Protein AF-0000000084534703 (afdb_homodimer)

InterPro domains:
  IPR000073 Alpha/beta hydrolase fold-1 [PF00561] (35-410)
  IPR029058 Alpha/Beta hydrolase fold [G3DSA:3.40.50.1820] (21-417)
  IPR029058 Alpha/Beta hydrolase fold [SSF53474] (22-415)
  IPR051601 Serine protease/Carboxylesterase S33 [PTHR43248] (27-434)

Sequence (976 aa):
MLEVPVDYAAPHGRKIKIKLNRLPATAPKDKQQGPILLNPGGPGDSGLWMPAYISGKVPADVASTYDWIGFDPRGTNGSDPHVVCDAHYFDAERPDYQVSQGTSKAWLKKAAGYAADCAADWSWLMPHMTTVDNARDMDSIRRALGVPKINFYGGSWGTSLGSTYGQLFPSHVRRMVLDSIVGPTISWYDHNILQDKEHQRRFDAFAAWAAKADGVYHLGTDAAAVQKAYAQVEDALRKEPVDAAPAPGKIGPAEFEDTFYGGGYNFLRWPRMATVLSAYLTQHDTRPLNIAYNKYAAPGSDDGTFPAYNAAQCTENAWPRDWEVWKKDQAKVNATAPFYTYNNMWYNAACMFWPYQGNQAGRLKITGKGLPPVLLFQATEDAATPYEGGLAMHDALPGSKLVVQNGGSFHEILFHDNPCLDDTFTAYLRDGSLPEGKGRIAKTCAPEADPAPVFVTPPPATAKALTADADAARLAPGDPEAVHGVLRMLEVPVDYAAPHGRKIKIKLNRLPATAPKDKQQGPILLNPGGPGDSGLWMPAYISGKVPADVASTYDWIGFDPRGTNGSDPHVVCDAHYFDAERPDYQVSQGTSKAWLKKAAGYAADCAADWSWLMPHMTTVDNARDMDSIRRALGVPKINFYGGSWGTSLGSTYGQLFPSHVRRMVLDSIVGPTISWYDHNILQDKEHQRRFDAFAAWAAKADGVYHLGTDAAAVQKAYAQVEDALRKEPVDAAPAPGKIGPAEFEDTFYGGGYNFLRWPRMATVLSAYLTQHDTRPLNIAYNKYAAPGSDDGTFPAYNAAQCTENAWPRDWEVWKKDQAKVNATAPFYTYNNMWYNAACMFWPYQGNQAGRLKITGKGLPPVLLFQATEDAATPYEGGLAMHDALPGSKLVVQNGGSFHEILFHDNPCLDDTFTAYLRDGSLPEGKGRIAKTCAPEADPAPVFVTPPPATAKALTADADAARLAPGDPEAVHGVLR

Radius of gyration: 33.63 Å; Cα contacts (8 Å, |Δi|>4): 2118; chains: 2; bounding box: 59×97×86 Å

Structure (mmCIF, N/CA/C/O backbone):
data_AF-0000000084534703-model_v1
#
loop_
_entity.id
_entity.type
_entity.pdbx_description
1 polymer Peptidase
#
loop_
_atom_site.group_PDB
_atom_site.id
_atom_site.type_symbol
_atom_site.label_atom_id
_atom_site.label_alt_id
_atom_site.label_comp_id
_atom_site.label_asym_id
_atom_site.label_entity_id
_atom_site.label_seq_id
_atom_site.pdbx_PDB_ins_code
_atom_site.Cartn_x
_atom_site.Cartn_y
_atom_site.Cartn_z
_atom_site.occupancy
_atom_site.B_iso_or_equiv
_atom_site.auth_seq_id
_atom_site.auth_comp_id
_atom_site.auth_asym_id
_atom_site.auth_atom_id
_atom_site.pdbx_PDB_model_num
ATOM 1 N N . MET A 1 1 ? -24.172 20.125 15.805 1 96.44 1 MET A N 1
ATOM 2 C CA . MET A 1 1 ? -23.719 19.188 14.773 1 96.44 1 MET A CA 1
ATOM 3 C C . MET A 1 1 ? -24.5 19.375 13.484 1 96.44 1 MET A C 1
ATOM 5 O O . MET A 1 1 ? -25.719 19.609 13.523 1 96.44 1 MET A O 1
ATOM 9 N N . LEU A 1 2 ? -23.75 19.266 12.406 1 98.56 2 LEU A N 1
ATOM 10 C CA . LEU A 1 2 ? -24.391 19.375 11.102 1 98.56 2 LEU A CA 1
ATOM 11 C C . LEU A 1 2 ? -24.25 18.062 10.328 1 98.56 2 LEU A C 1
ATOM 13 O O . LEU A 1 2 ? -23.141 17.547 10.172 1 98.56 2 LEU A O 1
ATOM 17 N N . GLU A 1 3 ? -25.375 17.547 9.859 1 98.56 3 GLU A N 1
ATOM 18 C CA . GLU A 1 3 ? -25.328 16.328 9.047 1 98.56 3 GLU A CA 1
ATOM 19 C C . GLU A 1 3 ? -24.984 16.656 7.594 1 98.56 3 GLU A C 1
ATOM 21 O O . GLU A 1 3 ? -25.547 17.578 7.004 1 98.56 3 GLU A O 1
ATOM 26 N N . VAL A 1 4 ? -24.031 15.914 7.09 1 98.81 4 VAL A N 1
ATOM 27 C CA . VAL A 1 4 ? -23.641 16.062 5.695 1 98.81 4 VAL A CA 1
ATOM 28 C C . VAL A 1 4 ? -23.453 14.695 5.055 1 98.81 4 VAL A C 1
ATOM 30 O O . VAL A 1 4 ? -23.219 13.703 5.754 1 98.81 4 VAL A O 1
ATOM 33 N N . PRO A 1 5 ? -23.594 14.633 3.688 1 98.56 5 PRO A N 1
ATOM 34 C CA . PRO A 1 5 ? -23.359 13.336 3.051 1 98.56 5 PRO A CA 1
ATOM 35 C C . PRO A 1 5 ? -21.875 12.938 3.051 1 98.56 5 PRO A C 1
ATOM 37 O O . PRO A 1 5 ? -21.016 13.805 2.953 1 98.56 5 PRO A O 1
ATOM 40 N N . VAL A 1 6 ? -21.609 11.664 3.137 1 98.38 6 VAL A N 1
ATOM 41 C CA . VAL A 1 6 ? -20.25 11.156 2.971 1 98.38 6 VAL A CA 1
ATOM 42 C C . VAL A 1 6 ? -19.734 11.516 1.577 1 98.38 6 VAL A C 1
ATOM 44 O O . VAL A 1 6 ? -18.609 11.992 1.43 1 98.38 6 VAL A O 1
ATOM 47 N N . ASP A 1 7 ? -20.5 11.281 0.635 1 97.19 7 ASP A N 1
ATOM 48 C CA . ASP A 1 7 ? -20.219 11.547 -0.774 1 97.19 7 ASP A CA 1
ATOM 49 C C . ASP A 1 7 ? -21.219 12.562 -1.347 1 97.19 7 ASP A C 1
ATOM 51 O O . ASP A 1 7 ? -22.391 12.25 -1.521 1 97.19 7 ASP A O 1
ATOM 55 N N . TYR A 1 8 ? -20.75 13.68 -1.688 1 97.38 8 TYR A N 1
ATOM 56 C CA . TYR A 1 8 ? -21.625 14.742 -2.174 1 97.38 8 TYR A CA 1
ATOM 57 C C . TYR A 1 8 ? -22.188 14.398 -3.549 1 97.38 8 TYR A C 1
ATOM 59 O O . TYR A 1 8 ? -23.156 15.016 -4 1 97.38 8 TYR A O 1
ATOM 67 N N . ALA A 1 9 ? -21.609 13.461 -4.238 1 96.31 9 ALA A N 1
ATOM 68 C CA . ALA A 1 9 ? -22.188 12.969 -5.488 1 96.31 9 ALA A CA 1
ATOM 69 C C . ALA A 1 9 ? -23.375 12.047 -5.227 1 96.31 9 ALA A C 1
ATOM 71 O O . ALA A 1 9 ? -24.156 11.75 -6.141 1 96.31 9 ALA A O 1
ATOM 72 N N . ALA A 1 10 ? -23.469 11.578 -4 1 96.19 10 ALA A N 1
ATOM 73 C CA . ALA A 1 10 ? -24.609 10.781 -3.543 1 96.19 10 ALA A CA 1
ATOM 74 C C . ALA A 1 10 ? -25.234 11.398 -2.301 1 96.19 10 ALA A C 1
ATOM 76 O O . ALA A 1 10 ? -25.234 10.789 -1.227 1 96.19 10 ALA A O 1
ATOM 77 N N . PRO A 1 11 ? -25.922 12.484 -2.486 1 95.75 11 PRO A N 1
ATOM 78 C CA . PRO A 1 11 ? -26.375 13.281 -1.341 1 95.75 11 PRO A CA 1
ATOM 79 C C . PRO A 1 11 ? -27.391 12.547 -0.473 1 95.75 11 PRO A C 1
ATOM 81 O O . PRO A 1 11 ? -27.625 12.93 0.674 1 95.75 11 PRO A O 1
ATOM 84 N N . HIS A 1 12 ? -28.062 11.461 -0.933 1 96.25 12 HIS A N 1
ATOM 85 C CA . HIS A 1 12 ? -29.047 10.711 -0.158 1 96.25 12 HIS A CA 1
ATOM 86 C C . HIS A 1 12 ? -28.422 9.445 0.436 1 96.25 12 HIS A C 1
ATOM 88 O O . HIS A 1 12 ? -29.125 8.625 1.028 1 96.25 12 HIS A O 1
ATOM 94 N N . GLY A 1 13 ? -27.141 9.305 0.275 1 96.94 13 GLY A N 1
ATOM 95 C CA . GLY A 1 13 ? -26.438 8.164 0.835 1 96.94 13 GLY A CA 1
ATOM 96 C C . GLY A 1 13 ? -26.125 8.32 2.311 1 96.94 13 GLY A C 1
ATOM 97 O O . GLY A 1 13 ? -26.844 9 3.037 1 96.94 13 GLY A O 1
ATOM 98 N N . ARG A 1 14 ? -25.078 7.578 2.77 1 96.56 14 ARG A N 1
ATOM 99 C CA . ARG A 1 14 ? -24.641 7.605 4.16 1 96.56 14 ARG A CA 1
ATOM 100 C C . ARG A 1 14 ? -24.266 9.023 4.586 1 96.56 14 ARG A C 1
ATOM 102 O O . ARG A 1 14 ? -23.719 9.789 3.791 1 96.56 14 ARG A O 1
ATOM 109 N N . LYS A 1 15 ? -24.547 9.344 5.812 1 98.38 15 LYS A N 1
ATOM 110 C CA . LYS A 1 15 ? -24.281 10.68 6.336 1 98.38 15 LYS A CA 1
ATOM 111 C C . LYS A 1 15 ? -23.297 10.625 7.508 1 98.38 15 LYS A C 1
ATOM 113 O O . LYS A 1 15 ? -23.094 9.57 8.102 1 98.38 15 LYS A O 1
ATOM 118 N N . ILE A 1 16 ? -22.609 11.742 7.727 1 98.75 16 ILE A N 1
ATOM 119 C CA . ILE A 1 16 ? -21.766 11.977 8.898 1 98.75 16 ILE A CA 1
ATOM 120 C C . ILE A 1 16 ? -22.109 13.328 9.516 1 98.75 16 ILE A C 1
ATOM 122 O O . ILE A 1 16 ? -22.984 14.047 9.016 1 98.75 16 ILE A O 1
ATOM 126 N N . LYS A 1 17 ? -21.484 13.641 10.633 1 98.81 17 LYS A N 1
ATOM 127 C CA . LYS A 1 17 ? -21.812 14.891 11.32 1 98.81 17 LYS A CA 1
ATOM 128 C C . LYS A 1 17 ? -20.547 15.734 11.531 1 98.81 17 LYS A C 1
ATOM 130 O O . LYS A 1 17 ? -19.516 15.211 11.93 1 98.81 17 LYS A O 1
ATOM 135 N N . ILE A 1 18 ? -20.688 16.969 11.258 1 98.81 18 ILE A N 1
ATOM 136 C CA . ILE A 1 18 ? -19.641 17.969 11.477 1 98.81 18 ILE A CA 1
ATOM 137 C C . ILE A 1 18 ? -19.891 18.703 12.789 1 98.81 18 ILE A C 1
ATOM 139 O O . ILE A 1 18 ? -20.969 19.281 12.992 1 98.81 18 ILE A O 1
ATOM 143 N N . LYS A 1 19 ? -18.859 18.656 13.672 1 98.69 19 LYS A N 1
ATOM 144 C CA . LYS A 1 19 ? -18.938 19.469 14.891 1 98.69 19 LYS A CA 1
ATOM 145 C C . LYS A 1 19 ? -18.578 20.922 14.617 1 98.69 19 LYS A C 1
ATOM 147 O O . LYS A 1 19 ? -17.578 21.203 13.953 1 98.69 19 LYS A O 1
ATOM 152 N N . LEU A 1 20 ? -19.406 21.844 15.023 1 98.38 20 LEU A N 1
ATOM 153 C CA . LEU A 1 20 ? -19.094 23.266 14.891 1 98.38 20 LEU A CA 1
ATOM 154 C C . LEU A 1 20 ? -19.578 24.047 16.109 1 98.38 20 LEU A C 1
ATOM 156 O O . LEU A 1 20 ? -20.375 23.531 16.906 1 98.38 20 LEU A O 1
ATOM 160 N N . ASN A 1 21 ? -18.969 25.172 16.359 1 98.31 21 ASN A N 1
ATOM 161 C CA . ASN A 1 21 ? -19.422 26.125 17.344 1 98.31 21 ASN A CA 1
ATOM 162 C C . ASN A 1 21 ? -19.5 27.531 16.781 1 98.31 21 ASN A C 1
ATOM 164 O O . ASN A 1 21 ? -19.031 27.781 15.664 1 98.31 21 ASN A O 1
ATOM 168 N N . ARG A 1 22 ? -20.234 28.328 17.469 1 98.31 22 ARG A N 1
ATOM 169 C CA . ARG A 1 22 ? -20.469 29.703 17.016 1 98.31 22 ARG A CA 1
ATOM 170 C C . ARG A 1 22 ? -20.344 30.688 18.172 1 98.31 22 ARG A C 1
ATOM 172 O O . ARG A 1 22 ? -20.922 30.469 19.25 1 98.31 22 ARG A O 1
ATOM 179 N N . LEU A 1 23 ? -19.516 31.672 18.016 1 98.38 23 LEU A N 1
ATOM 180 C CA . LEU A 1 23 ? -19.594 32.906 18.781 1 98.38 23 LEU A CA 1
ATOM 181 C C . LEU A 1 23 ? -20.375 33.969 18.016 1 98.38 23 LEU A C 1
ATOM 183 O O . LEU A 1 23 ? -19.859 34.562 17.062 1 98.38 23 LEU A O 1
ATOM 187 N N . PRO A 1 24 ? -21.562 34.25 18.422 1 98.06 24 PRO A N 1
ATOM 188 C CA . PRO A 1 24 ? -22.469 35.062 17.609 1 98.06 24 PRO A CA 1
ATOM 189 C C . PRO A 1 24 ? -22.062 36.531 17.578 1 98.06 24 PRO A C 1
ATOM 191 O O . PRO A 1 24 ? -21.547 37.062 18.578 1 98.06 24 PRO A O 1
ATOM 194 N N . ALA A 1 25 ? -22.422 37.094 16.453 1 98.44 25 ALA A N 1
ATOM 195 C CA . ALA A 1 25 ? -22.312 38.562 16.375 1 98.44 25 ALA A CA 1
ATOM 196 C C . ALA A 1 25 ? -23.203 39.25 17.406 1 98.44 25 ALA A C 1
ATOM 198 O O . ALA A 1 25 ? -24.297 38.781 17.703 1 98.44 25 ALA A O 1
ATOM 199 N N . THR A 1 26 ? -22.672 40.375 17.891 1 98.12 26 THR A N 1
ATOM 200 C CA . THR A 1 26 ? -23.453 41.125 18.891 1 98.12 26 THR A CA 1
ATOM 201 C C . THR A 1 26 ? -23.781 42.531 18.391 1 98.12 26 THR A C 1
ATOM 203 O O . THR A 1 26 ? -24.609 43.219 18.984 1 98.12 26 THR A O 1
ATOM 206 N N . ALA A 1 27 ? -23.234 42.906 17.281 1 98.31 27 ALA A N 1
ATOM 207 C CA . ALA A 1 27 ? -23.562 44.188 16.672 1 98.31 27 ALA A CA 1
ATOM 208 C C . ALA A 1 27 ? -25 44.219 16.156 1 98.31 27 ALA A C 1
ATOM 210 O O . ALA A 1 27 ? -25.609 43.156 15.977 1 98.31 27 ALA A O 1
ATOM 211 N N . PRO A 1 28 ? -25.531 45.469 15.977 1 97.56 28 PRO A N 1
ATOM 212 C CA . PRO A 1 28 ? -26.859 45.562 15.328 1 97.56 28 PRO A CA 1
ATOM 213 C C . PRO A 1 28 ? -26.875 44.875 13.961 1 97.56 28 PRO A C 1
ATOM 215 O O . PRO A 1 28 ? -25.875 44.844 13.258 1 97.56 28 PRO A O 1
ATOM 218 N N . LYS A 1 29 ? -28.031 44.344 13.664 1 96.75 29 LYS A N 1
ATOM 219 C CA . LYS A 1 29 ? -28.203 43.5 12.477 1 96.75 29 LYS A CA 1
ATOM 220 C C . LYS A 1 29 ? -27.688 44.219 11.227 1 96.75 29 LYS A C 1
ATOM 222 O O . LYS A 1 29 ? -27.109 43.562 10.344 1 96.75 29 LYS A O 1
ATOM 227 N N . ASP A 1 30 ? -27.891 45.469 11.18 1 96.12 30 ASP A N 1
ATOM 228 C CA . ASP A 1 30 ? -27.516 46.219 9.984 1 96.12 30 ASP A CA 1
ATOM 229 C C . ASP A 1 30 ? -26.016 46.438 9.898 1 96.12 30 ASP A C 1
ATOM 231 O O . ASP A 1 30 ? -25.484 46.844 8.867 1 96.12 30 ASP A O 1
ATOM 235 N N . LYS A 1 31 ? -25.281 46.062 10.898 1 97.5 31 LYS A N 1
ATOM 236 C CA . LYS A 1 31 ? -23.828 46.219 10.93 1 97.5 31 LYS A CA 1
ATOM 237 C C . LYS A 1 31 ? -23.156 44.844 10.836 1 97.5 31 LYS A C 1
ATOM 239 O O . LYS A 1 31 ? -21.922 44.781 10.695 1 97.5 31 LYS A O 1
ATOM 244 N N . GLN A 1 32 ? -23.922 43.844 10.953 1 98.06 32 GLN A N 1
ATOM 245 C CA . GLN A 1 32 ? -23.359 42.5 10.938 1 98.06 32 GLN A CA 1
ATOM 246 C C . GLN A 1 32 ? -22.844 42.156 9.555 1 98.06 32 GLN A C 1
ATOM 248 O O . GLN A 1 32 ? -23.453 42.5 8.539 1 98.06 32 GLN A O 1
ATOM 253 N N . GLN A 1 33 ? -21.766 41.406 9.523 1 98.38 33 GLN A N 1
ATOM 254 C CA . GLN A 1 33 ? -21.062 41.156 8.266 1 98.38 33 GLN A CA 1
ATOM 255 C C . GLN A 1 33 ? -21.094 39.688 7.918 1 98.38 33 GLN A C 1
ATOM 257 O O . GLN A 1 33 ? -20.375 39.25 7.012 1 98.38 33 GLN A O 1
ATOM 262 N N . GLY A 1 34 ? -21.922 38.875 8.68 1 98.38 34 GLY A N 1
ATOM 263 C CA . GLY A 1 34 ? -22.109 37.469 8.367 1 98.38 34 GLY A CA 1
ATOM 264 C C . GLY A 1 34 ? -21.109 36.562 9.062 1 98.38 34 GLY A C 1
ATOM 265 O O . GLY A 1 34 ? -20.281 37.062 9.844 1 98.38 34 GLY A O 1
ATOM 266 N N . PRO A 1 35 ? -21.172 35.281 8.758 1 98.81 35 PRO A N 1
ATOM 267 C CA . PRO A 1 35 ? -20.281 34.312 9.406 1 98.81 35 PRO A CA 1
ATOM 268 C C . PRO A 1 35 ? -18.875 34.312 8.805 1 98.81 35 PRO A C 1
ATOM 270 O O . PRO A 1 35 ? -18.719 34.5 7.598 1 98.81 35 PRO A O 1
ATOM 273 N N . ILE A 1 36 ? -17.906 34.094 9.648 1 98.94 36 ILE A N 1
ATOM 274 C CA . ILE A 1 36 ? -16.547 33.812 9.242 1 98.94 36 ILE A CA 1
ATOM 275 C C . ILE A 1 36 ? -16.125 32.406 9.75 1 98.94 36 ILE A C 1
ATOM 277 O O . ILE A 1 36 ? -16.125 32.156 10.953 1 98.94 36 ILE A O 1
ATOM 281 N N . LEU A 1 37 ? -15.898 31.484 8.812 1 98.94 37 LEU A N 1
ATOM 282 C CA . LEU A 1 37 ? -15.398 30.156 9.156 1 98.94 37 LEU A CA 1
ATOM 283 C C . LEU A 1 37 ? -13.891 30.172 9.359 1 98.94 37 LEU A C 1
ATOM 285 O O . LEU A 1 37 ? -13.164 30.859 8.625 1 98.94 37 LEU A O 1
ATOM 289 N N . LEU A 1 38 ? -13.422 29.422 10.375 1 98.62 38 LEU A N 1
ATOM 290 C CA . LEU A 1 38 ? -12.023 29.438 10.797 1 98.62 38 LEU A CA 1
ATOM 291 C C . LEU A 1 38 ? -11.414 28.047 10.75 1 98.62 38 LEU A C 1
ATOM 293 O O . LEU A 1 38 ? -12.023 27.078 11.211 1 98.62 38 LEU A O 1
ATOM 297 N N . ASN A 1 39 ? -10.234 27.938 10.156 1 98.19 39 ASN A N 1
ATOM 298 C CA . ASN A 1 39 ? -9.516 26.672 10.086 1 98.19 39 ASN A CA 1
ATOM 299 C C . ASN A 1 39 ? -8.023 26.859 10.32 1 98.19 39 ASN A C 1
ATOM 301 O O . ASN A 1 39 ? -7.363 27.609 9.594 1 98.19 39 ASN A O 1
ATOM 305 N N . PRO A 1 40 ? -7.457 26.141 11.281 1 96.56 40 PRO A N 1
ATOM 306 C CA . PRO A 1 40 ? -6.039 26.312 11.609 1 96.56 40 PRO A CA 1
ATOM 307 C C . PRO A 1 40 ? -5.117 25.453 10.75 1 96.56 40 PRO A C 1
ATOM 309 O O . PRO A 1 40 ? -3.893 25.562 10.859 1 96.56 40 PRO A O 1
ATOM 312 N N . GLY A 1 41 ? -5.652 24.578 10.016 1 96.12 41 GLY A N 1
ATOM 313 C CA . GLY A 1 41 ? -4.82 23.75 9.156 1 96.12 41 GLY A CA 1
ATOM 314 C C . GLY A 1 41 ? -4.875 22.281 9.523 1 96.12 41 GLY A C 1
ATOM 315 O O . GLY A 1 41 ? -5.938 21.766 9.875 1 96.12 41 GLY A O 1
ATOM 316 N N . GLY A 1 42 ? -3.812 21.641 9.32 1 93.31 42 GLY A N 1
ATOM 317 C CA . GLY A 1 42 ? -3.684 20.188 9.453 1 93.31 42 GLY A CA 1
ATOM 318 C C . GLY A 1 42 ? -3.16 19.516 8.195 1 93.31 42 GLY A C 1
ATOM 319 O O . GLY A 1 42 ? -2.027 19.766 7.777 1 93.31 42 GLY A O 1
ATOM 320 N N . PRO A 1 43 ? -3.979 18.875 7.562 1 94.38 43 PRO A N 1
ATOM 321 C CA . PRO A 1 43 ? -5.434 18.703 7.555 1 94.38 43 PRO A CA 1
ATOM 322 C C . PRO A 1 43 ? -5.953 18.031 8.82 1 94.38 43 PRO A C 1
ATOM 324 O O . PRO A 1 43 ? -5.277 17.156 9.391 1 94.38 43 PRO A O 1
ATOM 327 N N . GLY A 1 44 ? -7.082 18.5 9.242 1 94.81 44 GLY A N 1
ATOM 328 C CA . GLY A 1 44 ? -7.82 17.797 10.273 1 94.81 44 GLY A CA 1
ATOM 329 C C . GLY A 1 44 ? -7.809 18.5 11.617 1 94.81 44 GLY A C 1
ATOM 330 O O . GLY A 1 44 ? -8.547 18.125 12.523 1 94.81 44 GLY A O 1
ATOM 331 N N . ASP A 1 45 ? -6.992 19.547 11.766 1 95.44 45 ASP A N 1
ATOM 332 C CA . ASP A 1 45 ? -6.914 20.234 13.055 1 95.44 45 ASP A CA 1
ATOM 333 C C . ASP A 1 45 ? -8.25 20.891 13.414 1 95.44 45 ASP A C 1
ATOM 335 O O . ASP A 1 45 ? -8.961 21.375 12.531 1 95.44 45 ASP A O 1
ATOM 339 N N . SER A 1 46 ? -8.523 20.953 14.688 1 95.75 46 SER A N 1
ATOM 340 C CA . SER A 1 46 ? -9.789 21.5 15.164 1 95.75 46 SER A CA 1
ATOM 341 C C . SER A 1 46 ? -9.805 23.016 15.094 1 95.75 46 SER A C 1
ATOM 343 O O . SER A 1 46 ? -8.852 23.672 15.523 1 95.75 46 SER A O 1
ATOM 345 N N . GLY A 1 47 ? -10.922 23.547 14.602 1 97.06 47 GLY A N 1
ATOM 346 C CA . GLY A 1 47 ? -11.117 24.984 14.594 1 97.06 47 GLY A CA 1
ATOM 347 C C . GLY A 1 47 ? -11.977 25.469 15.75 1 97.06 47 GLY A C 1
ATOM 348 O O . GLY A 1 47 ? -12.242 26.672 15.867 1 97.06 47 GLY A O 1
ATOM 349 N N . LEU A 1 48 ? -12.312 24.656 16.703 1 97.06 48 LEU A N 1
ATOM 350 C CA . LEU A 1 48 ? -13.312 24.984 17.703 1 97.06 48 LEU A CA 1
ATOM 351 C C . LEU A 1 48 ? -12.766 25.984 18.719 1 97.06 48 LEU A C 1
ATOM 353 O O . LEU A 1 48 ? -13.531 26.688 19.391 1 97.06 48 LEU A O 1
ATOM 357 N N . TRP A 1 49 ? -11.469 26.109 18.875 1 95.25 49 TRP A N 1
ATOM 358 C CA . TRP A 1 49 ? -10.867 27.047 19.828 1 95.25 49 TRP A CA 1
ATOM 359 C C . TRP A 1 49 ? -10.742 28.438 19.219 1 95.25 49 TRP A C 1
ATOM 361 O O . TRP A 1 49 ? -10.562 29.422 19.938 1 95.25 49 TRP A O 1
ATOM 371 N N . MET A 1 50 ? -10.914 28.547 17.969 1 97.44 50 MET A N 1
ATOM 372 C CA . MET A 1 50 ? -10.484 29.734 17.234 1 97.44 50 MET A CA 1
ATOM 373 C C . MET A 1 50 ? -11.477 30.875 17.422 1 97.44 50 MET A C 1
ATOM 375 O O . MET A 1 50 ? -11.078 32.031 17.516 1 97.44 50 MET A O 1
ATOM 379 N N . PRO A 1 51 ? -12.797 30.625 17.5 1 97.75 51 PRO A N 1
ATOM 380 C CA . PRO A 1 51 ? -13.734 31.734 17.672 1 97.75 51 PRO A CA 1
ATOM 381 C C . PRO A 1 51 ? -13.398 32.594 18.875 1 97.75 51 PRO A C 1
ATOM 383 O O . PRO A 1 51 ? -13.266 33.812 18.75 1 97.75 51 PRO A O 1
ATOM 386 N N . ALA A 1 52 ? -13.188 32 19.984 1 95.56 52 ALA A N 1
ATOM 387 C CA . ALA A 1 52 ? -12.875 32.75 21.188 1 95.56 52 ALA A CA 1
ATOM 388 C C . ALA A 1 52 ? -11.5 33.406 21.094 1 95.56 52 ALA A C 1
ATOM 390 O O . ALA A 1 52 ? -11.32 34.562 21.5 1 95.56 52 ALA A O 1
ATOM 391 N N . TYR A 1 53 ? -10.578 32.719 20.547 1 95.25 53 TYR A N 1
ATOM 392 C CA . TYR A 1 53 ? -9.203 33.219 20.469 1 95.25 53 TYR A CA 1
ATOM 393 C C . TYR A 1 53 ? -9.078 34.375 19.516 1 95.25 53 TYR A C 1
ATOM 395 O O . TYR A 1 53 ? -8.594 35.438 19.875 1 95.25 53 TYR A O 1
ATOM 403 N N . ILE A 1 54 ? -9.57 34.219 18.281 1 96.25 54 ILE A N 1
ATOM 404 C CA . ILE A 1 54 ? -9.352 35.219 17.234 1 96.25 54 ILE A CA 1
ATOM 405 C C . ILE A 1 54 ? -10.227 36.438 17.5 1 96.25 54 ILE A C 1
ATOM 407 O O . ILE A 1 54 ? -9.781 37.562 17.297 1 96.25 54 ILE A O 1
ATOM 411 N N . SER A 1 55 ? -11.438 36.219 17.938 1 96.69 55 SER A N 1
ATOM 412 C CA . SER A 1 55 ? -12.289 37.375 18.25 1 96.69 55 SER A CA 1
ATOM 413 C C . SER A 1 55 ? -11.68 38.219 19.344 1 96.69 55 SER A C 1
ATOM 415 O O . SER A 1 55 ? -11.859 39.438 19.359 1 96.69 55 SER A O 1
ATOM 417 N N . GLY A 1 56 ? -10.961 37.625 20.203 1 95.44 56 GLY A N 1
ATOM 418 C CA . GLY A 1 56 ? -10.305 38.344 21.281 1 95.44 56 GLY A CA 1
ATOM 419 C C . GLY A 1 56 ? -9.086 39.125 20.812 1 95.44 56 GLY A C 1
ATOM 420 O O . GLY A 1 56 ? -8.594 40 21.531 1 95.44 56 GLY A O 1
ATOM 421 N N . LYS A 1 57 ? -8.602 38.844 19.656 1 95.25 57 LYS A N 1
ATOM 422 C CA . LYS A 1 57 ? -7.398 39.469 19.125 1 95.25 57 LYS A CA 1
ATOM 423 C C . LYS A 1 57 ? -7.754 40.625 18.188 1 95.25 57 LYS A C 1
ATOM 425 O O . LYS A 1 57 ? -6.867 41.344 17.703 1 95.25 57 LYS A O 1
ATOM 430 N N . VAL A 1 58 ? -9.07 40.812 17.969 1 96.44 58 VAL A N 1
ATOM 431 C CA . VAL A 1 58 ? -9.578 41.875 17.094 1 96.44 58 VAL A CA 1
ATOM 432 C C . VAL A 1 58 ? -10.359 42.875 17.922 1 96.44 58 VAL A C 1
ATOM 434 O O . VAL A 1 58 ? -10.984 42.531 18.922 1 96.44 58 VAL A O 1
ATOM 437 N N . PRO A 1 59 ? -10.273 44.219 17.438 1 97.56 59 PRO A N 1
ATOM 438 C CA . PRO A 1 59 ? -11.062 45.219 18.172 1 97.56 59 PRO A CA 1
ATOM 439 C C . PRO A 1 59 ? -12.539 44.844 18.266 1 97.56 59 PRO A C 1
ATOM 441 O O . PRO A 1 59 ? -13.117 44.312 17.328 1 97.56 59 PRO A O 1
ATOM 444 N N . ALA A 1 60 ? -13.133 45.188 19.359 1 97.5 60 ALA A N 1
ATOM 445 C CA . ALA A 1 60 ? -14.492 44.781 19.688 1 97.5 60 ALA A CA 1
ATOM 446 C C . ALA A 1 60 ? -15.484 45.281 18.641 1 97.5 60 ALA A C 1
ATOM 448 O O . ALA A 1 60 ? -16.469 44.594 18.344 1 97.5 60 ALA A O 1
ATOM 449 N N . ASP A 1 61 ? -15.266 46.375 18.141 1 97.25 61 ASP A N 1
ATOM 450 C CA . ASP A 1 61 ? -16.188 46.938 17.172 1 97.25 61 ASP A CA 1
ATOM 451 C C . ASP A 1 61 ? -16.172 46.156 15.867 1 97.25 61 ASP A C 1
ATOM 453 O O . ASP A 1 61 ? -17.156 46.156 15.117 1 97.25 61 ASP A O 1
ATOM 457 N N . VAL A 1 62 ? -15.086 45.531 15.578 1 98.38 62 VAL A N 1
ATOM 458 C CA . VAL A 1 62 ? -15 44.656 14.414 1 98.38 62 VAL A CA 1
ATOM 459 C C . VAL A 1 62 ? -15.484 43.25 14.773 1 98.38 62 VAL A C 1
ATOM 461 O O . VAL A 1 62 ? -16.297 42.656 14.055 1 98.38 62 VAL A O 1
ATOM 464 N N . ALA A 1 63 ? -15.008 42.719 15.898 1 98.56 63 ALA A N 1
ATOM 465 C CA . ALA A 1 63 ? -15.352 41.375 16.344 1 98.56 63 ALA A CA 1
ATOM 466 C C . ALA A 1 63 ? -16.859 41.219 16.469 1 98.56 63 ALA A C 1
ATOM 468 O O . ALA A 1 63 ? -17.406 40.156 16.125 1 98.56 63 ALA A O 1
ATOM 469 N N . SER A 1 64 ? -17.531 42.219 16.922 1 98.38 64 SER A N 1
ATOM 470 C CA . SER A 1 64 ? -18.953 42.156 17.203 1 98.38 64 SER A CA 1
ATOM 471 C C . SER A 1 64 ? -19.766 42.031 15.914 1 98.38 64 SER A C 1
ATOM 473 O O . SER A 1 64 ? -20.953 41.688 15.945 1 98.38 64 SER A O 1
ATOM 475 N N . THR A 1 65 ? -19.172 42.312 14.781 1 98.69 65 THR A N 1
ATOM 476 C CA . THR A 1 65 ? -19.922 42.375 13.531 1 98.69 65 THR A CA 1
ATOM 477 C C . THR A 1 65 ? -19.922 41 12.844 1 98.69 65 THR A C 1
ATOM 479 O O . THR A 1 65 ? -20.609 40.812 11.844 1 98.69 65 THR A O 1
ATOM 482 N N . TYR A 1 66 ? -19.234 40.031 13.328 1 98.81 66 TYR A N 1
ATOM 483 C CA . TYR A 1 66 ? -19.109 38.719 12.695 1 98.81 66 TYR A CA 1
ATOM 484 C C . TYR A 1 66 ? -19.688 37.625 13.586 1 98.81 66 TYR A C 1
ATOM 486 O O . TYR A 1 66 ? -19.625 37.719 14.812 1 98.81 66 TYR A O 1
ATOM 494 N N . ASP A 1 67 ? -20.297 36.562 12.969 1 98.69 67 ASP A N 1
ATOM 495 C CA . ASP A 1 67 ? -20.453 35.25 13.594 1 98.69 67 ASP A CA 1
ATOM 496 C C . ASP A 1 67 ? -19.188 34.406 13.414 1 98.69 67 ASP A C 1
ATOM 498 O O . ASP A 1 67 ? -18.891 33.969 12.312 1 98.69 67 ASP A O 1
ATOM 502 N N . TRP A 1 68 ? -18.484 34.219 14.5 1 98.75 68 TRP A N 1
ATOM 503 C CA . TRP A 1 68 ? -17.25 33.438 14.422 1 98.75 68 TRP A CA 1
ATOM 504 C C . TRP A 1 68 ? -17.562 31.938 14.516 1 98.75 68 TRP A C 1
ATOM 506 O O . TRP A 1 68 ? -18.094 31.484 15.531 1 98.75 68 TRP A O 1
ATOM 516 N N . ILE A 1 69 ? -17.203 31.219 13.5 1 98.81 69 ILE A N 1
ATOM 517 C CA . ILE A 1 69 ? -17.578 29.828 13.406 1 98.81 69 ILE A CA 1
ATOM 518 C C . ILE A 1 69 ? -16.328 28.953 13.398 1 98.81 69 ILE A C 1
ATOM 520 O O . ILE A 1 69 ? -15.492 29.062 12.508 1 98.81 69 ILE A O 1
ATOM 524 N N . GLY A 1 70 ? -16.141 28.109 14.438 1 98.56 70 GLY A N 1
ATOM 525 C CA . GLY A 1 70 ? -15.188 27.016 14.422 1 98.56 70 GLY A CA 1
ATOM 526 C C . GLY A 1 70 ? -15.805 25.688 14.047 1 98.56 70 GLY A C 1
ATOM 527 O O . GLY A 1 70 ? -16.984 25.453 14.281 1 98.56 70 GLY A O 1
ATOM 528 N N . PHE A 1 71 ? -15 24.812 13.445 1 98.62 71 PHE A N 1
ATOM 529 C CA . PHE A 1 71 ? -15.516 23.5 13.117 1 98.62 71 PHE A CA 1
ATOM 530 C C . PHE A 1 71 ? -14.391 22.469 13.078 1 98.62 71 PHE A C 1
ATOM 532 O O . PHE A 1 71 ? -13.211 22.828 12.961 1 98.62 71 PHE A O 1
ATOM 539 N N . ASP A 1 72 ? -14.773 21.234 13.312 1 98.25 72 ASP A N 1
ATOM 540 C CA . ASP A 1 72 ? -13.898 20.094 13.109 1 98.25 72 ASP A CA 1
ATOM 541 C C . ASP A 1 72 ? -14.102 19.5 11.719 1 98.25 72 ASP A C 1
ATOM 543 O O . ASP A 1 72 ? -15.219 19.125 11.344 1 98.25 72 ASP A O 1
ATOM 547 N N . PRO A 1 73 ? -13.039 19.391 10.938 1 98.44 73 PRO A N 1
ATOM 548 C CA . PRO A 1 73 ? -13.188 18.766 9.625 1 98.44 73 PRO A CA 1
ATOM 549 C C . PRO A 1 73 ? -13.805 17.375 9.711 1 98.44 73 PRO A C 1
ATOM 551 O O . PRO A 1 73 ? -13.797 16.75 10.773 1 98.44 73 PRO A O 1
ATOM 554 N N . ARG A 1 74 ? -14.422 16.984 8.609 1 98.56 74 ARG A N 1
ATOM 555 C CA . ARG A 1 74 ? -15.055 15.664 8.562 1 98.56 74 ARG A CA 1
ATOM 556 C C . ARG A 1 74 ? -14.094 14.578 9.031 1 98.56 74 ARG A C 1
ATOM 558 O O . ARG A 1 74 ? -12.914 14.594 8.68 1 98.56 74 ARG A O 1
ATOM 565 N N . GLY A 1 75 ? -14.609 13.688 9.898 1 98 75 GLY A N 1
ATOM 566 C CA . GLY A 1 75 ? -13.875 12.516 10.344 1 98 75 GLY A CA 1
ATOM 567 C C . GLY A 1 75 ? -12.859 12.828 11.43 1 98 75 GLY A C 1
ATOM 568 O O . GLY A 1 75 ? -12.008 12 11.75 1 98 75 GLY A O 1
ATOM 569 N N . THR A 1 76 ? -12.875 14.047 12.016 1 97.25 76 THR A N 1
ATOM 570 C CA . THR A 1 76 ? -11.812 14.406 12.945 1 97.25 76 THR A CA 1
ATOM 571 C C . THR A 1 76 ? -12.391 14.961 14.242 1 97.25 76 THR A C 1
ATOM 573 O O . THR A 1 76 ? -13.508 15.484 14.25 1 97.25 76 THR A O 1
ATOM 576 N N . ASN A 1 77 ? -11.594 14.781 15.328 1 95.81 77 ASN A N 1
ATOM 577 C CA . ASN A 1 77 ? -11.852 15.461 16.594 1 95.81 77 ASN A CA 1
ATOM 578 C C . ASN A 1 77 ? -13.281 15.227 17.078 1 95.81 77 ASN A C 1
ATOM 580 O O . ASN A 1 77 ? -13.695 14.078 17.266 1 95.81 77 ASN A O 1
ATOM 584 N N . GLY A 1 78 ? -14.117 16.297 17.156 1 97.62 78 GLY A N 1
ATOM 585 C CA . GLY A 1 78 ? -15.461 16.172 17.688 1 97.62 78 GLY A CA 1
ATOM 586 C C . GLY A 1 78 ? -16.484 15.789 16.641 1 97.62 78 GLY A C 1
ATOM 587 O O . GLY A 1 78 ? -17.641 15.492 16.969 1 97.62 78 GLY A O 1
ATOM 588 N N . SER A 1 79 ? -16.078 15.789 15.398 1 98.38 79 SER A N 1
ATOM 589 C CA . SER A 1 79 ? -16.969 15.305 14.359 1 98.38 79 SER A CA 1
ATOM 590 C C . SER A 1 79 ? -17.219 13.805 14.492 1 98.38 79 SER A C 1
ATOM 592 O O . SER A 1 79 ? -16.469 13.109 15.172 1 98.38 79 SER A O 1
ATOM 594 N N . ASP A 1 80 ? -18.328 13.43 13.828 1 98.19 80 ASP A N 1
ATOM 595 C CA . ASP A 1 80 ? -18.75 12.039 13.953 1 98.19 80 ASP A CA 1
ATOM 596 C C . ASP A 1 80 ? -18.875 11.383 12.578 1 98.19 80 ASP A C 1
ATOM 598 O O . ASP A 1 80 ? -19.734 11.75 11.781 1 98.19 80 ASP A O 1
ATOM 602 N N . PRO A 1 81 ? -18.141 10.406 12.398 1 97.88 81 PRO A N 1
ATOM 603 C CA . PRO A 1 81 ? -17.219 9.734 13.312 1 97.88 81 PRO A CA 1
ATOM 604 C C . PRO A 1 81 ? -15.906 10.492 13.492 1 97.88 81 PRO A C 1
ATOM 606 O O . PRO A 1 81 ? -15.609 11.406 12.719 1 97.88 81 PRO A O 1
ATOM 609 N N . HIS A 1 82 ? -15.18 10.148 14.562 1 97.25 82 HIS A N 1
ATOM 610 C CA . HIS A 1 82 ? -13.758 10.43 14.719 1 97.25 82 HIS A CA 1
ATOM 611 C C . HIS A 1 82 ? -12.906 9.266 14.242 1 97.25 82 HIS A C 1
ATOM 613 O O . HIS A 1 82 ? -12.812 8.234 14.914 1 97.25 82 HIS A O 1
ATOM 619 N N . VAL A 1 83 ? -12.289 9.445 13.109 1 97.5 83 VAL A N 1
ATOM 620 C CA . VAL A 1 83 ? -11.547 8.367 12.461 1 97.5 83 VAL A CA 1
ATOM 621 C C . VAL A 1 83 ? -10.25 8.094 13.227 1 97.5 83 VAL A C 1
ATOM 623 O O . VAL A 1 83 ? -9.445 9.008 13.438 1 97.5 83 VAL A O 1
ATOM 626 N N . VAL A 1 84 ? -10.094 6.887 13.695 1 97.31 84 VAL A N 1
ATOM 627 C CA . VAL A 1 84 ? -8.867 6.375 14.297 1 97.31 84 VAL A CA 1
ATOM 628 C C . VAL A 1 84 ? -8.414 5.125 13.555 1 97.31 84 VAL A C 1
ATOM 630 O O . VAL A 1 84 ? -9.172 4.164 13.414 1 97.31 84 VAL A O 1
ATOM 633 N N . CYS A 1 85 ? -7.223 5.074 13.031 1 96.56 85 CYS A N 1
ATOM 634 C CA . CYS A 1 85 ? -6.707 3.906 12.328 1 96.56 85 CYS A CA 1
ATOM 635 C C . CYS A 1 85 ? -5.898 3.016 13.258 1 96.56 85 CYS A C 1
ATOM 637 O O . CYS A 1 85 ? -6.285 1.876 13.531 1 96.56 85 CYS A O 1
ATOM 639 N N . ASP A 1 86 ? -4.801 3.461 13.75 1 96.88 86 ASP A N 1
ATOM 640 C CA . ASP A 1 86 ? -3.967 2.822 14.766 1 96.88 86 ASP A CA 1
ATOM 641 C C . ASP A 1 86 ? -3.623 3.801 15.891 1 96.88 86 ASP A C 1
ATOM 643 O O . ASP A 1 86 ? -2.668 4.57 15.781 1 96.88 86 ASP A O 1
ATOM 647 N N . ALA A 1 87 ? -4.316 3.705 16.984 1 96 87 ALA A N 1
ATOM 648 C CA . ALA A 1 87 ? -4.199 4.645 18.094 1 96 87 ALA A CA 1
ATOM 649 C C . ALA A 1 87 ? -2.785 4.645 18.656 1 96 87 ALA A C 1
ATOM 651 O O . ALA A 1 87 ? -2.385 5.594 19.344 1 96 87 ALA A O 1
ATOM 652 N N . HIS A 1 88 ? -2.016 3.621 18.359 1 96.25 88 HIS A N 1
ATOM 653 C CA . HIS A 1 88 ? -0.712 3.475 18.984 1 96.25 88 HIS A CA 1
ATOM 654 C C . HIS A 1 88 ? 0.419 3.68 17.984 1 96.25 88 HIS A C 1
ATOM 656 O O . HIS A 1 88 ? 1.568 3.328 18.266 1 96.25 88 HIS A O 1
ATOM 662 N N . TYR A 1 89 ? 0.135 4.203 16.844 1 96.62 89 TYR A N 1
ATOM 663 C CA . TYR A 1 89 ? 1.097 4.344 15.75 1 96.62 89 TYR A CA 1
ATOM 664 C C . TYR A 1 89 ? 2.287 5.195 16.188 1 96.62 89 TYR A C 1
ATOM 666 O O . TYR A 1 89 ? 3.42 4.945 15.766 1 96.62 89 TYR A O 1
ATOM 674 N N . PHE A 1 90 ? 2.076 6.172 17.094 1 96.25 90 PHE A N 1
ATOM 675 C CA . PHE A 1 90 ? 3.123 7.129 17.438 1 96.25 90 PHE A CA 1
ATOM 676 C C . PHE A 1 90 ? 3.713 6.816 18.812 1 96.25 90 PHE A C 1
ATOM 678 O O . PHE A 1 90 ? 4.488 7.605 19.359 1 96.25 90 PHE A O 1
ATOM 685 N N . ASP A 1 91 ? 3.338 5.688 19.375 1 95.94 91 ASP A N 1
ATOM 686 C CA . ASP A 1 91 ? 3.906 5.305 20.656 1 95.94 91 ASP A CA 1
ATOM 687 C C . ASP A 1 91 ? 5.418 5.113 20.562 1 95.94 91 ASP A C 1
ATOM 689 O O . ASP A 1 91 ? 5.914 4.566 19.562 1 95.94 91 ASP A O 1
ATOM 693 N N . ALA A 1 92 ? 6.156 5.621 21.547 1 95.62 92 ALA A N 1
ATOM 694 C CA . ALA A 1 92 ? 7.59 5.395 21.672 1 95.62 92 ALA A CA 1
ATOM 695 C C . ALA A 1 92 ? 7.879 3.99 22.203 1 95.62 92 ALA A C 1
ATOM 697 O O . ALA A 1 92 ? 7.047 3.396 22.891 1 95.62 92 ALA A O 1
ATOM 698 N N . GLU A 1 93 ? 8.977 3.4 21.984 1 96.31 93 GLU A N 1
ATOM 699 C CA . GLU A 1 93 ? 10.078 3.92 21.172 1 96.31 93 GLU A CA 1
ATOM 700 C C . GLU A 1 93 ? 9.922 3.537 19.703 1 96.31 93 GLU A C 1
ATOM 702 O O . GLU A 1 93 ? 9.82 2.354 19.375 1 96.31 93 GLU A O 1
ATOM 707 N N . ARG A 1 94 ? 9.93 4.469 18.828 1 97.5 94 ARG A N 1
ATOM 708 C CA . ARG A 1 94 ? 9.828 4.199 17.391 1 97.5 94 ARG A CA 1
ATOM 709 C C . ARG A 1 94 ? 11.195 3.904 16.797 1 97.5 94 ARG A C 1
ATOM 711 O O . ARG A 1 94 ? 12.227 4.254 17.375 1 97.5 94 ARG A O 1
ATOM 718 N N . PRO A 1 95 ? 11.242 3.23 15.578 1 97.69 95 PRO A N 1
ATOM 719 C CA . PRO A 1 95 ? 12.539 3.029 14.914 1 97.69 95 PRO A CA 1
ATOM 720 C C . PRO A 1 95 ? 13.258 4.344 14.609 1 97.69 95 PRO A C 1
ATOM 722 O O . PRO A 1 95 ? 12.609 5.367 14.383 1 97.69 95 PRO A O 1
ATOM 725 N N . ASP A 1 96 ? 14.609 4.297 14.688 1 98.25 96 ASP A N 1
ATOM 726 C CA . ASP A 1 96 ? 15.422 5.453 14.32 1 98.25 96 ASP A CA 1
ATOM 727 C C . ASP A 1 96 ? 15.062 5.969 12.93 1 98.25 96 ASP A C 1
ATOM 729 O O . ASP A 1 96 ? 14.898 5.18 12 1 98.25 96 ASP A O 1
ATOM 733 N N . TYR A 1 97 ? 14.953 7.277 12.773 1 97.81 97 TYR A N 1
ATOM 734 C CA . TYR A 1 97 ? 14.578 7.84 11.484 1 97.81 97 TYR A CA 1
ATOM 735 C C . TYR A 1 97 ? 15.703 7.66 10.469 1 97.81 97 TYR A C 1
ATOM 737 O O . TYR A 1 97 ? 15.461 7.656 9.258 1 97.81 97 TYR A O 1
ATOM 745 N N . GLN A 1 98 ? 16.938 7.57 10.945 1 96.94 98 GLN A N 1
ATOM 746 C CA . GLN A 1 98 ? 18.094 7.551 10.055 1 96.94 98 GLN A CA 1
ATOM 747 C C . GLN A 1 98 ? 18.188 6.227 9.305 1 96.94 98 GLN A C 1
ATOM 749 O O . GLN A 1 98 ? 18.375 5.172 9.914 1 96.94 98 GLN A O 1
ATOM 754 N N . VAL A 1 99 ? 18.188 6.332 8.016 1 95.31 99 VAL A N 1
ATOM 755 C CA . VAL A 1 99 ? 18.219 5.156 7.152 1 95.31 99 VAL A CA 1
ATOM 756 C C . VAL A 1 99 ? 19.484 4.359 7.41 1 95.31 99 VAL A C 1
ATOM 758 O O . VAL A 1 99 ? 19.484 3.127 7.34 1 95.31 99 VAL A O 1
ATOM 761 N N . SER A 1 100 ? 20.547 4.996 7.727 1 95.56 100 SER A N 1
ATOM 762 C CA . SER A 1 100 ? 21.844 4.363 7.938 1 95.56 100 SER A CA 1
ATOM 763 C C . SER A 1 100 ? 21.812 3.438 9.148 1 95.56 100 SER A C 1
ATOM 765 O O . SER A 1 100 ? 22.719 2.631 9.336 1 95.56 100 SER A O 1
ATOM 767 N N . GLN A 1 101 ? 20.766 3.529 9.969 1 96.25 101 GLN A N 1
ATOM 768 C CA . GLN A 1 101 ? 20.656 2.699 11.164 1 96.25 101 GLN A CA 1
ATOM 769 C C . GLN A 1 101 ? 19.984 1.372 10.852 1 96.25 101 GLN A C 1
ATOM 771 O O . GLN A 1 101 ? 19.703 0.578 11.758 1 96.25 101 GLN A O 1
ATOM 776 N N . GLY A 1 102 ? 19.641 1.069 9.586 1 95.81 102 GLY A N 1
ATOM 777 C CA . GLY A 1 102 ? 19.094 -0.202 9.156 1 95.81 102 GLY A CA 1
ATOM 778 C C . GLY A 1 102 ? 17.641 -0.385 9.555 1 95.81 102 GLY A C 1
ATOM 779 O O . GLY A 1 102 ? 17.203 -1.503 9.844 1 95.81 102 GLY A O 1
ATOM 780 N N . THR A 1 103 ? 16.875 0.725 9.625 1 96.62 103 THR A N 1
ATOM 781 C CA . THR A 1 103 ? 15.523 0.655 10.172 1 96.62 103 THR A CA 1
ATOM 782 C C . THR A 1 103 ? 14.484 0.785 9.062 1 96.62 103 THR A C 1
ATOM 784 O O . THR A 1 103 ? 13.281 0.871 9.336 1 96.62 103 THR A O 1
ATOM 787 N N . SER A 1 104 ? 14.914 0.777 7.758 1 96.75 104 SER A N 1
ATOM 788 C CA . SER A 1 104 ? 14 1.046 6.656 1 96.75 104 SER A CA 1
ATOM 789 C C . SER A 1 104 ? 12.906 -0.013 6.578 1 96.75 104 SER A C 1
ATOM 791 O O . SER A 1 104 ? 11.727 0.312 6.395 1 96.75 104 SER A O 1
ATOM 793 N N . LYS A 1 105 ? 13.234 -1.279 6.68 1 96.12 105 LYS A N 1
ATOM 794 C CA . LYS A 1 105 ? 12.234 -2.344 6.59 1 96.12 105 LYS A CA 1
ATOM 795 C C . LYS A 1 105 ? 11.188 -2.205 7.688 1 96.12 105 LYS A C 1
ATOM 797 O O . LYS A 1 105 ? 9.992 -2.359 7.434 1 96.12 105 LYS A O 1
ATOM 802 N N . ALA A 1 106 ? 11.633 -1.889 8.875 1 97.44 106 ALA A N 1
ATOM 803 C CA . ALA A 1 106 ? 10.711 -1.702 9.992 1 97.44 106 ALA A CA 1
ATOM 804 C C . ALA A 1 106 ? 9.758 -0.538 9.727 1 97.44 106 ALA A C 1
ATOM 806 O O . ALA A 1 106 ? 8.562 -0.641 9.984 1 97.44 106 ALA A O 1
ATOM 807 N N . TRP A 1 107 ? 10.266 0.555 9.211 1 98.25 107 TRP A N 1
ATOM 808 C CA . TRP A 1 107 ? 9.445 1.733 8.938 1 98.25 107 TRP A CA 1
ATOM 809 C C . TRP A 1 107 ? 8.453 1.462 7.812 1 98.25 107 TRP A C 1
ATOM 811 O O . TRP A 1 107 ? 7.297 1.875 7.879 1 98.25 107 TRP A O 1
ATOM 821 N N . LEU A 1 108 ? 8.922 0.82 6.777 1 97.5 108 LEU A N 1
ATOM 822 C CA . LEU A 1 108 ? 8.031 0.514 5.664 1 97.5 108 LEU A CA 1
ATOM 823 C C . LEU A 1 108 ? 6.898 -0.404 6.109 1 97.5 108 LEU A C 1
ATOM 825 O O . LEU A 1 108 ? 5.742 -0.189 5.746 1 97.5 108 LEU A O 1
ATOM 829 N N . LYS A 1 109 ? 7.219 -1.425 6.859 1 97 109 LYS A N 1
ATOM 830 C CA . LYS A 1 109 ? 6.188 -2.318 7.387 1 97 109 LYS A CA 1
ATOM 831 C C . LYS A 1 109 ? 5.211 -1.563 8.281 1 97 109 LYS A C 1
ATOM 833 O O . LYS A 1 109 ? 3.996 -1.771 8.195 1 97 109 LYS A O 1
ATOM 838 N N . LYS A 1 110 ? 5.758 -0.71 9.164 1 97.62 110 LYS A N 1
ATOM 839 C CA . LYS A 1 110 ? 4.93 0.118 10.039 1 97.62 110 LYS A CA 1
ATOM 840 C C . LYS A 1 110 ? 3.986 1.002 9.227 1 97.62 110 LYS A C 1
ATOM 842 O O . LYS A 1 110 ? 2.789 1.066 9.516 1 97.62 110 LYS A O 1
ATOM 847 N N . ALA A 1 111 ? 4.492 1.616 8.258 1 97.62 111 ALA A N 1
ATOM 848 C CA . ALA A 1 111 ? 3.717 2.523 7.414 1 97.62 111 ALA A CA 1
ATOM 849 C C . ALA A 1 111 ? 2.65 1.765 6.629 1 97.62 111 ALA A C 1
ATOM 851 O O . ALA A 1 111 ? 1.502 2.205 6.543 1 97.62 111 ALA A O 1
ATOM 852 N N . ALA A 1 112 ? 3.029 0.65 6.062 1 97.25 112 ALA A N 1
ATOM 853 C CA . ALA A 1 112 ? 2.078 -0.179 5.328 1 97.25 112 ALA A CA 1
ATOM 854 C C . ALA A 1 112 ? 0.968 -0.685 6.242 1 97.25 112 ALA A C 1
ATOM 856 O O . ALA A 1 112 ? -0.204 -0.702 5.859 1 97.25 112 ALA A O 1
ATOM 857 N N . GLY A 1 113 ? 1.374 -1.162 7.398 1 97.38 113 GLY A N 1
ATOM 858 C CA . GLY A 1 113 ? 0.391 -1.591 8.375 1 97.38 113 GLY A CA 1
ATOM 859 C C . GLY A 1 113 ? -0.608 -0.506 8.734 1 97.38 113 GLY A C 1
ATOM 860 O O . GLY A 1 113 ? -1.794 -0.785 8.922 1 97.38 113 GLY A O 1
ATOM 861 N N . TYR A 1 114 ? -0.113 0.732 8.828 1 97.56 114 TYR A N 1
ATOM 862 C CA . TYR A 1 114 ? -1 1.851 9.133 1 97.56 114 TYR A CA 1
ATOM 863 C C . TYR A 1 114 ? -2.012 2.061 8.008 1 97.56 114 TYR A C 1
ATOM 865 O O . TYR A 1 114 ? -3.205 2.236 8.266 1 97.56 114 TYR A O 1
ATOM 873 N N . ALA A 1 115 ? -1.556 2.074 6.781 1 96.44 115 ALA A N 1
ATOM 874 C CA . ALA A 1 115 ? -2.439 2.221 5.629 1 96.44 115 ALA A CA 1
ATOM 875 C C . ALA A 1 115 ? -3.506 1.128 5.613 1 96.44 115 ALA A C 1
ATOM 877 O O . ALA A 1 115 ? -4.68 1.399 5.352 1 96.44 115 ALA A O 1
ATOM 878 N N . ALA A 1 116 ? -3.119 -0.074 5.922 1 96.31 116 ALA A N 1
ATOM 879 C CA . ALA A 1 116 ? -4.035 -1.211 5.945 1 96.31 116 ALA A CA 1
ATOM 880 C C . ALA A 1 116 ? -5.082 -1.052 7.043 1 96.31 116 ALA A C 1
ATOM 882 O O . ALA A 1 116 ? -6.25 -1.397 6.855 1 96.31 116 ALA A O 1
ATOM 883 N N . ASP A 1 117 ? -4.641 -0.604 8.219 1 96.75 117 ASP A N 1
ATOM 884 C CA . ASP A 1 117 ? -5.562 -0.364 9.32 1 96.75 117 ASP A CA 1
ATOM 885 C C . ASP A 1 117 ? -6.629 0.661 8.938 1 96.75 117 ASP A C 1
ATOM 887 O O . ASP A 1 117 ? -7.809 0.485 9.25 1 96.75 117 ASP A O 1
ATOM 891 N N . CYS A 1 118 ? -6.203 1.667 8.328 1 96.62 118 CYS A N 1
ATOM 892 C CA . CYS A 1 118 ? -7.137 2.688 7.867 1 96.62 118 CYS A CA 1
ATOM 893 C C . CYS A 1 118 ? -8.141 2.102 6.879 1 96.62 118 CYS A C 1
ATOM 895 O O . CYS A 1 118 ? -9.344 2.342 6.992 1 96.62 118 CYS A O 1
ATOM 897 N N . ALA A 1 119 ? -7.66 1.36 5.965 1 93.69 119 ALA A N 1
ATOM 898 C CA . ALA A 1 119 ? -8.516 0.771 4.938 1 93.69 119 ALA A CA 1
ATOM 899 C C . ALA A 1 119 ? -9.531 -0.187 5.559 1 93.69 119 ALA A C 1
ATOM 901 O O . ALA A 1 119 ? -10.703 -0.206 5.16 1 93.69 119 ALA A O 1
ATOM 902 N N . ALA A 1 120 ? -9.055 -0.971 6.461 1 94.56 120 ALA A N 1
ATOM 903 C CA . ALA A 1 120 ? -9.891 -2.01 7.055 1 94.56 120 ALA A CA 1
ATOM 904 C C . ALA A 1 120 ? -11.133 -1.408 7.711 1 94.56 120 ALA A C 1
ATOM 906 O O . ALA A 1 120 ? -12.242 -1.931 7.555 1 94.56 120 ALA A O 1
ATOM 907 N N . ASP A 1 121 ? -10.938 -0.274 8.375 1 94.19 121 ASP A N 1
ATOM 908 C CA . ASP A 1 121 ? -12 0.251 9.219 1 94.19 121 ASP A CA 1
ATOM 909 C C . ASP A 1 121 ? -12.766 1.367 8.516 1 94.19 121 ASP A C 1
ATOM 911 O O . ASP A 1 121 ? -13.945 1.596 8.797 1 94.19 121 ASP A O 1
ATOM 915 N N . TRP A 1 122 ? -12.109 2.021 7.594 1 95.94 122 TRP A N 1
ATOM 916 C CA . TRP A 1 122 ? -12.695 3.295 7.195 1 95.94 122 TRP A CA 1
ATOM 917 C C . TRP A 1 122 ? -12.766 3.414 5.676 1 95.94 122 TRP A C 1
ATOM 919 O O . TRP A 1 122 ? -12.891 4.516 5.137 1 95.94 122 TRP A O 1
ATOM 929 N N . SER A 1 123 ? -12.734 2.342 4.973 1 92.81 123 SER A N 1
ATOM 930 C CA . SER A 1 123 ? -12.719 2.365 3.516 1 92.81 123 SER A CA 1
ATOM 931 C C . SER A 1 123 ? -13.93 3.113 2.965 1 92.81 123 SER A C 1
ATOM 933 O O . SER A 1 123 ? -13.883 3.656 1.859 1 92.81 123 SER A O 1
ATOM 935 N N . TRP A 1 124 ? -15.047 3.213 3.695 1 94.12 124 TRP A N 1
ATOM 936 C CA . TRP A 1 124 ? -16.266 3.852 3.221 1 94.12 124 TRP A CA 1
ATOM 937 C C . TRP A 1 124 ? -16.188 5.367 3.375 1 94.12 124 TRP A C 1
ATOM 939 O O . TRP A 1 124 ? -16.953 6.102 2.744 1 94.12 124 TRP A O 1
ATOM 949 N N . LEU A 1 125 ? -15.266 5.902 4.16 1 96.5 125 LEU A N 1
ATOM 950 C CA . LEU A 1 125 ? -15.227 7.332 4.449 1 96.5 125 LEU A CA 1
ATOM 951 C C . LEU A 1 125 ? -13.922 7.945 3.939 1 96.5 125 LEU A C 1
ATOM 953 O O . LEU A 1 125 ? -13.93 9.062 3.414 1 96.5 125 LEU A O 1
ATOM 957 N N . MET A 1 126 ? -12.797 7.27 3.996 1 93.81 126 MET A N 1
ATOM 958 C CA . MET A 1 126 ? -11.453 7.809 3.805 1 93.81 126 MET A CA 1
ATOM 959 C C . MET A 1 126 ? -11.312 8.43 2.418 1 93.81 126 MET A C 1
ATOM 961 O O . MET A 1 126 ? -10.742 9.508 2.273 1 93.81 126 MET A O 1
ATOM 965 N N . PRO A 1 127 ? -11.914 7.801 1.346 1 92.62 127 PRO A N 1
ATOM 966 C CA . PRO A 1 127 ? -11.789 8.43 0.031 1 92.62 127 PRO A CA 1
ATOM 967 C C . PRO A 1 127 ? -12.547 9.758 -0.061 1 92.62 127 PRO A C 1
ATOM 969 O O . PRO A 1 127 ? -12.375 10.508 -1.026 1 92.62 127 PRO A O 1
ATOM 972 N N . HIS A 1 128 ? -13.359 10.055 0.954 1 95.5 128 HIS A N 1
ATOM 973 C CA . HIS A 1 128 ? -14.211 11.234 0.951 1 95.5 128 HIS A CA 1
ATOM 974 C C . HIS A 1 128 ? -13.766 12.234 2.014 1 95.5 128 HIS A C 1
ATOM 976 O O . HIS A 1 128 ? -14.594 12.938 2.594 1 95.5 128 HIS A O 1
ATOM 982 N N . MET A 1 129 ? -12.508 12.211 2.332 1 96.44 129 MET A N 1
ATOM 983 C CA . MET A 1 129 ? -11.961 13.156 3.303 1 96.44 129 MET A CA 1
ATOM 984 C C . MET A 1 129 ? -10.938 14.07 2.646 1 96.44 129 MET A C 1
ATOM 986 O O . MET A 1 129 ? -10.008 14.539 3.305 1 96.44 129 MET A O 1
ATOM 990 N N . THR A 1 130 ? -11.07 14.336 1.404 1 94.94 130 THR A N 1
ATOM 991 C CA . THR A 1 130 ? -10.172 15.195 0.639 1 94.94 130 THR A CA 1
ATOM 992 C C . THR A 1 130 ? -10.43 16.672 0.946 1 94.94 130 THR A C 1
ATOM 994 O O . THR A 1 130 ? -11.398 17 1.631 1 94.94 130 THR A O 1
ATOM 997 N N . THR A 1 131 ? -9.539 17.484 0.442 1 95.94 131 THR A N 1
ATOM 998 C CA . THR A 1 131 ? -9.727 18.922 0.578 1 95.94 131 THR A CA 1
ATOM 999 C C . THR A 1 131 ? -11.031 19.359 -0.083 1 95.94 131 THR A C 1
ATOM 1001 O O . THR A 1 131 ? -11.75 20.203 0.456 1 95.94 131 THR A O 1
ATOM 1004 N N . VAL A 1 132 ? -11.406 18.812 -1.203 1 96.38 132 VAL A N 1
ATOM 1005 C CA . VAL A 1 132 ? -12.633 19.125 -1.919 1 96.38 132 VAL A CA 1
ATOM 1006 C C . VAL A 1 132 ? -13.844 18.75 -1.063 1 96.38 132 VAL A C 1
ATOM 1008 O O . VAL A 1 132 ? -14.805 19.516 -0.974 1 96.38 132 VAL A O 1
ATOM 1011 N N . ASP A 1 133 ? -13.766 17.625 -0.43 1 97.44 133 ASP A N 1
ATOM 1012 C CA . ASP A 1 133 ? -14.867 17.203 0.433 1 97.44 133 ASP A CA 1
ATOM 1013 C C . ASP A 1 133 ? -15.047 18.156 1.605 1 97.44 133 ASP A C 1
ATOM 1015 O O . ASP A 1 133 ? -16.172 18.516 1.952 1 97.44 133 ASP A O 1
ATOM 1019 N N . ASN A 1 134 ? -13.984 18.5 2.195 1 98.38 134 ASN A N 1
ATOM 1020 C CA . ASN A 1 134 ? -14.039 19.453 3.309 1 98.38 134 ASN A CA 1
ATOM 1021 C C . ASN A 1 134 ? -14.539 20.812 2.857 1 98.38 134 ASN A C 1
ATOM 1023 O O . ASN A 1 134 ? -15.242 21.5 3.605 1 98.38 134 ASN A O 1
ATOM 1027 N N . ALA A 1 135 ? -14.156 21.234 1.686 1 98.56 135 ALA A N 1
ATOM 1028 C CA . ALA A 1 135 ? -14.672 22.484 1.141 1 98.56 135 ALA A CA 1
ATOM 1029 C C . ALA A 1 135 ? -16.188 22.422 0.954 1 98.56 135 ALA A C 1
ATOM 1031 O O . ALA A 1 135 ? -16.891 23.406 1.21 1 98.56 135 ALA A O 1
ATOM 1032 N N . ARG A 1 136 ? -16.672 21.344 0.524 1 98.75 136 ARG A N 1
ATOM 1033 C CA . ARG A 1 136 ? -18.109 21.172 0.353 1 98.75 136 ARG A CA 1
ATOM 1034 C C . ARG A 1 136 ? -18.812 21.156 1.701 1 98.75 136 ARG A C 1
ATOM 1036 O O . ARG A 1 136 ? -19.953 21.625 1.812 1 98.75 136 ARG A O 1
ATOM 1043 N N . ASP A 1 137 ? -18.156 20.641 2.738 1 98.88 137 ASP A N 1
ATOM 1044 C CA . ASP A 1 137 ? -18.703 20.766 4.086 1 98.88 137 ASP A CA 1
ATOM 1045 C C . ASP A 1 137 ? -18.891 22.234 4.465 1 98.88 137 ASP A C 1
ATOM 1047 O O . ASP A 1 137 ? -19.875 22.594 5.098 1 98.88 137 ASP A O 1
ATOM 1051 N N . MET A 1 138 ? -17.922 23.047 4.117 1 98.94 138 MET A N 1
ATOM 1052 C CA . MET A 1 138 ? -18.047 24.484 4.387 1 98.94 138 MET A CA 1
ATOM 1053 C C . MET A 1 138 ? -19.281 25.062 3.705 1 98.94 138 MET A C 1
ATOM 1055 O O . MET A 1 138 ? -19.984 25.891 4.289 1 98.94 138 MET A O 1
ATOM 1059 N N . ASP A 1 139 ? -19.516 24.641 2.521 1 98.88 139 ASP A N 1
ATOM 1060 C CA . ASP A 1 139 ? -20.703 25.125 1.822 1 98.88 139 ASP A CA 1
ATOM 1061 C C . ASP A 1 139 ? -21.984 24.625 2.486 1 98.88 139 ASP A C 1
ATOM 1063 O O . ASP A 1 139 ? -23 25.328 2.502 1 98.88 139 ASP A O 1
ATOM 1067 N N . SER A 1 140 ? -21.922 23.438 2.953 1 98.88 140 SER A N 1
ATOM 1068 C CA . SER A 1 140 ? -23.062 22.938 3.719 1 98.88 140 SER A CA 1
ATOM 1069 C C . SER A 1 140 ? -23.297 23.766 4.969 1 98.88 140 SER A C 1
ATOM 1071 O O . SER A 1 140 ? -24.438 24.016 5.355 1 98.88 140 SER A O 1
ATOM 1073 N N . ILE A 1 141 ? -22.234 24.156 5.633 1 98.88 141 ILE A N 1
ATOM 1074 C CA . ILE A 1 141 ? -22.344 25.031 6.793 1 98.88 141 ILE A CA 1
ATOM 1075 C C . ILE A 1 141 ? -23 26.359 6.379 1 98.88 141 ILE A C 1
ATOM 1077 O O . ILE A 1 141 ? -23.922 26.828 7.051 1 98.88 141 ILE A O 1
ATOM 1081 N N . ARG A 1 142 ? -22.562 26.906 5.242 1 98.88 142 ARG A N 1
ATOM 1082 C CA . ARG A 1 142 ? -23.156 28.141 4.719 1 98.88 142 ARG A CA 1
ATOM 1083 C C . ARG A 1 142 ? -24.656 28 4.531 1 98.88 142 ARG A C 1
ATOM 1085 O O . ARG A 1 142 ? -25.422 28.859 4.961 1 98.88 142 ARG A O 1
ATOM 1092 N N . ARG A 1 143 ? -25.062 26.906 3.908 1 98.69 143 ARG A N 1
ATOM 1093 C CA . ARG A 1 143 ? -26.484 26.656 3.648 1 98.69 143 ARG A CA 1
ATOM 1094 C C . ARG A 1 143 ? -27.266 26.547 4.953 1 98.69 143 ARG A C 1
ATOM 1096 O O . ARG A 1 143 ? -28.359 27.094 5.07 1 98.69 143 ARG A O 1
ATOM 1103 N N . ALA A 1 144 ? -26.672 25.859 5.863 1 98.5 144 ALA A N 1
ATOM 1104 C CA . ALA A 1 144 ? -27.344 25.656 7.145 1 98.5 144 ALA A CA 1
ATOM 1105 C C . ALA A 1 144 ? -27.516 26.984 7.891 1 98.5 144 ALA A C 1
ATOM 1107 O O . ALA A 1 144 ? -28.5 27.172 8.617 1 98.5 144 ALA A O 1
ATOM 1108 N N . LEU A 1 145 ? -26.562 27.875 7.742 1 98.12 145 LEU A N 1
ATOM 1109 C CA . LEU A 1 145 ? -26.609 29.172 8.391 1 98.12 145 LEU A CA 1
ATOM 1110 C C . LEU A 1 145 ? -27.578 30.109 7.672 1 98.12 145 LEU A C 1
ATOM 1112 O O . LEU A 1 145 ? -27.953 31.141 8.203 1 98.12 145 LEU A O 1
ATOM 1116 N N . GLY A 1 146 ? -27.984 29.766 6.422 1 98.06 146 GLY A N 1
ATOM 1117 C CA . GLY A 1 146 ? -28.984 30.516 5.68 1 98.06 146 GLY A CA 1
ATOM 1118 C C . GLY A 1 146 ? -28.453 31.812 5.098 1 98.06 146 GLY A C 1
ATOM 1119 O O . GLY A 1 146 ? -29.172 32.812 5.004 1 98.06 146 GLY A O 1
ATOM 1120 N N . VAL A 1 147 ? -27.172 31.859 4.797 1 98.44 147 VAL A N 1
ATOM 1121 C CA . VAL A 1 147 ? -26.578 33.094 4.277 1 98.44 147 VAL A CA 1
ATOM 1122 C C . VAL A 1 147 ? -26.078 32.844 2.85 1 98.44 147 VAL A C 1
ATOM 1124 O O . VAL A 1 147 ? -25.719 31.734 2.486 1 98.44 147 VAL A O 1
ATOM 1127 N N . PRO A 1 148 ? -26.062 33.906 2.018 1 98.44 148 PRO A N 1
ATOM 1128 C CA . PRO A 1 148 ? -25.594 33.719 0.637 1 98.44 148 PRO A CA 1
ATOM 1129 C C . PRO A 1 148 ? -24.078 33.594 0.529 1 98.44 148 PRO A C 1
ATOM 1131 O O . PRO A 1 148 ? -23.578 32.969 -0.4 1 98.44 148 PRO A O 1
ATOM 1134 N N . LYS A 1 149 ? -23.359 34.312 1.462 1 98.69 149 LYS A N 1
ATOM 1135 C CA . LYS A 1 149 ? -21.891 34.312 1.426 1 98.69 149 LYS A CA 1
ATOM 1136 C C . LYS A 1 149 ? -21.312 34.062 2.814 1 98.69 149 LYS A C 1
ATOM 1138 O O . LYS A 1 149 ? -21.969 34.312 3.824 1 98.69 149 LYS A O 1
ATOM 1143 N N . ILE A 1 150 ? -20.078 33.594 2.766 1 98.81 150 ILE A N 1
ATOM 1144 C CA . ILE A 1 150 ? -19.344 33.469 4.016 1 98.81 150 ILE A CA 1
ATOM 1145 C C . ILE A 1 150 ? -17.984 34.156 3.893 1 98.81 150 ILE A C 1
ATOM 1147 O O . ILE A 1 150 ? -17.516 34.406 2.783 1 98.81 150 ILE A O 1
ATOM 1151 N N . ASN A 1 151 ? -17.438 34.531 5.066 1 98.88 151 ASN A N 1
ATOM 1152 C CA . ASN A 1 151 ? -16.031 34.906 5.215 1 98.88 151 ASN A CA 1
ATOM 1153 C C . ASN A 1 151 ? -15.203 33.688 5.668 1 98.88 151 ASN A C 1
ATOM 1155 O O . ASN A 1 151 ? -15.742 32.719 6.199 1 98.88 151 ASN A O 1
ATOM 1159 N N . PHE A 1 152 ? -13.859 33.781 5.383 1 98.88 152 PHE A N 1
ATOM 1160 C CA . PHE A 1 152 ? -13.039 32.656 5.742 1 98.88 152 PHE A CA 1
ATOM 1161 C C . PHE A 1 152 ? -11.641 33.094 6.148 1 98.88 152 PHE A C 1
ATOM 1163 O O . PHE A 1 152 ? -11.047 33.969 5.512 1 98.88 152 PHE A O 1
ATOM 1170 N N . TYR A 1 153 ? -11.172 32.531 7.242 1 98.75 153 TYR A N 1
ATOM 1171 C CA . TYR A 1 153 ? -9.758 32.562 7.602 1 98.75 153 TYR A CA 1
ATOM 1172 C C . TYR A 1 153 ? -9.188 31.141 7.602 1 98.75 153 TYR A C 1
ATOM 1174 O O . TYR A 1 153 ? -9.75 30.234 8.242 1 98.75 153 TYR A O 1
ATOM 1182 N N . GLY A 1 154 ? -8.094 30.969 6.941 1 98.44 154 GLY A N 1
ATOM 1183 C CA . GLY A 1 154 ? -7.418 29.672 6.949 1 98.44 154 GLY A CA 1
ATOM 1184 C C . GLY A 1 154 ? -5.91 29.797 7.051 1 98.44 154 GLY A C 1
ATOM 1185 O O . GLY A 1 154 ? -5.285 30.531 6.285 1 98.44 154 GLY A O 1
ATOM 1186 N N . GLY A 1 155 ? -5.344 29.047 7.984 1 97.38 155 GLY A N 1
ATOM 1187 C CA . GLY A 1 155 ? -3.898 28.906 8.102 1 97.38 155 GLY A CA 1
ATOM 1188 C C . GLY A 1 155 ? -3.383 27.562 7.664 1 97.38 155 GLY A C 1
ATOM 1189 O O . GLY A 1 155 ? -4.082 26.547 7.797 1 97.38 155 GLY A O 1
ATOM 1190 N N . SER A 1 156 ? -2.145 27.531 7.133 1 96.88 156 SER A N 1
ATOM 1191 C CA . SER A 1 156 ? -1.543 26.234 6.797 1 96.88 156 SER A CA 1
ATOM 1192 C C . SER A 1 156 ? -2.396 25.469 5.789 1 96.88 156 SER A C 1
ATOM 1194 O O . SER A 1 156 ? -2.766 26.016 4.746 1 96.88 156 SER A O 1
ATOM 1196 N N . TRP A 1 157 ? -2.76 24.281 6.02 1 96 157 TRP A N 1
ATOM 1197 C CA . TRP A 1 157 ? -3.631 23.531 5.117 1 96 157 TRP A CA 1
ATOM 1198 C C . TRP A 1 157 ? -4.957 24.266 4.918 1 96 157 TRP A C 1
ATOM 1200 O O . TRP A 1 157 ? -5.617 24.094 3.889 1 96 157 TRP A O 1
ATOM 1210 N N . GLY A 1 158 ? -5.324 25.078 5.832 1 97.62 158 GLY A N 1
ATOM 1211 C CA . GLY A 1 158 ? -6.5 25.922 5.66 1 97.62 158 GLY A CA 1
ATOM 1212 C C . GLY A 1 158 ? -6.426 26.812 4.43 1 97.62 158 GLY A C 1
ATOM 1213 O O . GLY A 1 158 ? -7.457 27.203 3.885 1 97.62 158 GLY A O 1
ATOM 1214 N N . THR A 1 159 ? -5.227 27.094 4.027 1 97.94 159 THR A N 1
ATOM 1215 C CA . THR A 1 159 ? -5.086 27.891 2.814 1 97.94 159 THR A CA 1
ATOM 1216 C C . THR A 1 159 ? -5.465 27.078 1.582 1 97.94 159 THR A C 1
ATOM 1218 O O . THR A 1 159 ? -5.988 27.625 0.607 1 97.94 159 THR A O 1
ATOM 1221 N N . SER A 1 160 ? -5.168 25.781 1.647 1 96.19 160 SER A N 1
ATOM 1222 C CA . SER A 1 160 ? -5.645 24.891 0.6 1 96.19 160 SER A CA 1
ATOM 1223 C C . SER A 1 160 ? -7.16 24.734 0.645 1 96.19 160 SER A C 1
ATOM 1225 O O . SER A 1 160 ? -7.816 24.719 -0.397 1 96.19 160 SER A O 1
ATOM 1227 N N . LEU A 1 161 ? -7.645 24.641 1.81 1 97.31 161 LEU A N 1
ATOM 1228 C CA . LEU A 1 161 ? -9.086 24.531 2.002 1 97.31 161 LEU A CA 1
ATOM 1229 C C . LEU A 1 161 ? -9.812 25.766 1.478 1 97.31 161 LEU A C 1
ATOM 1231 O O . LEU A 1 161 ? -10.758 25.641 0.695 1 97.31 161 LEU A O 1
ATOM 1235 N N . GLY A 1 162 ? -9.352 26.906 1.865 1 98.31 162 GLY A N 1
ATOM 1236 C CA . GLY A 1 162 ? -9.961 28.156 1.428 1 98.31 162 GLY A CA 1
ATOM 1237 C C . GLY A 1 162 ? -9.883 28.359 -0.073 1 98.31 162 GLY A C 1
ATOM 1238 O O . GLY A 1 162 ? -10.875 28.719 -0.709 1 98.31 162 GLY A O 1
ATOM 1239 N N . SER A 1 163 ? -8.711 28.156 -0.62 1 97.88 163 SER A N 1
ATOM 1240 C CA . SER A 1 163 ? -8.562 28.344 -2.059 1 97.88 163 SER A CA 1
ATOM 1241 C C . SER A 1 163 ? -9.398 27.344 -2.844 1 97.88 163 SER A C 1
ATOM 1243 O O . SER A 1 163 ? -9.938 27.672 -3.904 1 97.88 163 SER A O 1
ATOM 1245 N N . THR A 1 164 ? -9.508 26.156 -2.344 1 97 164 THR A N 1
ATOM 1246 C CA . THR A 1 164 ? -10.375 25.172 -2.969 1 97 164 THR A CA 1
ATOM 1247 C C . THR A 1 164 ? -11.836 25.594 -2.895 1 97 164 THR A C 1
ATOM 1249 O O . THR A 1 164 ? -12.562 25.516 -3.885 1 97 164 THR A O 1
ATOM 1252 N N . TYR A 1 165 ? -12.25 26.062 -1.745 1 98.31 165 TYR A N 1
ATOM 1253 C CA . TYR A 1 165 ? -13.617 26.562 -1.604 1 98.31 165 TYR A CA 1
ATOM 1254 C C . TYR A 1 165 ? -13.883 27.703 -2.586 1 98.31 165 TYR A C 1
ATOM 1256 O O . TYR A 1 165 ? -14.914 27.719 -3.256 1 98.31 165 TYR A O 1
ATOM 1264 N N . GLY A 1 166 ? -12.953 28.609 -2.625 1 98.19 166 GLY A N 1
ATOM 1265 C CA . GLY A 1 166 ? -13.086 29.734 -3.541 1 98.19 166 GLY A CA 1
ATOM 1266 C C . GLY A 1 166 ? -13.18 29.312 -4.992 1 98.19 166 GLY A C 1
ATOM 1267 O O . GLY A 1 166 ? -13.852 29.969 -5.797 1 98.19 166 GLY A O 1
ATOM 1268 N N . GLN A 1 167 ? -12.484 28.266 -5.312 1 97.38 167 GLN A N 1
ATOM 1269 C CA . GLN A 1 167 ? -12.523 27.75 -6.68 1 97.38 167 GLN A CA 1
ATOM 1270 C C . GLN A 1 167 ? -13.867 27.094 -6.984 1 97.38 167 GLN A C 1
ATOM 1272 O O . GLN A 1 167 ? -14.414 27.266 -8.078 1 97.38 167 GLN A O 1
ATOM 1277 N N . LEU A 1 168 ? -14.406 26.375 -6.016 1 97.44 168 LEU A N 1
ATOM 1278 C CA . LEU A 1 168 ? -15.648 25.641 -6.211 1 97.44 168 LEU A CA 1
ATOM 1279 C C . LEU A 1 168 ? -16.844 26.562 -6.133 1 97.44 168 LEU A C 1
ATOM 1281 O O . LEU A 1 168 ? -17.844 26.375 -6.836 1 97.44 168 LEU A O 1
ATOM 1285 N N . PHE A 1 169 ? -16.766 27.578 -5.246 1 98.5 169 PHE A N 1
ATOM 1286 C CA . PHE A 1 169 ? -17.906 28.438 -4.953 1 98.5 169 PHE A CA 1
ATOM 1287 C C . PHE A 1 169 ? -17.484 29.891 -4.875 1 98.5 169 PHE A C 1
ATOM 1289 O O . PHE A 1 169 ? -17.719 30.562 -3.863 1 98.5 169 PHE A O 1
ATOM 1296 N N . PRO A 1 170 ? -17.031 30.438 -5.945 1 98 170 PRO A N 1
ATOM 1297 C CA . PRO A 1 170 ? -16.5 31.812 -5.879 1 98 170 PRO A CA 1
ATOM 1298 C C . PRO A 1 170 ? -17.578 32.844 -5.504 1 98 170 PRO A C 1
ATOM 1300 O O . PRO A 1 170 ? -17.281 33.812 -4.812 1 98 170 PRO A O 1
ATOM 1303 N N . SER A 1 171 ? -18.812 32.594 -5.832 1 98.44 171 SER A N 1
ATOM 1304 C CA . SER A 1 171 ? -19.891 33.562 -5.582 1 98.44 171 SER A CA 1
ATOM 1305 C C . SER A 1 171 ? -20.344 33.5 -4.125 1 98.44 171 SER A C 1
ATOM 1307 O O . SER A 1 171 ? -21.094 34.375 -3.674 1 98.44 171 SER A O 1
ATOM 1309 N N . HIS A 1 172 ? -19.812 32.562 -3.375 1 98.81 172 HIS A N 1
ATOM 1310 C CA . HIS A 1 172 ? -20.219 32.406 -1.985 1 98.81 172 HIS A CA 1
ATOM 1311 C C . HIS A 1 172 ? -19.172 32.969 -1.029 1 98.81 172 HIS A C 1
ATOM 1313 O O . HIS A 1 172 ? -19.266 32.75 0.183 1 98.81 172 HIS A O 1
ATOM 1319 N N . VAL A 1 173 ? -18.219 33.719 -1.586 1 98.75 173 VAL A N 1
ATOM 1320 C CA . VAL A 1 173 ? -17.141 34.25 -0.763 1 98.75 173 VAL A CA 1
ATOM 1321 C C . VAL A 1 173 ? -17.281 35.75 -0.617 1 98.75 173 VAL A C 1
ATOM 1323 O O . VAL A 1 173 ? -17.438 36.469 -1.61 1 98.75 173 VAL A O 1
ATOM 1326 N N . ARG A 1 174 ? -17.266 36.188 0.613 1 98.56 174 ARG A N 1
ATOM 1327 C CA . ARG A 1 174 ? -17.266 37.625 0.856 1 98.56 174 ARG A CA 1
ATOM 1328 C C . ARG A 1 174 ? -15.844 38.125 1.102 1 98.56 174 ARG A C 1
ATOM 1330 O O . ARG A 1 174 ? -15.32 38.938 0.324 1 98.56 174 ARG A O 1
ATOM 1337 N N . ARG A 1 175 ? -15.25 37.719 2.182 1 98.38 175 ARG A N 1
ATOM 1338 C CA . ARG A 1 175 ? -13.859 38 2.496 1 98.38 175 ARG A CA 1
ATOM 1339 C C . ARG A 1 175 ? -13.102 36.688 2.812 1 98.38 175 ARG A C 1
ATOM 1341 O O . ARG A 1 175 ? -13.641 35.781 3.449 1 98.38 175 ARG A O 1
ATOM 1348 N N . MET A 1 176 ? -11.836 36.656 2.336 1 98.81 176 MET A N 1
ATOM 1349 C CA . MET A 1 176 ? -11.008 35.469 2.588 1 98.81 176 MET A CA 1
ATOM 1350 C C . MET A 1 176 ? -9.578 35.875 2.922 1 98.81 176 MET A C 1
ATOM 1352 O O . MET A 1 176 ? -8.984 36.719 2.23 1 98.81 176 MET A O 1
ATOM 1356 N N . VAL A 1 177 ? -9.086 35.344 3.984 1 98.88 177 VAL A N 1
ATOM 1357 C CA . VAL A 1 177 ? -7.711 35.562 4.418 1 98.88 177 VAL A CA 1
ATOM 1358 C C . VAL A 1 177 ? -6.992 34.219 4.48 1 98.88 177 VAL A C 1
ATOM 1360 O O . VAL A 1 177 ? -7.484 33.25 5.094 1 98.88 177 VAL A O 1
ATOM 1363 N N . LEU A 1 178 ? -5.863 34.094 3.85 1 98.81 178 LEU A N 1
ATOM 1364 C CA . LEU A 1 178 ? -5.02 32.906 3.875 1 98.81 178 LEU A CA 1
ATOM 1365 C C . LEU A 1 178 ? -3.65 33.219 4.469 1 98.81 178 LEU A C 1
ATOM 1367 O O . LEU A 1 178 ? -2.977 34.156 4.023 1 98.81 178 LEU A O 1
ATOM 1371 N N . ASP A 1 179 ? -3.273 32.469 5.496 1 98.5 179 ASP A N 1
ATOM 1372 C CA . ASP A 1 179 ? -2.07 32.719 6.285 1 98.5 179 ASP A CA 1
ATOM 1373 C C . ASP A 1 179 ? -1.164 31.484 6.293 1 98.5 179 ASP A C 1
ATOM 1375 O O . ASP A 1 179 ? -1.591 30.391 6.676 1 98.5 179 ASP A O 1
ATOM 1379 N N . SER A 1 180 ? 0.207 31.703 5.914 1 97.75 180 SER A N 1
ATOM 1380 C CA . SER A 1 180 ? 1.152 30.594 5.84 1 97.75 180 SER A CA 1
ATOM 1381 C C . SER A 1 180 ? 0.72 29.562 4.797 1 97.75 180 SER A C 1
ATOM 1383 O O . SER A 1 180 ? 0.368 28.422 5.141 1 97.75 180 SER A O 1
ATOM 1385 N N . ILE A 1 181 ? 1.022 29.906 3.609 1 97.81 181 ILE A N 1
ATOM 1386 C CA . ILE A 1 181 ? 0.321 29.391 2.443 1 97.81 181 ILE A CA 1
ATOM 1387 C C . ILE A 1 181 ? 1.081 28.188 1.883 1 97.81 181 ILE A C 1
ATOM 1389 O O . ILE A 1 181 ? 2.273 28.281 1.587 1 97.81 181 ILE A O 1
ATOM 1393 N N . VAL A 1 182 ? 0.398 27.078 1.663 1 94.62 182 VAL A N 1
ATOM 1394 C CA . VAL A 1 182 ? 0.949 25.859 1.094 1 94.62 182 VAL A CA 1
ATOM 1395 C C . VAL A 1 182 ? 1.272 26.062 -0.383 1 94.62 182 VAL A C 1
ATOM 1397 O O . VAL A 1 182 ? 2.309 25.609 -0.871 1 94.62 182 VAL A O 1
ATOM 1400 N N . GLY A 1 183 ? 0.521 26.766 -1.125 1 92.62 183 GLY A N 1
ATOM 1401 C CA . GLY A 1 183 ? 0.576 26.922 -2.57 1 92.62 183 GLY A CA 1
ATOM 1402 C C . GLY A 1 183 ? -0.516 26.141 -3.291 1 92.62 183 GLY A C 1
ATOM 1403 O O . GLY A 1 183 ? -1.048 25.172 -2.762 1 92.62 183 GLY A O 1
ATOM 1404 N N . PRO A 1 184 ? -0.768 26.547 -4.535 1 89.75 184 PRO A N 1
ATOM 1405 C CA . PRO A 1 184 ? -1.91 25.969 -5.242 1 89.75 184 PRO A CA 1
ATOM 1406 C C . PRO A 1 184 ? -1.541 24.703 -6.027 1 89.75 184 PRO A C 1
ATOM 1408 O O . PRO A 1 184 ? -2.4 23.859 -6.281 1 89.75 184 PRO A O 1
ATOM 1411 N N . THR A 1 185 ? -0.272 24.609 -6.551 1 79.25 185 THR A N 1
ATOM 1412 C CA . THR A 1 185 ? -0.007 23.672 -7.629 1 79.25 185 THR A CA 1
ATOM 1413 C C . THR A 1 185 ? 1.138 22.734 -7.254 1 79.25 185 THR A C 1
ATOM 1415 O O . THR A 1 185 ? 1.436 21.781 -7.984 1 79.25 185 THR A O 1
ATOM 1418 N N . ILE A 1 186 ? 1.812 22.969 -6.238 1 84.06 186 ILE A N 1
ATOM 1419 C CA . ILE A 1 186 ? 2.969 22.141 -5.914 1 84.06 186 ILE A CA 1
ATOM 1420 C C . ILE A 1 186 ? 2.502 20.781 -5.434 1 84.06 186 ILE A C 1
ATOM 1422 O O . ILE A 1 186 ? 1.521 20.672 -4.691 1 84.06 186 ILE A O 1
ATOM 1426 N N . SER A 1 187 ? 3.221 19.75 -5.988 1 86.88 187 SER A N 1
ATOM 1427 C CA . SER A 1 187 ? 2.9 18.438 -5.445 1 86.88 187 SER A CA 1
ATOM 1428 C C . SER A 1 187 ? 3.314 18.328 -3.98 1 86.88 187 SER A C 1
ATOM 1430 O O . SER A 1 187 ? 4.289 18.953 -3.557 1 86.88 187 SER A O 1
ATOM 1432 N N . TRP A 1 188 ? 2.584 17.516 -3.305 1 91 188 TRP A N 1
ATOM 1433 C CA . TRP A 1 188 ? 2.896 17.406 -1.883 1 91 188 TRP A CA 1
ATOM 1434 C C . TRP A 1 188 ? 4.273 16.781 -1.675 1 91 188 TRP A C 1
ATOM 1436 O O . TRP A 1 188 ? 4.984 17.141 -0.729 1 91 188 TRP A O 1
ATOM 1446 N N . TYR A 1 189 ? 4.734 15.875 -2.512 1 91.62 189 TYR A N 1
ATOM 1447 C CA . TYR A 1 189 ? 6.074 15.305 -2.441 1 91.62 189 TYR A CA 1
ATOM 1448 C C . TYR A 1 189 ? 7.137 16.375 -2.604 1 91.62 189 TYR A C 1
ATOM 1450 O O . TYR A 1 189 ? 8.086 16.453 -1.819 1 91.62 189 TYR A O 1
ATOM 1458 N N . ASP A 1 190 ? 6.934 17.266 -3.574 1 91.69 190 ASP A N 1
ATOM 1459 C CA . ASP A 1 190 ? 7.879 18.359 -3.783 1 91.69 190 ASP A CA 1
ATOM 1460 C C . ASP A 1 190 ? 7.82 19.359 -2.635 1 91.69 190 ASP A C 1
ATOM 1462 O O . ASP A 1 190 ? 8.836 19.938 -2.258 1 91.69 190 ASP A O 1
ATOM 1466 N N . HIS A 1 191 ? 6.637 19.562 -2.131 1 93.75 191 HIS A N 1
ATOM 1467 C CA . HIS A 1 191 ? 6.477 20.438 -0.979 1 93.75 191 HIS A CA 1
ATOM 1468 C C . HIS A 1 191 ? 7.27 19.938 0.219 1 93.75 191 HIS A C 1
ATOM 1470 O O . HIS A 1 191 ? 7.902 20.719 0.929 1 93.75 191 HIS A O 1
ATOM 1476 N N . ASN A 1 192 ? 7.285 18.625 0.42 1 95 192 ASN A N 1
ATOM 1477 C CA . ASN A 1 192 ? 8.055 18.031 1.507 1 95 192 ASN A CA 1
ATOM 1478 C C . ASN A 1 192 ? 9.547 18.328 1.364 1 95 192 ASN A C 1
ATOM 1480 O O . ASN A 1 192 ? 10.227 18.609 2.354 1 95 192 ASN A O 1
ATOM 1484 N N . ILE A 1 193 ? 10.016 18.297 0.172 1 94.81 193 ILE A N 1
ATOM 1485 C CA . ILE A 1 193 ? 11.43 18.547 -0.078 1 94.81 193 ILE A CA 1
ATOM 1486 C C . ILE A 1 193 ? 11.766 20 0.274 1 94.81 193 ILE A C 1
ATOM 1488 O O . ILE A 1 193 ? 12.797 20.266 0.902 1 94.81 193 ILE A O 1
ATOM 1492 N N . LEU A 1 194 ? 10.875 20.844 -0.056 1 94.81 194 LEU A N 1
ATOM 1493 C CA . LEU A 1 194 ? 11.078 22.25 0.297 1 94.81 194 LEU A CA 1
ATOM 1494 C C . LEU A 1 194 ? 11.023 22.438 1.809 1 94.81 194 LEU A C 1
ATOM 1496 O O . LEU A 1 194 ? 11.797 23.219 2.369 1 94.81 194 LEU A O 1
ATOM 1500 N N . GLN A 1 195 ? 10.094 21.75 2.43 1 96.19 195 GLN A N 1
ATOM 1501 C CA . GLN A 1 195 ? 10 21.797 3.885 1 96.19 195 GLN A CA 1
ATOM 1502 C C . GLN A 1 195 ? 11.305 21.359 4.539 1 96.19 195 GLN A C 1
ATOM 1504 O O . GLN A 1 195 ? 11.758 21.984 5.508 1 96.19 195 GLN A O 1
ATOM 1509 N N . ASP A 1 196 ? 11.898 20.312 4.023 1 97.25 196 ASP A N 1
ATOM 1510 C CA . ASP A 1 196 ? 13.141 19.781 4.582 1 97.25 196 ASP A CA 1
ATOM 1511 C C . ASP A 1 196 ? 14.234 20.844 4.578 1 97.25 196 ASP A C 1
ATOM 1513 O O . ASP A 1 196 ? 14.93 21.047 5.582 1 97.25 196 ASP A O 1
ATOM 1517 N N . LYS A 1 197 ? 14.344 21.547 3.49 1 96.88 197 LYS A N 1
ATOM 1518 C CA . LYS A 1 197 ? 15.367 22.578 3.348 1 96.88 197 LYS A CA 1
ATOM 1519 C C . LYS A 1 197 ? 15.102 23.75 4.289 1 96.88 197 LYS A C 1
ATOM 1521 O O . LYS A 1 197 ? 16.031 24.281 4.91 1 96.88 197 LYS A O 1
ATOM 1526 N N . GLU A 1 198 ? 13.836 24.078 4.398 1 96.5 198 GLU A N 1
ATOM 1527 C CA . GLU A 1 198 ? 13.516 25.219 5.25 1 96.5 198 GLU A CA 1
ATOM 1528 C C . GLU A 1 198 ? 13.648 24.859 6.727 1 96.5 198 GLU A C 1
ATOM 1530 O O . GLU A 1 198 ? 14.055 25.703 7.539 1 96.5 198 GLU A O 1
ATOM 1535 N N . HIS A 1 199 ? 13.289 23.672 7.113 1 97.06 199 HIS A N 1
ATOM 1536 C CA . HIS A 1 199 ? 13.508 23.25 8.492 1 97.06 199 HIS A CA 1
ATOM 1537 C C . HIS A 1 199 ? 15 23.203 8.828 1 97.06 199 HIS A C 1
ATOM 1539 O O . HIS A 1 199 ? 15.383 23.484 9.961 1 97.06 199 HIS A O 1
ATOM 1545 N N . GLN A 1 200 ? 15.812 22.797 7.863 1 97.56 200 GLN A N 1
ATOM 1546 C CA . GLN A 1 200 ? 17.25 22.875 8.086 1 97.56 200 GLN A CA 1
ATOM 1547 C C . GLN A 1 200 ? 17.703 24.312 8.328 1 97.56 200 GLN A C 1
ATOM 1549 O O . GLN A 1 200 ? 18.5 24.562 9.234 1 97.56 200 GLN A O 1
ATOM 1554 N N . ARG A 1 201 ? 17.203 25.172 7.527 1 96.94 201 ARG A N 1
ATOM 1555 C CA . ARG A 1 201 ? 17.547 26.578 7.691 1 96.94 201 ARG A CA 1
ATOM 1556 C C . ARG A 1 201 ? 17.172 27.078 9.078 1 96.94 201 ARG A C 1
ATOM 1558 O O . ARG A 1 201 ? 17.938 27.797 9.719 1 96.94 201 ARG A O 1
ATOM 1565 N N . ARG A 1 202 ? 16.031 26.703 9.562 1 97.12 202 ARG A N 1
ATOM 1566 C CA . ARG A 1 202 ? 15.562 27.141 10.875 1 97.12 202 ARG A CA 1
ATOM 1567 C C . ARG A 1 202 ? 16.375 26.5 11.992 1 97.12 202 ARG A C 1
ATOM 1569 O O . ARG A 1 202 ? 16.609 27.109 13.031 1 97.12 202 ARG A O 1
ATOM 1576 N N . PHE A 1 203 ? 16.75 25.266 11.805 1 97.81 203 PHE A N 1
ATOM 1577 C CA . PHE A 1 203 ? 17.625 24.609 12.773 1 97.81 203 PHE A CA 1
ATOM 1578 C C . PHE A 1 203 ? 18.969 25.312 12.844 1 97.81 203 PHE A C 1
ATOM 1580 O O . PHE A 1 203 ? 19.531 25.5 13.938 1 97.81 203 PHE A O 1
ATOM 1587 N N . ASP A 1 204 ? 19.516 25.719 11.695 1 98.06 204 ASP A N 1
ATOM 1588 C CA . ASP A 1 204 ? 20.766 26.484 11.656 1 98.06 204 ASP A CA 1
ATOM 1589 C C . ASP A 1 204 ? 20.609 27.812 12.406 1 98.06 204 ASP A C 1
ATOM 1591 O O . ASP A 1 204 ? 21.531 28.219 13.117 1 98.06 204 ASP A O 1
ATOM 1595 N N . ALA A 1 205 ? 19.484 28.406 12.242 1 97.69 205 ALA A N 1
ATOM 1596 C CA . ALA A 1 205 ? 19.219 29.656 12.945 1 97.69 205 ALA A CA 1
ATOM 1597 C C . ALA A 1 205 ? 19.156 29.438 14.461 1 97.69 205 ALA A C 1
ATOM 1599 O O . ALA A 1 205 ? 19.688 30.234 15.227 1 97.69 205 ALA A O 1
ATOM 1600 N N . PHE A 1 206 ? 18.531 28.391 14.922 1 98.38 206 PHE A N 1
ATOM 1601 C CA . PHE A 1 206 ? 18.516 28.016 16.328 1 98.38 206 PHE A CA 1
ATOM 1602 C C . PHE A 1 206 ? 19.938 27.844 16.844 1 98.38 206 PHE A C 1
ATOM 1604 O O . PHE A 1 206 ? 20.281 28.344 17.922 1 98.38 206 PHE A O 1
ATOM 1611 N N . ALA A 1 207 ? 20.734 27.062 16.094 1 98.75 207 ALA A N 1
ATOM 1612 C CA . ALA A 1 207 ? 22.094 26.781 16.5 1 98.75 207 ALA A CA 1
ATOM 1613 C C . ALA A 1 207 ? 22.891 28.078 16.656 1 98.75 207 ALA A C 1
ATOM 1615 O O . ALA A 1 207 ? 23.625 28.25 17.625 1 98.75 207 ALA A O 1
ATOM 1616 N N . ALA A 1 208 ? 22.734 28.953 15.68 1 98.56 208 ALA A N 1
ATOM 1617 C CA . ALA A 1 208 ? 23.422 30.234 15.742 1 98.56 208 ALA A CA 1
ATOM 1618 C C . ALA A 1 208 ? 22.969 31.047 16.953 1 98.56 208 ALA A C 1
ATOM 1620 O O . ALA A 1 208 ? 23.781 31.672 17.625 1 98.56 208 ALA A O 1
ATOM 1621 N N . TRP A 1 209 ? 21.672 31.078 17.172 1 98.5 209 TRP A N 1
ATOM 1622 C CA . TRP A 1 209 ? 21.094 31.797 18.312 1 98.5 209 TRP A CA 1
ATOM 1623 C C . TRP A 1 209 ? 21.641 31.25 19.625 1 98.5 209 TRP A C 1
ATOM 1625 O O . TRP A 1 209 ? 22.047 32 20.516 1 98.5 209 TRP A O 1
ATOM 1635 N N . ALA A 1 210 ? 21.672 30 19.797 1 98.75 210 ALA A N 1
ATOM 1636 C CA . ALA A 1 210 ? 22.141 29.344 21.016 1 98.75 210 ALA A CA 1
ATOM 1637 C C . ALA A 1 210 ? 23.641 29.594 21.234 1 98.75 210 ALA A C 1
ATOM 1639 O O . ALA A 1 210 ? 24.078 29.75 22.375 1 98.75 210 ALA A O 1
ATOM 1640 N N . ALA A 1 211 ? 24.359 29.625 20.156 1 98.75 211 ALA A N 1
ATOM 1641 C CA . ALA A 1 211 ? 25.812 29.844 20.25 1 98.75 211 ALA A CA 1
ATOM 1642 C C . ALA A 1 211 ? 26.109 31.234 20.812 1 98.75 211 ALA A C 1
ATOM 1644 O O . ALA A 1 211 ? 27.078 31.406 21.562 1 98.75 211 ALA A O 1
ATOM 1645 N N . LYS A 1 212 ? 25.312 32.156 20.484 1 98.38 212 LYS A N 1
ATOM 1646 C CA . LYS A 1 212 ? 25.484 33.531 21 1 98.38 212 LYS A CA 1
ATOM 1647 C C . LYS A 1 212 ? 25.234 33.562 22.5 1 98.38 212 LYS A C 1
ATOM 1649 O O . LYS A 1 212 ? 25.703 34.5 23.172 1 98.38 212 LYS A O 1
ATOM 1654 N N . ALA A 1 213 ? 24.547 32.625 22.969 1 98.56 213 ALA A N 1
ATOM 1655 C CA . ALA A 1 213 ? 24.188 32.594 24.391 1 98.56 213 ALA A CA 1
ATOM 1656 C C . ALA A 1 213 ? 24.984 31.516 25.125 1 98.56 213 ALA A C 1
ATOM 1658 O O . ALA A 1 213 ? 24.469 30.859 26.031 1 98.56 213 ALA A O 1
ATOM 1659 N N . ASP A 1 214 ? 26.219 31.328 24.734 1 98.31 214 ASP A N 1
ATOM 1660 C CA . ASP A 1 214 ? 27.047 30.281 25.328 1 98.31 214 ASP A CA 1
ATOM 1661 C C . ASP A 1 214 ? 27.188 30.484 26.844 1 98.31 214 ASP A C 1
ATOM 1663 O O . ASP A 1 214 ? 27.375 29.516 27.578 1 98.31 214 ASP A O 1
ATOM 1667 N N . GLY A 1 215 ? 27.141 31.672 27.297 1 98.12 215 GLY A N 1
ATOM 1668 C CA . GLY A 1 215 ? 27.203 31.953 28.719 1 98.12 215 GLY A CA 1
ATOM 1669 C C . GLY A 1 215 ? 26.062 31.328 29.5 1 98.12 215 GLY A C 1
ATOM 1670 O O . GLY A 1 215 ? 26.203 31.031 30.688 1 98.12 215 GLY A O 1
ATOM 1671 N N . VAL A 1 216 ? 24.938 31.062 28.844 1 98.25 216 VAL A N 1
ATOM 1672 C CA . VAL A 1 216 ? 23.75 30.5 29.484 1 98.25 216 VAL A CA 1
ATOM 1673 C C . VAL A 1 216 ? 23.734 28.984 29.297 1 98.25 216 VAL A C 1
ATOM 1675 O O . VAL A 1 216 ? 23.469 28.25 30.25 1 98.25 216 VAL A O 1
ATOM 1678 N N . TYR A 1 217 ? 24.125 28.484 28.094 1 98.56 217 TYR A N 1
ATOM 1679 C CA . TYR A 1 217 ? 23.812 27.094 27.75 1 98.56 217 TYR A CA 1
ATOM 1680 C C . TYR A 1 217 ? 25.078 26.25 27.688 1 98.56 217 TYR A C 1
ATOM 1682 O O . TYR A 1 217 ? 25.031 25.031 27.766 1 98.56 217 TYR A O 1
ATOM 1690 N N . HIS A 1 218 ? 26.234 26.891 27.453 1 98.56 218 HIS A N 1
ATOM 1691 C CA . HIS A 1 218 ? 27.531 26.203 27.406 1 98.56 218 HIS A CA 1
ATOM 1692 C C . HIS A 1 218 ? 27.531 25.109 26.344 1 98.56 218 HIS A C 1
ATOM 1694 O O . HIS A 1 218 ? 27.922 23.969 26.625 1 98.56 218 HIS A O 1
ATOM 1700 N N . LEU A 1 219 ? 27.031 25.469 25.172 1 98.69 219 LEU A N 1
ATOM 1701 C CA . LEU A 1 219 ? 26.938 24.5 24.078 1 98.69 219 LEU A CA 1
ATOM 1702 C C . LEU A 1 219 ? 28 24.766 23.016 1 98.69 219 LEU A C 1
ATOM 1704 O O . LEU A 1 219 ? 28.109 24.016 22.047 1 98.69 219 LEU A O 1
ATOM 1708 N N . GLY A 1 220 ? 28.719 25.812 23.234 1 98.31 220 GLY A N 1
ATOM 1709 C CA . GLY A 1 220 ? 29.703 26.25 22.266 1 98.31 220 GLY A CA 1
ATOM 1710 C C . GLY A 1 220 ? 29.422 27.625 21.703 1 98.31 220 GLY A C 1
ATOM 1711 O O . GLY A 1 220 ? 28.297 28.125 21.797 1 98.31 220 GLY A O 1
ATOM 1712 N N . THR A 1 221 ? 30.406 28.281 20.969 1 98.31 221 THR A N 1
ATOM 1713 C CA . THR A 1 221 ? 30.312 29.703 20.609 1 98.31 221 THR A CA 1
ATOM 1714 C C . THR A 1 221 ? 30.062 29.859 19.125 1 98.31 221 THR A C 1
ATOM 1716 O O . THR A 1 221 ? 30.109 30.969 18.594 1 98.31 221 THR A O 1
ATOM 1719 N N . ASP A 1 222 ? 29.844 28.812 18.469 1 98 222 ASP A N 1
ATOM 1720 C CA . ASP A 1 222 ? 29.438 28.891 17.062 1 98 222 ASP A CA 1
ATOM 1721 C C . ASP A 1 222 ? 28.391 27.828 16.734 1 98 222 ASP A C 1
ATOM 1723 O O . ASP A 1 222 ? 28.172 26.906 17.516 1 98 222 ASP A O 1
ATOM 1727 N N . ALA A 1 223 ? 27.734 28.016 15.648 1 98 223 ALA A N 1
ATOM 1728 C CA . ALA A 1 223 ? 26.594 27.188 15.273 1 98 223 ALA A CA 1
ATOM 1729 C C . ALA A 1 223 ? 27 25.719 15.117 1 98 223 ALA A C 1
ATOM 1731 O O . ALA A 1 223 ? 26.234 24.812 15.469 1 98 223 ALA A O 1
ATOM 1732 N N . ALA A 1 224 ? 28.172 25.453 14.586 1 98.12 224 ALA A N 1
ATOM 1733 C CA . ALA A 1 224 ? 28.641 24.094 14.367 1 98.12 224 ALA A CA 1
ATOM 1734 C C . ALA A 1 224 ? 28.766 23.344 15.688 1 98.12 224 ALA A C 1
ATOM 1736 O O . ALA A 1 224 ? 28.469 22.141 15.758 1 98.12 224 ALA A O 1
ATOM 1737 N N . ALA A 1 225 ? 29.219 24.047 16.672 1 98.5 225 ALA A N 1
ATOM 1738 C CA . ALA A 1 225 ? 29.359 23.422 17.984 1 98.5 225 ALA A CA 1
ATOM 1739 C C . ALA A 1 225 ? 28 23.031 18.562 1 98.5 225 ALA A C 1
ATOM 1741 O O . ALA A 1 225 ? 27.859 21.969 19.172 1 98.5 225 ALA A O 1
ATOM 1742 N N . VAL A 1 226 ? 27.031 23.859 18.406 1 98.62 226 VAL A N 1
ATOM 1743 C CA . VAL A 1 226 ? 25.688 23.578 18.906 1 98.62 226 VAL A CA 1
ATOM 1744 C C . VAL A 1 226 ? 25.094 22.406 18.141 1 98.62 226 VAL A C 1
ATOM 1746 O O . VAL A 1 226 ? 24.438 21.531 18.719 1 98.62 226 VAL A O 1
ATOM 1749 N N . GLN A 1 227 ? 25.297 22.344 16.844 1 98.25 227 GLN A N 1
ATOM 1750 C CA . GLN A 1 227 ? 24.844 21.219 16.031 1 98.25 227 GLN A CA 1
ATOM 1751 C C . GLN A 1 227 ? 25.5 19.922 16.469 1 98.25 227 GLN A C 1
ATOM 1753 O O . GLN A 1 227 ? 24.859 18.859 16.5 1 98.25 227 GLN A O 1
ATOM 1758 N N . LYS A 1 228 ? 26.766 19.984 16.781 1 98.31 228 LYS A N 1
ATOM 1759 C CA . LYS A 1 228 ? 27.469 18.812 17.312 1 98.31 228 LYS A CA 1
ATOM 1760 C C . LYS A 1 228 ? 26.875 18.375 18.641 1 98.31 228 LYS A C 1
ATOM 1762 O O . LYS A 1 228 ? 26.766 17.172 18.906 1 98.31 228 LYS A O 1
ATOM 1767 N N . ALA A 1 229 ? 26.547 19.344 19.469 1 98.56 229 ALA A N 1
ATOM 1768 C CA . ALA A 1 229 ? 25.906 19.031 20.734 1 98.56 229 ALA A CA 1
ATOM 1769 C C . ALA A 1 229 ? 24.594 18.297 20.516 1 98.56 229 ALA A C 1
ATOM 1771 O O . ALA A 1 229 ? 24.297 17.312 21.203 1 98.56 229 ALA A O 1
ATOM 1772 N N . TYR A 1 230 ? 23.812 18.734 19.578 1 98.56 230 TYR A N 1
ATOM 1773 C CA . TYR A 1 230 ? 22.578 18.062 19.219 1 98.56 230 TYR A CA 1
ATOM 1774 C C . TYR A 1 230 ? 22.844 16.625 18.812 1 98.56 230 TYR A C 1
ATOM 1776 O O . TYR A 1 230 ? 22.188 15.695 19.297 1 98.56 230 TYR A O 1
ATOM 1784 N N . ALA A 1 231 ? 23.828 16.422 17.922 1 98.25 231 ALA A N 1
ATOM 1785 C CA . ALA A 1 231 ? 24.172 15.102 17.438 1 98.25 231 ALA A CA 1
ATOM 1786 C C . ALA A 1 231 ? 24.641 14.195 18.562 1 98.25 231 ALA A C 1
ATOM 1788 O O . ALA A 1 231 ? 24.359 13 18.578 1 98.25 231 ALA A O 1
ATOM 1789 N N . GLN A 1 232 ? 25.328 14.773 19.469 1 98.5 232 GLN A N 1
ATOM 1790 C CA . GLN A 1 232 ? 25.844 14.016 20.609 1 98.5 232 GLN A CA 1
ATOM 1791 C C . GLN A 1 232 ? 24.703 13.492 21.469 1 98.5 232 GLN A C 1
ATOM 1793 O O . GLN A 1 232 ? 24.734 12.336 21.922 1 98.5 232 GLN A O 1
ATOM 1798 N N . VAL A 1 233 ? 23.734 14.336 21.688 1 98.69 233 VAL A N 1
ATOM 1799 C CA . VAL A 1 233 ? 22.594 13.914 22.484 1 98.69 233 VAL A CA 1
ATOM 1800 C C . VAL A 1 233 ? 21.828 12.828 21.734 1 98.69 233 VAL A C 1
ATOM 1802 O O . VAL A 1 233 ? 21.422 11.82 22.312 1 98.69 233 VAL A O 1
ATOM 1805 N N . GLU A 1 234 ? 21.609 13.008 20.453 1 98.38 234 GLU A N 1
ATOM 1806 C CA . GLU A 1 234 ? 20.906 12.016 19.641 1 98.38 234 GLU A CA 1
ATOM 1807 C C . GLU A 1 234 ? 21.625 10.664 19.688 1 98.38 234 GLU A C 1
ATOM 1809 O O . GLU A 1 234 ? 20.984 9.625 19.859 1 98.38 234 GLU A O 1
ATOM 1814 N N . ASP A 1 235 ? 22.938 10.68 19.562 1 98.12 235 ASP A N 1
ATOM 1815 C CA . ASP A 1 235 ? 23.734 9.461 19.594 1 98.12 235 ASP A CA 1
ATOM 1816 C C . ASP A 1 235 ? 23.641 8.773 20.953 1 98.12 235 ASP A C 1
ATOM 1818 O O . ASP A 1 235 ? 23.578 7.547 21.031 1 98.12 235 ASP A O 1
ATOM 1822 N N . ALA A 1 236 ? 23.672 9.539 21.953 1 98.44 236 ALA A N 1
ATOM 1823 C CA . ALA A 1 236 ? 23.562 8.984 23.297 1 98.44 236 ALA A CA 1
ATOM 1824 C C . ALA A 1 236 ? 22.203 8.305 23.5 1 98.44 236 ALA A C 1
ATOM 1826 O O . ALA A 1 236 ? 22.125 7.246 24.125 1 98.44 236 ALA A O 1
ATOM 1827 N N . LEU A 1 237 ? 21.172 8.891 23 1 98.5 237 LEU A N 1
ATOM 1828 C CA . LEU A 1 237 ? 19.828 8.367 23.172 1 98.5 237 LEU A CA 1
ATOM 1829 C C . LEU A 1 237 ? 19.625 7.098 22.344 1 98.5 237 LEU A C 1
ATOM 1831 O O . LEU A 1 237 ? 18.766 6.277 22.672 1 98.5 237 LEU A O 1
ATOM 1835 N N . ARG A 1 238 ? 20.391 7.023 21.234 1 97.56 238 ARG A N 1
ATOM 1836 C CA . ARG A 1 238 ? 20.359 5.793 20.453 1 97.56 238 ARG A CA 1
ATOM 1837 C C . ARG A 1 238 ? 20.828 4.602 21.281 1 97.56 238 ARG A C 1
ATOM 1839 O O . ARG A 1 238 ? 20.328 3.49 21.125 1 97.56 238 ARG A O 1
ATOM 1846 N N . LYS A 1 239 ? 21.672 4.816 22.188 1 97.44 239 LYS A N 1
ATOM 1847 C CA . LYS A 1 239 ? 22.266 3.771 23.016 1 97.44 239 LYS A CA 1
ATOM 1848 C C . LYS A 1 239 ? 21.469 3.59 24.312 1 97.44 239 LYS A C 1
ATOM 1850 O O . LYS A 1 239 ? 21.25 2.461 24.75 1 97.44 239 LYS A O 1
ATOM 1855 N N . GLU A 1 240 ? 21.125 4.68 24.859 1 97.38 240 GLU A N 1
ATOM 1856 C CA . GLU A 1 240 ? 20.422 4.672 26.141 1 97.38 240 GLU A CA 1
ATOM 1857 C C . GLU A 1 240 ? 19.203 5.598 26.109 1 97.38 240 GLU A C 1
ATOM 1859 O O . GLU A 1 240 ? 19.281 6.727 26.609 1 97.38 240 GLU A O 1
ATOM 1864 N N . PRO A 1 241 ? 18.078 5.105 25.656 1 98.31 241 PRO A N 1
ATOM 1865 C CA . PRO A 1 241 ? 16.875 5.938 25.641 1 98.31 241 PRO A CA 1
ATOM 1866 C C . PRO A 1 241 ? 16.391 6.301 27.047 1 98.31 241 PRO A C 1
ATOM 1868 O O . PRO A 1 241 ? 16.703 5.594 28.016 1 98.31 241 PRO A O 1
ATOM 1871 N N . VAL A 1 242 ? 15.664 7.414 27.094 1 97.31 242 VAL A N 1
ATOM 1872 C CA . VAL A 1 242 ? 15.18 7.973 28.344 1 97.31 242 VAL A CA 1
ATOM 1873 C C . VAL A 1 242 ? 13.703 7.629 28.531 1 97.31 242 VAL A C 1
ATOM 1875 O O . VAL A 1 242 ? 12.953 7.547 27.562 1 97.31 242 VAL A O 1
ATOM 1878 N N . ASP A 1 243 ? 13.32 7.473 29.75 1 96.12 243 ASP A N 1
ATOM 1879 C CA . ASP A 1 243 ? 11.922 7.18 30.047 1 96.12 243 ASP A CA 1
ATOM 1880 C C . ASP A 1 243 ? 11.016 8.312 29.578 1 96.12 243 ASP A C 1
ATOM 1882 O O . ASP A 1 243 ? 11.328 9.484 29.766 1 96.12 243 ASP A O 1
ATOM 1886 N N . ALA A 1 244 ? 9.898 7.953 28.953 1 96.44 244 ALA A N 1
ATOM 1887 C CA . ALA A 1 244 ? 8.984 8.938 28.375 1 96.44 244 ALA A CA 1
ATOM 1888 C C . ALA A 1 244 ? 7.801 9.203 29.312 1 96.44 244 ALA A C 1
ATOM 1890 O O . ALA A 1 244 ? 6.969 10.07 29.031 1 96.44 244 ALA A O 1
ATOM 1891 N N . ALA A 1 245 ? 7.691 8.539 30.406 1 94.25 245 ALA A N 1
ATOM 1892 C CA . ALA A 1 245 ? 6.527 8.688 31.281 1 94.25 245 ALA A CA 1
ATOM 1893 C C . ALA A 1 245 ? 6.25 10.156 31.578 1 94.25 245 ALA A C 1
ATOM 1895 O O . ALA A 1 245 ? 7.172 10.93 31.844 1 94.25 245 ALA A O 1
ATOM 1896 N N . PRO A 1 246 ? 5.02 10.508 31.5 1 93.69 246 PRO A N 1
ATOM 1897 C CA . PRO A 1 246 ? 3.826 9.656 31.469 1 93.69 246 PRO A CA 1
ATOM 1898 C C . PRO A 1 246 ? 3.504 9.125 30.078 1 93.69 246 PRO A C 1
ATOM 1900 O O . PRO A 1 246 ? 2.625 8.273 29.922 1 93.69 246 PRO A O 1
ATOM 1903 N N . ALA A 1 247 ? 4.086 9.641 29.016 1 93.81 247 ALA A N 1
ATOM 1904 C CA . ALA A 1 247 ? 3.883 9.07 27.688 1 93.81 247 ALA A CA 1
ATOM 1905 C C . ALA A 1 247 ? 4.383 7.625 27.625 1 93.81 247 ALA A C 1
ATOM 1907 O O . ALA A 1 247 ? 5.223 7.223 28.438 1 93.81 247 ALA A O 1
ATOM 1908 N N . PRO A 1 248 ? 3.826 6.883 26.781 1 94.5 248 PRO A N 1
ATOM 1909 C CA . PRO A 1 248 ? 4.277 5.492 26.703 1 94.5 248 PRO A CA 1
ATOM 1910 C C . PRO A 1 248 ? 5.695 5.363 26.141 1 94.5 248 PRO A C 1
ATOM 1912 O O . PRO A 1 248 ? 6.121 6.184 25.328 1 94.5 248 PRO A O 1
ATOM 1915 N N . GLY A 1 249 ? 6.406 4.375 26.609 1 96.75 249 GLY A N 1
ATOM 1916 C CA . GLY A 1 249 ? 7.668 3.955 26.031 1 96.75 249 GLY A CA 1
ATOM 1917 C C . GLY A 1 249 ? 8.852 4.781 26.5 1 96.75 249 GLY A C 1
ATOM 1918 O O . GLY A 1 249 ? 8.93 5.141 27.672 1 96.75 249 GLY A O 1
ATOM 1919 N N . LYS A 1 250 ? 9.852 4.91 25.562 1 98.38 250 LYS A N 1
ATOM 1920 C CA . LYS A 1 250 ? 11.102 5.609 25.859 1 98.38 250 LYS A CA 1
ATOM 1921 C C . LYS A 1 250 ? 11.438 6.633 24.781 1 98.38 250 LYS A C 1
ATOM 1923 O O . LYS A 1 250 ? 11.016 6.492 23.625 1 98.38 250 LYS A O 1
ATOM 1928 N N . ILE A 1 251 ? 12.141 7.641 25.188 1 98.44 251 ILE A N 1
ATOM 1929 C CA . ILE A 1 251 ? 12.594 8.688 24.281 1 98.44 251 ILE A CA 1
ATOM 1930 C C . ILE A 1 251 ? 13.914 8.266 23.625 1 98.44 251 ILE A C 1
ATOM 1932 O O . ILE A 1 251 ? 14.977 8.391 24.25 1 98.44 251 ILE A O 1
ATOM 1936 N N . GLY A 1 252 ? 13.844 7.789 22.453 1 98.56 252 GLY A N 1
ATOM 1937 C CA . GLY A 1 252 ? 15.016 7.531 21.625 1 98.56 252 GLY A CA 1
ATOM 1938 C C . GLY A 1 252 ? 15.297 8.633 20.625 1 98.56 252 GLY A C 1
ATOM 1939 O O . GLY A 1 252 ? 14.82 9.758 20.797 1 98.56 252 GLY A O 1
ATOM 1940 N N . PRO A 1 253 ? 16.109 8.328 19.625 1 98.31 253 PRO A N 1
ATOM 1941 C CA . PRO A 1 253 ? 16.484 9.367 18.656 1 98.31 253 PRO A CA 1
ATOM 1942 C C . PRO A 1 253 ? 15.281 9.93 17.906 1 98.31 253 PRO A C 1
ATOM 1944 O O . PRO A 1 253 ? 15.219 11.133 17.641 1 98.31 253 PRO A O 1
ATOM 1947 N N . ALA A 1 254 ? 14.336 9.078 17.516 1 98.19 254 ALA A N 1
ATOM 1948 C CA . ALA A 1 254 ? 13.172 9.547 16.781 1 98.19 254 ALA A CA 1
ATOM 1949 C C . ALA A 1 254 ? 12.344 10.516 17.609 1 98.19 254 ALA A C 1
ATOM 1951 O O . ALA A 1 254 ? 11.953 11.586 17.141 1 98.19 254 ALA A O 1
ATOM 1952 N N . GLU A 1 255 ? 12.102 10.188 18.875 1 97.81 255 GLU A N 1
ATOM 1953 C CA . GLU A 1 255 ? 11.344 11.031 19.797 1 97.81 255 GLU A CA 1
ATOM 1954 C C . GLU A 1 255 ? 12.086 12.336 20.094 1 97.81 255 GLU A C 1
ATOM 1956 O O . GLU A 1 255 ? 11.461 13.391 20.219 1 97.81 255 GLU A O 1
ATOM 1961 N N . PHE A 1 256 ? 13.414 12.195 20.172 1 98.25 256 PHE A N 1
ATOM 1962 C CA . PHE A 1 256 ? 14.25 13.375 20.375 1 98.25 256 PHE A CA 1
ATOM 1963 C C . PHE A 1 256 ? 14.109 14.352 19.219 1 98.25 256 PHE A C 1
ATOM 1965 O O . PHE A 1 256 ? 13.891 15.547 19.422 1 98.25 256 PHE A O 1
ATOM 1972 N N . GLU A 1 257 ? 14.117 13.859 18.031 1 97.25 257 GLU A N 1
ATOM 1973 C CA . GLU A 1 257 ? 13.945 14.703 16.844 1 97.25 257 GLU A CA 1
ATOM 1974 C C . GLU A 1 257 ? 12.57 15.352 16.828 1 97.25 257 GLU A C 1
ATOM 1976 O O . GLU A 1 257 ? 12.438 16.531 16.5 1 97.25 257 GLU A O 1
ATOM 1981 N N . ASP A 1 258 ? 11.586 14.586 17.203 1 95.88 258 ASP A N 1
ATOM 1982 C CA . ASP A 1 258 ? 10.227 15.102 17.25 1 95.88 258 ASP A CA 1
ATOM 1983 C C . ASP A 1 258 ? 10.094 16.234 18.266 1 95.88 258 ASP A C 1
ATOM 1985 O O . ASP A 1 258 ? 9.242 17.109 18.125 1 95.88 258 ASP A O 1
ATOM 1989 N N . THR A 1 259 ? 10.867 16.219 19.25 1 95.69 259 THR A N 1
ATOM 1990 C CA . THR A 1 259 ? 10.867 17.266 20.266 1 95.69 259 THR A CA 1
ATOM 1991 C C . THR A 1 259 ? 11.422 18.562 19.703 1 95.69 259 THR A C 1
ATOM 1993 O O . THR A 1 259 ? 11.008 19.656 20.109 1 95.69 259 THR A O 1
ATOM 1996 N N . PHE A 1 260 ? 12.25 18.453 18.75 1 96.06 260 PHE A N 1
ATOM 1997 C CA . PHE A 1 260 ? 13.016 19.594 18.297 1 96.06 260 PHE A CA 1
ATOM 1998 C C . PHE A 1 260 ? 12.43 20.188 17.031 1 96.06 260 PHE A C 1
ATOM 2000 O O . PHE A 1 260 ? 12.609 21.375 16.75 1 96.06 260 PHE A O 1
ATOM 2007 N N . TYR A 1 261 ? 11.734 19.391 16.188 1 90.56 261 TYR A N 1
ATOM 2008 C CA . TYR A 1 261 ? 11.367 19.906 14.875 1 90.56 261 TYR A CA 1
ATOM 2009 C C . TYR A 1 261 ? 10.367 21.062 15 1 90.56 261 TYR A C 1
ATOM 2011 O O . TYR A 1 261 ? 10.328 21.938 14.148 1 90.56 261 TYR A O 1
ATOM 2019 N N . GLY A 1 262 ? 9.641 21.109 16.172 1 89.88 262 GLY A N 1
ATOM 2020 C CA . GLY A 1 262 ? 8.688 22.203 16.375 1 89.88 262 GLY A CA 1
ATOM 2021 C C . GLY A 1 262 ? 9.344 23.562 16.484 1 89.88 262 GLY A C 1
ATOM 2022 O O . GLY A 1 262 ? 8.68 24.594 16.344 1 89.88 262 GLY A O 1
ATOM 2023 N N . GLY A 1 263 ? 10.633 23.594 16.719 1 89.44 263 GLY A N 1
ATOM 2024 C CA . GLY A 1 263 ? 11.375 24.844 16.75 1 89.44 263 GLY A CA 1
ATOM 2025 C C . GLY A 1 263 ? 11.398 25.562 15.422 1 89.44 263 GLY A C 1
ATOM 2026 O O . GLY A 1 263 ? 11.641 26.766 15.367 1 89.44 263 GLY A O 1
ATOM 2027 N N . GLY A 1 264 ? 11.188 24.766 14.367 1 89.12 264 GLY A N 1
ATOM 2028 C CA . GLY A 1 264 ? 11.086 25.359 13.047 1 89.12 264 GLY A CA 1
ATOM 2029 C C . GLY A 1 264 ? 9.75 26.031 12.797 1 89.12 264 GLY A C 1
ATOM 2030 O O . GLY A 1 264 ? 9.648 26.938 11.969 1 89.12 264 GLY A O 1
ATOM 2031 N N . TYR A 1 265 ? 8.766 25.625 13.562 1 91.06 265 TYR A N 1
ATOM 2032 C CA . TYR A 1 265 ? 7.43 26.203 13.477 1 91.06 265 TYR A CA 1
ATOM 2033 C C . TYR A 1 265 ? 7.32 27.453 14.336 1 91.06 265 TYR A C 1
ATOM 2035 O O . TYR A 1 265 ? 6.609 28.391 13.977 1 91.06 265 TYR A O 1
ATOM 2043 N N . ASN A 1 266 ? 7.957 27.422 15.422 1 93.75 266 ASN A N 1
ATOM 2044 C CA . ASN A 1 266 ? 7.809 28.422 16.469 1 93.75 266 ASN A CA 1
ATOM 2045 C C . ASN A 1 266 ? 9.094 28.594 17.266 1 93.75 266 ASN A C 1
ATOM 2047 O O . ASN A 1 266 ? 9.375 27.812 18.172 1 93.75 266 ASN A O 1
ATOM 2051 N N . PHE A 1 267 ? 9.789 29.703 17.047 1 94.31 267 PHE A N 1
ATOM 2052 C CA . PHE A 1 267 ? 11.102 29.922 17.641 1 94.31 267 PHE A CA 1
ATOM 2053 C C . PHE A 1 267 ? 10.977 30.219 19.125 1 94.31 267 PHE A C 1
ATOM 2055 O O . PHE A 1 267 ? 11.977 30.219 19.859 1 94.31 267 PHE A O 1
ATOM 2062 N N . LEU A 1 268 ? 9.742 30.422 19.672 1 94.88 268 LEU A N 1
ATOM 2063 C CA . LEU A 1 268 ? 9.555 30.625 21.094 1 94.88 268 LEU A CA 1
ATOM 2064 C C . LEU A 1 268 ? 9.883 29.359 21.875 1 94.88 268 LEU A C 1
ATOM 2066 O O . LEU A 1 268 ? 10.031 29.391 23.094 1 94.88 268 LEU A O 1
ATOM 2070 N N . ARG A 1 269 ? 10.109 28.297 21.141 1 95 269 ARG A N 1
ATOM 2071 C CA . ARG A 1 269 ? 10.477 27.016 21.766 1 95 269 ARG A CA 1
ATOM 2072 C C . ARG A 1 269 ? 11.984 26.906 21.953 1 95 269 ARG A C 1
ATOM 2074 O O . ARG A 1 269 ? 12.461 26.016 22.656 1 95 269 ARG A O 1
ATOM 2081 N N . TRP A 1 270 ? 12.789 27.828 21.406 1 97.81 270 TRP A N 1
ATOM 2082 C CA . TRP A 1 270 ? 14.242 27.734 21.328 1 97.81 270 TRP A CA 1
ATOM 2083 C C . TRP A 1 270 ? 14.852 27.688 22.734 1 97.81 270 TRP A C 1
ATOM 2085 O O . TRP A 1 270 ? 15.75 26.891 23 1 97.81 270 TRP A O 1
ATOM 2095 N N . PRO A 1 271 ? 14.367 28.516 23.734 1 97.88 271 PRO A N 1
ATOM 2096 C CA . PRO A 1 271 ? 14.977 28.453 25.062 1 97.88 271 PRO A CA 1
ATOM 2097 C C . PRO A 1 271 ? 14.844 27.062 25.703 1 97.88 271 PRO A C 1
ATOM 2099 O O . PRO A 1 271 ? 15.797 26.562 26.312 1 97.88 271 PRO A O 1
ATOM 2102 N N . ARG A 1 272 ? 13.727 26.469 25.578 1 96.12 272 ARG A N 1
ATOM 2103 C CA . ARG A 1 272 ? 13.539 25.125 26.125 1 96.12 272 ARG A CA 1
ATOM 2104 C C . ARG A 1 272 ? 14.391 24.109 25.375 1 96.12 272 ARG A C 1
ATOM 2106 O O . ARG A 1 272 ? 14.969 23.203 25.984 1 96.12 272 ARG A O 1
ATOM 2113 N N . MET A 1 273 ? 14.469 24.203 24.062 1 97.81 273 MET A N 1
ATOM 2114 C CA . MET A 1 273 ? 15.289 23.312 23.25 1 97.81 273 MET A CA 1
ATOM 2115 C C . MET A 1 273 ? 16.75 23.391 23.656 1 97.81 273 MET A C 1
ATOM 2117 O O . MET A 1 273 ? 17.391 22.359 23.859 1 97.81 273 MET A O 1
ATOM 2121 N N . ALA A 1 274 ? 17.234 24.625 23.797 1 98.69 274 ALA A N 1
ATOM 2122 C CA . ALA A 1 274 ? 18.625 24.812 24.203 1 98.69 274 ALA A CA 1
ATOM 2123 C C . ALA A 1 274 ? 18.859 24.297 25.625 1 98.69 274 ALA A C 1
ATOM 2125 O O . ALA A 1 274 ? 19.922 23.719 25.906 1 98.69 274 ALA A O 1
ATOM 2126 N N . THR A 1 275 ? 17.906 24.469 26.5 1 98.38 275 THR A N 1
ATOM 2127 C CA . THR A 1 275 ? 17.984 23.969 27.859 1 98.38 275 THR A CA 1
ATOM 2128 C C . THR A 1 275 ? 18.125 22.438 27.875 1 98.38 275 THR A C 1
ATOM 2130 O O . THR A 1 275 ? 18.891 21.891 28.641 1 98.38 275 THR A O 1
ATOM 2133 N N . VAL A 1 276 ? 17.359 21.766 27.016 1 98.19 276 VAL A N 1
ATOM 2134 C CA . VAL A 1 276 ? 17.406 20.312 26.906 1 98.19 276 VAL A CA 1
ATOM 2135 C C . VAL A 1 276 ? 18.828 19.859 26.578 1 98.19 276 VAL A C 1
ATOM 2137 O O . VAL A 1 276 ? 19.375 18.984 27.266 1 98.19 276 VAL A O 1
ATOM 2140 N N . LEU A 1 277 ? 19.469 20.469 25.562 1 98.75 277 LEU A N 1
ATOM 2141 C CA . LEU A 1 277 ? 20.828 20.109 25.172 1 98.75 277 LEU A CA 1
ATOM 2142 C C . LEU A 1 277 ? 21.812 20.391 26.297 1 98.75 277 LEU A C 1
ATOM 2144 O O . LEU A 1 277 ? 22.641 19.531 26.641 1 98.75 277 LEU A O 1
ATOM 2148 N N . SER A 1 278 ? 21.719 21.562 26.875 1 98.69 278 SER A N 1
ATOM 2149 C CA . SER A 1 278 ? 22.625 22 27.922 1 98.69 278 SER A CA 1
ATOM 2150 C C . SER A 1 278 ? 22.547 21.078 29.141 1 98.69 278 SER A C 1
ATOM 2152 O O . SER A 1 278 ? 23.562 20.562 29.609 1 98.69 278 SER A O 1
ATOM 2154 N N . ALA A 1 279 ? 21.344 20.859 29.656 1 98.19 279 ALA A N 1
ATOM 2155 C CA . ALA A 1 279 ? 21.156 20.031 30.844 1 98.19 279 ALA A CA 1
ATOM 2156 C C . ALA A 1 279 ? 21.656 18.609 30.594 1 98.19 279 ALA A C 1
ATOM 2158 O O . ALA A 1 279 ? 22.297 18 31.469 1 98.19 279 ALA A O 1
ATOM 2159 N N . TYR A 1 280 ? 21.328 18.062 29.422 1 98.06 280 TYR A N 1
ATOM 2160 C CA . TYR A 1 280 ? 21.719 16.703 29.109 1 98.06 280 TYR A CA 1
ATOM 2161 C C . TYR A 1 280 ? 23.25 16.562 29.094 1 98.06 280 TYR A C 1
ATOM 2163 O O . TYR A 1 280 ? 23.797 15.633 29.672 1 98.06 280 TYR A O 1
ATOM 2171 N N . LEU A 1 281 ? 23.922 17.516 28.484 1 98.19 281 LEU A N 1
ATOM 2172 C CA . LEU A 1 281 ? 25.359 17.375 28.234 1 98.19 281 LEU A CA 1
ATOM 2173 C C . LEU A 1 281 ? 26.172 17.859 29.422 1 98.19 281 LEU A C 1
ATOM 2175 O O . LEU A 1 281 ? 27.234 17.297 29.734 1 98.19 281 LEU A O 1
ATOM 2179 N N . THR A 1 282 ? 25.734 18.891 30.109 1 97 282 THR A N 1
ATOM 2180 C CA . THR A 1 282 ? 26.562 19.531 31.141 1 97 282 THR A CA 1
ATOM 2181 C C . THR A 1 282 ? 26.203 19.016 32.531 1 97 282 THR A C 1
ATOM 2183 O O . THR A 1 282 ? 27.031 18.984 33.438 1 97 282 THR A O 1
ATOM 2186 N N . GLN A 1 283 ? 24.953 18.609 32.688 1 95.31 283 GLN A N 1
ATOM 2187 C CA . GLN A 1 283 ? 24.484 18.234 34.031 1 95.31 283 GLN A CA 1
ATOM 2188 C C . GLN A 1 283 ? 24.031 16.781 34.062 1 95.31 283 GLN A C 1
ATOM 2190 O O . GLN A 1 283 ? 23.688 16.25 35.125 1 95.31 283 GLN A O 1
ATOM 2195 N N . HIS A 1 284 ? 23.984 16.156 32.938 1 95.62 284 HIS A N 1
ATOM 2196 C CA . HIS A 1 284 ? 23.484 14.797 32.812 1 95.62 284 HIS A CA 1
ATOM 2197 C C . HIS A 1 284 ? 22.078 14.656 33.375 1 95.62 284 HIS A C 1
ATOM 2199 O O . HIS A 1 284 ? 21.766 13.672 34.031 1 95.62 284 HIS A O 1
ATOM 2205 N N . ASP A 1 285 ? 21.328 15.688 33.188 1 95.81 285 ASP A N 1
ATOM 2206 C CA . ASP A 1 285 ? 19.938 15.75 33.625 1 95.81 285 ASP A CA 1
ATOM 2207 C C . ASP A 1 285 ? 18.984 15.547 32.438 1 95.81 285 ASP A C 1
ATOM 2209 O O . ASP A 1 285 ? 18.938 16.359 31.531 1 95.81 285 ASP A O 1
ATOM 2213 N N . THR A 1 286 ? 18.203 14.453 32.5 1 96.62 286 THR A N 1
ATOM 2214 C CA . THR A 1 286 ? 17.312 14.117 31.391 1 96.62 286 THR A CA 1
ATOM 2215 C C . THR A 1 286 ? 15.914 14.703 31.625 1 96.62 286 THR A C 1
ATOM 2217 O O . THR A 1 286 ? 15.055 14.617 30.75 1 96.62 286 THR A O 1
ATOM 2220 N N . ARG A 1 287 ? 15.703 15.32 32.75 1 94.31 287 ARG A N 1
ATOM 2221 C CA . ARG A 1 287 ? 14.375 15.797 33.125 1 94.31 287 ARG A CA 1
ATOM 2222 C C . ARG A 1 287 ? 13.875 16.859 32.156 1 94.31 287 ARG A C 1
ATOM 2224 O O . ARG A 1 287 ? 12.719 16.828 31.734 1 94.31 287 ARG A O 1
ATOM 2231 N N . PRO A 1 288 ? 14.703 17.812 31.672 1 96.38 288 PRO A N 1
ATOM 2232 C CA . PRO A 1 288 ? 14.219 18.797 30.688 1 96.38 288 PRO A CA 1
ATOM 2233 C C . PRO A 1 288 ? 13.789 18.156 29.375 1 96.38 288 PRO A C 1
ATOM 2235 O O . PRO A 1 288 ? 12.812 18.594 28.766 1 96.38 288 PRO A O 1
ATOM 2238 N N . LEU A 1 289 ? 14.531 17.156 28.969 1 97.31 289 LEU A N 1
ATOM 2239 C CA . LEU A 1 289 ? 14.133 16.438 27.766 1 97.31 289 LEU A CA 1
ATOM 2240 C C . LEU A 1 289 ? 12.781 15.766 27.938 1 97.31 289 LEU A C 1
ATOM 2242 O O . LEU A 1 289 ? 11.914 15.859 27.078 1 97.31 289 LEU A O 1
ATOM 2246 N N . ASN A 1 290 ? 12.617 15.062 29.062 1 96.06 290 ASN A N 1
ATOM 2247 C CA . ASN A 1 290 ? 11.344 14.414 29.359 1 96.06 290 ASN A CA 1
ATOM 2248 C C . ASN A 1 290 ? 10.188 15.406 29.328 1 96.06 290 ASN A C 1
ATOM 2250 O O . ASN A 1 290 ? 9.164 15.164 28.703 1 96.06 290 ASN A O 1
ATOM 2254 N N . ILE A 1 291 ? 10.375 16.547 29.938 1 94.12 291 ILE A N 1
ATOM 2255 C CA . ILE A 1 291 ? 9.352 17.578 30.016 1 94.12 291 ILE A CA 1
ATOM 2256 C C . ILE A 1 291 ? 9.047 18.109 28.609 1 94.12 291 ILE A C 1
ATOM 2258 O O . ILE A 1 291 ? 7.887 18.219 28.219 1 94.12 291 ILE A O 1
ATOM 2262 N N . ALA A 1 292 ? 10.094 18.422 27.906 1 95.12 292 ALA A N 1
ATOM 2263 C CA . ALA A 1 292 ? 9.922 18.969 26.562 1 95.12 292 ALA A CA 1
ATOM 2264 C C . ALA A 1 292 ? 9.203 17.984 25.641 1 95.12 292 ALA A C 1
ATOM 2266 O O . ALA A 1 292 ? 8.312 18.375 24.891 1 95.12 292 ALA A O 1
ATOM 2267 N N . TYR A 1 293 ? 9.57 16.719 25.719 1 95.56 293 TYR A N 1
ATOM 2268 C CA . TYR A 1 293 ? 8.938 15.695 24.891 1 95.56 293 TYR A CA 1
ATOM 2269 C C . TYR A 1 293 ? 7.449 15.586 25.203 1 95.56 293 TYR A C 1
ATOM 2271 O O . TYR A 1 293 ? 6.617 15.578 24.297 1 95.56 293 TYR A O 1
ATOM 2279 N N . ASN A 1 294 ? 7.109 15.492 26.438 1 93.19 294 ASN A N 1
ATOM 2280 C CA . ASN A 1 294 ? 5.711 15.352 26.828 1 93.19 294 ASN A CA 1
ATOM 2281 C C . ASN A 1 294 ? 4.895 16.594 26.469 1 93.19 294 ASN A C 1
ATOM 2283 O O . ASN A 1 294 ? 3.715 16.484 26.141 1 93.19 294 ASN A O 1
ATOM 2287 N N . LYS A 1 295 ? 5.535 17.703 26.406 1 91.31 295 LYS A N 1
ATOM 2288 C CA . LYS A 1 295 ? 4.863 18.953 26.109 1 91.31 295 LYS A CA 1
ATOM 2289 C C . LYS A 1 295 ? 4.676 19.141 24.594 1 91.31 295 LYS A C 1
ATOM 2291 O O . LYS A 1 295 ? 3.67 19.688 24.156 1 91.31 295 LYS A O 1
ATOM 2296 N N . TYR A 1 296 ? 5.668 18.688 23.859 1 92.06 296 TYR A N 1
ATOM 2297 C CA . TYR A 1 296 ? 5.734 19.141 22.484 1 92.06 296 TYR A CA 1
ATOM 2298 C C . TYR A 1 296 ? 5.418 17.984 21.531 1 92.06 296 TYR A C 1
ATOM 2300 O O . TYR A 1 296 ? 4.949 18.203 20.406 1 92.06 296 TYR A O 1
ATOM 2308 N N . ALA A 1 297 ? 5.672 16.703 21.938 1 92.5 297 ALA A N 1
ATOM 2309 C CA . ALA A 1 297 ? 5.773 15.695 20.891 1 92.5 297 ALA A CA 1
ATOM 2310 C C . ALA A 1 297 ? 5.055 14.414 21.281 1 92.5 297 ALA A C 1
ATOM 2312 O O . ALA A 1 297 ? 4.719 13.586 20.438 1 92.5 297 ALA A O 1
ATOM 2313 N N . ALA A 1 298 ? 4.816 14.195 22.594 1 92.19 298 ALA A N 1
ATOM 2314 C CA . ALA A 1 298 ? 4.203 12.945 23.047 1 92.19 298 ALA A CA 1
ATOM 2315 C C . ALA A 1 298 ? 2.832 12.742 22.406 1 92.19 298 ALA A C 1
ATOM 2317 O O . ALA A 1 298 ? 2.072 13.703 22.234 1 92.19 298 ALA A O 1
ATOM 2318 N N . PRO A 1 299 ? 2.615 11.461 22.016 1 91.25 299 PRO A N 1
ATOM 2319 C CA . PRO A 1 299 ? 1.308 11.203 21.406 1 91.25 299 PRO A CA 1
ATOM 2320 C C . PRO A 1 299 ? 0.158 11.312 22.406 1 91.25 299 PRO A C 1
ATOM 2322 O O . PRO A 1 299 ? 0.362 11.133 23.609 1 91.25 299 PRO A O 1
ATOM 2325 N N . GLY A 1 300 ? -1.003 11.648 21.859 1 88.62 300 GLY A N 1
ATOM 2326 C CA . GLY A 1 300 ? -2.219 11.594 22.656 1 88.62 300 GLY A CA 1
ATOM 2327 C C . GLY A 1 300 ? -2.771 10.188 22.797 1 88.62 300 GLY A C 1
ATOM 2328 O O . GLY A 1 300 ? -2.023 9.211 22.734 1 88.62 300 GLY A O 1
ATOM 2329 N N . SER A 1 301 ? -4.031 10.125 23.047 1 88 301 SER A N 1
ATOM 2330 C CA . SER A 1 301 ? -4.691 8.852 23.312 1 88 301 SER A CA 1
ATOM 2331 C C . SER A 1 301 ? -4.973 8.094 22.016 1 88 301 SER A C 1
ATOM 2333 O O . SER A 1 301 ? -5.328 6.914 22.047 1 88 301 SER A O 1
ATOM 2335 N N . ASP A 1 302 ? -4.848 8.773 20.906 1 91.75 302 ASP A N 1
ATOM 2336 C CA . ASP A 1 302 ? -5.047 8.141 19.609 1 91.75 302 ASP A CA 1
ATOM 2337 C C . ASP A 1 302 ? -4.082 8.711 18.578 1 91.75 302 ASP A C 1
ATOM 2339 O O . ASP A 1 302 ? -3.041 9.273 18.922 1 91.75 302 ASP A O 1
ATOM 2343 N N . ASP A 1 303 ? -4.402 8.469 17.297 1 90.81 303 ASP A N 1
ATOM 2344 C CA . ASP A 1 303 ? -3.482 8.891 16.25 1 90.81 303 ASP A CA 1
ATOM 2345 C C . ASP A 1 303 ? -3.836 10.289 15.742 1 90.81 303 ASP A C 1
ATOM 2347 O O . ASP A 1 303 ? -3.377 10.695 14.672 1 90.81 303 ASP A O 1
ATOM 2351 N N . GLY A 1 304 ? -4.625 10.984 16.5 1 90.12 304 GLY A N 1
ATOM 2352 C CA . GLY A 1 304 ? -4.902 12.391 16.25 1 90.12 304 GLY A CA 1
ATOM 2353 C C . GLY A 1 304 ? -5.477 12.656 14.875 1 90.12 304 GLY A C 1
ATOM 2354 O O . GLY A 1 304 ? -6.43 11.992 14.461 1 90.12 304 GLY A O 1
ATOM 2355 N N . THR A 1 305 ? -4.824 13.648 14.211 1 92.44 305 THR A N 1
ATOM 2356 C CA . THR A 1 305 ? -5.328 14.07 12.906 1 92.44 305 THR A CA 1
ATOM 2357 C C . THR A 1 305 ? -4.582 13.352 11.781 1 92.44 305 THR A C 1
ATOM 2359 O O . THR A 1 305 ? -4.762 13.68 10.609 1 92.44 305 THR A O 1
ATOM 2362 N N . PHE A 1 306 ? -3.77 12.367 12.156 1 96.06 306 PHE A N 1
ATOM 2363 C CA . PHE A 1 306 ? -2.926 11.68 11.18 1 96.06 306 PHE A CA 1
ATOM 2364 C C . PHE A 1 306 ? -3.775 10.969 10.141 1 96.06 306 PHE A C 1
ATOM 2366 O O . PHE A 1 306 ? -3.426 10.945 8.953 1 96.06 306 PHE A O 1
ATOM 2373 N N . PRO A 1 307 ? -4.965 10.375 10.477 1 96.25 307 PRO A N 1
ATOM 2374 C CA . PRO A 1 307 ? -5.824 9.797 9.438 1 96.25 307 PRO A CA 1
ATOM 2375 C C . PRO A 1 307 ? -6.297 10.828 8.422 1 96.25 307 PRO A C 1
ATOM 2377 O O . PRO A 1 307 ? -6.285 10.57 7.215 1 96.25 307 PRO A O 1
ATOM 2380 N N . ALA A 1 308 ? -6.688 11.992 8.93 1 96.25 308 ALA A N 1
ATOM 2381 C CA . ALA A 1 308 ? -7.168 13.047 8.039 1 96.25 308 ALA A CA 1
ATOM 2382 C C . ALA A 1 308 ? -6.043 13.555 7.141 1 96.25 308 ALA A C 1
ATOM 2384 O O . ALA A 1 308 ? -6.266 13.852 5.961 1 96.25 308 ALA A O 1
ATOM 2385 N N . TYR A 1 309 ? -4.863 13.695 7.727 1 95.88 309 TYR A N 1
ATOM 2386 C CA . TYR A 1 309 ? -3.699 14.094 6.949 1 95.88 309 TYR A CA 1
ATOM 2387 C C . TYR A 1 309 ? -3.455 13.133 5.793 1 95.88 309 TYR A C 1
ATOM 2389 O O . TYR A 1 309 ? -3.318 13.555 4.641 1 95.88 309 TYR A O 1
ATOM 2397 N N . ASN A 1 310 ? -3.436 11.875 6.082 1 95.25 310 ASN A N 1
ATOM 2398 C CA . ASN A 1 310 ? -3.188 10.875 5.051 1 95.25 310 ASN A CA 1
ATOM 2399 C C . ASN A 1 310 ? -4.332 10.812 4.039 1 95.25 310 ASN A C 1
ATOM 2401 O O . ASN A 1 310 ? -4.098 10.711 2.836 1 95.25 310 ASN A O 1
ATOM 2405 N N . ALA A 1 311 ? -5.551 10.883 4.543 1 94.69 311 ALA A N 1
ATOM 2406 C CA . ALA A 1 311 ? -6.715 10.805 3.662 1 94.69 311 ALA A CA 1
ATOM 2407 C C . ALA A 1 311 ? -6.707 11.938 2.641 1 94.69 311 ALA A C 1
ATOM 2409 O O . ALA A 1 311 ? -7.129 11.75 1.496 1 94.69 311 ALA A O 1
ATOM 2410 N N . ALA A 1 312 ? -6.23 13.062 3.059 1 93.12 312 ALA A N 1
ATOM 2411 C CA . ALA A 1 312 ? -6.164 14.195 2.143 1 93.12 312 ALA A CA 1
ATOM 2412 C C . ALA A 1 312 ? -4.91 14.125 1.275 1 93.12 312 ALA A C 1
ATOM 2414 O O . ALA A 1 312 ? -5 14.016 0.051 1 93.12 312 ALA A O 1
ATOM 2415 N N . GLN A 1 313 ? -3.766 14.023 1.928 1 93 313 GLN A N 1
ATOM 2416 C CA . GLN A 1 313 ? -2.502 14.203 1.221 1 93 313 GLN A CA 1
ATOM 2417 C C . GLN A 1 313 ? -2.191 12.992 0.342 1 93 313 GLN A C 1
ATOM 2419 O O . GLN A 1 313 ? -1.636 13.133 -0.749 1 93 313 GLN A O 1
ATOM 2424 N N . CYS A 1 314 ? -2.488 11.812 0.779 1 92.75 314 CYS A N 1
ATOM 2425 C CA . CYS A 1 314 ? -2.168 10.633 -0.02 1 92.75 314 CYS A CA 1
ATOM 2426 C C . CYS A 1 314 ? -3.166 10.461 -1.159 1 92.75 314 CYS A C 1
ATOM 2428 O O . CYS A 1 314 ? -2.805 9.992 -2.238 1 92.75 314 CYS A O 1
ATOM 2430 N N . THR A 1 315 ? -4.383 10.867 -0.979 1 91 315 THR A N 1
ATOM 2431 C CA . THR A 1 315 ? -5.434 10.648 -1.965 1 91 315 THR A CA 1
ATOM 2432 C C . THR A 1 315 ? -5.395 11.719 -3.049 1 91 315 THR A C 1
ATOM 2434 O O . THR A 1 315 ? -5.633 11.43 -4.223 1 91 315 THR A O 1
ATOM 2437 N N . GLU A 1 316 ? -5.012 12.922 -2.703 1 88.31 316 GLU A N 1
ATOM 2438 C CA . GLU A 1 316 ? -5.195 14.016 -3.65 1 88.31 316 GLU A CA 1
ATOM 2439 C C . GLU A 1 316 ? -3.893 14.336 -4.379 1 88.31 316 GLU A C 1
ATOM 2441 O O . GLU A 1 316 ? -3.865 15.195 -5.266 1 88.31 316 GLU A O 1
ATOM 2446 N N . ASN A 1 317 ? -2.838 13.688 -3.965 1 87.75 317 ASN A N 1
ATOM 2447 C CA . ASN A 1 317 ? -1.546 14 -4.566 1 87.75 317 ASN A CA 1
ATOM 2448 C C . ASN A 1 317 ? -0.93 12.773 -5.238 1 87.75 317 ASN A C 1
ATOM 2450 O O . ASN A 1 317 ? -1.237 11.641 -4.871 1 87.75 317 ASN A O 1
ATOM 2454 N N . ALA A 1 318 ? -0.106 13.141 -6.27 1 84.38 318 ALA A N 1
ATOM 2455 C CA . ALA A 1 318 ? 0.691 12.094 -6.898 1 84.38 318 ALA A CA 1
ATOM 2456 C C . ALA A 1 318 ? 1.954 11.805 -6.09 1 84.38 318 ALA A C 1
ATOM 2458 O O . ALA A 1 318 ? 2.773 12.695 -5.867 1 84.38 318 ALA A O 1
ATOM 2459 N N . TRP A 1 319 ? 2.07 10.664 -5.492 1 89 319 TRP A N 1
ATOM 2460 C CA . TRP A 1 319 ? 3.246 10.242 -4.738 1 89 319 TRP A CA 1
ATOM 2461 C C . TRP A 1 319 ? 4.027 9.172 -5.5 1 89 319 TRP A C 1
ATOM 2463 O O . TRP A 1 319 ? 3.438 8.281 -6.109 1 89 319 TRP A O 1
ATOM 2473 N N . PRO A 1 320 ? 5.379 9.32 -5.543 1 88.69 320 PRO A N 1
ATOM 2474 C CA . PRO A 1 320 ? 6.117 8.133 -5.988 1 88.69 320 PRO A CA 1
ATOM 2475 C C . PRO A 1 320 ? 5.84 6.906 -5.121 1 88.69 320 PRO A C 1
ATOM 2477 O O . PRO A 1 320 ? 5.738 7.02 -3.898 1 88.69 320 PRO A O 1
ATOM 2480 N N . ARG A 1 321 ? 5.637 5.777 -5.672 1 88.31 321 ARG A N 1
ATOM 2481 C CA . ARG A 1 321 ? 5.359 4.574 -4.895 1 88.31 321 ARG A CA 1
ATOM 2482 C C . ARG A 1 321 ? 6.559 3.631 -4.898 1 88.31 321 ARG A C 1
ATOM 2484 O O . ARG A 1 321 ? 6.59 2.656 -4.145 1 88.31 321 ARG A O 1
ATOM 2491 N N . ASP A 1 322 ? 7.531 3.963 -5.719 1 89.75 322 ASP A N 1
ATOM 2492 C CA . ASP A 1 322 ? 8.758 3.176 -5.812 1 89.75 322 ASP A CA 1
ATOM 2493 C C . ASP A 1 322 ? 9.75 3.572 -4.719 1 89.75 322 ASP A C 1
ATOM 2495 O O . ASP A 1 322 ? 10.242 4.703 -4.695 1 89.75 322 ASP A O 1
ATOM 2499 N N . TRP A 1 323 ? 10.117 2.633 -3.867 1 93.69 323 TRP A N 1
ATOM 2500 C CA . TRP A 1 323 ? 11.031 2.869 -2.756 1 93.69 323 TRP A CA 1
ATOM 2501 C C . TRP A 1 323 ? 12.391 3.346 -3.262 1 93.69 323 TRP A C 1
ATOM 2503 O O . TRP A 1 323 ? 13.047 4.164 -2.615 1 93.69 323 TRP A O 1
ATOM 2513 N N . GLU A 1 324 ? 12.82 2.941 -4.48 1 92.88 324 GLU A N 1
ATOM 2514 C CA . GLU A 1 324 ? 14.102 3.377 -5.027 1 92.88 324 GLU A CA 1
ATOM 2515 C C . GLU A 1 324 ? 14.117 4.883 -5.27 1 92.88 324 GLU A C 1
ATOM 2517 O O . GLU A 1 324 ? 15.148 5.535 -5.109 1 92.88 324 GLU A O 1
ATOM 2522 N N . VAL A 1 325 ? 12.984 5.375 -5.621 1 93.56 325 VAL A N 1
ATOM 2523 C CA . VAL A 1 325 ? 12.875 6.809 -5.863 1 93.56 325 VAL A CA 1
ATOM 2524 C C . VAL A 1 325 ? 13.023 7.57 -4.551 1 93.56 325 VAL A C 1
ATOM 2526 O O . VAL A 1 325 ? 13.773 8.547 -4.473 1 93.56 325 VAL A O 1
ATOM 2529 N N . TRP A 1 326 ? 12.359 7.168 -3.514 1 95.19 326 TRP A N 1
ATOM 2530 C CA . TRP A 1 326 ? 12.445 7.805 -2.205 1 95.19 326 TRP A CA 1
ATOM 2531 C C . TRP A 1 326 ? 13.883 7.77 -1.68 1 95.19 326 TRP A C 1
ATOM 2533 O O . TRP A 1 326 ? 14.398 8.781 -1.201 1 95.19 326 TRP A O 1
ATOM 2543 N N . LYS A 1 327 ? 14.523 6.562 -1.77 1 94.81 327 LYS A N 1
ATOM 2544 C CA . LYS A 1 327 ? 15.898 6.414 -1.295 1 94.81 327 LYS A CA 1
ATOM 2545 C C . LYS A 1 327 ? 16.812 7.441 -1.948 1 94.81 327 LYS A C 1
ATOM 2547 O O . LYS A 1 327 ? 17.562 8.141 -1.26 1 94.81 327 LYS A O 1
ATOM 2552 N N . LYS A 1 328 ? 16.703 7.484 -3.215 1 95.94 328 LYS A N 1
ATOM 2553 C CA . LYS A 1 328 ? 17.594 8.352 -3.982 1 95.94 328 LYS A CA 1
ATOM 2554 C C . LYS A 1 328 ? 17.312 9.82 -3.689 1 95.94 328 LYS A C 1
ATOM 2556 O O . LYS A 1 328 ? 18.234 10.578 -3.373 1 95.94 328 LYS A O 1
ATOM 2561 N N . ASP A 1 329 ? 16.078 10.266 -3.783 1 97.19 329 ASP A N 1
ATOM 2562 C CA . ASP A 1 329 ? 15.703 11.672 -3.607 1 97.19 329 ASP A CA 1
ATOM 2563 C C . ASP A 1 329 ? 16.016 12.141 -2.189 1 97.19 329 ASP A C 1
ATOM 2565 O O . ASP A 1 329 ? 16.594 13.219 -1.999 1 97.19 329 ASP A O 1
ATOM 2569 N N . GLN A 1 330 ? 15.68 11.328 -1.232 1 97.31 330 GLN A N 1
ATOM 2570 C CA . GLN A 1 330 ? 15.82 11.766 0.154 1 97.31 330 GLN A CA 1
ATOM 2571 C C . GLN A 1 330 ? 17.281 11.75 0.588 1 97.31 330 GLN A C 1
ATOM 2573 O O . GLN A 1 330 ? 17.703 12.57 1.411 1 97.31 330 GLN A O 1
ATOM 2578 N N . ALA A 1 331 ? 18.062 10.797 0.052 1 97.62 331 ALA A N 1
ATOM 2579 C CA . ALA A 1 331 ? 19.484 10.836 0.316 1 97.62 331 ALA A CA 1
ATOM 2580 C C . ALA A 1 331 ? 20.109 12.141 -0.185 1 97.62 331 ALA A C 1
ATOM 2582 O O . ALA A 1 331 ? 20.953 12.734 0.489 1 97.62 331 ALA A O 1
ATOM 2583 N N . LYS A 1 332 ? 19.672 12.539 -1.346 1 98 332 LYS A N 1
ATOM 2584 C CA . LYS A 1 332 ? 20.156 13.789 -1.917 1 98 332 LYS A CA 1
ATOM 2585 C C . LYS A 1 332 ? 19.797 14.977 -1.03 1 98 332 LYS A C 1
ATOM 2587 O O . LYS A 1 332 ? 20.641 15.836 -0.758 1 98 332 LYS A O 1
ATOM 2592 N N . VAL A 1 333 ? 18.578 15.062 -0.55 1 98.38 333 VAL A N 1
ATOM 2593 C CA . VAL A 1 333 ? 18.109 16.156 0.3 1 98.38 333 VAL A CA 1
ATOM 2594 C C . VAL A 1 333 ? 18.797 16.078 1.662 1 98.38 333 VAL A C 1
ATOM 2596 O O . VAL A 1 333 ? 19.219 17.094 2.213 1 98.38 333 VAL A O 1
ATOM 2599 N N . ASN A 1 334 ? 18.938 14.859 2.168 1 98 334 ASN A N 1
ATOM 2600 C CA . ASN A 1 334 ? 19.531 14.648 3.484 1 98 334 ASN A CA 1
ATOM 2601 C C . ASN A 1 334 ? 20.984 15.102 3.52 1 98 334 ASN A C 1
ATOM 2603 O O . ASN A 1 334 ? 21.5 15.492 4.57 1 98 334 ASN A O 1
ATOM 2607 N N . ALA A 1 335 ? 21.656 15.047 2.412 1 97.69 335 ALA A N 1
ATOM 2608 C CA . ALA A 1 335 ? 23.047 15.461 2.338 1 97.69 335 ALA A CA 1
ATOM 2609 C C . ALA A 1 335 ? 23.203 16.938 2.688 1 97.69 335 ALA A C 1
ATOM 2611 O O . ALA A 1 335 ? 24.219 17.359 3.246 1 97.69 335 ALA A O 1
ATOM 2612 N N . THR A 1 336 ? 22.125 17.734 2.428 1 97.5 336 THR A N 1
ATOM 2613 C CA . THR A 1 336 ? 22.25 19.172 2.666 1 97.5 336 THR A CA 1
ATOM 2614 C C . THR A 1 336 ? 21.297 19.625 3.77 1 97.5 336 THR A C 1
ATOM 2616 O O . THR A 1 336 ? 21.484 20.688 4.371 1 97.5 336 THR A O 1
ATOM 2619 N N . ALA A 1 337 ? 20.297 18.859 4.027 1 97.94 337 ALA A N 1
ATOM 2620 C CA . ALA A 1 337 ? 19.297 19.188 5.043 1 97.94 337 ALA A CA 1
ATOM 2621 C C . ALA A 1 337 ? 18.984 17.984 5.922 1 97.94 337 ALA A C 1
ATOM 2623 O O . ALA A 1 337 ? 17.859 17.5 5.953 1 97.94 337 ALA A O 1
ATOM 2624 N N . PRO A 1 338 ? 19.875 17.547 6.734 1 97.12 338 PRO A N 1
ATOM 2625 C CA . PRO A 1 338 ? 19.75 16.281 7.461 1 97.12 338 PRO A CA 1
ATOM 2626 C C . PRO A 1 338 ? 18.812 16.391 8.664 1 97.12 338 PRO A C 1
ATOM 2628 O O . PRO A 1 338 ? 18.406 15.367 9.227 1 97.12 338 PRO A O 1
ATOM 2631 N N . PHE A 1 339 ? 18.438 17.578 9.109 1 97.06 339 PHE A N 1
ATOM 2632 C CA . PHE A 1 339 ? 17.75 17.766 10.375 1 97.06 339 PHE A CA 1
ATOM 2633 C C . PHE A 1 339 ? 16.375 17.109 10.336 1 97.06 339 PHE A C 1
ATOM 2635 O O . PHE A 1 339 ? 15.961 16.453 11.297 1 97.06 339 PHE A O 1
ATOM 2642 N N . TYR A 1 340 ? 15.703 17.266 9.219 1 96.69 340 TYR A N 1
ATOM 2643 C CA . TYR A 1 340 ? 14.281 16.938 9.195 1 96.69 340 TYR A CA 1
ATOM 2644 C C . TYR A 1 340 ? 13.961 15.969 8.07 1 96.69 340 TYR A C 1
ATOM 2646 O O . TYR A 1 340 ? 12.891 15.359 8.055 1 96.69 340 TYR A O 1
ATOM 2654 N N . THR A 1 341 ? 14.844 15.617 7.141 1 97.88 341 THR A N 1
ATOM 2655 C CA . THR A 1 341 ? 14.586 14.938 5.875 1 97.88 341 THR A CA 1
ATOM 2656 C C . THR A 1 341 ? 13.977 13.562 6.113 1 97.88 341 THR A C 1
ATOM 2658 O O . THR A 1 341 ? 12.883 13.266 5.629 1 97.88 341 THR A O 1
ATOM 2661 N N . TYR A 1 342 ? 14.656 12.773 6.945 1 98 342 TYR A N 1
ATOM 2662 C CA . TYR A 1 342 ? 14.18 11.406 7.109 1 98 342 TYR A CA 1
ATOM 2663 C C . TYR A 1 342 ? 12.984 11.352 8.055 1 98 342 TYR A C 1
ATOM 2665 O O . TYR A 1 342 ? 12.109 10.5 7.91 1 98 342 TYR A O 1
ATOM 2673 N N . ASN A 1 343 ? 12.891 12.281 9.031 1 97.38 343 ASN A N 1
ATOM 2674 C CA . ASN A 1 343 ? 11.695 12.43 9.844 1 97.38 343 ASN A CA 1
ATOM 2675 C C . ASN A 1 343 ? 10.453 12.656 8.984 1 97.38 343 ASN A C 1
ATOM 2677 O O . ASN A 1 343 ? 9.469 11.922 9.102 1 97.38 343 ASN A O 1
ATOM 2681 N N . ASN A 1 344 ? 10.547 13.562 8.094 1 97.31 344 ASN A N 1
ATOM 2682 C CA . ASN A 1 344 ? 9.469 13.914 7.184 1 97.31 344 ASN A CA 1
ATOM 2683 C C . ASN A 1 344 ? 9.148 12.773 6.227 1 97.31 344 ASN A C 1
ATOM 2685 O O . ASN A 1 344 ? 7.977 12.5 5.953 1 97.31 344 ASN A O 1
ATOM 2689 N N . MET A 1 345 ? 10.203 12.125 5.738 1 97.62 345 MET A N 1
ATOM 2690 C CA . MET A 1 345 ? 10.023 11 4.824 1 97.62 345 MET A CA 1
ATOM 2691 C C . MET A 1 345 ? 9.148 9.922 5.457 1 97.62 345 MET A C 1
ATOM 2693 O O . MET A 1 345 ? 8.148 9.5 4.871 1 97.62 345 MET A O 1
ATOM 2697 N N . TRP A 1 346 ? 9.5 9.555 6.688 1 97.81 346 TRP A N 1
ATOM 2698 C CA . TRP A 1 346 ? 8.797 8.453 7.324 1 97.81 346 TRP A CA 1
ATOM 2699 C C . TRP A 1 346 ? 7.391 8.867 7.734 1 97.81 346 TRP A C 1
ATOM 2701 O O . TRP A 1 346 ? 6.469 8.047 7.727 1 97.81 346 TRP A O 1
ATOM 2711 N N . TYR A 1 347 ? 7.195 10.125 8.031 1 96.81 347 TYR A N 1
ATOM 2712 C CA . TYR A 1 347 ? 5.859 10.617 8.344 1 96.81 347 TYR A CA 1
ATOM 2713 C C . TYR A 1 347 ? 4.914 10.438 7.164 1 96.81 347 TYR A C 1
ATOM 2715 O O . TYR A 1 347 ? 3.717 10.219 7.348 1 96.81 347 TYR A O 1
ATOM 2723 N N . ASN A 1 348 ? 5.426 10.438 5.98 1 96.62 348 ASN A N 1
ATOM 2724 C CA . ASN A 1 348 ? 4.602 10.383 4.777 1 96.62 348 ASN A CA 1
ATOM 2725 C C . ASN A 1 348 ? 4.66 9.008 4.121 1 96.62 348 ASN A C 1
ATOM 2727 O O . ASN A 1 348 ? 4.082 8.797 3.055 1 96.62 348 ASN A O 1
ATOM 2731 N N . ALA A 1 349 ? 5.336 8.047 4.707 1 96.25 349 ALA A N 1
ATOM 2732 C CA . ALA A 1 349 ? 5.656 6.773 4.066 1 96.25 349 ALA A CA 1
ATOM 2733 C C . ALA A 1 349 ? 4.395 5.961 3.799 1 96.25 349 ALA A C 1
ATOM 2735 O O . ALA A 1 349 ? 4.367 5.125 2.891 1 96.25 349 ALA A O 1
ATOM 2736 N N . ALA A 1 350 ? 3.34 6.176 4.586 1 95.62 350 ALA A N 1
ATOM 2737 C CA . ALA A 1 350 ? 2.09 5.449 4.371 1 95.62 350 ALA A CA 1
ATOM 2738 C C . ALA A 1 350 ? 1.551 5.688 2.965 1 95.62 350 ALA A C 1
ATOM 2740 O O . ALA A 1 350 ? 0.859 4.836 2.404 1 95.62 350 ALA A O 1
ATOM 2741 N N . CYS A 1 351 ? 1.904 6.816 2.33 1 93.88 351 CYS A N 1
ATOM 2742 C CA . CYS A 1 351 ? 1.393 7.168 1.011 1 93.88 351 CYS A CA 1
ATOM 2743 C C . CYS A 1 351 ? 1.924 6.215 -0.053 1 93.88 351 CYS A C 1
ATOM 2745 O O . CYS A 1 351 ? 1.322 6.07 -1.118 1 93.88 351 CYS A O 1
ATOM 2747 N N . MET A 1 352 ? 3.029 5.527 0.202 1 92.12 352 MET A N 1
ATOM 2748 C CA . MET A 1 352 ? 3.549 4.527 -0.728 1 92.12 352 MET A CA 1
ATOM 2749 C C . MET A 1 352 ? 2.592 3.348 -0.85 1 92.12 352 MET A C 1
ATOM 2751 O O . MET A 1 352 ? 2.531 2.697 -1.895 1 92.12 352 MET A O 1
ATOM 2755 N N . PHE A 1 353 ? 1.785 3.109 0.212 1 92.5 353 PHE A N 1
ATOM 2756 C CA . PHE A 1 353 ? 0.97 1.904 0.313 1 92.5 353 PHE A CA 1
ATOM 2757 C C . PHE A 1 353 ? -0.51 2.258 0.396 1 92.5 353 PHE A C 1
ATOM 2759 O O . PHE A 1 353 ? -1.347 1.392 0.66 1 92.5 353 PHE A O 1
ATOM 2766 N N . TRP A 1 354 ? -0.841 3.51 0.156 1 91.62 354 TRP A N 1
ATOM 2767 C CA . TRP A 1 354 ? -2.205 3.988 0.35 1 91.62 354 TRP A CA 1
ATOM 2768 C C . TRP A 1 354 ? -3.152 3.363 -0.671 1 91.62 354 TRP A C 1
ATOM 2770 O O . TRP A 1 354 ? -2.859 3.348 -1.869 1 91.62 354 TRP A O 1
ATOM 2780 N N . PRO A 1 355 ? -4.332 2.725 -0.375 1 82.31 355 PRO A N 1
ATOM 2781 C CA . PRO A 1 355 ? -5.168 1.93 -1.278 1 82.31 355 PRO A CA 1
ATOM 2782 C C . PRO A 1 355 ? -5.996 2.793 -2.229 1 82.31 355 PRO A C 1
ATOM 2784 O O . PRO A 1 355 ? -6.562 2.281 -3.197 1 82.31 355 PRO A O 1
ATOM 2787 N N . TYR A 1 356 ? -6.336 4.16 -2.189 1 76.19 356 TYR A N 1
ATOM 2788 C CA . TYR A 1 356 ? -7.293 4.902 -3.006 1 76.19 356 TYR A CA 1
ATOM 2789 C C . TYR A 1 356 ? -6.59 5.617 -4.152 1 76.19 356 TYR A C 1
ATOM 2791 O O . TYR A 1 356 ? -7.211 6.395 -4.883 1 76.19 356 TYR A O 1
ATOM 2799 N N . GLN A 1 357 ? -5.867 4.988 -4.832 1 64.31 357 GLN A N 1
ATOM 2800 C CA . GLN A 1 357 ? -5.031 5.543 -5.891 1 64.31 357 GLN A CA 1
ATOM 2801 C C . GLN A 1 357 ? -4.91 7.059 -5.762 1 64.31 357 GLN A C 1
ATOM 2803 O O . GLN A 1 357 ? -5.91 7.754 -5.586 1 64.31 357 GLN A O 1
ATOM 2808 N N . GLY A 1 358 ? -3.896 7.59 -5.414 1 65.5 358 GLY A N 1
ATOM 2809 C CA . GLY A 1 358 ? -3.643 9.016 -5.516 1 65.5 358 GLY A CA 1
ATOM 2810 C C . GLY A 1 358 ? -4.09 9.609 -6.836 1 65.5 358 GLY A C 1
ATOM 2811 O O . GLY A 1 358 ? -4.188 8.906 -7.84 1 65.5 358 GLY A O 1
ATOM 2812 N N . ASN A 1 359 ? -4.727 10.758 -6.805 1 69.94 359 ASN A N 1
ATOM 2813 C CA . ASN A 1 359 ? -5.094 11.461 -8.031 1 69.94 359 ASN A CA 1
ATOM 2814 C C . ASN A 1 359 ? -3.863 11.805 -8.867 1 69.94 359 ASN A C 1
ATOM 2816 O O . ASN A 1 359 ? -3.098 12.703 -8.516 1 69.94 359 ASN A O 1
ATOM 2820 N N . GLN A 1 360 ? -3.711 11.07 -9.922 1 68.5 360 GLN A N 1
ATOM 2821 C CA . GLN A 1 360 ? -2.531 11.273 -10.758 1 68.5 360 GLN A CA 1
ATOM 2822 C C . GLN A 1 360 ? -2.564 12.641 -11.43 1 68.5 360 GLN A C 1
ATOM 2824 O O . GLN A 1 360 ? -1.518 13.188 -11.781 1 68.5 360 GLN A O 1
ATOM 2829 N N . ALA A 1 361 ? -3.82 13.172 -11.562 1 73 361 ALA A N 1
ATOM 2830 C CA . ALA A 1 361 ? -3.959 14.5 -12.148 1 73 361 ALA A CA 1
ATOM 2831 C C . ALA A 1 361 ? -3.623 15.586 -11.133 1 73 361 ALA A C 1
ATOM 2833 O O . ALA A 1 361 ? -3.422 16.75 -11.492 1 73 361 ALA A O 1
ATOM 2834 N N . GLY A 1 362 ? -3.527 15.148 -9.93 1 73.94 362 GLY A N 1
ATOM 2835 C CA . GLY A 1 362 ? -3.197 16.094 -8.875 1 73.94 362 GLY A CA 1
ATOM 2836 C C . GLY A 1 362 ? -4.41 16.828 -8.328 1 73.94 362 GLY A C 1
ATOM 2837 O O . GLY A 1 362 ? -5.547 16.391 -8.523 1 73.94 362 GLY A O 1
ATOM 2838 N N . ARG A 1 363 ? -4.098 17.906 -7.562 1 82.25 363 ARG A N 1
ATOM 2839 C CA . ARG A 1 363 ? -5.094 18.719 -6.867 1 82.25 363 ARG A CA 1
ATOM 2840 C C . ARG A 1 363 ? -5.875 19.594 -7.852 1 82.25 363 ARG A C 1
ATOM 2842 O O . ARG A 1 363 ? -5.434 19.797 -8.984 1 82.25 363 ARG A O 1
ATOM 2849 N N . LEU A 1 364 ? -7.02 20.031 -7.418 1 87.94 364 LEU A N 1
ATOM 2850 C CA . LEU A 1 364 ? -7.852 20.953 -8.172 1 87.94 364 LEU A CA 1
ATOM 2851 C C . LEU A 1 364 ? -7.062 22.203 -8.555 1 87.94 364 LEU A C 1
ATOM 2853 O O . LEU A 1 364 ? -6.359 22.781 -7.727 1 87.94 364 LEU A O 1
ATOM 2857 N N . LYS A 1 365 ? -7.199 22.578 -9.836 1 91.44 365 LYS A N 1
ATOM 2858 C CA . LYS A 1 365 ? -6.523 23.797 -10.289 1 91.44 365 LYS A CA 1
ATOM 2859 C C . LYS A 1 365 ? -7.191 25.031 -9.719 1 91.44 365 LYS A C 1
ATOM 2861 O O . LYS A 1 365 ? -8.406 25.203 -9.82 1 91.44 365 LYS A O 1
ATOM 2866 N N . ILE A 1 366 ? -6.414 25.953 -9.148 1 96.31 366 ILE A N 1
ATOM 2867 C CA . ILE A 1 366 ? -6.891 27.203 -8.562 1 96.31 366 ILE A CA 1
ATOM 2868 C C . ILE A 1 366 ? -6.648 28.359 -9.531 1 96.31 366 ILE A C 1
ATOM 2870 O O . ILE A 1 366 ? -5.516 28.594 -9.953 1 96.31 366 ILE A O 1
ATOM 2874 N N . THR A 1 367 ? -7.781 29.109 -9.828 1 95.25 367 THR A N 1
ATOM 2875 C CA . THR A 1 367 ? -7.633 30.203 -10.789 1 95.25 367 THR A CA 1
ATOM 2876 C C . THR A 1 367 ? -8.062 31.531 -10.172 1 95.25 367 THR A C 1
ATOM 2878 O O . THR A 1 367 ? -7.711 32.594 -10.68 1 95.25 367 THR A O 1
ATOM 2881 N N . GLY A 1 368 ? -8.906 31.484 -9.211 1 93.94 368 GLY A N 1
ATOM 2882 C CA . GLY A 1 368 ? -9.383 32.688 -8.547 1 93.94 368 GLY A CA 1
ATOM 2883 C C . GLY A 1 368 ? -10.5 33.375 -9.297 1 93.94 368 GLY A C 1
ATOM 2884 O O . GLY A 1 368 ? -11 34.406 -8.867 1 93.94 368 GLY A O 1
ATOM 2885 N N . LYS A 1 369 ? -10.906 32.812 -10.383 1 95.19 369 LYS A N 1
ATOM 2886 C CA . LYS A 1 369 ? -11.945 33.438 -11.188 1 95.19 369 LYS A CA 1
ATOM 2887 C C . LYS A 1 369 ? -13.219 33.656 -10.367 1 95.19 369 LYS A C 1
ATOM 2889 O O . LYS A 1 369 ? -13.727 32.719 -9.75 1 95.19 369 LYS A O 1
ATOM 2894 N N . GLY A 1 370 ? -13.688 34.875 -10.328 1 96.12 370 GLY A N 1
ATOM 2895 C CA . GLY A 1 370 ? -14.945 35.188 -9.68 1 96.12 370 GLY A CA 1
ATOM 2896 C C . GLY A 1 370 ? -14.789 35.5 -8.203 1 96.12 370 GLY A C 1
ATOM 2897 O O . GLY A 1 370 ? -15.75 35.906 -7.543 1 96.12 370 GLY A O 1
ATOM 2898 N N . LEU A 1 371 ? -13.602 35.531 -7.68 1 97.19 371 LEU A N 1
ATOM 2899 C CA . LEU A 1 371 ? -13.367 35.781 -6.258 1 97.19 371 LEU A CA 1
ATOM 2900 C C . LEU A 1 371 ? -13.164 37.25 -5.984 1 97.19 371 LEU A C 1
ATOM 2902 O O . LEU A 1 371 ? -12.594 37.969 -6.812 1 97.19 371 LEU A O 1
ATOM 2906 N N . PRO A 1 372 ? -13.703 37.625 -4.848 1 96.69 372 PRO A N 1
ATOM 2907 C CA . PRO A 1 372 ? -13.227 38.938 -4.371 1 96.69 372 PRO A CA 1
ATOM 2908 C C . PRO A 1 372 ? -11.742 38.938 -4.027 1 96.69 372 PRO A C 1
ATOM 2910 O O . PRO A 1 372 ? -11.117 37.875 -4.008 1 96.69 372 PRO A O 1
ATOM 2913 N N . PRO A 1 373 ? -11.18 40.125 -3.836 1 96.75 373 PRO A N 1
ATOM 2914 C CA . PRO A 1 373 ? -9.766 40.125 -3.436 1 96.75 373 PRO A CA 1
ATOM 2915 C C . PRO A 1 373 ? -9.516 39.312 -2.16 1 96.75 373 PRO A C 1
ATOM 2917 O O . PRO A 1 373 ? -10.227 39.5 -1.167 1 96.75 373 PRO A O 1
ATOM 2920 N N . VAL A 1 374 ? -8.539 38.469 -2.275 1 98.44 374 VAL A N 1
ATOM 2921 C CA . VAL A 1 374 ? -8.133 37.625 -1.145 1 98.44 374 VAL A CA 1
ATOM 2922 C C . VAL A 1 374 ? -6.895 38.219 -0.486 1 98.44 374 VAL A C 1
ATOM 2924 O O . VAL A 1 374 ? -5.977 38.688 -1.174 1 98.44 374 VAL A O 1
ATOM 2927 N N . LEU A 1 375 ? -6.867 38.281 0.821 1 98.88 375 LEU A N 1
ATOM 2928 C CA . LEU A 1 375 ? -5.711 38.781 1.562 1 98.88 375 LEU A CA 1
ATOM 2929 C C . LEU A 1 375 ? -4.789 37.656 1.97 1 98.88 375 LEU A C 1
ATOM 2931 O O . LEU A 1 375 ? -5.219 36.719 2.646 1 98.88 375 LEU A O 1
ATOM 2935 N N . LEU A 1 376 ? -3.525 37.75 1.531 1 98.81 376 LEU A N 1
ATOM 2936 C CA . LEU A 1 376 ? -2.541 36.688 1.743 1 98.81 376 LEU A CA 1
ATOM 2937 C C . LEU A 1 376 ? -1.447 37.156 2.699 1 98.81 376 LEU A C 1
ATOM 2939 O O . LEU A 1 376 ? -0.976 38.281 2.611 1 98.81 376 LEU A O 1
ATOM 2943 N N . PHE A 1 377 ? -1.102 36.25 3.631 1 98.88 377 PHE A N 1
ATOM 2944 C CA . PHE A 1 377 ? 0.004 36.5 4.551 1 98.88 377 PHE A CA 1
ATOM 2945 C C . PHE A 1 377 ? 1.046 35.375 4.445 1 98.88 377 PHE A C 1
ATOM 2947 O O . PHE A 1 377 ? 0.702 34.219 4.406 1 98.88 377 PHE A O 1
ATOM 2954 N N . GLN A 1 378 ? 2.352 35.719 4.414 1 98.56 378 GLN A N 1
ATOM 2955 C CA . GLN A 1 378 ? 3.418 34.75 4.293 1 98.56 378 GLN A CA 1
ATOM 2956 C C . GLN A 1 378 ? 4.715 35.25 4.91 1 98.56 378 GLN A C 1
ATOM 2958 O O . GLN A 1 378 ? 5.094 36.406 4.703 1 98.56 378 GLN A O 1
ATOM 2963 N N . ALA A 1 379 ? 5.328 34.406 5.727 1 98.19 379 ALA A N 1
ATOM 2964 C CA . ALA A 1 379 ? 6.68 34.688 6.195 1 98.19 379 ALA A CA 1
ATOM 2965 C C . ALA A 1 379 ? 7.723 34.125 5.246 1 98.19 379 ALA A C 1
ATOM 2967 O O . ALA A 1 379 ? 7.477 33.094 4.598 1 98.19 379 ALA A O 1
ATOM 2968 N N . THR A 1 380 ? 8.914 34.688 5.207 1 98.31 380 THR A N 1
ATOM 2969 C CA . THR A 1 380 ? 9.922 34.25 4.262 1 98.31 380 THR A CA 1
ATOM 2970 C C . THR A 1 380 ? 10.672 33.031 4.812 1 98.31 380 THR A C 1
ATOM 2972 O O . THR A 1 380 ? 11.367 32.344 4.066 1 98.31 380 THR A O 1
ATOM 2975 N N . GLU A 1 381 ? 10.547 32.75 6.102 1 97.31 381 GLU A N 1
ATOM 2976 C CA . GLU A 1 381 ? 11.297 31.656 6.699 1 97.31 381 GLU A CA 1
ATOM 2977 C C . GLU A 1 381 ? 10.375 30.703 7.445 1 97.31 381 GLU A C 1
ATOM 2979 O O . GLU A 1 381 ? 10.727 30.203 8.523 1 97.31 381 GLU A O 1
ATOM 2984 N N . ASP A 1 382 ? 9.195 30.578 6.938 1 96.19 382 ASP A N 1
ATOM 2985 C CA . ASP A 1 382 ? 8.25 29.578 7.441 1 96.19 382 ASP A CA 1
ATOM 2986 C C . ASP A 1 382 ? 8.68 28.172 7.051 1 96.19 382 ASP A C 1
ATOM 2988 O O . ASP A 1 382 ? 8.688 27.812 5.867 1 96.19 382 ASP A O 1
ATOM 2992 N N . ALA A 1 383 ? 8.961 27.344 8.031 1 95.44 383 ALA A N 1
ATOM 2993 C CA . ALA A 1 383 ? 9.492 26.016 7.754 1 95.44 383 ALA A CA 1
ATOM 2994 C C . ALA A 1 383 ? 8.398 25.078 7.246 1 95.44 383 ALA A C 1
ATOM 2996 O O . ALA A 1 383 ? 8.672 24.156 6.469 1 95.44 383 ALA A O 1
ATOM 2997 N N . ALA A 1 384 ? 7.199 25.266 7.664 1 95.31 384 ALA A N 1
ATOM 2998 C CA . ALA A 1 384 ? 6.098 24.375 7.332 1 95.31 384 ALA A CA 1
ATOM 2999 C C . ALA A 1 384 ? 5.547 24.672 5.941 1 95.31 384 ALA A C 1
ATOM 3001 O O . ALA A 1 384 ? 5.18 2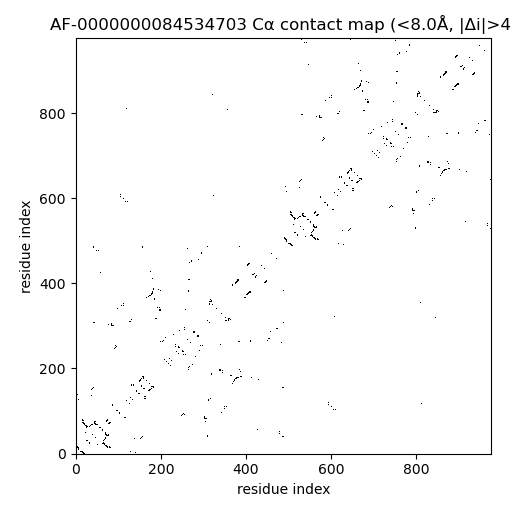3.75 5.203 1 95.31 384 ALA A O 1
ATOM 3002 N N . THR A 1 385 ? 5.402 25.938 5.613 1 96.25 385 THR A N 1
ATOM 3003 C CA . THR A 1 385 ? 4.938 26.391 4.305 1 96.25 385 THR A CA 1
ATOM 3004 C C . THR A 1 385 ? 5.914 27.391 3.695 1 96.25 385 THR A C 1
ATOM 3006 O O . THR A 1 385 ? 5.785 28.594 3.902 1 96.25 385 THR A O 1
ATOM 3009 N N . PRO A 1 386 ? 6.785 26.906 2.869 1 95.81 386 PRO A N 1
ATOM 3010 C CA . PRO A 1 386 ? 7.855 27.75 2.318 1 95.81 386 PRO A CA 1
ATOM 3011 C C . PRO A 1 386 ? 7.32 28.938 1.522 1 95.81 386 PRO A C 1
ATOM 3013 O O . PRO A 1 386 ? 6.246 28.844 0.917 1 95.81 386 PRO A O 1
ATOM 3016 N N . TYR A 1 387 ? 8.094 29.969 1.52 1 96.81 387 TYR A N 1
ATOM 3017 C CA . TYR A 1 387 ? 7.777 31.281 0.966 1 96.81 387 TYR A CA 1
ATOM 3018 C C . TYR A 1 387 ? 7.23 31.156 -0.452 1 96.81 387 TYR A C 1
ATOM 3020 O O . TYR A 1 387 ? 6.309 31.891 -0.834 1 96.81 387 TYR A O 1
ATOM 3028 N N . GLU A 1 388 ? 7.695 30.234 -1.212 1 95.75 388 GLU A N 1
ATOM 3029 C CA . GLU A 1 388 ? 7.316 30.031 -2.607 1 95.75 388 GLU A CA 1
ATOM 3030 C C . GLU A 1 388 ? 5.828 29.734 -2.738 1 95.75 388 GLU A C 1
ATOM 3032 O O . GLU A 1 388 ? 5.203 30.094 -3.74 1 95.75 388 GLU A O 1
ATOM 3037 N N . GLY A 1 389 ? 5.309 29.156 -1.712 1 96.19 389 GLY A N 1
ATOM 3038 C CA . GLY A 1 389 ? 3.881 28.875 -1.735 1 96.19 389 GLY A CA 1
ATOM 3039 C C . GLY A 1 389 ? 3.025 30.141 -1.749 1 96.19 389 GLY A C 1
ATOM 3040 O O . GLY A 1 389 ? 2.029 30.203 -2.473 1 96.19 389 GLY A O 1
ATOM 3041 N N . GLY A 1 390 ? 3.393 31.141 -0.952 1 97.56 390 GLY A N 1
ATOM 3042 C CA . GLY A 1 390 ? 2.697 32.406 -0.948 1 97.56 390 GLY A CA 1
ATOM 3043 C C . GLY A 1 390 ? 2.738 33.125 -2.291 1 97.56 390 GLY A C 1
ATOM 3044 O O . GLY A 1 390 ? 1.718 33.625 -2.762 1 97.56 390 GLY A O 1
ATOM 3045 N N . LEU A 1 391 ? 3.895 33.094 -2.916 1 97.06 391 LEU A N 1
ATOM 3046 C CA . LEU A 1 391 ? 4.051 33.719 -4.223 1 97.06 391 LEU A CA 1
ATOM 3047 C C . LEU A 1 391 ? 3.197 33 -5.27 1 97.06 391 LEU A C 1
ATOM 3049 O O . LEU A 1 391 ? 2.525 33.656 -6.07 1 97.06 391 LEU A O 1
ATOM 3053 N N . ALA A 1 392 ? 3.248 31.703 -5.246 1 96.88 392 ALA A N 1
ATOM 3054 C CA . ALA A 1 392 ? 2.496 30.922 -6.227 1 96.88 392 ALA A CA 1
ATOM 3055 C C . ALA A 1 392 ? 0.995 31.141 -6.07 1 96.88 392 ALA A C 1
ATOM 3057 O O . ALA A 1 392 ? 0.265 31.219 -7.059 1 96.88 392 ALA A O 1
ATOM 3058 N N . MET A 1 393 ? 0.545 31.219 -4.848 1 97.75 393 MET A N 1
ATOM 3059 C CA . MET A 1 393 ? -0.876 31.453 -4.613 1 97.75 393 MET A CA 1
ATOM 3060 C C . MET A 1 393 ? -1.281 32.844 -5.098 1 97.75 393 MET A C 1
ATOM 3062 O O . MET A 1 393 ? -2.34 33 -5.703 1 97.75 393 MET A O 1
ATOM 3066 N N . HIS A 1 394 ? -0.472 33.812 -4.828 1 97.5 394 HIS A N 1
ATOM 3067 C CA . HIS A 1 394 ? -0.734 35.156 -5.324 1 97.5 394 HIS A CA 1
ATOM 3068 C C . HIS A 1 394 ? -0.867 35.156 -6.844 1 97.5 394 HIS A C 1
ATOM 3070 O O . HIS A 1 394 ? -1.762 35.812 -7.387 1 97.5 394 HIS A O 1
ATOM 3076 N N . ASP A 1 395 ? -0.045 34.438 -7.496 1 96.38 395 ASP A N 1
ATOM 3077 C CA . ASP A 1 395 ? -0.091 34.375 -8.953 1 96.38 395 ASP A CA 1
ATOM 3078 C C . ASP A 1 395 ? -1.382 33.688 -9.422 1 96.38 395 ASP A C 1
ATOM 3080 O O . ASP A 1 395 ? -1.938 34.062 -10.461 1 96.38 395 ASP A O 1
ATOM 3084 N N . ALA A 1 396 ? -1.83 32.75 -8.633 1 96.75 396 ALA A N 1
ATOM 3085 C CA . ALA A 1 396 ? -3.02 32 -9.008 1 96.75 396 ALA A CA 1
ATOM 3086 C C . ALA A 1 396 ? -4.289 32.812 -8.75 1 96.75 396 ALA A C 1
ATOM 3088 O O . ALA A 1 396 ? -5.336 32.531 -9.344 1 96.75 396 ALA A O 1
ATOM 3089 N N . LEU A 1 397 ? -4.176 33.812 -7.812 1 97.19 397 LEU A N 1
ATOM 3090 C CA . LEU A 1 397 ? -5.316 34.625 -7.43 1 97.19 397 LEU A CA 1
ATOM 3091 C C . LEU A 1 397 ? -5.094 36.094 -7.832 1 97.19 397 LEU A C 1
ATOM 3093 O O . LEU A 1 397 ? -4.785 36.938 -6.988 1 97.19 397 LEU A O 1
ATOM 3097 N N . PRO A 1 398 ? -5.332 36.5 -9.039 1 89.44 398 PRO A N 1
ATOM 3098 C CA . PRO A 1 398 ? -4.938 37.844 -9.539 1 89.44 398 PRO A CA 1
ATOM 3099 C C . PRO A 1 398 ? -5.527 38.969 -8.719 1 89.44 398 PRO A C 1
ATOM 3101 O O . PRO A 1 398 ? -4.93 40.062 -8.633 1 89.44 398 PRO A O 1
ATOM 3104 N N . GLY A 1 399 ? -6.625 38.875 -8.055 1 92.69 399 GLY A N 1
ATOM 3105 C CA . GLY A 1 399 ? -7.199 39.938 -7.258 1 92.69 399 GLY A CA 1
ATOM 3106 C C . GLY A 1 399 ? -6.695 39.969 -5.828 1 92.69 399 GLY A C 1
ATOM 3107 O O . GLY A 1 399 ? -7.031 40.844 -5.059 1 92.69 399 GLY A O 1
ATOM 3108 N N . SER A 1 400 ? -5.691 39.188 -5.582 1 97.19 400 SER A N 1
ATOM 3109 C CA . SER A 1 400 ? -5.234 39.062 -4.203 1 97.19 400 SER A CA 1
ATOM 3110 C C . SER A 1 400 ? -4.18 40.125 -3.873 1 97.19 400 SER A C 1
ATOM 3112 O O . SER A 1 400 ? -3.627 40.75 -4.773 1 97.19 400 SER A O 1
ATOM 3114 N N . LYS A 1 401 ? -3.986 40.344 -2.598 1 98.38 401 LYS A N 1
ATOM 3115 C CA . LYS A 1 401 ? -2.881 41.125 -2.074 1 98.38 401 LYS A CA 1
ATOM 3116 C C . LYS A 1 401 ? -2.023 40.312 -1.11 1 98.38 401 LYS A C 1
ATOM 3118 O O . LYS A 1 401 ? -2.543 39.719 -0.176 1 98.38 401 LYS A O 1
ATOM 3123 N N . LEU A 1 402 ? -0.729 40.375 -1.322 1 98.62 402 LEU A N 1
ATOM 3124 C CA . LEU A 1 402 ? 0.206 39.562 -0.538 1 98.62 402 LEU A CA 1
ATOM 3125 C C . LEU A 1 402 ? 0.964 40.438 0.457 1 98.62 402 LEU A C 1
ATOM 3127 O O . LEU A 1 402 ? 1.62 41.406 0.066 1 98.62 402 LEU A O 1
ATOM 3131 N N . VAL A 1 403 ? 0.806 40.125 1.73 1 98.88 403 VAL A N 1
ATOM 3132 C CA . VAL A 1 403 ? 1.577 40.719 2.818 1 98.88 403 VAL A CA 1
ATOM 3133 C C . VAL A 1 403 ? 2.688 39.75 3.246 1 98.88 403 VAL A C 1
ATOM 3135 O O . VAL A 1 403 ? 2.422 38.594 3.57 1 98.88 403 VAL A O 1
ATOM 3138 N N . VAL A 1 404 ? 3.949 40.219 3.258 1 98.69 404 VAL A N 1
ATOM 3139 C CA . VAL A 1 404 ? 5.086 39.344 3.541 1 98.69 404 VAL A CA 1
ATOM 3140 C C . VAL A 1 404 ? 5.773 39.812 4.828 1 98.69 404 VAL A C 1
ATOM 3142 O O . VAL A 1 404 ? 6.043 41 5.012 1 98.69 404 VAL A O 1
ATOM 3145 N N . GLN A 1 405 ? 5.934 38.906 5.727 1 98.5 405 GLN A N 1
ATOM 3146 C CA . GLN A 1 405 ? 6.832 39.156 6.852 1 98.5 405 GLN A CA 1
ATOM 3147 C C . GLN A 1 405 ? 8.266 38.75 6.5 1 98.5 405 GLN A C 1
ATOM 3149 O O . GLN A 1 405 ? 8.633 37.594 6.578 1 98.5 405 GLN A O 1
ATOM 3154 N N . ASN A 1 406 ? 9.07 39.75 6.156 1 97.88 406 ASN A N 1
ATOM 3155 C CA . ASN A 1 406 ? 10.453 39.5 5.766 1 97.88 406 ASN A CA 1
ATOM 3156 C C . ASN A 1 406 ? 11.312 39.094 6.969 1 97.88 406 ASN A C 1
ATOM 3158 O O . ASN A 1 406 ? 11.453 39.875 7.914 1 97.88 406 ASN A O 1
ATOM 3162 N N . GLY A 1 407 ? 11.852 37.906 6.941 1 96.56 407 GLY A N 1
ATOM 3163 C CA . GLY A 1 407 ? 12.617 37.375 8.062 1 96.56 407 GLY A CA 1
ATOM 3164 C C . GLY A 1 407 ? 11.766 36.656 9.094 1 96.56 407 GLY A C 1
ATOM 3165 O O . GLY A 1 407 ? 12.281 36.125 10.078 1 96.56 407 GLY A O 1
ATOM 3166 N N . GLY A 1 408 ? 10.469 36.688 8.844 1 95.19 408 GLY A N 1
ATOM 3167 C CA . GLY A 1 408 ? 9.578 35.969 9.742 1 95.19 408 GLY A CA 1
ATOM 3168 C C . GLY A 1 408 ? 9.711 34.469 9.633 1 95.19 408 GLY A C 1
ATOM 3169 O O . GLY A 1 408 ? 9.984 33.938 8.555 1 95.19 408 GLY A O 1
ATOM 3170 N N . SER A 1 409 ? 9.461 33.844 10.836 1 93.06 409 SER A N 1
ATOM 3171 C CA . SER A 1 409 ? 9.672 32.375 10.836 1 93.06 409 SER A CA 1
ATOM 3172 C C . SER A 1 409 ? 8.547 31.656 11.562 1 93.06 409 SER A C 1
ATOM 3174 O O . SER A 1 409 ? 8.547 30.438 11.648 1 93.06 409 SER A O 1
ATOM 3176 N N . PHE A 1 410 ? 7.559 32.375 12.102 1 91.88 410 PHE A N 1
ATOM 3177 C CA . PHE A 1 410 ? 6.371 31.703 12.625 1 91.88 410 PHE A CA 1
ATOM 3178 C C . PHE A 1 410 ? 5.602 31.016 11.508 1 91.88 410 PHE A C 1
ATOM 3180 O O . PHE A 1 410 ? 5.48 31.562 10.406 1 91.88 410 PHE A O 1
ATOM 3187 N N . HIS A 1 411 ? 5.168 29.828 11.828 1 94.56 411 HIS A N 1
ATOM 3188 C CA . HIS A 1 411 ? 4.082 29.25 11.039 1 94.56 411 HIS A CA 1
ATOM 3189 C C . HIS A 1 411 ? 2.73 29.797 11.484 1 94.56 411 HIS A C 1
ATOM 3191 O O . HIS A 1 411 ? 2.385 29.734 12.664 1 94.56 411 HIS A O 1
ATOM 3197 N N . GLU A 1 412 ? 1.982 30.406 10.562 1 95.5 412 GLU A N 1
ATOM 3198 C CA . GLU A 1 412 ? 0.804 31.219 10.852 1 95.5 412 GLU A CA 1
ATOM 3199 C C . GLU A 1 412 ? 1.183 32.5 11.594 1 95.5 412 GLU A C 1
ATOM 3201 O O . GLU A 1 412 ? 1.183 32.531 12.82 1 95.5 412 GLU A O 1
ATOM 3206 N N . ILE A 1 413 ? 1.3 33.594 10.883 1 96.5 413 ILE A N 1
ATOM 3207 C CA . ILE A 1 413 ? 2.031 34.75 11.375 1 96.5 413 ILE A CA 1
ATOM 3208 C C . ILE A 1 413 ? 1.051 35.781 11.938 1 96.5 413 ILE A C 1
ATOM 3210 O O . ILE A 1 413 ? 1.462 36.781 12.531 1 96.5 413 ILE A O 1
ATOM 3214 N N . LEU A 1 414 ? -0.219 35.562 11.82 1 96.44 414 LEU A N 1
ATOM 3215 C CA . LEU A 1 414 ? -1.208 36.438 12.398 1 96.44 414 LEU A CA 1
ATOM 3216 C C . LEU A 1 414 ? -1.415 36.156 13.883 1 96.44 414 LEU A C 1
ATOM 3218 O O . LEU A 1 414 ? -1.195 35.031 14.328 1 96.44 414 LEU A O 1
ATOM 3222 N N . PHE A 1 415 ? -1.732 37.156 14.734 1 93.94 415 PHE A N 1
ATOM 3223 C CA . PHE A 1 415 ? -2.23 37.094 16.094 1 93.94 415 PHE A CA 1
ATOM 3224 C C . PHE A 1 415 ? -1.092 36.812 17.078 1 93.94 415 PHE A C 1
ATOM 3226 O O . PHE A 1 415 ? -1.281 36.125 18.094 1 93.94 415 PHE A O 1
ATOM 3233 N N . HIS A 1 416 ? 0.093 37.25 16.703 1 91.31 416 HIS A N 1
ATOM 3234 C CA . HIS A 1 416 ? 1.244 37.188 17.609 1 91.31 416 HIS A CA 1
ATOM 3235 C C . HIS A 1 416 ? 1.654 38.594 18.062 1 91.31 416 HIS A C 1
ATOM 3237 O O . HIS A 1 416 ? 2.836 38.844 18.297 1 91.31 416 HIS A O 1
ATOM 3243 N N . ASP A 1 417 ? 0.712 39.5 17.984 1 90.88 417 ASP A N 1
ATOM 3244 C CA . ASP A 1 417 ? 0.884 40.875 18.484 1 90.88 417 ASP A CA 1
ATOM 3245 C C . ASP A 1 417 ? 1.844 41.656 17.609 1 90.88 417 ASP A C 1
ATOM 3247 O O . ASP A 1 417 ? 2.674 42.438 18.109 1 90.88 417 ASP A O 1
ATOM 3251 N N . ASN A 1 418 ? 1.856 41.375 16.359 1 96.19 418 ASN A N 1
ATOM 3252 C CA . ASN A 1 418 ? 2.514 42.219 15.352 1 96.19 418 ASN A CA 1
ATOM 3253 C C . ASN A 1 418 ? 1.54 43.219 14.719 1 96.19 418 ASN A C 1
ATOM 3255 O O . ASN A 1 418 ? 0.73 42.844 13.867 1 96.19 418 ASN A O 1
ATOM 3259 N N . PRO A 1 419 ? 1.638 44.469 15.078 1 97.06 419 PRO A N 1
ATOM 3260 C CA . PRO A 1 419 ? 0.635 45.438 14.617 1 97.06 419 PRO A CA 1
ATOM 3261 C C . PRO A 1 419 ? 0.596 45.562 13.094 1 97.06 419 PRO A C 1
ATOM 3263 O O . PRO A 1 419 ? -0.476 45.75 12.516 1 97.06 419 PRO A O 1
ATOM 3266 N N . CYS A 1 420 ? 1.73 45.5 12.484 1 97.94 420 CYS A N 1
ATOM 3267 C CA . CYS A 1 420 ? 1.77 45.594 11.031 1 97.94 420 CYS A CA 1
ATOM 3268 C C . CYS A 1 420 ? 0.873 44.531 10.406 1 97.94 420 CYS A C 1
ATOM 3270 O O . CYS A 1 420 ? 0.124 44.812 9.469 1 97.94 420 CYS A O 1
ATOM 3272 N N . LEU A 1 421 ? 0.91 43.312 10.859 1 98.38 421 LEU A N 1
ATOM 3273 C CA . LEU A 1 421 ? 0.132 42.188 10.352 1 98.38 421 LEU A CA 1
ATOM 3274 C C . LEU A 1 421 ? -1.312 42.281 10.836 1 98.38 421 LEU A C 1
ATOM 3276 O O . LEU A 1 421 ? -2.244 42.25 10.031 1 98.38 421 LEU A O 1
ATOM 3280 N N . ASP A 1 422 ? -1.533 42.438 12.117 1 97.81 422 ASP A N 1
ATOM 3281 C CA . ASP A 1 422 ? -2.852 42.312 12.742 1 97.81 422 ASP A CA 1
ATOM 3282 C C . ASP A 1 422 ? -3.738 43.5 12.328 1 97.81 422 ASP A C 1
ATOM 3284 O O . ASP A 1 422 ? -4.945 43.344 12.148 1 97.81 422 ASP A O 1
ATOM 3288 N N . ASP A 1 423 ? -3.127 44.625 12.188 1 98.06 423 ASP A N 1
ATOM 3289 C CA . ASP A 1 423 ? -3.908 45.781 11.75 1 98.06 423 ASP A CA 1
ATOM 3290 C C . ASP A 1 423 ? -4.379 45.625 10.312 1 98.06 423 ASP A C 1
ATOM 3292 O O . ASP A 1 423 ? -5.465 46.094 9.945 1 98.06 423 ASP A O 1
ATOM 3296 N N . THR A 1 424 ? -3.5 45.062 9.516 1 98.56 424 THR A N 1
ATOM 3297 C CA . THR A 1 424 ? -3.881 44.781 8.133 1 98.56 424 THR A CA 1
ATOM 3298 C C . THR A 1 424 ? -5.059 43.812 8.062 1 98.56 424 THR A C 1
ATOM 3300 O O . THR A 1 424 ? -6.008 44.062 7.312 1 98.56 424 THR A O 1
ATOM 3303 N N . PHE A 1 425 ? -5.02 42.781 8.797 1 98.56 425 PHE A N 1
ATOM 3304 C CA . PHE A 1 425 ? -6.113 41.812 8.922 1 98.56 425 PHE A CA 1
ATOM 3305 C C . PHE A 1 425 ? -7.391 42.5 9.383 1 98.56 425 PHE A C 1
ATOM 3307 O O . PHE A 1 425 ? -8.445 42.344 8.773 1 98.56 425 PHE A O 1
ATOM 3314 N N . THR A 1 426 ? -7.277 43.312 10.383 1 98.5 426 THR A N 1
ATOM 3315 C CA . THR A 1 426 ? -8.414 44 10.984 1 98.5 426 THR A CA 1
ATOM 3316 C C . THR A 1 426 ? -9.047 45 10 1 98.5 426 THR A C 1
ATOM 3318 O O . THR A 1 426 ? -10.273 45.062 9.898 1 98.5 426 THR A O 1
ATOM 3321 N N . ALA A 1 427 ? -8.227 45.688 9.32 1 98.5 427 ALA A N 1
ATOM 3322 C CA . ALA A 1 427 ? -8.734 46.656 8.336 1 98.5 427 ALA A CA 1
ATOM 3323 C C . ALA A 1 427 ? -9.539 45.969 7.25 1 98.5 427 ALA A C 1
ATOM 3325 O O . ALA A 1 427 ? -10.602 46.438 6.844 1 98.5 427 ALA A O 1
ATOM 3326 N N . TYR A 1 428 ? -9 44.906 6.809 1 98.56 428 TYR A N 1
ATOM 3327 C CA . TYR A 1 428 ? -9.688 44.125 5.785 1 98.56 428 TYR A CA 1
ATOM 3328 C C . TYR A 1 428 ? -11.039 43.625 6.293 1 98.56 428 TYR A C 1
ATOM 3330 O O . TYR A 1 428 ? -12.039 43.688 5.57 1 98.56 428 TYR A O 1
ATOM 3338 N N . LEU A 1 429 ? -11.102 43.094 7.504 1 98.56 429 LEU A N 1
ATOM 3339 C CA . LEU A 1 429 ? -12.359 42.625 8.07 1 98.56 429 LEU A CA 1
ATOM 3340 C C . LEU A 1 429 ? -13.32 43.781 8.305 1 98.56 429 LEU A C 1
ATOM 3342 O O . LEU A 1 429 ? -14.531 43.625 8.133 1 98.56 429 LEU A O 1
ATOM 3346 N N . ARG A 1 430 ? -12.797 44.875 8.719 1 98.06 430 ARG A N 1
ATOM 3347 C CA . ARG A 1 430 ? -13.617 46.031 9.078 1 98.06 430 ARG A CA 1
ATOM 3348 C C . ARG A 1 430 ? -14.367 46.562 7.863 1 98.06 430 ARG A C 1
ATOM 3350 O O . ARG A 1 430 ? -15.586 46.75 7.922 1 98.06 430 ARG A O 1
ATOM 3357 N N . ASP A 1 431 ? -13.688 46.812 6.762 1 97.56 431 ASP A N 1
ATOM 3358 C CA . ASP A 1 431 ? -14.367 47.5 5.672 1 97.56 431 ASP A CA 1
ATOM 3359 C C . ASP A 1 431 ? -13.828 47.062 4.316 1 97.56 431 ASP A C 1
ATOM 3361 O O . ASP A 1 431 ? -14.125 47.656 3.291 1 97.56 431 ASP A O 1
ATOM 3365 N N . GLY A 1 432 ? -13.047 46.031 4.266 1 97.38 432 GLY A N 1
ATOM 3366 C CA . GLY A 1 432 ? -12.539 45.5 3.008 1 97.38 432 GLY A CA 1
ATOM 3367 C C . GLY A 1 432 ? -11.273 46.188 2.535 1 97.38 432 GLY A C 1
ATOM 3368 O O . GLY A 1 432 ? -10.773 45.906 1.446 1 97.38 432 GLY A O 1
ATOM 3369 N N . SER A 1 433 ? -10.695 47 3.371 1 97.44 433 SER A N 1
ATOM 3370 C CA . SER A 1 433 ? -9.492 47.719 3.004 1 97.44 433 SER A CA 1
ATOM 3371 C C . SER A 1 433 ? -8.32 46.781 2.777 1 97.44 433 SER A C 1
ATOM 3373 O O . SER A 1 433 ? -8.086 45.844 3.574 1 97.44 433 SER A O 1
ATOM 3375 N N . LEU A 1 434 ? -7.602 47.031 1.701 1 97.25 434 LEU A N 1
ATOM 3376 C CA . LEU A 1 434 ? -6.426 46.25 1.325 1 97.25 434 LEU A CA 1
ATOM 3377 C C . LEU A 1 434 ? -5.18 47.125 1.307 1 97.25 434 LEU A C 1
ATOM 3379 O O . LEU A 1 434 ? -5.273 48.344 1.137 1 97.25 434 LEU A O 1
ATOM 3383 N N . PRO A 1 435 ? -4.027 46.438 1.554 1 97.44 435 PRO A N 1
ATOM 3384 C CA . PRO A 1 435 ? -2.801 47.219 1.413 1 97.44 435 PRO A CA 1
ATOM 3385 C C . PRO A 1 435 ? -2.674 47.875 0.039 1 97.44 435 PRO A C 1
ATOM 3387 O O . PRO A 1 435 ? -3.09 47.281 -0.966 1 97.44 435 PRO A O 1
ATOM 3390 N N . GLU A 1 436 ? -2.006 49.031 -0.002 1 93.31 436 GLU A N 1
ATOM 3391 C CA . GLU A 1 436 ? -2.031 49.844 -1.198 1 93.31 436 GLU A CA 1
ATOM 3392 C C . GLU A 1 436 ? -0.764 49.656 -2.027 1 93.31 436 GLU A C 1
ATOM 3394 O O . GLU A 1 436 ? -0.653 50.219 -3.131 1 93.31 436 GLU A O 1
ATOM 3399 N N . GLY A 1 437 ? 0.085 48.906 -1.522 1 91.69 437 GLY A N 1
ATOM 3400 C CA . GLY A 1 437 ? 1.303 48.688 -2.285 1 91.69 437 GLY A CA 1
ATOM 3401 C C . GLY A 1 437 ? 1.045 48.125 -3.68 1 91.69 437 GLY A C 1
ATOM 3402 O O . GLY A 1 437 ? 0.128 47.344 -3.879 1 91.69 437 GLY A O 1
ATOM 3403 N N . LYS A 1 438 ? 1.808 48.625 -4.777 1 86.88 438 LYS A N 1
ATOM 3404 C CA . LYS A 1 438 ? 1.555 48.281 -6.18 1 86.88 438 LYS A CA 1
ATOM 3405 C C . LYS A 1 438 ? 2.434 47.125 -6.645 1 86.88 438 LYS A C 1
ATOM 3407 O O . LYS A 1 438 ? 2.203 46.562 -7.715 1 86.88 438 LYS A O 1
ATOM 3412 N N . GLY A 1 439 ? 3.324 46.688 -5.918 1 88.38 439 GLY A N 1
ATOM 3413 C CA . GLY A 1 439 ? 4.188 45.594 -6.32 1 88.38 439 GLY A CA 1
ATOM 3414 C C . GLY A 1 439 ? 3.602 44.25 -6.004 1 88.38 439 GLY A C 1
ATOM 3415 O O . GLY A 1 439 ? 2.463 44.125 -5.543 1 88.38 439 GLY A O 1
ATOM 3416 N N . ARG A 1 440 ? 4.379 43.219 -6.441 1 93.56 440 ARG A N 1
ATOM 3417 C CA . ARG A 1 440 ? 3.992 41.844 -6.168 1 93.56 440 ARG A CA 1
ATOM 3418 C C . ARG A 1 440 ? 3.707 41.656 -4.684 1 93.56 440 ARG A C 1
ATOM 3420 O O . ARG A 1 440 ? 2.82 40.875 -4.312 1 93.56 440 ARG A O 1
ATOM 3427 N N . ILE A 1 441 ? 4.48 42.281 -3.898 1 97.38 441 ILE A N 1
ATOM 3428 C CA . ILE A 1 441 ? 4.266 42.344 -2.457 1 97.38 441 ILE A CA 1
ATOM 3429 C C . ILE A 1 441 ? 3.594 43.656 -2.098 1 97.38 441 ILE A C 1
ATOM 3431 O O . ILE A 1 441 ? 4.168 44.75 -2.305 1 97.38 441 ILE A O 1
ATOM 3435 N N . ALA A 1 442 ? 2.471 43.531 -1.492 1 98.06 442 ALA A N 1
ATOM 3436 C CA . ALA A 1 442 ? 1.672 44.75 -1.257 1 98.06 442 ALA A CA 1
ATOM 3437 C C . ALA A 1 442 ? 2.098 45.438 0.031 1 98.06 442 ALA A C 1
ATOM 3439 O O . ALA A 1 442 ? 1.887 46.656 0.19 1 98.06 442 ALA A O 1
ATOM 3440 N N . LYS A 1 443 ? 2.602 44.719 0.961 1 98.31 443 LYS A N 1
ATOM 3441 C CA . LYS A 1 443 ? 3.051 45.219 2.256 1 98.31 443 LYS A CA 1
ATOM 3442 C C . LYS A 1 443 ? 4.105 44.312 2.867 1 98.31 443 LYS A C 1
ATOM 3444 O O . LYS A 1 443 ? 4.008 43.062 2.764 1 98.31 443 LYS A O 1
ATOM 3449 N N . THR A 1 444 ? 5.148 44.844 3.395 1 98.19 444 THR A N 1
ATOM 3450 C CA . THR A 1 444 ? 6.188 44.094 4.09 1 98.19 444 THR A CA 1
ATOM 3451 C C . THR A 1 444 ? 6.191 44.438 5.578 1 98.19 444 THR A C 1
ATOM 3453 O O . THR A 1 444 ? 6.098 45.625 5.957 1 98.19 444 THR A O 1
ATOM 3456 N N . CYS A 1 445 ? 6.23 43.469 6.438 1 98.44 445 CYS A N 1
ATOM 3457 C CA . CYS A 1 445 ? 6.266 43.594 7.887 1 98.44 445 CYS A CA 1
ATOM 3458 C C . CYS A 1 445 ? 7.551 43 8.461 1 98.44 445 CYS A C 1
ATOM 3460 O O . CYS A 1 445 ? 8.156 42.125 7.855 1 98.44 445 CYS A O 1
ATOM 3462 N N . ALA A 1 446 ? 7.988 43.531 9.586 1 97.62 446 ALA A N 1
ATOM 3463 C CA . ALA A 1 446 ? 9.18 43.031 10.281 1 97.62 446 ALA A CA 1
ATOM 3464 C C . ALA A 1 446 ? 8.852 41.844 11.172 1 97.62 446 ALA A C 1
ATOM 3466 O O . ALA A 1 446 ? 7.727 41.719 11.664 1 97.62 446 ALA A O 1
ATOM 3467 N N . PRO A 1 447 ? 9.852 41.031 11.328 1 96.38 447 PRO A N 1
ATOM 3468 C CA . PRO A 1 447 ? 9.617 39.906 12.242 1 96.38 447 PRO A CA 1
ATOM 3469 C C . PRO A 1 447 ? 9.695 40.281 13.711 1 96.38 447 PRO A C 1
ATOM 3471 O O . PRO A 1 447 ? 10.125 41.406 14.023 1 96.38 447 PRO A O 1
ATOM 3474 N N . GLU A 1 448 ? 9.242 39.375 14.578 1 93.44 448 GLU A N 1
ATOM 3475 C CA . GLU A 1 448 ? 9.438 39.562 16.016 1 93.44 448 GLU A CA 1
ATOM 3476 C C . GLU A 1 448 ? 10.891 39.312 16.406 1 93.44 448 GLU A C 1
ATOM 3478 O O . GLU A 1 448 ? 11.641 38.656 15.664 1 93.44 448 GLU A O 1
ATOM 3483 N N . ALA A 1 449 ? 11.219 39.812 17.562 1 93.5 449 ALA A N 1
ATOM 3484 C CA . ALA A 1 449 ? 12.555 39.562 18.094 1 93.5 449 ALA A CA 1
ATOM 3485 C C . ALA A 1 449 ? 12.719 38.125 18.516 1 93.5 449 ALA A C 1
ATOM 3487 O O . ALA A 1 449 ? 11.75 37.469 18.922 1 93.5 449 ALA A O 1
ATOM 3488 N N . ASP A 1 450 ? 14 37.656 18.422 1 94.75 450 ASP A N 1
ATOM 3489 C CA . ASP A 1 450 ? 14.312 36.344 18.984 1 94.75 450 ASP A CA 1
ATOM 3490 C C . ASP A 1 450 ? 14.047 36.312 20.484 1 94.75 450 ASP A C 1
ATOM 3492 O O . ASP A 1 450 ? 14.102 37.344 21.156 1 94.75 450 ASP A O 1
ATOM 3496 N N . PRO A 1 451 ? 13.703 35.188 21 1 96.12 451 PRO A N 1
ATOM 3497 C CA . PRO A 1 451 ? 13.508 35.125 22.438 1 96.12 451 PRO A CA 1
ATOM 3498 C C . PRO A 1 451 ? 14.797 35.312 23.219 1 96.12 451 PRO A C 1
ATOM 3500 O O . PRO A 1 451 ? 15.891 35.031 22.719 1 96.12 451 PRO A O 1
ATOM 3503 N N . ALA A 1 452 ? 14.625 35.781 24.438 1 97 452 ALA A N 1
ATOM 3504 C CA . ALA A 1 452 ? 15.781 35.906 25.328 1 97 452 ALA A CA 1
ATOM 3505 C C . ALA A 1 452 ? 16.297 34.5 25.734 1 97 452 ALA A C 1
ATOM 3507 O O . ALA A 1 452 ? 15.492 33.594 26 1 97 452 ALA A O 1
ATOM 3508 N N . PRO A 1 453 ? 17.625 34.406 25.641 1 97.81 453 PRO A N 1
ATOM 3509 C CA . PRO A 1 453 ? 18.156 33.125 26.078 1 97.81 453 PRO A CA 1
ATOM 3510 C C . PRO A 1 453 ? 18.016 32.906 27.594 1 97.81 453 PRO A C 1
ATOM 3512 O O . PRO A 1 453 ? 18.594 33.656 28.375 1 97.81 453 PRO A O 1
ATOM 3515 N N . VAL A 1 454 ? 17.203 32.031 28 1 97.5 454 VAL A N 1
ATOM 3516 C CA . VAL A 1 454 ? 17 31.719 29.406 1 97.5 454 VAL A CA 1
ATOM 3517 C C . VAL A 1 454 ? 17.031 30.203 29.594 1 97.5 454 VAL A C 1
ATOM 3519 O O . VAL A 1 454 ? 16.547 29.453 28.75 1 97.5 454 VAL A O 1
ATOM 3522 N N . PHE A 1 455 ? 17.766 29.781 30.578 1 97.19 455 PHE A N 1
ATOM 3523 C CA . PHE A 1 455 ? 17.703 28.391 30.969 1 97.19 455 PHE A CA 1
ATOM 3524 C C . PHE A 1 455 ? 16.359 28.078 31.656 1 97.19 455 PHE A C 1
ATOM 3526 O O . PHE A 1 455 ? 16.062 28.625 32.719 1 97.19 455 PHE A O 1
ATOM 3533 N N . VAL A 1 456 ? 15.555 27.25 31.031 1 95.5 456 VAL A N 1
ATOM 3534 C CA . VAL A 1 456 ? 14.227 26.906 31.531 1 95.5 456 VAL A CA 1
ATOM 3535 C C . VAL A 1 456 ? 14.352 25.812 32.594 1 95.5 456 VAL A C 1
ATOM 3537 O O . VAL A 1 456 ? 14.289 24.625 32.281 1 95.5 456 VAL A O 1
ATOM 3540 N N . THR A 1 457 ? 14.445 26.141 33.812 1 89.88 457 THR A N 1
ATOM 3541 C CA . THR A 1 457 ? 14.68 25.219 34.906 1 89.88 457 THR A CA 1
ATOM 3542 C C . THR A 1 457 ? 13.461 24.312 35.125 1 89.88 457 THR A C 1
ATOM 3544 O O . THR A 1 457 ? 12.336 24.812 35.25 1 89.88 457 THR A O 1
ATOM 3547 N N . PRO A 1 458 ? 13.766 23.047 35.125 1 86.75 458 PRO A N 1
ATOM 3548 C CA . PRO A 1 458 ? 12.648 22.156 35.438 1 86.75 458 PRO A CA 1
ATOM 3549 C C . PRO A 1 458 ? 12.172 22.312 36.875 1 86.75 458 PRO A C 1
ATOM 3551 O O . PRO A 1 458 ? 12.969 22.641 37.781 1 86.75 458 PRO A O 1
ATOM 3554 N N . PRO A 1 459 ? 10.961 22.125 37.094 1 79.88 459 PRO A N 1
ATOM 3555 C CA . PRO A 1 459 ? 10.5 22.172 38.469 1 79.88 459 PRO A CA 1
ATOM 3556 C C . PRO A 1 459 ? 11.156 21.078 39.344 1 79.88 459 PRO A C 1
ATOM 3558 O O . PRO A 1 459 ? 11.586 20.062 38.812 1 79.88 459 PRO A O 1
ATOM 3561 N N . PRO A 1 460 ? 11.539 21.375 40.719 1 71.56 460 PRO A N 1
ATOM 3562 C CA . PRO A 1 460 ? 12.156 20.375 41.594 1 71.56 460 PRO A CA 1
ATOM 3563 C C . PRO A 1 460 ? 11.398 19.047 41.594 1 71.56 460 PRO A C 1
ATOM 3565 O O . PRO A 1 460 ? 10.18 19.031 41.406 1 71.56 460 PRO A O 1
ATOM 3568 N N . ALA A 1 461 ? 12.273 17.891 41.625 1 58.12 461 ALA A N 1
ATOM 3569 C CA . ALA A 1 461 ? 11.703 16.547 41.656 1 58.12 461 ALA A CA 1
ATOM 3570 C C . ALA A 1 461 ? 10.875 16.344 42.906 1 58.12 461 ALA A C 1
ATOM 3572 O O . ALA A 1 461 ? 11.422 16.234 44.031 1 58.12 461 ALA A O 1
ATOM 3573 N N . THR A 1 462 ? 10.078 16.984 43.781 1 50 462 THR A N 1
ATOM 3574 C CA . THR A 1 462 ? 9.438 16.531 45 1 50 462 THR A CA 1
ATOM 3575 C C . THR A 1 462 ? 8.992 15.078 44.906 1 50 462 THR A C 1
ATOM 3577 O O . THR A 1 462 ? 8.695 14.602 43.781 1 50 462 THR A O 1
ATOM 3580 N N . ALA A 1 463 ? 9.133 14.156 46.375 1 38.62 463 ALA A N 1
ATOM 3581 C CA . ALA A 1 463 ? 8.812 12.742 46.562 1 38.62 463 ALA A CA 1
ATOM 3582 C C . ALA A 1 463 ? 7.617 12.328 45.688 1 38.62 463 ALA A C 1
ATOM 3584 O O . ALA A 1 463 ? 7.527 11.18 45.25 1 38.62 463 ALA A O 1
ATOM 3585 N N . LYS A 1 464 ? 6.418 12.406 46.594 1 36.97 464 LYS A N 1
ATOM 3586 C CA . LYS A 1 464 ? 5.254 11.688 46.062 1 36.97 464 LYS A CA 1
ATOM 3587 C C . LYS A 1 464 ? 5.133 11.844 44.562 1 36.97 464 LYS A C 1
ATOM 3589 O O . LYS A 1 464 ? 5.457 12.898 44 1 36.97 464 LYS A O 1
ATOM 3594 N N . ALA A 1 465 ? 4.449 10.656 44.062 1 34.25 465 ALA A N 1
ATOM 3595 C CA . ALA A 1 465 ? 4.117 10.219 42.719 1 34.25 465 ALA A CA 1
ATOM 3596 C C . ALA A 1 465 ? 4.012 11.414 41.75 1 34.25 465 ALA A C 1
ATOM 3598 O O . ALA A 1 465 ? 3.771 12.539 42.188 1 34.25 465 ALA A O 1
ATOM 3599 N N . LEU A 1 466 ? 3.602 11.375 40.625 1 36.16 466 LEU A N 1
ATOM 3600 C CA . LEU A 1 466 ? 3.082 10.898 39.344 1 36.16 466 LEU A CA 1
ATOM 3601 C C . LEU A 1 466 ? 1.915 11.766 38.875 1 36.16 466 LEU A C 1
ATOM 3603 O O . LEU A 1 466 ? 1.147 11.359 38 1 36.16 466 LEU A O 1
ATOM 3607 N N . THR A 1 467 ? 1.482 12.578 39.781 1 35.28 467 THR A N 1
ATOM 3608 C CA . THR A 1 467 ? 0.397 13.234 39.062 1 35.28 467 THR A CA 1
ATOM 3609 C C . THR A 1 467 ? 0.924 13.938 37.812 1 35.28 467 THR A C 1
ATOM 3611 O O . THR A 1 467 ? 2.064 14.406 37.812 1 35.28 467 THR A O 1
ATOM 3614 N N . ALA A 1 468 ? 0.31 13.734 36.719 1 42.66 468 ALA A N 1
ATOM 3615 C CA . ALA A 1 468 ? 0.486 14.375 35.438 1 42.66 468 ALA A CA 1
ATOM 3616 C C . ALA A 1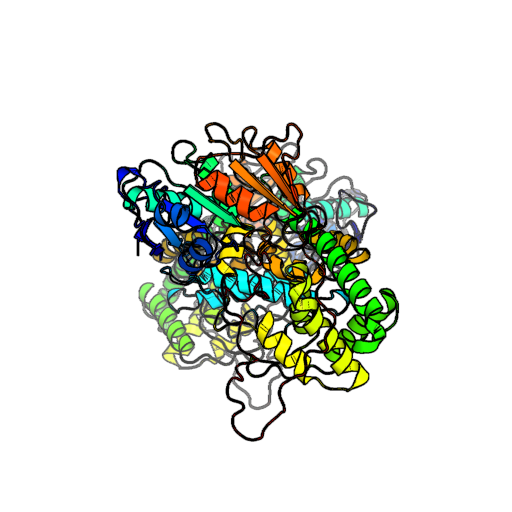 468 ? 0.959 15.812 35.594 1 42.66 468 ALA A C 1
ATOM 3618 O O . ALA A 1 468 ? 0.209 16.672 36.062 1 42.66 468 ALA A O 1
ATOM 3619 N N . ASP A 1 469 ? 2.088 16.016 36.094 1 42.5 469 ASP A N 1
ATOM 3620 C CA . ASP A 1 469 ? 2.738 17.312 36.312 1 42.5 469 ASP A CA 1
ATOM 3621 C C . ASP A 1 469 ? 2.307 18.312 35.25 1 42.5 469 ASP A C 1
ATOM 3623 O O . ASP A 1 469 ? 2.34 18.031 34.062 1 42.5 469 ASP A O 1
ATOM 3627 N N . ALA A 1 470 ? 1.592 19.344 35.688 1 47.66 470 ALA A N 1
ATOM 3628 C CA . ALA A 1 470 ? 1.112 20.5 34.906 1 47.66 470 ALA A CA 1
ATOM 3629 C C . ALA A 1 470 ? 2.154 20.953 33.906 1 47.66 470 ALA A C 1
ATOM 3631 O O . ALA A 1 470 ? 1.807 21.406 32.812 1 47.66 470 ALA A O 1
ATOM 3632 N N . ASP A 1 471 ? 3.402 20.734 34.25 1 48.09 471 ASP A N 1
ATOM 3633 C CA . ASP A 1 471 ? 4.434 21.234 33.344 1 48.09 471 ASP A CA 1
ATOM 3634 C C . ASP A 1 471 ? 4.602 20.297 32.156 1 48.09 471 ASP A C 1
ATOM 3636 O O . ASP A 1 471 ? 5.094 20.719 31.094 1 48.09 471 ASP A O 1
ATOM 3640 N N . ALA A 1 472 ? 4.047 19 32.312 1 57.34 472 ALA A N 1
ATOM 3641 C CA . ALA A 1 472 ? 4.176 18.047 31.203 1 57.34 472 ALA A CA 1
ATOM 3642 C C . ALA A 1 472 ? 2.861 17.906 30.453 1 57.34 472 ALA A C 1
ATOM 3644 O O . ALA A 1 472 ? 2.744 17.078 29.547 1 57.34 472 ALA A O 1
ATOM 3645 N N . ALA A 1 473 ? 2.031 18.766 30.734 1 71.12 473 ALA A N 1
ATOM 3646 C CA . ALA A 1 473 ? 0.761 18.688 30.016 1 71.12 473 ALA A CA 1
ATOM 3647 C C . ALA A 1 473 ? 0.888 19.281 28.625 1 71.12 473 ALA A C 1
ATOM 3649 O O . ALA A 1 473 ? 1.684 20.203 28.391 1 71.12 473 ALA A O 1
ATOM 3650 N N . ARG A 1 474 ? 0.132 18.719 27.688 1 77.06 474 ARG A N 1
ATOM 3651 C CA . ARG A 1 474 ? 0.099 19.219 26.312 1 77.06 474 ARG A CA 1
ATOM 3652 C C . ARG A 1 474 ? -0.34 20.672 26.266 1 77.06 474 ARG A C 1
ATOM 3654 O O . ARG A 1 474 ? -1.236 21.094 27.016 1 77.06 474 ARG A O 1
ATOM 3661 N N . LEU A 1 475 ? 0.257 21.391 25.484 1 82.25 475 LEU A N 1
ATOM 3662 C CA . LEU A 1 475 ? -0.023 22.812 25.344 1 82.25 475 LEU A CA 1
ATOM 3663 C C . LEU A 1 475 ? -1.457 23.047 24.875 1 82.25 475 LEU A C 1
ATOM 3665 O O . LEU A 1 475 ? -1.951 22.328 24 1 82.25 475 LEU A O 1
ATOM 3669 N N . ALA A 1 476 ? -2.072 24.031 25.562 1 83.25 476 ALA A N 1
ATOM 3670 C CA . ALA A 1 476 ? -3.348 24.5 25.031 1 83.25 476 ALA A CA 1
ATOM 3671 C C . ALA A 1 476 ? -3.16 25.172 23.672 1 83.25 476 ALA A C 1
ATOM 3673 O O . ALA A 1 476 ? -2.104 25.75 23.391 1 83.25 476 ALA A O 1
ATOM 3674 N N . PRO A 1 477 ? -4.188 25.188 22.875 1 82.94 477 PRO A N 1
ATOM 3675 C CA . PRO A 1 477 ? -4.051 25.766 21.531 1 82.94 477 PRO A CA 1
ATOM 3676 C C . PRO A 1 477 ? -3.715 27.25 21.562 1 82.94 477 PRO A C 1
ATOM 3678 O O . PRO A 1 477 ? -3.084 27.781 20.641 1 82.94 477 PRO A O 1
ATOM 3681 N N . GLY A 1 478 ? -4.051 27.938 22.625 1 82.25 478 GLY A N 1
ATOM 3682 C CA . GLY A 1 478 ? -3.787 29.359 22.703 1 82.25 478 GLY A CA 1
ATOM 3683 C C . GLY A 1 478 ? -2.443 29.688 23.328 1 82.25 478 GLY A C 1
ATOM 3684 O O . GLY A 1 478 ? -2.061 30.859 23.406 1 82.25 478 GLY A O 1
ATOM 3685 N N . ASP A 1 479 ? -1.691 28.641 23.688 1 88.25 479 ASP A N 1
ATOM 3686 C CA . ASP A 1 479 ? -0.371 28.859 24.266 1 88.25 479 ASP A CA 1
ATOM 3687 C C . ASP A 1 479 ? 0.582 29.484 23.25 1 88.25 479 ASP A C 1
ATOM 3689 O O . ASP A 1 479 ? 0.582 29.094 22.078 1 88.25 479 ASP A O 1
ATOM 3693 N N . PRO A 1 480 ? 1.401 30.391 23.641 1 87.5 480 PRO A N 1
ATOM 3694 C CA . PRO A 1 480 ? 2.311 31.062 22.719 1 87.5 480 PRO A CA 1
ATOM 3695 C C . PRO A 1 480 ? 3.291 30.094 22.047 1 87.5 480 PRO A C 1
ATOM 3697 O O . PRO A 1 480 ? 3.781 30.359 20.953 1 87.5 480 PRO A O 1
ATOM 3700 N N . GLU A 1 481 ? 3.561 28.984 22.672 1 89 481 GLU A N 1
ATOM 3701 C CA . GLU A 1 481 ? 4.496 28.016 22.125 1 89 481 GLU A CA 1
ATOM 3702 C C . GLU A 1 481 ? 3.77 26.969 21.281 1 89 481 GLU A C 1
ATOM 3704 O O . GLU A 1 481 ? 4.402 26.078 20.703 1 89 481 GLU A O 1
ATOM 3709 N N . ALA A 1 482 ? 2.455 27.078 21.203 1 87 482 ALA A N 1
ATOM 3710 C CA . ALA A 1 482 ? 1.687 26.094 20.453 1 87 482 ALA A CA 1
ATOM 3711 C C . ALA A 1 482 ? 1.953 26.203 18.953 1 87 482 ALA A C 1
ATOM 3713 O O . ALA A 1 482 ? 2.238 27.281 18.453 1 87 482 ALA A O 1
ATOM 3714 N N . VAL A 1 483 ? 1.943 25.047 18.312 1 82.88 483 VAL A N 1
ATOM 3715 C CA . VAL A 1 483 ? 2.029 24.984 16.859 1 82.88 483 VAL A CA 1
ATOM 3716 C C . VAL A 1 483 ? 0.733 24.406 16.297 1 82.88 483 VAL A C 1
ATOM 3718 O O . VAL A 1 483 ? 0.143 23.5 16.875 1 82.88 483 VAL A O 1
ATOM 3721 N N . HIS A 1 484 ? 0.276 25.062 15.336 1 77.56 484 HIS A N 1
ATOM 3722 C CA . HIS A 1 484 ? -0.915 24.594 14.648 1 77.56 484 HIS A CA 1
ATOM 3723 C C . HIS A 1 484 ? -0.606 24.234 13.195 1 77.56 484 HIS A C 1
ATOM 3725 O O . HIS A 1 484 ? 0.424 24.641 12.656 1 77.56 484 HIS A O 1
ATOM 3731 N N . GLY A 1 485 ? -1.532 23.516 12.664 1 71.75 485 GLY A N 1
ATOM 3732 C CA . GLY A 1 485 ? -1.341 23.141 11.273 1 71.75 485 GLY A CA 1
ATOM 3733 C C . GLY A 1 485 ? -0.133 22.25 11.055 1 71.75 485 GLY A C 1
ATOM 3734 O O . GLY A 1 485 ? 0.592 22.406 10.07 1 71.75 485 GLY A O 1
ATOM 3735 N N . VAL A 1 486 ? 0.196 21.656 12.281 1 55.16 486 VAL A N 1
ATOM 3736 C CA . VAL A 1 486 ? 1.369 20.812 12.117 1 55.16 486 VAL A CA 1
ATOM 3737 C C . VAL A 1 486 ? 1.161 19.859 10.938 1 55.16 486 VAL A C 1
ATOM 3739 O O . VAL A 1 486 ? 0.264 19.016 10.961 1 55.16 486 VAL A O 1
ATOM 3742 N N . LEU A 1 487 ? 1.61 20.406 9.719 1 43.53 487 LEU A N 1
ATOM 3743 C CA . LEU A 1 487 ? 1.632 19.641 8.469 1 43.53 487 LEU A CA 1
ATOM 3744 C C . LEU A 1 487 ? 2.717 18.578 8.5 1 43.53 487 LEU A C 1
ATOM 3746 O O . LEU A 1 487 ? 3.908 18.891 8.531 1 43.53 487 LEU A O 1
ATOM 3750 N N . ARG A 1 488 ? 2.533 17.531 9.453 1 44.31 488 ARG A N 1
ATOM 3751 C CA . ARG A 1 488 ? 3.229 16.391 8.867 1 44.31 488 ARG A CA 1
ATOM 3752 C C . ARG A 1 488 ? 2.826 16.188 7.41 1 44.31 488 ARG A C 1
ATOM 3754 O O . ARG A 1 488 ? 1.723 16.562 7.008 1 44.31 488 ARG A O 1
ATOM 3761 N N . MET B 1 1 ? 24.641 -21.125 -15.297 1 96.38 1 MET B N 1
ATOM 3762 C CA . MET B 1 1 ? 24.031 -19.828 -15.016 1 96.38 1 MET B CA 1
ATOM 3763 C C . MET B 1 1 ? 24.25 -18.859 -16.172 1 96.38 1 MET B C 1
ATOM 3765 O O . MET B 1 1 ? 25.328 -18.828 -16.766 1 96.38 1 MET B O 1
ATOM 3769 N N . LEU B 1 2 ? 23.188 -18.109 -16.422 1 98.56 2 LEU B N 1
ATOM 3770 C CA . LEU B 1 2 ? 23.281 -17.094 -17.453 1 98.56 2 LEU B CA 1
ATOM 3771 C C . LEU B 1 2 ? 23.109 -15.703 -16.859 1 98.56 2 LEU B C 1
ATOM 3773 O O . LEU B 1 2 ? 22.125 -15.445 -16.156 1 98.56 2 LEU B O 1
ATOM 3777 N N . GLU B 1 3 ? 24.047 -14.828 -17.141 1 98.56 3 GLU B N 1
ATOM 3778 C CA . GLU B 1 3 ? 23.938 -13.453 -16.688 1 98.56 3 GLU B CA 1
ATOM 3779 C C . GLU B 1 3 ? 23.031 -12.633 -17.594 1 98.56 3 GLU B C 1
ATOM 3781 O O . GLU B 1 3 ? 23.172 -12.688 -18.828 1 98.56 3 GLU B O 1
ATOM 3786 N N . VAL B 1 4 ? 22.109 -11.938 -16.984 1 98.81 4 VAL B N 1
ATOM 3787 C CA . VAL B 1 4 ? 21.219 -11.07 -17.734 1 98.81 4 VAL B CA 1
ATOM 3788 C C . VAL B 1 4 ? 21.047 -9.742 -17 1 98.81 4 VAL B C 1
ATOM 3790 O O . VAL B 1 4 ? 21.266 -9.664 -15.781 1 98.81 4 VAL B O 1
ATOM 3793 N N . PRO B 1 5 ? 20.703 -8.656 -17.766 1 98.56 5 PRO B N 1
ATOM 3794 C CA . PRO B 1 5 ? 20.484 -7.387 -17.062 1 98.56 5 PRO B CA 1
ATOM 3795 C C . PRO B 1 5 ? 19.203 -7.387 -16.25 1 98.56 5 PRO B C 1
ATOM 3797 O O . PRO B 1 5 ? 18.219 -8.016 -16.625 1 98.56 5 PRO B O 1
ATOM 3800 N N . VAL B 1 6 ? 19.203 -6.676 -15.141 1 98.38 6 VAL B N 1
ATOM 3801 C CA . VAL B 1 6 ? 17.984 -6.457 -14.367 1 98.38 6 VAL B CA 1
ATOM 3802 C C . VAL B 1 6 ? 16.953 -5.73 -15.227 1 98.38 6 VAL B C 1
ATOM 3804 O O . VAL B 1 6 ? 15.789 -6.121 -15.258 1 98.38 6 VAL B O 1
ATOM 3807 N N . ASP B 1 7 ? 17.359 -4.746 -15.859 1 97.12 7 ASP B N 1
ATOM 3808 C CA . ASP B 1 7 ? 16.547 -3.91 -16.75 1 97.12 7 ASP B CA 1
ATOM 3809 C C . ASP B 1 7 ? 17.078 -3.965 -18.172 1 97.12 7 ASP B C 1
ATOM 3811 O O . ASP B 1 7 ? 18.141 -3.436 -18.469 1 97.12 7 ASP B O 1
ATOM 3815 N N . TYR B 1 8 ? 16.328 -4.516 -19.031 1 97.31 8 TYR B N 1
ATOM 3816 C CA . TYR B 1 8 ? 16.766 -4.684 -20.406 1 97.31 8 TYR B CA 1
ATOM 3817 C C . TYR B 1 8 ? 16.844 -3.342 -21.125 1 97.31 8 TYR B C 1
ATOM 3819 O O . TYR B 1 8 ? 17.453 -3.234 -22.188 1 97.31 8 TYR B O 1
ATOM 3827 N N . ALA B 1 9 ? 16.234 -2.322 -20.594 1 96.31 9 ALA B N 1
ATOM 3828 C CA . ALA B 1 9 ? 16.391 -0.974 -21.141 1 96.31 9 ALA B CA 1
ATOM 3829 C C . ALA B 1 9 ? 17.734 -0.375 -20.734 1 96.31 9 ALA B C 1
ATOM 3831 O O . ALA B 1 9 ? 18.172 0.629 -21.297 1 96.31 9 ALA B O 1
ATOM 3832 N N . ALA B 1 10 ? 18.344 -0.97 -19.734 1 96.19 10 ALA B N 1
ATOM 3833 C CA . ALA B 1 10 ? 19.688 -0.609 -19.297 1 96.19 10 ALA B CA 1
ATOM 3834 C C . ALA B 1 10 ? 20.609 -1.826 -19.312 1 96.19 10 ALA B C 1
ATOM 3836 O O . ALA B 1 10 ? 21.109 -2.242 -18.25 1 96.19 10 ALA B O 1
ATOM 3837 N N . PRO B 1 11 ? 20.984 -2.266 -20.469 1 95.62 11 PRO B N 1
ATOM 3838 C CA . PRO B 1 11 ? 21.672 -3.557 -20.594 1 95.62 11 PRO B CA 1
ATOM 3839 C C . PRO B 1 11 ? 23.047 -3.561 -19.922 1 95.62 11 PRO B C 1
ATOM 3841 O O . PRO B 1 11 ? 23.609 -4.629 -19.672 1 95.62 11 PRO B O 1
ATOM 3844 N N . HIS B 1 12 ? 23.672 -2.402 -19.609 1 96.25 12 HIS B N 1
ATOM 3845 C CA . HIS B 1 12 ? 24.984 -2.334 -18.984 1 96.25 12 HIS B CA 1
ATOM 3846 C C . HIS B 1 12 ? 24.859 -2.068 -17.484 1 96.25 12 HIS B C 1
ATOM 3848 O O . HIS B 1 12 ? 25.859 -1.858 -16.797 1 96.25 12 HIS B O 1
ATOM 3854 N N . GLY B 1 13 ? 23.625 -2.078 -17 1 96.94 13 GLY B N 1
ATOM 3855 C CA . GLY B 1 13 ? 23.391 -1.88 -15.57 1 96.94 13 GLY B CA 1
ATOM 3856 C C . GLY B 1 13 ? 23.609 -3.137 -14.75 1 96.94 13 GLY B C 1
ATOM 3857 O O . GLY B 1 13 ? 24.422 -3.994 -15.117 1 96.94 13 GLY B O 1
ATOM 3858 N N . ARG B 1 14 ? 22.969 -3.176 -13.562 1 96.56 14 ARG B N 1
ATOM 3859 C CA . ARG B 1 14 ? 23.062 -4.305 -12.641 1 96.56 14 ARG B CA 1
ATOM 3860 C C . ARG B 1 14 ? 22.625 -5.598 -13.328 1 96.56 14 ARG B C 1
ATOM 3862 O O . ARG B 1 14 ? 21.703 -5.598 -14.141 1 96.56 14 ARG B O 1
ATOM 3869 N N . LYS B 1 15 ? 23.266 -6.672 -12.977 1 98.38 15 LYS B N 1
ATOM 3870 C CA . LYS B 1 15 ? 22.984 -7.969 -13.586 1 98.38 15 LYS B CA 1
ATOM 3871 C C . LYS B 1 15 ? 22.516 -8.977 -12.539 1 98.38 15 LYS B C 1
ATOM 3873 O O . LYS B 1 15 ? 22.719 -8.773 -11.336 1 98.38 15 LYS B O 1
ATOM 3878 N N . ILE B 1 16 ? 21.766 -9.977 -13 1 98.75 16 ILE B N 1
ATOM 3879 C CA . ILE B 1 16 ? 21.375 -11.148 -12.219 1 98.75 16 ILE B CA 1
ATOM 3880 C C . ILE B 1 16 ? 21.672 -12.422 -13.008 1 98.75 16 ILE B C 1
ATOM 3882 O O . ILE B 1 16 ? 22.172 -12.359 -14.133 1 98.75 16 ILE B O 1
ATOM 3886 N N . LYS B 1 17 ? 21.453 -13.555 -12.375 1 98.81 17 LYS B N 1
ATOM 3887 C CA . LYS B 1 17 ? 21.781 -14.812 -13.039 1 98.81 17 LYS B CA 1
ATOM 3888 C C . LYS B 1 17 ? 20.562 -15.734 -13.094 1 98.81 17 LYS B C 1
ATOM 3890 O O . LYS B 1 17 ? 19.844 -15.883 -12.109 1 98.81 17 LYS B O 1
ATOM 3895 N N . ILE B 1 18 ? 20.375 -16.312 -14.234 1 98.81 18 ILE B N 1
ATOM 3896 C CA . ILE B 1 18 ? 19.312 -17.281 -14.469 1 98.81 18 ILE B CA 1
ATOM 3897 C C . ILE B 1 18 ? 19.891 -18.703 -14.383 1 98.81 18 ILE B C 1
ATOM 3899 O O . ILE B 1 18 ? 20.844 -19.031 -15.086 1 98.81 18 ILE B O 1
ATOM 3903 N N . LYS B 1 19 ? 19.266 -19.516 -13.477 1 98.69 19 LYS B N 1
ATOM 3904 C CA . LYS B 1 19 ? 19.641 -20.922 -13.422 1 98.69 19 LYS B CA 1
ATOM 3905 C C . LYS B 1 19 ? 18.969 -21.719 -14.539 1 98.69 19 LYS B C 1
ATOM 3907 O O . LYS B 1 19 ? 17.766 -21.578 -14.766 1 98.69 19 LYS B O 1
ATOM 3912 N N . LEU B 1 20 ? 19.719 -22.469 -15.297 1 98.38 20 LEU B N 1
ATOM 3913 C CA . LEU B 1 20 ? 19.141 -23.328 -16.328 1 98.38 20 LEU B CA 1
ATOM 3914 C C . LEU B 1 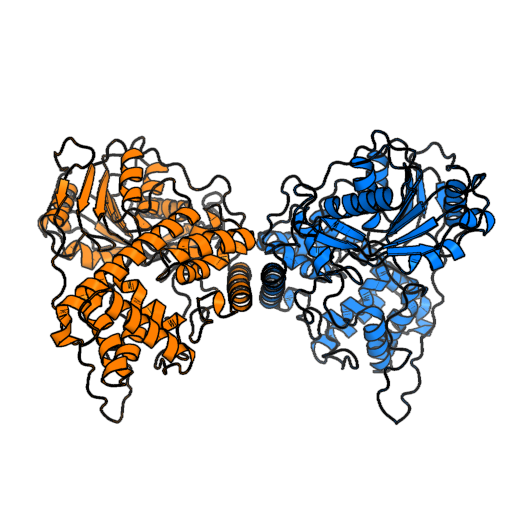20 ? 19.891 -24.672 -16.391 1 98.38 20 LEU B C 1
ATOM 3916 O O . LEU B 1 20 ? 20.984 -24.797 -15.844 1 98.38 20 LEU B O 1
ATOM 3920 N N . ASN B 1 21 ? 19.219 -25.672 -16.875 1 98.25 21 ASN B N 1
ATOM 3921 C CA . ASN B 1 21 ? 19.828 -26.953 -17.203 1 98.25 21 ASN B CA 1
ATOM 3922 C C . ASN B 1 21 ? 19.438 -27.422 -18.594 1 98.25 21 ASN B C 1
ATOM 3924 O O . ASN B 1 21 ? 18.562 -26.828 -19.234 1 98.25 21 ASN B O 1
ATOM 3928 N N . ARG B 1 22 ? 20.234 -28.328 -19.094 1 98.25 22 ARG B N 1
ATOM 3929 C CA . ARG B 1 22 ? 20.047 -28.828 -20.453 1 98.25 22 ARG B CA 1
ATOM 3930 C C . ARG B 1 22 ? 20.188 -30.344 -20.484 1 98.25 22 ARG B C 1
ATOM 3932 O O . ARG B 1 22 ? 21.141 -30.906 -19.938 1 98.25 22 ARG B O 1
ATOM 3939 N N . LEU B 1 23 ? 19.188 -31.016 -21.016 1 98.38 23 LEU B N 1
ATOM 3940 C CA . LEU B 1 23 ? 19.328 -32.375 -21.547 1 98.38 23 LEU B CA 1
ATOM 3941 C C . LEU B 1 23 ? 19.578 -32.344 -23.047 1 98.38 23 LEU B C 1
ATOM 3943 O O . LEU B 1 23 ? 18.656 -32.094 -23.828 1 98.38 23 LEU B O 1
ATOM 3947 N N . PRO B 1 24 ? 20.766 -32.594 -23.453 1 98 24 PRO B N 1
ATOM 3948 C CA . PRO B 1 24 ? 21.156 -32.375 -24.844 1 98 24 PRO B CA 1
ATOM 3949 C C . PRO B 1 24 ? 20.531 -33.375 -25.812 1 98 24 PRO B C 1
ATOM 3951 O O . PRO B 1 24 ? 20.312 -34.531 -25.453 1 98 24 PRO B O 1
ATOM 3954 N N . ALA B 1 25 ? 20.344 -32.812 -27 1 98.44 25 ALA B N 1
ATOM 3955 C CA . ALA B 1 25 ? 19.953 -33.719 -28.094 1 98.44 25 ALA B CA 1
ATOM 3956 C C . ALA B 1 25 ? 21.031 -34.781 -28.344 1 98.44 25 ALA B C 1
ATOM 3958 O O . ALA B 1 25 ? 22.219 -34.5 -28.25 1 98.44 25 ALA B O 1
ATOM 3959 N N . THR B 1 26 ? 20.531 -35.969 -28.734 1 98.12 26 THR B N 1
ATOM 3960 C CA . THR B 1 26 ? 21.469 -37.031 -29.016 1 98.12 26 THR B CA 1
ATOM 3961 C C . THR B 1 26 ? 21.359 -37.5 -30.453 1 98.12 26 THR B C 1
ATOM 3963 O O . THR B 1 26 ? 22.203 -38.25 -30.938 1 98.12 26 THR B O 1
ATOM 3966 N N . ALA B 1 27 ? 20.375 -37.031 -31.156 1 98.31 27 ALA B N 1
ATOM 3967 C CA . ALA B 1 27 ? 20.219 -37.344 -32.562 1 98.31 27 ALA B CA 1
ATOM 3968 C C . ALA B 1 27 ? 21.359 -36.719 -33.406 1 98.31 27 ALA B C 1
ATOM 3970 O O . ALA B 1 27 ? 22.047 -35.812 -32.938 1 98.31 27 ALA B O 1
ATOM 3971 N N . PRO B 1 28 ? 21.578 -37.281 -34.656 1 97.56 28 PRO B N 1
ATOM 3972 C CA . PRO B 1 28 ? 22.531 -36.625 -35.531 1 97.56 28 PRO B CA 1
ATOM 3973 C C . PRO B 1 28 ? 22.188 -35.188 -35.812 1 97.56 28 PRO B C 1
ATOM 3975 O O . PRO B 1 28 ? 21 -34.812 -35.812 1 97.56 28 PRO B O 1
ATOM 3978 N N . LYS B 1 29 ? 23.203 -34.406 -36 1 96.69 29 LYS B N 1
ATOM 3979 C CA . LYS B 1 29 ? 23.094 -32.969 -36.094 1 96.69 29 LYS B CA 1
ATOM 3980 C C . LYS B 1 29 ? 22.031 -32.562 -37.125 1 96.69 29 LYS B C 1
ATOM 3982 O O . LYS B 1 29 ? 21.312 -31.594 -36.938 1 96.69 29 LYS B O 1
ATOM 3987 N N . ASP B 1 30 ? 21.984 -33.312 -38.188 1 96.12 30 ASP B N 1
ATOM 3988 C CA . ASP B 1 30 ? 21.078 -32.969 -39.281 1 96.12 30 ASP B CA 1
ATOM 3989 C C . ASP B 1 30 ? 19.625 -33.281 -38.906 1 96.12 30 ASP B C 1
ATOM 3991 O O . ASP B 1 30 ? 18.703 -32.875 -39.625 1 96.12 30 ASP B O 1
ATOM 3995 N N . LYS B 1 31 ? 19.391 -33.938 -37.812 1 97.44 31 LYS B N 1
ATOM 3996 C CA . LYS B 1 31 ? 18.047 -34.312 -37.375 1 97.44 31 LYS B CA 1
ATOM 3997 C C . LYS B 1 31 ? 17.625 -33.469 -36.156 1 97.44 31 LYS B C 1
ATOM 3999 O O . LYS B 1 31 ? 16.469 -33.531 -35.75 1 97.44 31 LYS B O 1
ATOM 4004 N N . GLN B 1 32 ? 18.562 -32.781 -35.656 1 98.06 32 GLN B N 1
ATOM 4005 C CA . GLN B 1 32 ? 18.266 -32 -34.438 1 98.06 32 GLN B CA 1
ATOM 4006 C C . GLN B 1 32 ? 17.344 -30.844 -34.75 1 98.06 32 GLN B C 1
ATOM 4008 O O . GLN B 1 32 ? 17.484 -30.203 -35.812 1 98.06 32 GLN B O 1
ATOM 4013 N N . GLN B 1 33 ? 16.484 -30.531 -33.844 1 98.38 33 GLN B N 1
ATOM 4014 C CA . GLN B 1 33 ? 15.43 -29.547 -34.094 1 98.38 33 GLN B CA 1
ATOM 4015 C C . GLN B 1 33 ? 15.578 -28.328 -33.188 1 98.38 33 GLN B C 1
ATOM 4017 O O . GLN B 1 33 ? 14.68 -27.5 -33.125 1 98.38 33 GLN B O 1
ATOM 4022 N N . GLY B 1 34 ? 16.75 -28.25 -32.5 1 98.31 34 GLY B N 1
ATOM 4023 C CA . GLY B 1 34 ? 17.062 -27.078 -31.672 1 98.31 34 GLY B CA 1
ATOM 4024 C C . GLY B 1 34 ? 16.547 -27.203 -30.25 1 98.31 34 GLY B C 1
ATOM 4025 O O . GLY B 1 34 ? 15.984 -28.234 -29.875 1 98.31 34 GLY B O 1
ATOM 4026 N N . PRO B 1 35 ? 16.734 -26.109 -29.469 1 98.81 35 PRO B N 1
ATOM 4027 C CA . PRO B 1 35 ? 16.328 -26.141 -28.062 1 98.81 35 PRO B CA 1
ATOM 4028 C C . PRO B 1 35 ? 14.82 -25.938 -27.891 1 98.81 35 PRO B C 1
ATOM 4030 O O . PRO B 1 35 ? 14.203 -25.172 -28.641 1 98.81 35 PRO B O 1
ATOM 4033 N N . ILE B 1 36 ? 14.273 -26.594 -26.906 1 98.94 36 ILE B N 1
ATOM 4034 C CA . ILE B 1 36 ? 12.922 -26.359 -26.422 1 98.94 36 ILE B CA 1
ATOM 4035 C C . ILE B 1 36 ? 12.969 -25.906 -24.953 1 98.94 36 ILE B C 1
ATOM 4037 O O . ILE B 1 36 ? 13.461 -26.641 -24.094 1 98.94 36 ILE B O 1
ATOM 4041 N N . LEU B 1 37 ? 12.578 -24.641 -24.703 1 98.94 37 LEU B N 1
ATOM 4042 C CA . LEU B 1 37 ? 12.477 -24.125 -23.344 1 98.94 37 LEU B CA 1
ATOM 4043 C C . LEU B 1 37 ? 11.164 -24.562 -22.688 1 98.94 37 LEU B C 1
ATOM 4045 O O . LEU B 1 37 ? 10.125 -24.578 -23.344 1 98.94 37 LEU B O 1
ATOM 4049 N N . LEU B 1 38 ? 11.25 -24.906 -21.391 1 98.62 38 LEU B N 1
ATOM 4050 C CA . LEU B 1 38 ? 10.117 -25.484 -20.656 1 98.62 38 LEU B CA 1
ATOM 4051 C C . LEU B 1 38 ? 9.789 -24.656 -19.422 1 98.62 38 LEU B C 1
ATOM 4053 O O . LEU B 1 38 ? 10.68 -24.281 -18.672 1 98.62 38 LEU B O 1
ATOM 4057 N N . ASN B 1 39 ? 8.5 -24.359 -19.25 1 98.12 39 ASN B N 1
ATOM 4058 C CA . ASN B 1 39 ? 8.047 -23.609 -18.078 1 98.12 39 ASN B CA 1
ATOM 4059 C C . ASN B 1 39 ? 6.727 -24.156 -17.547 1 98.12 39 ASN B C 1
ATOM 4061 O O . ASN B 1 39 ? 5.73 -24.219 -18.266 1 98.12 39 ASN B O 1
ATOM 4065 N N . PRO B 1 40 ? 6.688 -24.516 -16.266 1 96.56 40 PRO B N 1
ATOM 4066 C CA . PRO B 1 40 ? 5.48 -25.125 -15.695 1 96.56 40 PRO B CA 1
ATOM 4067 C C . PRO B 1 40 ? 4.477 -24.094 -15.195 1 96.56 40 PRO B C 1
ATOM 4069 O O . PRO B 1 40 ? 3.377 -24.453 -14.766 1 96.56 40 PRO B O 1
ATOM 4072 N N . GLY B 1 41 ? 4.844 -22.875 -15.156 1 96.12 41 GLY B N 1
ATOM 4073 C CA . GLY B 1 41 ? 3.916 -21.859 -14.711 1 96.12 41 GLY B CA 1
ATOM 4074 C C . GLY B 1 41 ? 4.352 -21.172 -13.43 1 96.12 41 GLY B C 1
ATOM 4075 O O . GLY B 1 41 ? 5.539 -20.906 -13.234 1 96.12 41 GLY B O 1
ATOM 4076 N N . GLY B 1 42 ? 3.412 -20.781 -12.68 1 93.25 42 GLY B N 1
ATOM 4077 C CA . GLY B 1 42 ? 3.594 -19.984 -11.484 1 93.25 42 GLY B CA 1
ATOM 4078 C C . GLY B 1 42 ? 2.785 -18.703 -11.492 1 93.25 42 GLY B C 1
ATOM 4079 O O . GLY B 1 42 ? 1.552 -18.75 -11.5 1 93.25 42 GLY B O 1
ATOM 4080 N N . PRO B 1 43 ? 3.418 -17.688 -11.656 1 94.38 43 PRO B N 1
ATOM 4081 C CA . PRO B 1 43 ? 4.777 -17.312 -12.062 1 94.38 43 PRO B CA 1
ATOM 4082 C C . PRO B 1 43 ? 5.828 -17.734 -11.039 1 94.38 43 PRO B C 1
ATOM 4084 O O . PRO B 1 43 ? 5.57 -17.719 -9.828 1 94.38 43 PRO B O 1
ATOM 4087 N N . GLY B 1 44 ? 6.934 -18.156 -11.57 1 94.81 44 GLY B N 1
ATOM 4088 C CA . GLY B 1 44 ? 8.102 -18.344 -10.734 1 94.81 44 GLY B CA 1
ATOM 4089 C C . GLY B 1 44 ? 8.453 -19.797 -10.508 1 94.81 44 GLY B C 1
ATOM 4090 O O . GLY B 1 44 ? 9.531 -20.109 -9.984 1 94.81 44 GLY B O 1
ATOM 4091 N N . ASP B 1 45 ? 7.578 -20.719 -10.914 1 95.44 45 ASP B N 1
ATOM 4092 C CA . ASP B 1 45 ? 7.855 -22.141 -10.672 1 95.44 45 ASP B CA 1
ATOM 4093 C C . ASP B 1 45 ? 9.094 -22.594 -11.438 1 95.44 45 ASP B C 1
ATOM 4095 O O . ASP B 1 45 ? 9.344 -22.125 -12.555 1 95.44 45 ASP B O 1
ATOM 4099 N N . SER B 1 46 ? 9.805 -23.531 -10.883 1 95.75 46 SER B N 1
ATOM 4100 C CA . SER B 1 46 ? 11.039 -24.031 -11.477 1 95.75 46 SER B CA 1
ATOM 4101 C C . SER B 1 46 ? 10.758 -24.953 -12.656 1 95.75 46 SER B C 1
ATOM 4103 O O . SER B 1 46 ? 9.93 -25.859 -12.555 1 95.75 46 SER B O 1
ATOM 4105 N N . GLY B 1 47 ? 11.516 -24.719 -13.734 1 97.06 47 GLY B N 1
ATOM 4106 C CA . GLY B 1 47 ? 11.438 -25.609 -14.883 1 97.06 47 GLY B CA 1
ATOM 4107 C C . GLY B 1 47 ? 12.555 -26.641 -14.922 1 97.06 47 GLY B C 1
ATOM 4108 O O . GLY B 1 47 ? 12.633 -27.438 -15.844 1 9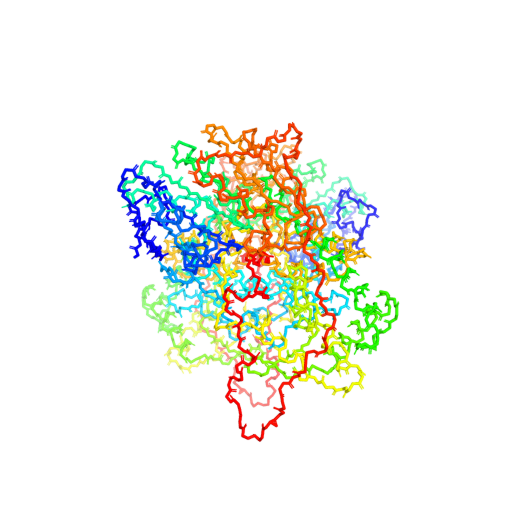7.06 47 GLY B O 1
ATOM 4109 N N . LEU B 1 48 ? 13.352 -26.766 -13.898 1 97.06 48 LEU B N 1
ATOM 4110 C CA . LEU B 1 48 ? 14.57 -27.547 -13.938 1 97.06 48 LEU B CA 1
ATOM 4111 C C . LEU B 1 48 ? 14.258 -29.047 -13.93 1 97.06 48 LEU B C 1
ATOM 4113 O O . LEU B 1 48 ? 15.078 -29.859 -14.352 1 97.06 48 LEU B O 1
ATOM 4117 N N . TRP B 1 49 ? 13.102 -29.453 -13.469 1 95.19 49 TRP B N 1
ATOM 4118 C CA . TRP B 1 49 ? 12.734 -30.875 -13.406 1 95.19 49 TRP B CA 1
ATOM 4119 C C . TRP B 1 49 ? 12.164 -31.344 -14.742 1 95.19 49 TRP B C 1
ATOM 4121 O O . TRP B 1 49 ? 12.086 -32.531 -15.008 1 95.19 49 TRP B O 1
ATOM 4131 N N . MET B 1 50 ? 11.844 -30.453 -15.586 1 97.5 50 MET B N 1
ATOM 4132 C CA . MET B 1 50 ? 10.984 -30.734 -16.734 1 97.5 50 MET B CA 1
ATOM 4133 C C . MET B 1 50 ? 11.758 -31.438 -17.828 1 97.5 50 MET B C 1
ATOM 4135 O O . MET B 1 50 ? 11.227 -32.312 -18.5 1 97.5 50 MET B O 1
ATOM 4139 N N . PRO B 1 51 ? 13.047 -31.094 -18.078 1 97.69 51 PRO B N 1
ATOM 4140 C CA . PRO B 1 51 ? 13.773 -31.781 -19.156 1 97.69 51 PRO B CA 1
ATOM 4141 C C . PRO B 1 51 ? 13.75 -33.312 -19 1 97.69 51 PRO B C 1
ATOM 4143 O O . PRO B 1 51 ? 13.367 -34 -19.938 1 97.69 51 PRO B O 1
ATOM 4146 N N . ALA B 1 52 ? 14.07 -33.781 -17.859 1 95.44 52 ALA B N 1
ATOM 4147 C CA . ALA B 1 52 ? 14.086 -35.219 -17.625 1 95.44 52 ALA B CA 1
ATOM 4148 C C . ALA B 1 52 ? 12.68 -35.812 -17.672 1 95.44 52 ALA B C 1
ATOM 4150 O O . ALA B 1 52 ? 12.469 -36.875 -18.234 1 95.44 52 ALA B O 1
ATOM 4151 N N . TYR B 1 53 ? 11.75 -35.125 -17.156 1 95.12 53 TYR B N 1
ATOM 4152 C CA . TYR B 1 53 ? 10.383 -35.594 -17.047 1 95.12 53 TYR B CA 1
ATOM 4153 C C . TYR B 1 53 ? 9.719 -35.656 -18.422 1 95.12 53 TYR B C 1
ATOM 4155 O O . TYR B 1 53 ? 9.227 -36.719 -18.828 1 95.12 53 TYR B O 1
ATOM 4163 N N . ILE B 1 54 ? 9.742 -34.562 -19.156 1 96.12 54 ILE B N 1
ATOM 4164 C CA . ILE B 1 54 ? 8.992 -34.438 -20.406 1 96.12 54 ILE B CA 1
ATOM 4165 C C . ILE B 1 54 ? 9.672 -35.281 -21.5 1 96.12 54 ILE B C 1
ATOM 4167 O O . ILE B 1 54 ? 9 -35.938 -22.281 1 96.12 54 ILE B O 1
ATOM 4171 N N . SER B 1 55 ? 10.984 -35.25 -21.531 1 96.5 55 SER B N 1
ATOM 4172 C CA . SER B 1 55 ? 11.688 -36.094 -22.516 1 96.5 55 SER B CA 1
ATOM 4173 C C . SER B 1 55 ? 11.367 -37.562 -22.328 1 96.5 55 SER B C 1
ATOM 4175 O O . SER B 1 55 ? 11.32 -38.312 -23.312 1 96.5 55 SER B O 1
ATOM 4177 N N . GLY B 1 56 ? 11.117 -37.938 -21.141 1 95.38 56 GLY B N 1
ATOM 4178 C CA . GLY B 1 56 ? 10.781 -39.312 -20.844 1 95.38 56 GLY B CA 1
ATOM 4179 C C . GLY B 1 56 ? 9.359 -39.688 -21.234 1 95.38 56 GLY B C 1
ATOM 4180 O O . GLY B 1 56 ? 9.016 -40.875 -21.312 1 95.38 56 GLY B O 1
ATOM 4181 N N . LYS B 1 57 ? 8.555 -38.719 -21.5 1 95.19 57 LYS B N 1
ATOM 4182 C CA . LYS B 1 57 ? 7.145 -38.938 -21.828 1 95.19 57 LYS B CA 1
ATOM 4183 C C . LYS B 1 57 ? 6.934 -38.906 -23.344 1 95.19 57 LYS B C 1
ATOM 4185 O O . LYS B 1 57 ? 5.82 -39.156 -23.828 1 95.19 57 LYS B O 1
ATOM 4190 N N . VAL B 1 58 ? 8.016 -38.625 -24.094 1 96.38 58 VAL B N 1
ATOM 4191 C CA . VAL B 1 58 ? 7.984 -38.594 -25.547 1 96.38 58 VAL B CA 1
ATOM 4192 C C . VAL B 1 58 ? 8.82 -39.719 -26.125 1 96.38 58 VAL B C 1
ATOM 4194 O O . VAL B 1 58 ? 9.812 -40.125 -25.531 1 96.38 58 VAL B O 1
ATOM 4197 N N . PRO B 1 59 ? 8.352 -40.219 -27.344 1 97.56 59 PRO B N 1
ATOM 4198 C CA . PRO B 1 59 ? 9.164 -41.281 -27.969 1 97.56 59 PRO B CA 1
ATOM 4199 C C . PRO B 1 59 ? 10.617 -40.844 -28.172 1 97.56 59 PRO B C 1
ATOM 4201 O O . PRO B 1 59 ? 10.891 -39.688 -28.516 1 97.56 59 PRO B O 1
ATOM 4204 N N . ALA B 1 60 ? 11.492 -41.781 -28.031 1 97.44 60 ALA B N 1
ATOM 4205 C CA . ALA B 1 60 ? 12.93 -41.531 -28.047 1 97.44 60 ALA B CA 1
ATOM 4206 C C . ALA B 1 60 ? 13.367 -40.906 -29.359 1 97.44 60 ALA B C 1
ATOM 4208 O O . ALA B 1 60 ? 14.281 -40.062 -29.375 1 97.44 60 ALA B O 1
ATOM 4209 N N . ASP B 1 61 ? 12.797 -41.25 -30.375 1 97.25 61 ASP B N 1
ATOM 4210 C CA . ASP B 1 61 ? 13.18 -40.75 -31.688 1 97.25 61 ASP B CA 1
ATOM 4211 C C . ASP B 1 61 ? 12.828 -39.25 -31.812 1 97.25 61 ASP B C 1
ATOM 4213 O O . ASP B 1 61 ? 13.453 -38.531 -32.594 1 97.25 61 ASP B O 1
ATOM 4217 N N . VAL B 1 62 ? 11.836 -38.844 -31.109 1 98.38 62 VAL B N 1
ATOM 4218 C CA . VAL B 1 62 ? 11.484 -37.438 -31.078 1 98.38 62 VAL B CA 1
ATOM 4219 C C . VAL B 1 62 ? 12.305 -36.719 -30 1 98.38 62 VAL B C 1
ATOM 4221 O O . VAL B 1 62 ? 12.891 -35.656 -30.266 1 98.38 62 VAL B O 1
ATOM 4224 N N . ALA B 1 63 ? 12.375 -37.312 -28.812 1 98.5 63 ALA B N 1
ATOM 4225 C CA . ALA B 1 63 ? 13.078 -36.719 -27.688 1 98.5 63 ALA B CA 1
ATOM 4226 C C . ALA B 1 63 ? 14.539 -36.438 -28.031 1 98.5 63 ALA B C 1
ATOM 4228 O O . ALA B 1 63 ? 15.102 -35.406 -27.641 1 98.5 63 ALA B O 1
ATOM 4229 N N . SER B 1 64 ? 15.141 -37.312 -28.781 1 98.38 64 SER B N 1
ATOM 4230 C CA . SER B 1 64 ? 16.562 -37.219 -29.094 1 98.38 64 SER B CA 1
ATOM 4231 C C . SER B 1 64 ? 16.859 -36.031 -30.016 1 98.38 64 SER B C 1
ATOM 4233 O O . SER B 1 64 ? 18.016 -35.656 -30.172 1 98.38 64 SER B O 1
ATOM 4235 N N . THR B 1 65 ? 15.852 -35.469 -30.641 1 98.62 65 THR B N 1
ATOM 4236 C CA . THR B 1 65 ? 16.078 -34.438 -31.641 1 98.62 65 THR B CA 1
ATOM 4237 C C . THR B 1 65 ? 16.062 -33.062 -31.016 1 98.62 65 THR B C 1
ATOM 4239 O O . THR B 1 65 ? 16.359 -32.062 -31.672 1 98.62 65 THR B O 1
ATOM 4242 N N . TYR B 1 66 ? 15.773 -32.938 -29.766 1 98.81 66 TYR B N 1
ATOM 4243 C CA . TYR B 1 66 ? 15.656 -31.625 -29.094 1 98.81 66 TYR B CA 1
ATOM 4244 C C . TYR B 1 66 ? 16.703 -31.484 -28 1 98.81 66 TYR B C 1
ATOM 4246 O O . TYR B 1 66 ? 17.078 -32.469 -27.359 1 98.81 66 TYR B O 1
ATOM 4254 N N . ASP B 1 67 ? 17.234 -30.234 -27.766 1 98.69 67 ASP B N 1
ATOM 4255 C CA . ASP B 1 67 ? 17.828 -29.844 -26.5 1 98.69 67 ASP B CA 1
ATOM 4256 C C . ASP B 1 67 ? 16.75 -29.375 -25.5 1 98.69 67 ASP B C 1
ATOM 4258 O O . ASP B 1 67 ? 16.156 -28.312 -25.672 1 98.69 67 ASP B O 1
ATOM 4262 N N . TRP B 1 68 ? 16.531 -30.188 -24.5 1 98.75 68 TRP B N 1
ATOM 4263 C CA . TRP B 1 68 ? 15.523 -29.844 -23.516 1 98.75 68 TRP B CA 1
ATOM 4264 C C . TRP B 1 68 ? 16.094 -28.906 -22.453 1 98.75 68 TRP B C 1
ATOM 4266 O O . TRP B 1 68 ? 17.031 -29.266 -21.75 1 98.75 68 TRP B O 1
ATOM 4276 N N . ILE B 1 69 ? 15.523 -27.734 -22.359 1 98.81 69 ILE B N 1
ATOM 4277 C CA . ILE B 1 69 ? 16.078 -26.703 -21.5 1 98.81 69 ILE B CA 1
ATOM 4278 C C . ILE B 1 69 ? 15.086 -26.359 -20.406 1 98.81 69 ILE B C 1
ATOM 4280 O O . ILE B 1 69 ? 13.977 -25.906 -20.688 1 98.81 69 ILE B O 1
ATOM 4284 N N . GLY B 1 70 ? 15.438 -26.641 -19.141 1 98.56 70 GLY B N 1
ATOM 4285 C CA . GLY B 1 70 ? 14.742 -26.094 -17.984 1 98.56 70 GLY B CA 1
ATOM 4286 C C . GLY B 1 70 ? 15.398 -24.844 -17.422 1 98.56 70 GLY B C 1
ATOM 4287 O O . GLY B 1 70 ? 16.609 -24.656 -17.547 1 98.56 70 GLY B O 1
ATOM 4288 N N . PHE B 1 71 ? 14.602 -23.969 -16.812 1 98.62 71 PHE B N 1
ATOM 4289 C CA . PHE B 1 71 ? 15.188 -22.781 -16.188 1 98.62 71 PHE B CA 1
ATOM 4290 C C . PHE B 1 71 ? 14.312 -22.297 -15.047 1 98.62 71 PHE B C 1
ATOM 4292 O O . PHE B 1 71 ? 13.141 -22.641 -14.953 1 98.62 71 PHE B O 1
ATOM 4299 N N . ASP B 1 72 ? 14.961 -21.609 -14.133 1 98.25 72 ASP B N 1
ATOM 4300 C CA . ASP B 1 72 ? 14.289 -20.859 -13.07 1 98.25 72 ASP B CA 1
ATOM 4301 C C . ASP B 1 72 ? 14.07 -19.406 -13.477 1 98.25 72 ASP B C 1
ATOM 4303 O O . ASP B 1 72 ? 15.023 -18.703 -13.82 1 98.25 72 ASP B O 1
ATOM 4307 N N . PRO B 1 73 ? 12.828 -18.953 -13.453 1 98.44 73 PRO B N 1
ATOM 4308 C CA . PRO B 1 73 ? 12.609 -17.531 -13.766 1 98.44 73 PRO B CA 1
ATOM 4309 C C . PRO B 1 73 ? 13.445 -16.594 -12.898 1 98.44 73 PRO B C 1
ATOM 4311 O O . PRO B 1 73 ? 13.922 -17 -11.836 1 98.44 73 PRO B O 1
ATOM 4314 N N . ARG B 1 74 ? 13.688 -15.414 -13.438 1 98.56 74 ARG B N 1
ATOM 4315 C CA . ARG B 1 74 ? 14.477 -14.43 -12.711 1 98.56 74 ARG B CA 1
ATOM 4316 C C . ARG B 1 74 ? 13.945 -14.242 -11.289 1 98.56 74 ARG B C 1
ATOM 4318 O O . ARG B 1 74 ? 12.734 -14.203 -11.07 1 98.56 74 ARG B O 1
ATOM 4325 N N . GLY B 1 75 ? 14.883 -14.227 -10.328 1 98 75 GLY B N 1
ATOM 4326 C CA . GLY B 1 75 ? 14.562 -13.945 -8.938 1 98 75 GLY B CA 1
ATOM 4327 C C . GLY B 1 75 ? 13.977 -15.133 -8.203 1 98 75 GLY B C 1
ATOM 4328 O O . GLY B 1 75 ? 13.445 -14.984 -7.098 1 98 75 GLY B O 1
ATOM 4329 N N . THR B 1 76 ? 14.008 -16.344 -8.789 1 97.25 76 THR B N 1
ATOM 4330 C CA . THR B 1 76 ? 13.305 -17.453 -8.156 1 97.25 76 THR B CA 1
ATOM 4331 C C . THR B 1 76 ? 14.211 -18.672 -8.062 1 97.25 76 THR B C 1
ATOM 4333 O O . THR B 1 76 ? 15.156 -18.828 -8.836 1 97.25 76 THR B O 1
ATOM 4336 N N . ASN B 1 77 ? 13.898 -19.516 -7.039 1 95.81 77 ASN B N 1
ATOM 4337 C CA . ASN B 1 77 ? 14.477 -20.844 -6.938 1 95.81 77 ASN B CA 1
ATOM 4338 C C . ASN B 1 77 ? 16 -20.812 -7.004 1 95.81 77 ASN B C 1
ATOM 4340 O O . ASN B 1 77 ? 16.641 -20.156 -6.184 1 95.81 77 ASN B O 1
ATOM 4344 N N . GLY B 1 78 ? 16.609 -21.406 -8.055 1 97.56 78 GLY B N 1
ATOM 4345 C CA . GLY B 1 78 ? 18.062 -21.5 -8.156 1 97.56 78 GLY B CA 1
ATOM 4346 C C . GLY B 1 78 ? 18.688 -20.297 -8.82 1 97.56 78 GLY B C 1
ATOM 4347 O O . GLY B 1 78 ? 19.922 -20.156 -8.836 1 97.56 78 GLY B O 1
ATOM 4348 N N . SER B 1 79 ? 17.844 -19.438 -9.359 1 98.38 79 SER B N 1
ATOM 4349 C CA . SER B 1 79 ? 18.375 -18.188 -9.906 1 98.38 79 SER B CA 1
ATOM 4350 C C . SER B 1 79 ? 18.922 -17.297 -8.797 1 98.38 79 SER B C 1
ATOM 4352 O O . SER B 1 79 ? 18.594 -17.484 -7.625 1 98.38 79 SER B O 1
ATOM 4354 N N . ASP B 1 80 ? 19.75 -16.359 -9.297 1 98.12 80 ASP B N 1
ATOM 4355 C CA . ASP B 1 80 ? 20.438 -15.484 -8.344 1 98.12 80 ASP B CA 1
ATOM 4356 C C . ASP B 1 80 ? 20.156 -14.016 -8.656 1 98.12 80 ASP B C 1
ATOM 4358 O O . ASP B 1 80 ? 20.594 -13.5 -9.695 1 98.12 80 ASP B O 1
ATOM 4362 N N . PRO B 1 81 ? 19.594 -13.367 -7.766 1 97.88 81 PRO B N 1
ATOM 4363 C CA . PRO B 1 81 ? 19.203 -13.781 -6.418 1 97.88 81 PRO B CA 1
ATOM 4364 C C . PRO B 1 81 ? 17.922 -14.625 -6.41 1 97.88 81 PRO B C 1
ATOM 4366 O O . PRO B 1 81 ? 17.219 -14.68 -7.414 1 97.88 81 PRO B O 1
ATOM 4369 N N . HIS B 1 82 ? 17.719 -15.336 -5.285 1 97.19 82 HIS B N 1
ATOM 4370 C CA . HIS B 1 82 ? 16.422 -15.883 -4.891 1 97.19 82 HIS B CA 1
ATOM 4371 C C . HIS B 1 82 ? 15.672 -14.914 -3.982 1 97.19 82 HIS B C 1
ATOM 4373 O O . HIS B 1 82 ? 16 -14.773 -2.805 1 97.19 82 HIS B O 1
ATOM 4379 N N . VAL B 1 83 ? 14.664 -14.297 -4.535 1 97.5 83 VAL B N 1
ATOM 4380 C CA . VAL B 1 83 ? 13.938 -13.25 -3.822 1 97.5 83 VAL B CA 1
ATOM 4381 C C . VAL B 1 83 ? 13.078 -13.875 -2.727 1 97.5 83 VAL B C 1
ATOM 4383 O O . VAL B 1 83 ? 12.258 -14.758 -2.998 1 97.5 83 VAL B O 1
ATOM 4386 N N . VAL B 1 84 ? 13.312 -13.469 -1.504 1 97.31 84 VAL B N 1
ATOM 4387 C CA . VAL B 1 84 ? 12.5 -13.805 -0.342 1 97.31 84 VAL B CA 1
ATOM 4388 C C . VAL B 1 84 ? 12.023 -12.523 0.345 1 97.31 84 VAL B C 1
ATOM 4390 O O . VAL B 1 84 ? 12.836 -11.664 0.703 1 97.31 84 VAL B O 1
ATOM 4393 N N . CYS B 1 85 ? 10.75 -12.32 0.514 1 96.62 85 CYS B N 1
ATOM 4394 C CA . CYS B 1 85 ? 10.227 -11.133 1.182 1 96.62 85 CYS B CA 1
ATOM 4395 C C . CYS B 1 85 ? 9.977 -11.406 2.66 1 96.62 85 CYS B C 1
ATOM 4397 O O . CYS B 1 85 ? 10.625 -10.805 3.523 1 96.62 85 CYS B O 1
ATOM 4399 N N . ASP B 1 86 ? 9.086 -12.25 3.004 1 96.81 86 ASP B N 1
ATOM 4400 C CA . ASP B 1 86 ? 8.797 -12.742 4.348 1 96.81 86 ASP B CA 1
ATOM 4401 C C . ASP B 1 86 ? 8.727 -14.266 4.371 1 96.81 86 ASP B C 1
ATOM 4403 O O . ASP B 1 86 ? 7.676 -14.852 4.074 1 96.81 86 ASP B O 1
ATOM 4407 N N . ALA B 1 87 ? 9.766 -14.891 4.801 1 96 87 ALA B N 1
ATOM 4408 C CA . ALA B 1 87 ? 9.906 -16.344 4.762 1 96 87 ALA B CA 1
ATOM 4409 C C . ALA B 1 87 ? 8.82 -17.016 5.594 1 96 87 ALA B C 1
ATOM 4411 O O . ALA B 1 87 ? 8.539 -18.203 5.41 1 96 87 ALA B O 1
ATOM 4412 N N . HIS B 1 88 ? 8.172 -16.266 6.469 1 96.25 88 HIS B N 1
ATOM 4413 C CA . HIS B 1 88 ? 7.23 -16.875 7.402 1 96.25 88 HIS B CA 1
ATOM 4414 C C . HIS B 1 88 ? 5.797 -16.469 7.094 1 96.25 88 HIS B C 1
ATOM 4416 O O . HIS B 1 88 ? 4.902 -16.656 7.922 1 96.25 88 HIS B O 1
ATOM 4422 N N . TYR B 1 89 ? 5.559 -15.891 5.957 1 96.62 89 TYR B N 1
ATOM 4423 C CA . TYR B 1 89 ? 4.262 -15.336 5.59 1 96.62 89 TYR B CA 1
ATOM 4424 C C . TYR B 1 89 ? 3.18 -16.406 5.625 1 96.62 89 TYR B C 1
ATOM 4426 O O . TYR B 1 89 ? 2.033 -16.125 5.988 1 96.62 89 TYR B O 1
ATOM 4434 N N . PHE B 1 90 ? 3.533 -17.688 5.332 1 96.25 90 PHE B N 1
ATOM 4435 C CA . PHE B 1 90 ? 2.531 -18.734 5.191 1 96.25 90 PHE B CA 1
ATOM 4436 C C . PHE B 1 90 ? 2.543 -19.656 6.398 1 96.25 90 PHE B C 1
ATOM 4438 O O . PHE B 1 90 ? 1.899 -20.703 6.387 1 96.25 90 PHE B O 1
ATOM 4445 N N . ASP B 1 91 ? 3.281 -19.297 7.418 1 95.88 91 ASP B N 1
ATOM 4446 C CA . ASP B 1 91 ? 3.295 -20.109 8.625 1 95.88 91 ASP B CA 1
ATOM 4447 C C . ASP B 1 91 ? 1.907 -20.172 9.266 1 95.88 91 ASP B C 1
ATOM 4449 O O . ASP B 1 91 ? 1.191 -19.172 9.305 1 95.88 91 ASP B O 1
ATOM 4453 N N . ALA B 1 92 ? 1.494 -21.375 9.703 1 95.44 92 ALA B N 1
ATOM 4454 C CA . ALA B 1 92 ? 0.267 -21.562 10.477 1 95.44 92 ALA B CA 1
ATOM 4455 C C . ALA B 1 92 ? 0.442 -21.109 11.914 1 95.44 92 ALA B C 1
ATOM 4457 O O . ALA B 1 92 ? 1.56 -21.094 12.438 1 95.44 92 ALA B O 1
ATOM 4458 N N . GLU B 1 93 ? -0.53 -20.734 12.641 1 96.25 93 GLU B N 1
ATOM 4459 C CA . GLU B 1 93 ? -1.923 -20.656 12.211 1 96.25 93 GLU B CA 1
ATOM 4460 C C . GLU B 1 93 ? -2.246 -19.297 11.617 1 96.25 93 GLU B C 1
ATOM 4462 O O . GLU B 1 93 ? -2.062 -18.266 12.273 1 96.25 93 GLU B O 1
ATOM 4467 N N . ARG B 1 94 ? -2.738 -19.234 10.422 1 97.44 94 ARG B N 1
ATOM 4468 C CA . ARG B 1 94 ? -3.119 -17.984 9.789 1 97.44 94 ARG B CA 1
ATOM 4469 C C . ARG B 1 94 ? -4.539 -17.578 10.18 1 97.44 94 ARG B C 1
ATOM 4471 O O . ARG B 1 94 ? -5.328 -18.422 10.625 1 97.44 94 ARG B O 1
ATOM 4478 N N . PRO B 1 95 ? -4.914 -16.234 10.008 1 97.62 95 PRO B N 1
ATOM 4479 C CA . PRO B 1 95 ? -6.301 -15.844 10.258 1 97.62 95 PRO B CA 1
ATOM 4480 C C . PRO B 1 95 ? -7.297 -16.594 9.375 1 97.62 95 PRO B C 1
ATOM 4482 O O . PRO B 1 95 ? -6.969 -16.969 8.25 1 97.62 95 PRO B O 1
ATOM 4485 N N . ASP B 1 96 ? -8.508 -16.844 9.945 1 98.25 96 ASP B N 1
ATOM 4486 C CA . ASP B 1 96 ? -9.586 -17.453 9.18 1 98.25 96 ASP B CA 1
ATOM 4487 C C . ASP B 1 96 ? -9.844 -16.688 7.887 1 98.25 96 ASP B C 1
ATOM 4489 O O . ASP B 1 96 ? -9.898 -15.461 7.891 1 98.25 96 ASP B O 1
ATOM 4493 N N . TYR B 1 97 ? -10.031 -17.391 6.781 1 97.81 97 TYR B N 1
ATOM 4494 C CA . TYR B 1 97 ? -10.258 -16.734 5.504 1 97.81 97 TYR B CA 1
ATOM 4495 C C . TYR B 1 97 ? -11.617 -16.047 5.477 1 97.81 97 TYR B C 1
ATOM 4497 O O . TYR B 1 97 ? -11.836 -15.102 4.723 1 97.81 97 TYR B O 1
ATOM 4505 N N . GLN B 1 98 ? -12.555 -16.562 6.254 1 96.94 98 GLN B N 1
ATOM 4506 C CA . GLN B 1 98 ? -13.93 -16.094 6.195 1 96.94 98 GLN B CA 1
ATOM 4507 C C . GLN B 1 98 ? -14.062 -14.695 6.801 1 96.94 98 GLN B C 1
ATOM 4509 O O . GLN B 1 98 ? -13.828 -14.508 7.996 1 96.94 98 GLN B O 1
ATOM 4514 N N . VAL B 1 99 ? -14.539 -13.797 6.008 1 95.38 99 VAL B N 1
ATOM 4515 C CA . VAL B 1 99 ? -14.672 -12.406 6.414 1 95.38 99 VAL B CA 1
ATOM 4516 C C . VAL B 1 99 ? -15.617 -12.305 7.613 1 95.38 99 VAL B C 1
ATOM 4518 O O . VAL B 1 99 ? -15.422 -11.461 8.492 1 95.38 99 VAL B O 1
ATOM 4521 N N . SER B 1 100 ? -16.578 -13.125 7.688 1 95.62 100 SER B N 1
ATOM 4522 C CA . SER B 1 100 ? -17.578 -13.102 8.75 1 95.62 100 SER B CA 1
ATOM 4523 C C . SER B 1 100 ? -16.969 -13.406 10.109 1 95.62 100 SER B C 1
ATOM 4525 O O . SER B 1 100 ? -17.594 -13.188 11.148 1 95.62 100 SER B O 1
ATOM 4527 N N . GLN B 1 101 ? -15.719 -13.898 10.125 1 96.19 101 GLN B N 1
ATOM 4528 C CA . GLN B 1 101 ? -15.047 -14.234 11.375 1 96.19 101 GLN B CA 1
ATOM 4529 C C . GLN B 1 101 ? -14.297 -13.031 11.938 1 96.19 101 GLN B C 1
ATOM 4531 O O . GLN B 1 101 ? -13.594 -13.141 12.938 1 96.19 101 GLN B O 1
ATOM 4536 N N . GLY B 1 102 ? -14.398 -11.836 11.336 1 95.88 102 GLY B N 1
ATOM 4537 C CA . GLY B 1 102 ? -13.828 -10.602 11.844 1 95.88 102 GLY B CA 1
ATOM 4538 C C . GLY B 1 102 ? -12.32 -10.531 11.68 1 95.88 102 GLY B C 1
ATOM 4539 O O . GLY B 1 102 ? -11.625 -9.953 12.516 1 95.88 102 GLY B O 1
ATOM 4540 N N . THR B 1 103 ? -11.781 -11.164 10.609 1 96.62 103 THR B N 1
ATOM 4541 C CA . THR B 1 103 ? -10.336 -11.297 10.477 1 96.62 103 THR B CA 1
ATOM 4542 C C . THR B 1 103 ? -9.805 -10.367 9.383 1 96.62 103 THR B C 1
ATOM 4544 O O . THR B 1 103 ? -8.625 -10.422 9.039 1 96.62 103 THR B O 1
ATOM 4547 N N . SER B 1 104 ? -10.68 -9.453 8.82 1 96.75 104 SER B N 1
ATOM 4548 C CA . SER B 1 104 ? -10.289 -8.648 7.668 1 96.75 104 SER B CA 1
ATOM 4549 C C . SER B 1 104 ? -9.125 -7.723 8.016 1 96.75 104 SER B C 1
ATOM 4551 O O . SER B 1 104 ? -8.18 -7.59 7.242 1 96.75 104 SER B O 1
ATOM 4553 N N . LYS B 1 105 ? -9.172 -7.031 9.133 1 96.12 105 LYS B N 1
ATOM 4554 C CA . LYS B 1 105 ? -8.102 -6.109 9.516 1 96.12 105 LYS B CA 1
ATOM 4555 C C . LYS B 1 105 ? -6.77 -6.84 9.641 1 96.12 105 LYS B C 1
ATOM 4557 O O . LYS B 1 105 ? -5.738 -6.344 9.18 1 96.12 105 LYS B O 1
ATOM 4562 N N . ALA B 1 106 ? -6.805 -8.008 10.234 1 97.44 106 ALA B N 1
ATOM 4563 C CA . ALA B 1 106 ? -5.59 -8.805 10.383 1 97.44 106 ALA B CA 1
ATOM 4564 C C . ALA B 1 106 ? -5.016 -9.188 9.023 1 97.44 106 ALA B C 1
ATOM 4566 O O . ALA B 1 106 ? -3.803 -9.109 8.805 1 97.44 106 ALA B O 1
ATOM 4567 N N . TRP B 1 107 ? -5.852 -9.594 8.102 1 98.19 107 TRP B N 1
ATOM 4568 C CA . TRP B 1 107 ? -5.406 -10.008 6.773 1 98.19 107 TRP B CA 1
ATOM 4569 C C . TRP B 1 107 ? -4.863 -8.82 5.988 1 98.19 107 TRP B C 1
ATOM 4571 O O . TRP B 1 107 ? -3.848 -8.938 5.297 1 98.19 107 TRP B O 1
ATOM 4581 N N . LEU B 1 108 ? -5.547 -7.715 6.059 1 97.5 108 LEU B N 1
ATOM 4582 C CA . LEU B 1 108 ? -5.082 -6.531 5.344 1 97.5 108 LEU B CA 1
ATOM 4583 C C . LEU B 1 108 ? -3.727 -6.074 5.871 1 97.5 108 LEU B C 1
ATOM 4585 O O . LEU B 1 108 ? -2.834 -5.742 5.086 1 97.5 108 LEU B O 1
ATOM 4589 N N . LYS B 1 109 ? -3.574 -6.039 7.172 1 97 109 LYS B N 1
ATOM 4590 C CA . LYS B 1 109 ? -2.287 -5.676 7.758 1 97 109 LYS B CA 1
ATOM 4591 C C . LYS B 1 109 ? -1.196 -6.66 7.344 1 97 109 LYS B C 1
ATOM 4593 O O . LYS B 1 109 ? -0.081 -6.25 7.012 1 97 109 LYS B O 1
ATOM 4598 N N . LYS B 1 110 ? -1.52 -7.965 7.391 1 97.62 110 LYS B N 1
ATOM 4599 C CA . LYS B 1 110 ? -0.589 -9.008 6.961 1 97.62 110 LYS B CA 1
ATOM 4600 C C . LYS B 1 110 ? -0.173 -8.805 5.508 1 97.62 110 LYS B C 1
ATOM 4602 O O . LYS B 1 110 ? 1.016 -8.852 5.184 1 97.62 110 LYS B O 1
ATOM 4607 N N . ALA B 1 111 ? -1.095 -8.555 4.688 1 97.62 111 ALA B N 1
ATOM 4608 C CA . ALA B 1 111 ? -0.846 -8.375 3.258 1 97.62 111 ALA B CA 1
ATOM 4609 C C . ALA B 1 111 ? -0.024 -7.113 2.998 1 97.62 111 ALA B C 1
ATOM 4611 O O . ALA B 1 111 ? 0.921 -7.133 2.207 1 97.62 111 ALA B O 1
ATOM 4612 N N . ALA B 1 112 ? -0.385 -6.039 3.65 1 97.25 112 ALA B N 1
ATOM 4613 C CA . ALA B 1 112 ? 0.364 -4.793 3.514 1 97.25 112 ALA B CA 1
ATOM 4614 C C . ALA B 1 112 ? 1.8 -4.957 4.004 1 97.25 112 ALA B C 1
ATOM 4616 O O . ALA B 1 112 ? 2.738 -4.457 3.377 1 97.25 112 ALA B O 1
ATOM 4617 N N . GLY B 1 113 ? 1.93 -5.586 5.152 1 97.38 113 GLY B N 1
ATOM 4618 C CA . GLY B 1 113 ? 3.26 -5.875 5.664 1 97.38 113 GLY B CA 1
ATOM 4619 C C . GLY B 1 113 ? 4.113 -6.664 4.691 1 97.38 113 GLY B C 1
ATOM 4620 O O . GLY B 1 113 ? 5.32 -6.426 4.578 1 97.38 113 GLY B O 1
ATOM 4621 N N . TYR B 1 114 ? 3.482 -7.613 3.998 1 97.62 114 TYR B N 1
ATOM 4622 C CA . TYR B 1 114 ? 4.207 -8.406 3.012 1 97.62 114 TYR B CA 1
ATOM 4623 C C . TYR B 1 114 ? 4.691 -7.531 1.861 1 97.62 114 TYR B C 1
ATOM 4625 O O . TYR B 1 114 ? 5.848 -7.629 1.443 1 97.62 114 TYR B O 1
ATOM 4633 N N . ALA B 1 115 ? 3.826 -6.703 1.329 1 96.44 115 ALA B N 1
ATOM 4634 C CA . ALA B 1 115 ? 4.195 -5.785 0.254 1 96.44 115 ALA B CA 1
ATOM 4635 C C . ALA B 1 115 ? 5.355 -4.887 0.673 1 96.44 115 ALA B C 1
ATOM 4637 O O . ALA B 1 115 ? 6.289 -4.664 -0.102 1 96.44 115 ALA B O 1
ATOM 4638 N N . ALA B 1 116 ? 5.316 -4.41 1.888 1 96.31 116 ALA B N 1
ATOM 4639 C CA . ALA B 1 116 ? 6.363 -3.535 2.414 1 96.31 116 ALA B CA 1
ATOM 4640 C C . ALA B 1 116 ? 7.691 -4.277 2.533 1 96.31 116 ALA B C 1
ATOM 4642 O O . ALA B 1 116 ? 8.75 -3.713 2.262 1 96.31 116 ALA B O 1
ATOM 4643 N N . ASP B 1 117 ? 7.633 -5.516 3.014 1 96.75 117 ASP B N 1
ATOM 4644 C CA . ASP B 1 117 ? 8.836 -6.336 3.119 1 96.75 117 ASP B CA 1
ATOM 4645 C C . ASP B 1 117 ? 9.492 -6.523 1.755 1 96.75 117 ASP B C 1
ATOM 4647 O O . ASP B 1 117 ? 10.719 -6.441 1.635 1 96.75 117 ASP B O 1
ATOM 4651 N N . CYS B 1 118 ? 8.711 -6.797 0.815 1 96.62 118 CYS B N 1
ATOM 4652 C CA . CYS B 1 118 ? 9.227 -6.945 -0.541 1 96.62 118 CYS B CA 1
ATOM 4653 C C . CYS B 1 118 ? 9.898 -5.66 -1.018 1 96.62 118 CYS B C 1
ATOM 4655 O O . CYS B 1 118 ? 11 -5.695 -1.566 1 96.62 118 CYS B O 1
ATOM 4657 N N . ALA B 1 119 ? 9.258 -4.582 -0.799 1 93.69 119 ALA B N 1
ATOM 4658 C CA . ALA B 1 119 ? 9.773 -3.291 -1.243 1 93.69 119 ALA B CA 1
ATOM 4659 C C . ALA B 1 119 ? 11.094 -2.963 -0.549 1 93.69 119 ALA B C 1
ATOM 4661 O O . ALA B 1 119 ? 12.023 -2.453 -1.179 1 93.69 119 ALA B O 1
ATOM 4662 N N . ALA B 1 120 ? 11.117 -3.215 0.709 1 94.5 120 ALA B N 1
ATOM 4663 C CA . ALA B 1 120 ? 12.273 -2.844 1.517 1 94.5 120 ALA B CA 1
ATOM 4664 C C . ALA B 1 120 ? 13.547 -3.5 0.986 1 94.5 120 ALA B C 1
ATOM 4666 O O . ALA B 1 120 ? 14.594 -2.854 0.894 1 94.5 120 ALA B O 1
ATOM 4667 N N . ASP B 1 121 ? 13.406 -4.762 0.578 1 94.12 121 ASP B N 1
ATOM 4668 C CA . ASP B 1 121 ? 14.602 -5.539 0.268 1 94.12 121 ASP B CA 1
ATOM 4669 C C . ASP B 1 121 ? 14.844 -5.59 -1.238 1 94.12 121 ASP B C 1
ATOM 4671 O O . ASP B 1 121 ? 15.984 -5.734 -1.682 1 94.12 121 ASP B O 1
ATOM 4675 N N . TRP B 1 122 ? 13.797 -5.438 -1.997 1 95.94 122 TRP B N 1
ATOM 4676 C CA . TRP B 1 122 ? 13.969 -5.855 -3.385 1 95.94 122 TRP B CA 1
ATOM 4677 C C . TRP B 1 122 ? 13.461 -4.789 -4.344 1 95.94 122 TRP B C 1
ATOM 4679 O O . TRP B 1 122 ? 13.188 -5.074 -5.512 1 95.94 122 TRP B O 1
ATOM 4689 N N . SER B 1 123 ? 13.367 -3.58 -3.916 1 92.81 123 SER B N 1
ATOM 4690 C CA . SER B 1 123 ? 12.82 -2.51 -4.746 1 92.81 123 SER B CA 1
ATOM 4691 C C . SER B 1 123 ? 13.602 -2.371 -6.051 1 92.81 123 SER B C 1
ATOM 4693 O O . SER B 1 123 ? 13.055 -1.906 -7.055 1 92.81 123 SER B O 1
ATOM 4695 N N . TRP B 1 124 ? 14.867 -2.789 -6.133 1 94.12 124 TRP B N 1
ATOM 4696 C CA . TRP B 1 124 ? 15.703 -2.635 -7.316 1 94.12 124 TRP B CA 1
ATOM 4697 C C . TRP B 1 124 ? 15.422 -3.74 -8.328 1 94.12 124 TRP B C 1
ATOM 4699 O O . TRP B 1 124 ? 15.758 -3.611 -9.508 1 94.12 124 TRP B O 1
ATOM 4709 N N . LEU B 1 125 ? 14.773 -4.824 -7.961 1 96.5 125 LEU B N 1
ATOM 4710 C CA . LEU B 1 125 ? 14.594 -5.969 -8.852 1 96.5 125 LEU B CA 1
ATOM 4711 C C . LEU B 1 125 ? 13.109 -6.211 -9.125 1 96.5 125 LEU B C 1
ATOM 4713 O O . LEU B 1 125 ? 12.727 -6.531 -10.25 1 96.5 125 LEU B O 1
ATOM 4717 N N . MET B 1 126 ? 12.219 -6.016 -8.172 1 93.81 126 MET B N 1
ATOM 4718 C CA . MET B 1 126 ? 10.82 -6.449 -8.195 1 93.81 126 MET B CA 1
ATOM 4719 C C . MET B 1 126 ? 10.078 -5.84 -9.383 1 93.81 126 MET B C 1
ATOM 4721 O O . MET B 1 126 ? 9.32 -6.527 -10.062 1 93.81 126 MET B O 1
ATOM 4725 N N . PRO B 1 127 ? 10.352 -4.531 -9.727 1 92.56 127 PRO B N 1
ATOM 4726 C CA . PRO B 1 127 ? 9.648 -3.98 -10.891 1 92.56 127 PRO B CA 1
ATOM 4727 C C . PRO B 1 127 ? 10.078 -4.629 -12.203 1 92.56 127 PRO B C 1
ATOM 4729 O O . PRO B 1 127 ? 9.445 -4.422 -13.234 1 92.56 127 PRO B O 1
ATOM 4732 N N . HIS B 1 128 ? 11.141 -5.426 -12.156 1 95.5 128 HIS B N 1
ATOM 4733 C CA . HIS B 1 128 ? 11.711 -6.035 -13.352 1 95.5 128 HIS B CA 1
ATOM 4734 C C . HIS B 1 128 ? 11.516 -7.547 -13.344 1 95.5 128 HIS B C 1
ATOM 4736 O O . HIS B 1 128 ? 12.359 -8.289 -13.852 1 95.5 128 HIS B O 1
ATOM 4742 N N . MET B 1 129 ? 10.492 -8 -12.695 1 96.44 129 MET B N 1
ATOM 4743 C CA . MET B 1 129 ? 10.18 -9.422 -12.664 1 96.44 129 MET B CA 1
ATOM 4744 C C . MET B 1 129 ? 8.844 -9.703 -13.344 1 96.44 129 MET B C 1
ATOM 4746 O O . MET B 1 129 ? 8.156 -10.664 -12.992 1 96.44 129 MET B O 1
ATOM 4750 N N . THR B 1 130 ? 8.477 -8.93 -14.281 1 94.88 130 THR B N 1
ATOM 4751 C CA . THR B 1 130 ? 7.23 -9.062 -15.023 1 94.88 130 THR B CA 1
ATOM 4752 C C . THR B 1 130 ? 7.32 -10.195 -16.031 1 94.88 130 THR B C 1
ATOM 4754 O O . THR B 1 130 ? 8.398 -10.766 -16.25 1 94.88 130 THR B O 1
ATOM 4757 N N . THR B 1 131 ? 6.172 -10.5 -16.609 1 95.94 131 THR B N 1
ATOM 4758 C CA . THR B 1 131 ? 6.141 -11.492 -17.672 1 95.94 131 THR B CA 1
ATOM 4759 C C . THR B 1 131 ? 7.016 -11.055 -18.844 1 95.94 131 THR B C 1
ATOM 4761 O O . THR B 1 131 ? 7.723 -11.875 -19.422 1 95.94 131 THR B O 1
ATOM 4764 N N . VAL B 1 132 ? 7.051 -9.797 -19.188 1 96.25 132 VAL B N 1
ATOM 4765 C CA . VAL B 1 132 ? 7.859 -9.258 -20.266 1 96.25 132 VAL B CA 1
ATOM 4766 C C . VAL B 1 132 ? 9.344 -9.445 -19.953 1 96.25 132 VAL B C 1
ATOM 4768 O O . VAL B 1 132 ? 10.125 -9.836 -20.828 1 96.25 132 VAL B O 1
ATOM 4771 N N . ASP B 1 133 ? 9.688 -9.203 -18.734 1 97.38 133 ASP B N 1
ATOM 4772 C CA . ASP B 1 133 ? 11.086 -9.391 -18.328 1 97.38 133 ASP B CA 1
ATOM 4773 C C . ASP B 1 133 ? 11.508 -10.852 -18.453 1 97.38 133 ASP B C 1
ATOM 4775 O O . ASP B 1 133 ? 12.602 -11.141 -18.938 1 97.38 133 ASP B O 1
ATOM 4779 N N . ASN B 1 134 ? 10.688 -11.695 -18 1 98.31 134 ASN B N 1
ATOM 4780 C CA . ASN B 1 134 ? 10.977 -13.125 -18.109 1 98.31 134 ASN B CA 1
ATOM 4781 C C . ASN B 1 134 ? 11.039 -13.578 -19.562 1 98.31 134 ASN B C 1
ATOM 4783 O O . ASN B 1 134 ? 11.828 -14.453 -19.906 1 98.31 134 ASN B O 1
ATOM 4787 N N . ALA B 1 135 ? 10.188 -13.039 -20.391 1 98.5 135 ALA B N 1
ATOM 4788 C CA . ALA B 1 135 ? 10.25 -13.352 -21.812 1 98.5 135 ALA B CA 1
ATOM 4789 C C . ALA B 1 135 ? 11.578 -12.898 -22.422 1 98.5 135 ALA B C 1
ATOM 4791 O O . ALA B 1 135 ? 12.148 -13.602 -23.266 1 98.5 135 ALA B O 1
ATOM 4792 N N . ARG B 1 136 ? 12.039 -11.797 -22.031 1 98.75 136 ARG B N 1
ATOM 4793 C CA . ARG B 1 136 ? 13.328 -11.312 -22.516 1 98.75 136 ARG B CA 1
ATOM 4794 C C . ARG B 1 136 ? 14.469 -12.188 -22.016 1 98.75 136 ARG B C 1
ATOM 4796 O O . ARG B 1 136 ? 15.469 -12.375 -22.719 1 98.75 136 ARG B O 1
ATOM 4803 N N . ASP B 1 137 ? 14.328 -12.734 -20.797 1 98.88 137 ASP B N 1
ATOM 4804 C CA . ASP B 1 137 ? 15.297 -13.727 -20.344 1 98.88 137 ASP B CA 1
ATOM 4805 C C . ASP B 1 137 ? 15.344 -14.922 -21.281 1 98.88 137 ASP B C 1
ATOM 4807 O O . ASP B 1 137 ? 16.422 -15.453 -21.578 1 98.88 137 ASP B O 1
ATOM 4811 N N . MET B 1 138 ? 14.203 -15.359 -21.75 1 98.94 138 MET B N 1
ATOM 4812 C CA . MET B 1 138 ? 14.164 -16.453 -22.703 1 98.94 138 MET B CA 1
ATOM 4813 C C . MET B 1 138 ? 14.945 -16.109 -23.969 1 98.94 138 MET B C 1
ATOM 4815 O O . MET B 1 138 ? 15.656 -16.953 -24.516 1 98.94 138 MET B O 1
ATOM 4819 N N . ASP B 1 139 ? 14.805 -14.906 -24.406 1 98.88 139 ASP B N 1
ATOM 4820 C CA . ASP B 1 139 ? 15.547 -14.492 -25.594 1 98.88 139 ASP B CA 1
ATOM 4821 C C . ASP B 1 139 ? 17.047 -14.445 -25.312 1 98.88 139 ASP B C 1
ATOM 4823 O O . ASP B 1 139 ? 17.859 -14.742 -26.203 1 98.88 139 ASP B O 1
ATOM 4827 N N . SER B 1 140 ? 17.375 -14.039 -24.141 1 98.88 140 SER B N 1
ATOM 4828 C CA . SER B 1 140 ? 18.781 -14.094 -23.75 1 98.88 140 SER B CA 1
ATOM 4829 C C . SER B 1 140 ? 19.297 -15.531 -23.766 1 98.88 140 SER B C 1
ATOM 4831 O O . SER B 1 140 ? 20.438 -15.773 -24.156 1 98.88 140 SER B O 1
ATOM 4833 N N . ILE B 1 141 ? 18.5 -16.453 -23.312 1 98.88 141 ILE B N 1
ATOM 4834 C CA . ILE B 1 141 ? 18.875 -17.859 -23.359 1 98.88 141 ILE B CA 1
ATOM 4835 C C . ILE B 1 141 ? 19.094 -18.281 -24.797 1 98.88 141 ILE B C 1
ATOM 4837 O O . ILE B 1 141 ? 20.094 -18.938 -25.125 1 98.88 141 ILE B O 1
ATOM 4841 N N . ARG B 1 142 ? 18.188 -17.875 -25.703 1 98.88 142 ARG B N 1
ATOM 4842 C CA . ARG B 1 142 ? 18.312 -18.172 -27.125 1 98.88 142 ARG B CA 1
ATOM 4843 C C . ARG B 1 142 ? 19.641 -17.688 -27.672 1 98.88 142 ARG B C 1
ATOM 4845 O O . ARG B 1 142 ? 20.359 -18.422 -28.344 1 98.88 142 ARG B O 1
ATOM 4852 N N . ARG B 1 143 ? 19.984 -16.438 -27.344 1 98.69 143 ARG B N 1
ATOM 4853 C CA . ARG B 1 143 ? 21.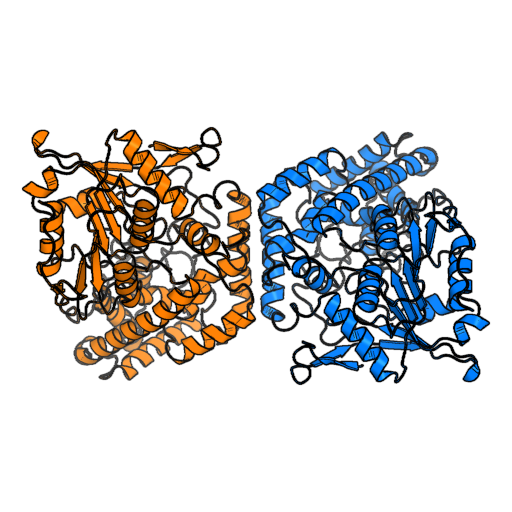219 -15.844 -27.812 1 98.69 143 ARG B CA 1
ATOM 4854 C C . ARG B 1 143 ? 22.438 -16.609 -27.281 1 98.69 143 ARG B C 1
ATOM 4856 O O . ARG B 1 143 ? 23.391 -16.859 -28.031 1 98.69 143 ARG B O 1
ATOM 4863 N N . ALA B 1 144 ? 22.344 -16.953 -26.062 1 98.5 144 ALA B N 1
ATOM 4864 C CA . ALA B 1 144 ? 23.469 -17.656 -25.438 1 98.5 144 ALA B CA 1
ATOM 4865 C C . ALA B 1 144 ? 23.656 -19.031 -26.062 1 98.5 144 ALA B C 1
ATOM 4867 O O . ALA B 1 144 ? 24.781 -19.531 -26.156 1 98.5 144 ALA B O 1
ATOM 4868 N N . LEU B 1 145 ? 22.578 -19.656 -26.453 1 98.06 145 LEU B N 1
ATOM 4869 C CA . LEU B 1 145 ? 22.625 -20.984 -27.094 1 98.06 145 LEU B CA 1
ATOM 4870 C C . LEU B 1 145 ? 23.094 -20.875 -28.531 1 98.06 145 LEU B C 1
ATOM 4872 O O . LEU B 1 145 ? 23.438 -21.875 -29.156 1 98.06 145 LEU B O 1
ATOM 4876 N N . GLY B 1 146 ? 23.078 -19.656 -29.141 1 98 146 GLY B N 1
ATOM 4877 C CA . GLY B 1 146 ? 23.594 -19.406 -30.469 1 98 146 GLY B CA 1
ATOM 4878 C C . GLY B 1 146 ? 22.656 -19.906 -31.562 1 98 146 GLY B C 1
ATOM 4879 O O . GLY B 1 146 ? 23.125 -20.344 -32.625 1 98 146 GLY B O 1
ATOM 4880 N N . VAL B 1 147 ? 21.375 -19.922 -31.312 1 98.44 147 VAL B N 1
ATOM 4881 C CA . VAL B 1 147 ? 20.422 -20.422 -32.281 1 98.44 147 VAL B CA 1
ATOM 4882 C C . VAL B 1 147 ? 19.484 -19.297 -32.75 1 98.44 147 VAL B C 1
ATOM 4884 O O . VAL B 1 147 ? 19.219 -18.375 -31.969 1 98.44 147 VAL B O 1
ATOM 4887 N N . PRO B 1 148 ? 18.984 -19.359 -33.969 1 98.44 148 PRO B N 1
ATOM 4888 C CA . PRO B 1 148 ? 18.094 -18.297 -34.469 1 98.44 148 PRO B CA 1
ATOM 4889 C C . PRO B 1 148 ? 16.688 -18.391 -33.875 1 98.44 148 PRO B C 1
ATOM 4891 O O . PRO B 1 148 ? 16 -17.391 -33.719 1 98.44 148 PRO B O 1
ATOM 4894 N N . LYS B 1 149 ? 16.25 -19.672 -33.625 1 98.69 149 LYS B N 1
ATOM 4895 C CA . LYS B 1 149 ? 14.898 -19.906 -33.125 1 98.69 149 LYS B CA 1
ATOM 4896 C C . LYS B 1 149 ? 14.906 -20.875 -31.953 1 98.69 149 LYS B C 1
ATOM 4898 O O . LYS B 1 149 ? 15.836 -21.672 -31.812 1 98.69 149 LYS B O 1
ATOM 4903 N N . ILE B 1 150 ? 13.844 -20.75 -31.172 1 98.81 150 ILE B N 1
ATOM 4904 C CA . ILE B 1 150 ? 13.648 -21.719 -30.094 1 98.81 150 ILE B CA 1
ATOM 4905 C C . ILE B 1 150 ? 12.242 -22.312 -30.188 1 98.81 150 ILE B C 1
ATOM 4907 O O . ILE B 1 150 ? 11.359 -21.734 -30.828 1 98.81 150 ILE B O 1
ATOM 4911 N N . ASN B 1 151 ? 12.109 -23.531 -29.625 1 98.88 151 ASN B N 1
ATOM 4912 C CA . ASN B 1 151 ? 10.812 -24.125 -29.297 1 98.88 151 ASN B CA 1
ATOM 4913 C C . ASN B 1 151 ? 10.422 -23.828 -27.844 1 98.88 151 ASN B C 1
ATOM 4915 O O . ASN B 1 151 ? 11.281 -23.5 -27.016 1 98.88 151 ASN B O 1
ATOM 4919 N N . PHE B 1 152 ? 9.078 -23.922 -27.594 1 98.88 152 PHE B N 1
ATOM 4920 C CA . PHE B 1 152 ? 8.656 -23.594 -26.234 1 98.88 152 PHE B CA 1
ATOM 4921 C C . PHE B 1 152 ? 7.445 -24.422 -25.828 1 98.88 152 PHE B C 1
ATOM 4923 O O . PHE B 1 152 ? 6.523 -24.609 -26.625 1 98.88 152 PHE B O 1
ATOM 4930 N N . TYR B 1 153 ? 7.504 -24.969 -24.641 1 98.75 153 TYR B N 1
ATOM 4931 C CA . TYR B 1 153 ? 6.34 -25.484 -23.938 1 98.75 153 TYR B CA 1
ATOM 4932 C C . TYR B 1 153 ? 6.066 -24.672 -22.672 1 98.75 153 TYR B C 1
ATOM 4934 O O . TYR B 1 153 ? 6.965 -24.469 -21.859 1 98.75 153 TYR B O 1
ATOM 4942 N N . GLY B 1 154 ? 4.848 -24.266 -22.516 1 98.44 154 GLY B N 1
ATOM 4943 C CA . GLY B 1 154 ? 4.457 -23.547 -21.312 1 98.44 154 GLY B CA 1
ATOM 4944 C C . GLY B 1 154 ? 3.094 -23.969 -20.797 1 98.44 154 GLY B C 1
ATOM 4945 O O . GLY B 1 154 ? 2.115 -23.969 -21.547 1 98.44 154 GLY B O 1
ATOM 4946 N N . GLY B 1 155 ? 3.041 -24.281 -19.5 1 97.31 155 GLY B N 1
ATOM 4947 C CA . GLY B 1 155 ? 1.786 -24.531 -18.812 1 97.31 155 GLY B CA 1
ATOM 4948 C C . GLY B 1 155 ? 1.391 -23.438 -17.859 1 97.31 155 GLY B C 1
ATOM 4949 O O . GLY B 1 155 ? 2.252 -22.766 -17.281 1 97.31 155 GLY B O 1
ATOM 4950 N N . SER B 1 156 ? 0.061 -23.234 -17.688 1 96.88 156 SER B N 1
ATOM 4951 C CA . SER B 1 156 ? -0.39 -22.266 -16.703 1 96.88 156 SER B CA 1
ATOM 4952 C C . SER B 1 156 ? 0.158 -20.875 -17 1 96.88 156 SER B C 1
ATOM 4954 O O . SER B 1 156 ? 0.026 -20.375 -18.125 1 96.88 156 SER B O 1
ATOM 4956 N N . TRP B 1 157 ? 0.793 -20.219 -16.109 1 96 157 TRP B N 1
ATOM 4957 C CA . TRP B 1 157 ? 1.392 -18.922 -16.375 1 96 157 TRP B CA 1
ATOM 4958 C C . TRP B 1 157 ? 2.406 -19 -17.516 1 96 157 TRP B C 1
ATOM 4960 O O . TRP B 1 157 ? 2.666 -18 -18.188 1 96 157 TRP B O 1
ATOM 4970 N N . GLY B 1 158 ? 2.93 -20.141 -17.75 1 97.62 158 GLY B N 1
ATOM 4971 C CA . GLY B 1 158 ? 3.799 -20.344 -18.891 1 97.62 158 GLY B CA 1
ATOM 4972 C C . GLY B 1 158 ? 3.131 -20.016 -20.219 1 97.62 158 GLY B C 1
ATOM 4973 O O . GLY B 1 158 ? 3.805 -19.688 -21.188 1 97.62 158 GLY B O 1
ATOM 4974 N N . THR B 1 159 ? 1.838 -20.094 -20.219 1 97.88 159 THR B N 1
ATOM 4975 C CA . THR B 1 159 ? 1.13 -19.734 -21.438 1 97.88 159 THR B CA 1
ATOM 4976 C C . THR B 1 159 ? 1.178 -18.219 -21.656 1 97.88 159 THR B C 1
ATOM 4978 O O . THR B 1 159 ? 1.214 -17.75 -22.797 1 97.88 159 THR B O 1
ATOM 4981 N N . SER B 1 160 ? 1.151 -17.484 -20.547 1 96.19 160 SER B N 1
ATOM 4982 C CA . SER B 1 160 ? 1.364 -16.047 -20.641 1 96.19 160 SER B CA 1
ATOM 4983 C C . SER B 1 160 ? 2.797 -15.727 -21.047 1 96.19 160 SER B C 1
ATOM 4985 O O . SER B 1 160 ? 3.027 -14.82 -21.844 1 96.19 160 SER B O 1
ATOM 4987 N N . LEU B 1 161 ? 3.68 -16.453 -20.516 1 97.31 161 LEU B N 1
ATOM 4988 C CA . LEU B 1 161 ? 5.09 -16.266 -20.828 1 97.31 161 LEU B CA 1
ATOM 4989 C C . LEU B 1 161 ? 5.348 -16.547 -22.312 1 97.31 161 LEU B C 1
ATOM 4991 O O . LEU B 1 161 ? 5.949 -15.727 -23 1 97.31 161 LEU B O 1
ATOM 4995 N N . GLY B 1 162 ? 4.871 -17.656 -22.781 1 98.31 162 GLY B N 1
ATOM 4996 C CA . GLY B 1 162 ? 5.059 -18.016 -24.172 1 98.31 162 GLY B CA 1
ATOM 4997 C C . GLY B 1 162 ? 4.402 -17.047 -25.141 1 98.31 162 GLY B C 1
ATOM 4998 O O . GLY B 1 162 ? 5.02 -16.625 -26.125 1 98.31 162 GLY B O 1
ATOM 4999 N N . SER B 1 163 ? 3.166 -16.719 -24.859 1 97.81 163 SER B N 1
ATOM 5000 C CA . SER B 1 163 ? 2.471 -15.789 -25.75 1 97.81 163 SER B CA 1
ATOM 5001 C C . SER B 1 163 ? 3.127 -14.414 -25.75 1 97.81 163 SER B C 1
ATOM 5003 O O . SER B 1 163 ? 3.182 -13.742 -26.781 1 97.81 163 SER B O 1
ATOM 5005 N N . THR B 1 164 ? 3.613 -14 -24.625 1 96.94 164 THR B N 1
ATOM 5006 C CA . THR B 1 164 ? 4.352 -12.75 -24.547 1 96.94 164 THR B CA 1
ATOM 5007 C C . THR B 1 164 ? 5.641 -12.82 -25.344 1 96.94 164 THR B C 1
ATOM 5009 O O . THR B 1 164 ? 5.961 -11.906 -26.109 1 96.94 164 THR B O 1
ATOM 5012 N N . TYR B 1 165 ? 6.355 -13.906 -25.203 1 98.31 165 TYR B N 1
ATOM 5013 C CA . TYR B 1 165 ? 7.566 -14.094 -26 1 98.31 165 TYR B CA 1
ATOM 5014 C C . TYR B 1 165 ? 7.258 -14.047 -27.484 1 98.31 165 TYR B C 1
ATOM 5016 O O . TYR B 1 165 ? 7.961 -13.375 -28.25 1 98.31 165 TYR B O 1
ATOM 5024 N N . GLY B 1 166 ? 6.25 -14.766 -27.875 1 98.19 166 GLY B N 1
ATOM 5025 C CA . GLY B 1 166 ? 5.844 -14.773 -29.266 1 98.19 166 GLY B CA 1
ATOM 5026 C C . GLY B 1 166 ? 5.477 -13.406 -29.797 1 98.19 166 GLY B C 1
ATOM 5027 O O . GLY B 1 166 ? 5.68 -13.109 -30.969 1 98.19 166 GLY B O 1
ATOM 5028 N N . GLN B 1 167 ? 4.898 -12.609 -28.922 1 97.38 167 GLN B N 1
ATOM 5029 C CA . GLN B 1 167 ? 4.523 -11.258 -29.328 1 97.38 167 GLN B CA 1
ATOM 5030 C C . GLN B 1 167 ? 5.754 -10.375 -29.484 1 97.38 167 GLN B C 1
ATOM 5032 O O . GLN B 1 167 ? 5.832 -9.57 -30.406 1 97.38 167 GLN B O 1
ATOM 5037 N N . LEU B 1 168 ? 6.723 -10.547 -28.609 1 97.38 168 LEU B N 1
ATOM 5038 C CA . LEU B 1 168 ? 7.918 -9.711 -28.609 1 97.38 168 LEU B CA 1
ATOM 5039 C C . LEU B 1 168 ? 8.883 -10.156 -29.703 1 97.38 168 LEU B C 1
ATOM 5041 O O . LEU B 1 168 ? 9.57 -9.328 -30.312 1 97.38 168 LEU B O 1
ATOM 5045 N N . PHE B 1 169 ? 8.953 -11.484 -29.938 1 98.44 169 PHE B N 1
ATOM 5046 C CA . PHE B 1 169 ? 9.961 -12.047 -30.828 1 98.44 169 PHE B CA 1
ATOM 5047 C C . PHE B 1 169 ? 9.344 -13.117 -31.719 1 98.44 169 PHE B C 1
ATOM 5049 O O . PHE B 1 169 ? 9.805 -14.266 -31.734 1 98.44 169 PHE B O 1
ATOM 5056 N N . PRO B 1 170 ? 8.445 -12.75 -32.562 1 98 170 PRO B N 1
ATOM 5057 C CA . PRO B 1 170 ? 7.75 -13.766 -33.344 1 98 170 PRO B CA 1
ATOM 5058 C C . PRO B 1 170 ? 8.68 -14.531 -34.281 1 98 170 PRO B C 1
ATOM 5060 O O . PRO B 1 170 ? 8.492 -15.727 -34.531 1 98 170 PRO B O 1
ATOM 5063 N N . SER B 1 171 ? 9.75 -13.906 -34.75 1 98.44 171 SER B N 1
ATOM 5064 C CA . SER B 1 171 ? 10.656 -14.523 -35.719 1 98.44 171 SER B CA 1
ATOM 5065 C C . SER B 1 171 ? 11.602 -15.508 -35.031 1 98.44 171 SER B C 1
ATOM 5067 O O . SER B 1 171 ? 12.297 -16.266 -35.688 1 98.44 171 SER B O 1
ATOM 5069 N N . HIS B 1 172 ? 11.547 -15.555 -33.719 1 98.81 172 HIS B N 1
ATOM 5070 C CA . HIS B 1 172 ? 12.453 -16.422 -32.969 1 98.81 172 HIS B CA 1
ATOM 5071 C C . HIS B 1 172 ? 11.75 -17.672 -32.469 1 98.81 172 HIS B C 1
ATOM 5073 O O . HIS B 1 172 ? 12.305 -18.438 -31.688 1 98.81 172 HIS B O 1
ATOM 5079 N N . VAL B 1 173 ? 10.555 -17.906 -33 1 98.75 173 VAL B N 1
ATOM 5080 C CA . VAL B 1 173 ? 9.766 -19.047 -32.531 1 98.75 173 VAL B CA 1
ATOM 5081 C C . VAL B 1 173 ? 9.695 -20.109 -33.656 1 98.75 173 VAL B C 1
ATOM 5083 O O . VAL B 1 173 ? 9.352 -19.797 -34.781 1 98.75 173 VAL B O 1
ATOM 5086 N N . ARG B 1 174 ? 10.047 -21.312 -33.281 1 98.56 174 ARG B N 1
ATOM 5087 C CA . ARG B 1 174 ? 9.875 -22.422 -34.219 1 98.56 174 ARG B CA 1
ATOM 5088 C C . ARG B 1 174 ? 8.578 -23.172 -33.938 1 98.56 174 ARG B C 1
ATOM 5090 O O . ARG B 1 174 ? 7.672 -23.188 -34.781 1 98.56 174 ARG B O 1
ATOM 5097 N N . ARG B 1 175 ? 8.508 -23.812 -32.812 1 98.38 175 ARG B N 1
ATOM 5098 C CA . ARG B 1 175 ? 7.297 -24.469 -32.344 1 98.38 175 ARG B CA 1
ATOM 5099 C C . ARG B 1 175 ? 6.945 -24.016 -30.922 1 98.38 175 ARG B C 1
ATOM 5101 O O . ARG B 1 175 ? 7.828 -23.812 -30.078 1 98.38 175 ARG B O 1
ATOM 5108 N N . MET B 1 176 ? 5.617 -23.844 -30.688 1 98.81 176 MET B N 1
ATOM 5109 C CA . MET B 1 176 ? 5.156 -23.422 -29.375 1 98.81 176 MET B CA 1
ATOM 5110 C C . MET B 1 176 ? 3.896 -24.172 -28.969 1 98.81 176 MET B C 1
ATOM 5112 O O . MET B 1 176 ? 2.957 -24.297 -29.766 1 98.81 176 MET B O 1
ATOM 5116 N N . VAL B 1 177 ? 3.928 -24.703 -27.797 1 98.88 177 VAL B N 1
ATOM 5117 C CA . VAL B 1 177 ? 2.791 -25.391 -27.203 1 98.88 177 VAL B CA 1
ATOM 5118 C C . VAL B 1 177 ? 2.389 -24.703 -25.906 1 98.88 177 VAL B C 1
ATOM 5120 O O . VAL B 1 177 ? 3.229 -24.469 -25.031 1 98.88 177 VAL B O 1
ATOM 5123 N N . LEU B 1 178 ? 1.144 -24.344 -25.75 1 98.81 178 LEU B N 1
ATOM 5124 C CA . LEU B 1 178 ? 0.588 -23.75 -24.547 1 98.81 178 LEU B CA 1
ATOM 5125 C C . LEU B 1 178 ? -0.505 -24.625 -23.953 1 98.81 178 LEU B C 1
ATOM 5127 O O . LEU B 1 178 ? -1.446 -25.016 -24.656 1 98.81 178 LEU B O 1
ATOM 5131 N N . ASP B 1 179 ? -0.349 -24.984 -22.703 1 98.5 179 ASP B N 1
ATOM 5132 C CA . ASP B 1 179 ? -1.21 -25.938 -22 1 98.5 179 ASP B CA 1
ATOM 5133 C C . ASP B 1 179 ? -1.824 -25.312 -20.766 1 98.5 179 ASP B C 1
ATOM 5135 O O . ASP B 1 179 ? -1.104 -24.812 -19.891 1 98.5 179 ASP B O 1
ATOM 5139 N N . SER B 1 180 ? -3.258 -25.391 -20.625 1 97.81 180 SER B N 1
ATOM 5140 C CA . SER B 1 180 ? -3.955 -24.797 -19.5 1 97.81 180 SER B CA 1
ATOM 5141 C C . SER B 1 180 ? -3.754 -23.281 -19.469 1 97.81 180 SER B C 1
ATOM 5143 O O . SER B 1 180 ? -3.102 -22.75 -18.578 1 97.81 180 SER B O 1
ATOM 5145 N N . ILE B 1 181 ? -4.531 -22.672 -20.281 1 97.81 181 ILE B N 1
ATOM 5146 C CA . ILE B 1 181 ? -4.219 -21.344 -20.797 1 97.81 181 ILE B CA 1
ATOM 5147 C C . ILE B 1 181 ? -4.906 -20.281 -19.938 1 97.81 181 ILE B C 1
ATOM 5149 O O . ILE B 1 181 ? -6.121 -20.312 -19.75 1 97.81 181 ILE B O 1
ATOM 5153 N N . VAL B 1 182 ? -4.168 -19.281 -19.469 1 94.56 182 VAL B N 1
ATOM 5154 C CA . VAL B 1 182 ? -4.66 -18.172 -18.672 1 94.56 182 VAL B CA 1
ATOM 5155 C C . VAL B 1 182 ? -5.523 -17.266 -19.547 1 94.56 182 VAL B C 1
ATOM 5157 O O . VAL B 1 182 ? -6.57 -16.781 -19.109 1 94.56 182 VAL B O 1
ATOM 5160 N N . GLY B 1 183 ? -5.227 -17.031 -20.766 1 92.5 183 GLY B N 1
ATOM 5161 C CA . GLY B 1 183 ? -5.828 -16.062 -21.656 1 92.5 183 GLY B CA 1
ATOM 5162 C C . GLY B 1 183 ? -4.973 -14.82 -21.875 1 92.5 183 GLY B C 1
ATOM 5163 O O . GLY B 1 183 ? -4.145 -14.477 -21.016 1 92.5 183 GLY B O 1
ATOM 5164 N N . PRO B 1 184 ? -5.254 -14.109 -22.953 1 89.88 184 PRO B N 1
ATOM 5165 C CA . PRO B 1 184 ? -4.371 -13 -23.328 1 89.88 184 PRO B CA 1
ATOM 5166 C C . PRO B 1 184 ? -4.812 -11.672 -22.703 1 89.88 184 PRO B C 1
ATOM 5168 O O . PRO B 1 184 ? -3.99 -10.773 -22.531 1 89.88 184 PRO B O 1
ATOM 5171 N N . THR B 1 185 ? -6.141 -11.453 -22.469 1 79.25 185 THR B N 1
ATOM 5172 C CA . THR B 1 185 ? -6.66 -10.102 -22.281 1 79.25 185 THR B CA 1
ATOM 5173 C C . THR B 1 185 ? -7.375 -9.969 -20.938 1 79.25 185 THR B C 1
ATOM 5175 O O . THR B 1 185 ? -7.723 -8.859 -20.531 1 79.25 185 THR B O 1
ATOM 5178 N N . ILE B 1 186 ? -7.641 -11 -20.312 1 83.75 186 ILE B N 1
ATOM 5179 C CA . ILE B 1 186 ? -8.438 -10.906 -19.094 1 83.75 186 ILE B CA 1
ATOM 5180 C C . ILE B 1 186 ? -7.586 -10.312 -17.969 1 83.75 186 ILE B C 1
ATOM 5182 O O . ILE B 1 186 ? -6.402 -10.633 -17.844 1 83.75 186 ILE B O 1
ATOM 5186 N N . SER B 1 187 ? -8.258 -9.367 -17.266 1 86.75 187 SER B N 1
ATOM 5187 C CA . SER B 1 187 ? -7.535 -8.867 -16.094 1 86.75 187 SER B CA 1
ATOM 5188 C C . SER B 1 187 ? -7.363 -9.961 -15.047 1 86.75 187 SER B C 1
ATOM 5190 O O . SER B 1 187 ? -8.211 -10.852 -14.93 1 86.75 187 SER B O 1
ATOM 5192 N N . TRP B 1 188 ? -6.309 -9.82 -14.336 1 91 188 TRP B N 1
ATOM 5193 C CA . TRP B 1 188 ? -6.059 -10.867 -13.344 1 91 188 TRP B CA 1
ATOM 5194 C C . TRP B 1 188 ? -7.133 -10.859 -12.266 1 91 188 TRP B C 1
ATOM 5196 O O . TRP B 1 188 ? -7.504 -11.914 -11.742 1 91 188 TRP B O 1
ATOM 5206 N N . TYR B 1 189 ? -7.699 -9.727 -11.875 1 91.5 189 TYR B N 1
ATOM 5207 C CA . TYR B 1 189 ? -8.797 -9.648 -10.922 1 91.5 189 TYR B CA 1
ATOM 5208 C C . TYR B 1 189 ? -10.023 -10.398 -11.43 1 91.5 189 TYR B C 1
ATOM 5210 O O . TYR B 1 189 ? -10.617 -11.195 -10.703 1 91.5 189 TYR B O 1
ATOM 5218 N N . ASP B 1 190 ? -10.344 -10.211 -12.703 1 91.56 190 ASP B N 1
ATOM 5219 C CA . ASP B 1 190 ? -11.477 -10.922 -13.289 1 91.56 190 ASP B CA 1
ATOM 5220 C C . ASP B 1 190 ? -11.18 -12.414 -13.422 1 91.56 190 ASP B C 1
ATOM 5222 O O . ASP B 1 190 ? -12.078 -13.242 -13.266 1 91.56 190 ASP B O 1
ATOM 5226 N N . HIS B 1 191 ? -9.953 -12.711 -13.734 1 93.69 191 HIS B N 1
ATOM 5227 C CA . HIS B 1 191 ? -9.547 -14.102 -13.805 1 93.69 191 HIS B CA 1
ATOM 5228 C C . HIS B 1 191 ? -9.75 -14.812 -12.469 1 93.69 191 HIS B C 1
ATOM 5230 O O . HIS B 1 191 ? -10.203 -15.953 -12.43 1 93.69 191 HIS B O 1
ATOM 5236 N N . ASN B 1 192 ? -9.453 -14.133 -11.367 1 95 192 ASN B N 1
ATOM 5237 C CA . ASN B 1 192 ? -9.656 -14.695 -10.039 1 95 192 ASN B CA 1
ATOM 5238 C C . ASN B 1 192 ? -11.125 -15.031 -9.797 1 95 192 ASN B C 1
ATOM 5240 O O . ASN B 1 192 ? -11.438 -16.078 -9.211 1 95 192 ASN B O 1
ATOM 5244 N N . ILE B 1 193 ? -11.977 -14.203 -10.273 1 94.75 193 ILE B N 1
ATOM 5245 C CA . ILE B 1 193 ? -13.406 -14.43 -10.086 1 94.75 193 ILE B CA 1
ATOM 5246 C C . ILE B 1 193 ? -13.844 -15.68 -10.844 1 94.75 193 ILE B C 1
ATOM 5248 O O . ILE B 1 193 ? -14.594 -16.5 -10.32 1 94.75 193 ILE B O 1
ATOM 5252 N N . LEU B 1 194 ? -13.297 -15.828 -12 1 94.75 194 LEU B N 1
ATOM 5253 C CA . LEU B 1 194 ? -13.602 -17.031 -12.766 1 94.75 194 LEU B CA 1
ATOM 5254 C C . LEU B 1 194 ? -13.039 -18.266 -12.086 1 94.75 194 LEU B C 1
ATOM 5256 O O . LEU B 1 194 ? -13.68 -19.328 -12.07 1 94.75 194 LEU B O 1
ATOM 5260 N N . GLN B 1 195 ? -11.844 -18.125 -11.555 1 96.19 195 GLN B N 1
ATOM 5261 C CA . GLN B 1 195 ? -11.234 -19.234 -10.82 1 96.19 195 GLN B CA 1
ATOM 5262 C C . GLN B 1 195 ? -12.117 -19.656 -9.648 1 96.19 195 GLN B C 1
ATOM 5264 O O . GLN B 1 195 ? -12.289 -20.859 -9.406 1 96.19 195 GLN B O 1
ATOM 5269 N N . ASP B 1 196 ? -12.664 -18.703 -8.938 1 97.25 196 ASP B N 1
ATOM 5270 C CA . ASP B 1 196 ? -13.508 -18.984 -7.785 1 97.25 196 ASP B CA 1
ATOM 5271 C C . ASP B 1 196 ? -14.703 -19.859 -8.188 1 97.25 196 ASP B C 1
ATOM 5273 O O . ASP B 1 196 ? -15 -20.859 -7.516 1 97.25 196 ASP B O 1
ATOM 5277 N N . LYS B 1 197 ? -15.312 -19.516 -9.273 1 96.88 197 LYS B N 1
ATOM 5278 C CA . LYS B 1 197 ? -16.484 -20.25 -9.75 1 96.88 197 LYS B CA 1
ATOM 5279 C C . LYS B 1 197 ? -16.094 -21.656 -10.195 1 96.88 197 LYS B C 1
ATOM 5281 O O . LYS B 1 197 ? -16.812 -22.625 -9.906 1 96.88 197 LYS B O 1
ATOM 5286 N N . GLU B 1 198 ? -14.961 -21.734 -10.844 1 96.56 198 GLU B N 1
ATOM 5287 C CA . GLU B 1 198 ? -14.555 -23.047 -11.344 1 96.56 198 GLU B CA 1
ATOM 5288 C C . GLU B 1 198 ? -14.078 -23.953 -10.203 1 96.56 198 GLU B C 1
ATOM 5290 O O . GLU B 1 198 ? -14.305 -25.156 -10.227 1 96.56 198 GLU B O 1
ATOM 5295 N N . HIS B 1 199 ? -13.406 -23.406 -9.219 1 97.12 199 HIS B N 1
ATOM 5296 C CA . HIS B 1 199 ? -13.039 -24.203 -8.055 1 97.12 199 HIS B CA 1
ATOM 5297 C C . HIS B 1 199 ? -14.266 -24.688 -7.297 1 97.12 199 HIS B C 1
ATOM 5299 O O . HIS B 1 199 ? -14.266 -25.781 -6.73 1 97.12 199 HIS B O 1
ATOM 5305 N N . GLN B 1 200 ? -15.289 -23.859 -7.234 1 97.56 200 GLN B N 1
ATOM 5306 C CA . GLN B 1 200 ? -16.547 -24.312 -6.637 1 97.56 200 GLN B CA 1
ATOM 5307 C C . GLN B 1 200 ? -17.109 -25.484 -7.41 1 97.56 200 GLN B C 1
ATOM 5309 O O . GLN B 1 200 ? -17.547 -26.484 -6.812 1 97.56 200 GLN B O 1
ATOM 5314 N N . ARG B 1 201 ? -17.094 -25.359 -8.68 1 97 201 ARG B N 1
ATOM 5315 C CA . ARG B 1 201 ? -17.609 -26.438 -9.516 1 97 201 ARG B CA 1
ATOM 5316 C C . ARG B 1 201 ? -16.844 -27.734 -9.258 1 97 201 ARG B C 1
ATOM 5318 O O . ARG B 1 201 ? -17.438 -28.812 -9.156 1 97 201 ARG B O 1
ATOM 5325 N N . ARG B 1 202 ? -15.555 -27.656 -9.125 1 97.12 202 ARG B N 1
ATOM 5326 C CA . ARG B 1 202 ? -14.727 -28.844 -8.891 1 97.12 202 ARG B CA 1
ATOM 5327 C C . ARG B 1 202 ? -14.953 -29.391 -7.488 1 97.12 202 ARG B C 1
ATOM 5329 O O . ARG B 1 202 ? -14.898 -30.609 -7.281 1 97.12 202 ARG B O 1
ATOM 5336 N N . PHE B 1 203 ? -15.156 -28.531 -6.539 1 97.81 203 PHE B N 1
ATOM 5337 C CA . PHE B 1 203 ? -15.484 -28.984 -5.191 1 97.81 203 PHE B CA 1
ATOM 5338 C C . PHE B 1 203 ? -16.812 -29.734 -5.188 1 97.81 203 PHE B C 1
ATOM 5340 O O . PHE B 1 203 ? -16.953 -30.75 -4.516 1 97.81 203 PHE B O 1
ATOM 5347 N N . ASP B 1 204 ? -17.797 -29.219 -5.934 1 98.06 204 ASP B N 1
ATOM 5348 C CA . ASP B 1 204 ? -19.094 -29.891 -6.07 1 98.06 204 ASP B CA 1
ATOM 5349 C C . ASP B 1 204 ? -18.922 -31.281 -6.691 1 98.06 204 ASP B C 1
ATOM 5351 O O . ASP B 1 204 ? -19.562 -32.25 -6.27 1 98.06 204 ASP B O 1
ATOM 5355 N N . ALA B 1 205 ? -18.047 -31.344 -7.641 1 97.69 205 ALA B N 1
ATOM 5356 C CA . ALA B 1 205 ? -17.766 -32.625 -8.281 1 97.69 205 ALA B CA 1
ATOM 5357 C C . ALA B 1 205 ? -17.125 -33.594 -7.297 1 97.69 205 ALA B C 1
ATOM 5359 O O . ALA B 1 205 ? -17.469 -34.781 -7.273 1 97.69 205 ALA B O 1
ATOM 5360 N N . PHE B 1 206 ? -16.188 -33.188 -6.488 1 98.38 206 PHE B N 1
ATOM 5361 C CA . PHE B 1 206 ? -15.609 -33.969 -5.426 1 98.38 206 PHE B CA 1
ATOM 5362 C C . PHE B 1 206 ? -16.688 -34.5 -4.484 1 98.38 206 PHE B C 1
ATOM 5364 O O . PHE B 1 206 ? -16.703 -35.688 -4.141 1 98.38 206 PHE B O 1
ATOM 5371 N N . ALA B 1 207 ? -17.547 -33.562 -4.039 1 98.75 207 ALA B N 1
ATOM 5372 C CA . ALA B 1 207 ? -18.609 -33.938 -3.102 1 98.75 207 ALA B CA 1
ATOM 5373 C C . ALA B 1 207 ? -19.516 -35.031 -3.693 1 98.75 207 ALA B C 1
ATOM 5375 O O . ALA B 1 207 ? -19.859 -36 -3.014 1 98.75 207 ALA B O 1
ATOM 5376 N N . ALA B 1 208 ? -19.875 -34.844 -4.945 1 98.56 208 ALA B N 1
ATOM 5377 C CA . ALA B 1 208 ? -20.703 -35.812 -5.621 1 98.56 208 ALA B CA 1
ATOM 5378 C C . ALA B 1 208 ? -19.984 -37.156 -5.727 1 98.56 208 ALA B C 1
ATOM 5380 O O . ALA B 1 208 ? -20.594 -38.219 -5.512 1 98.56 208 ALA B O 1
ATOM 5381 N N . TRP B 1 209 ? -18.734 -37.125 -6.082 1 98.5 209 TRP B N 1
ATOM 5382 C CA . TRP B 1 209 ? -17.922 -38.344 -6.195 1 98.5 209 TRP B CA 1
ATOM 5383 C C . TRP B 1 209 ? -17.828 -39.062 -4.855 1 98.5 209 TRP B C 1
ATOM 5385 O O . TRP B 1 209 ? -18.016 -40.281 -4.793 1 98.5 209 TRP B O 1
ATOM 5395 N N . ALA B 1 210 ? -17.594 -38.375 -3.814 1 98.75 210 ALA B N 1
ATOM 5396 C CA . ALA B 1 210 ? -17.453 -38.969 -2.479 1 98.75 210 ALA B CA 1
ATOM 5397 C C . ALA B 1 210 ? -18.781 -39.562 -1.999 1 98.75 210 ALA B C 1
ATOM 5399 O O . ALA B 1 210 ? -18.812 -40.562 -1.32 1 98.75 210 ALA B O 1
ATOM 5400 N N . ALA B 1 211 ? -19.859 -38.875 -2.361 1 98.75 211 ALA B N 1
ATOM 5401 C CA . ALA B 1 211 ? -21.188 -39.344 -1.957 1 98.75 211 ALA B CA 1
ATOM 5402 C C . ALA B 1 211 ? -21.5 -40.719 -2.562 1 98.75 211 ALA B C 1
ATOM 5404 O O . ALA B 1 211 ? -22.141 -41.531 -1.923 1 98.75 211 ALA B O 1
ATOM 5405 N N . LYS B 1 212 ? -21.047 -40.906 -3.736 1 98.38 212 LYS B N 1
ATOM 5406 C CA . LYS B 1 212 ? -21.25 -42.188 -4.402 1 98.38 212 LYS B CA 1
ATOM 5407 C C . LYS B 1 212 ? -20.484 -43.312 -3.699 1 98.38 212 LYS B C 1
ATOM 5409 O O . LYS B 1 212 ? -20.828 -44.5 -3.84 1 98.38 212 LYS B O 1
ATOM 5414 N N . ALA B 1 213 ? -19.516 -42.938 -2.975 1 98.56 213 ALA B N 1
ATOM 5415 C CA . ALA B 1 213 ? -18.672 -43.906 -2.285 1 98.56 213 ALA B CA 1
ATOM 5416 C C . ALA B 1 213 ? -18.938 -43.938 -0.785 1 98.56 213 ALA B C 1
ATOM 5418 O O . ALA B 1 213 ? -18.031 -44.094 0.023 1 98.56 213 ALA B O 1
ATOM 5419 N N . ASP B 1 214 ? -20.188 -43.75 -0.417 1 98.31 214 ASP B N 1
ATOM 5420 C CA . ASP B 1 214 ? -20.547 -43.656 0.997 1 98.31 214 ASP B CA 1
ATOM 5421 C C . ASP B 1 214 ? -20.172 -44.938 1.741 1 98.31 214 ASP B C 1
ATOM 5423 O O . ASP B 1 214 ? -19.906 -44.906 2.945 1 98.31 214 ASP B O 1
ATOM 5427 N N . GLY B 1 215 ? -20.156 -46.031 1.079 1 98.06 215 GLY B N 1
ATOM 5428 C CA . GLY B 1 215 ? -19.734 -47.281 1.694 1 98.06 215 GLY B CA 1
ATOM 5429 C C . GLY B 1 215 ? -18.297 -47.25 2.178 1 98.06 215 GLY B C 1
ATOM 5430 O O . GLY B 1 215 ? -17.953 -47.969 3.113 1 98.06 215 GLY B O 1
ATOM 5431 N N . VAL B 1 216 ? -17.484 -46.406 1.611 1 98.25 216 VAL B N 1
ATOM 5432 C CA . VAL B 1 216 ? -16.062 -46.312 1.948 1 98.25 216 VAL B CA 1
ATOM 5433 C C . VAL B 1 216 ? -15.852 -45.188 2.975 1 98.25 216 VAL B C 1
ATOM 5435 O O . VAL B 1 216 ? -15.148 -45.375 3.967 1 98.25 216 VAL B O 1
ATOM 5438 N N . TYR B 1 217 ? -16.562 -44.031 2.832 1 98.56 217 TYR B N 1
ATOM 5439 C CA . TYR B 1 217 ? -16.172 -42.844 3.557 1 98.56 217 TYR B CA 1
ATOM 5440 C C . TYR B 1 217 ? -17.203 -42.469 4.613 1 98.56 217 TYR B C 1
ATOM 5442 O O . TYR B 1 217 ? -16.906 -41.75 5.555 1 98.56 217 TYR B O 1
ATOM 5450 N N . HIS B 1 218 ? -18.453 -42.906 4.422 1 98.56 218 HIS B N 1
ATOM 5451 C CA . HIS B 1 218 ? -19.531 -42.656 5.371 1 98.56 218 HIS B CA 1
ATOM 5452 C C . HIS B 1 218 ? -19.734 -41.156 5.617 1 98.56 218 HIS B C 1
ATOM 5454 O O . HIS B 1 218 ? -19.797 -40.719 6.766 1 98.56 218 HIS B O 1
ATOM 5460 N N . LEU B 1 219 ? -19.766 -40.438 4.516 1 98.69 219 LEU B N 1
ATOM 5461 C CA . LEU B 1 219 ? -19.906 -38.969 4.602 1 98.69 219 LEU B CA 1
ATOM 5462 C C . LEU B 1 219 ? -21.297 -38.531 4.188 1 98.69 219 LEU B C 1
ATOM 5464 O O . LEU B 1 219 ? -21.641 -37.344 4.254 1 98.69 219 LEU B O 1
ATOM 5468 N N . GLY B 1 220 ? -22.078 -39.5 3.787 1 98.25 220 GLY B N 1
ATOM 5469 C CA . GLY B 1 220 ? -23.406 -39.219 3.27 1 98.25 220 GLY B CA 1
ATOM 5470 C C . GLY B 1 220 ? -23.578 -39.625 1.821 1 98.25 220 GLY B C 1
ATOM 5471 O O . GLY B 1 220 ? -22.594 -39.812 1.101 1 98.25 220 GLY B O 1
ATOM 5472 N N . THR B 1 221 ? -24.859 -39.719 1.281 1 98.31 221 THR B N 1
ATOM 5473 C CA . THR B 1 221 ? -25.156 -40.344 -0.005 1 98.31 221 THR B CA 1
ATOM 5474 C C . THR B 1 221 ? -25.484 -39.281 -1.054 1 98.31 221 THR B C 1
ATOM 5476 O O . THR B 1 221 ? -25.906 -39.594 -2.162 1 98.31 221 THR B O 1
ATOM 5479 N N . ASP B 1 222 ? -25.344 -38.062 -0.712 1 98 222 ASP B N 1
ATOM 5480 C CA . ASP B 1 222 ? -25.5 -37 -1.699 1 98 222 ASP B CA 1
ATOM 5481 C C . ASP B 1 222 ? -24.469 -35.906 -1.471 1 98 222 ASP B C 1
ATOM 5483 O O . ASP B 1 222 ? -23.828 -35.844 -0.416 1 98 222 ASP B O 1
ATOM 5487 N N . ALA B 1 223 ? -24.297 -35.094 -2.447 1 98 223 ALA B N 1
ATOM 5488 C CA . ALA B 1 223 ? -23.234 -34.062 -2.457 1 98 223 ALA B CA 1
ATOM 5489 C C . ALA B 1 223 ? -23.422 -33.094 -1.307 1 98 223 ALA B C 1
ATOM 5491 O O . ALA B 1 223 ? -22.438 -32.625 -0.707 1 98 223 ALA B O 1
ATOM 5492 N N . ALA B 1 224 ? -24.641 -32.719 -0.972 1 98.12 224 ALA B N 1
ATOM 5493 C CA . ALA B 1 224 ? -24.922 -31.766 0.097 1 98.12 224 ALA B CA 1
ATOM 5494 C C . ALA B 1 224 ? -24.422 -32.281 1.442 1 98.12 224 ALA B C 1
ATOM 5496 O O . ALA B 1 224 ? -23.922 -31.516 2.264 1 98.12 224 ALA B O 1
ATOM 5497 N N . ALA B 1 225 ? -24.578 -33.562 1.629 1 98.5 225 ALA B N 1
ATOM 5498 C CA . ALA B 1 225 ? -24.125 -34.156 2.873 1 98.5 225 ALA B CA 1
ATOM 5499 C C . ALA B 1 225 ? -22.609 -34.094 2.99 1 98.5 225 ALA B C 1
ATOM 5501 O O . ALA B 1 225 ? -22.062 -33.844 4.074 1 98.5 225 ALA B O 1
ATOM 5502 N N . VAL B 1 226 ? -21.922 -34.344 1.935 1 98.62 226 VAL B N 1
ATOM 5503 C CA . VAL B 1 226 ? -20.469 -34.312 1.929 1 98.62 226 VAL B CA 1
ATOM 5504 C C . VAL B 1 226 ? -20 -32.875 2.168 1 98.62 226 VAL B C 1
ATOM 5506 O O . VAL B 1 226 ? -19.031 -32.625 2.902 1 98.62 226 VAL B O 1
ATOM 5509 N N . GLN B 1 227 ? -20.641 -31.906 1.569 1 98.19 227 GLN B N 1
ATOM 5510 C CA . GLN B 1 227 ? -20.328 -30.5 1.787 1 98.19 227 GLN B CA 1
ATOM 5511 C C . GLN B 1 227 ? -20.547 -30.094 3.244 1 98.19 227 GLN B C 1
ATOM 5513 O O . GLN B 1 227 ? -19.766 -29.328 3.811 1 98.19 227 GLN B O 1
ATOM 5518 N N . LYS B 1 228 ? -21.594 -30.594 3.83 1 98.31 228 LYS B N 1
ATOM 5519 C CA . LYS B 1 228 ? -21.844 -30.375 5.25 1 98.31 228 LYS B CA 1
ATOM 5520 C C . LYS B 1 228 ? -20.734 -30.969 6.109 1 98.31 228 LYS B C 1
ATOM 5522 O O . LYS B 1 228 ? -20.328 -30.375 7.113 1 98.31 228 LYS B O 1
ATOM 5527 N N . ALA B 1 229 ? -20.312 -32.156 5.719 1 98.56 229 ALA B N 1
ATOM 5528 C CA . ALA B 1 229 ? -19.203 -32.812 6.422 1 98.56 229 ALA B CA 1
ATOM 5529 C C . ALA B 1 229 ? -17.953 -31.922 6.379 1 98.56 229 ALA B C 1
ATOM 5531 O O . ALA B 1 229 ? -17.266 -31.766 7.387 1 98.56 229 ALA B O 1
ATOM 5532 N N . TYR B 1 230 ? -17.656 -31.375 5.238 1 98.56 230 TYR B N 1
ATOM 5533 C CA . TYR B 1 230 ? -16.547 -30.453 5.09 1 98.56 230 TYR B CA 1
ATOM 5534 C C . TYR B 1 230 ? -16.688 -29.266 6.039 1 98.56 230 TYR B C 1
ATOM 5536 O O . TYR B 1 230 ? -15.742 -28.922 6.758 1 98.56 230 TYR B O 1
ATOM 5544 N N . ALA B 1 231 ? -17.875 -28.672 6.051 1 98.25 231 ALA B N 1
ATOM 5545 C CA . ALA B 1 231 ? -18.141 -27.5 6.891 1 98.25 231 ALA B CA 1
ATOM 5546 C C . ALA B 1 231 ? -18 -27.859 8.367 1 98.25 231 ALA B C 1
ATOM 5548 O O . ALA B 1 231 ? -17.531 -27.047 9.164 1 98.25 231 ALA B O 1
ATOM 5549 N N . GLN B 1 232 ? -18.406 -29.016 8.695 1 98.5 232 GLN B N 1
ATOM 5550 C CA . GLN B 1 232 ? -18.328 -29.469 10.078 1 98.5 232 GLN B CA 1
ATOM 5551 C C . GLN B 1 232 ? -16.875 -29.578 10.539 1 98.5 232 GLN B C 1
ATOM 5553 O O . GLN B 1 232 ? -16.531 -29.188 11.656 1 98.5 232 GLN B O 1
ATOM 5558 N N . VAL B 1 233 ? -16.062 -30.109 9.672 1 98.69 233 VAL B N 1
ATOM 5559 C CA . VAL B 1 233 ? -14.641 -30.234 10.016 1 98.69 233 VAL B CA 1
ATOM 5560 C C . VAL B 1 233 ? -14.023 -28.844 10.133 1 98.69 233 VAL B C 1
ATOM 5562 O O . VAL B 1 233 ? -13.273 -28.562 11.07 1 98.69 233 VAL B O 1
ATOM 5565 N N . GLU B 1 234 ? -14.328 -27.969 9.211 1 98.38 234 GLU B N 1
ATOM 5566 C CA . GLU B 1 234 ? -13.805 -26.609 9.242 1 98.38 234 GLU B CA 1
ATOM 5567 C C . GLU B 1 234 ? -14.203 -25.891 10.539 1 98.38 234 GLU B C 1
ATOM 5569 O O . GLU B 1 234 ? -13.375 -25.25 11.18 1 98.38 234 GLU B O 1
ATOM 5574 N N . ASP B 1 235 ? -15.453 -26.031 10.93 1 98.12 235 ASP B N 1
ATOM 5575 C CA . ASP B 1 235 ? -15.961 -25.422 12.148 1 98.12 235 ASP B CA 1
ATOM 5576 C C . ASP B 1 235 ? -15.266 -25.984 13.383 1 98.12 235 ASP B C 1
ATOM 5578 O O . ASP B 1 235 ? -14.969 -25.234 14.328 1 98.12 235 ASP B O 1
ATOM 5582 N N . ALA B 1 236 ? -15.062 -27.219 13.383 1 98.44 236 ALA B N 1
ATOM 5583 C CA . ALA B 1 236 ? -14.375 -27.844 14.508 1 98.44 236 ALA B CA 1
ATOM 5584 C C . ALA B 1 236 ? -12.945 -27.328 14.633 1 98.44 236 ALA B C 1
ATOM 5586 O O . ALA B 1 236 ? -12.461 -27.094 15.742 1 98.44 236 ALA B O 1
ATOM 5587 N N . LEU B 1 237 ? -12.281 -27.156 13.539 1 98.5 237 LEU B N 1
ATOM 5588 C CA . LEU B 1 237 ? -10.891 -26.703 13.523 1 98.5 237 LEU B CA 1
ATOM 5589 C C . LEU B 1 237 ? -10.789 -25.25 13.953 1 98.5 237 LEU B C 1
ATOM 5591 O O . LEU B 1 237 ? -9.742 -24.812 14.438 1 98.5 237 LEU B O 1
ATOM 5595 N N . ARG B 1 238 ? -11.883 -24.5 13.672 1 97.56 238 ARG B N 1
ATOM 5596 C CA . ARG B 1 238 ? -11.93 -23.109 14.141 1 97.56 238 ARG B CA 1
ATOM 5597 C C . ARG B 1 238 ? -11.852 -23.047 15.664 1 97.56 238 ARG B C 1
ATOM 5599 O O . ARG B 1 238 ? -11.25 -22.141 16.219 1 97.56 238 ARG B O 1
ATOM 5606 N N . LYS B 1 239 ? -12.32 -24.016 16.312 1 97.44 239 LYS B N 1
ATOM 5607 C CA . LYS B 1 239 ? -12.375 -24.078 17.766 1 97.44 239 LYS B CA 1
ATOM 5608 C C . LYS B 1 239 ? -11.148 -24.781 18.344 1 97.44 239 LYS B C 1
ATOM 5610 O O . LYS B 1 239 ? -10.586 -24.359 19.344 1 97.44 239 LYS B O 1
ATOM 5615 N N . GLU B 1 240 ? -10.82 -25.828 17.703 1 97.38 240 GLU B N 1
ATOM 5616 C CA . GLU B 1 240 ? -9.719 -26.656 18.156 1 97.38 240 GLU B CA 1
ATOM 5617 C C . GLU B 1 240 ? -8.781 -27.031 17.016 1 97.38 240 GLU B C 1
ATOM 5619 O O . GLU B 1 240 ? -8.867 -28.125 16.469 1 97.38 240 GLU B O 1
ATOM 5624 N N . PRO B 1 241 ? -7.824 -26.172 16.703 1 98.31 241 PRO B N 1
ATOM 5625 C CA . PRO B 1 241 ? -6.871 -26.484 15.648 1 98.31 241 PRO B CA 1
ATOM 5626 C C . PRO B 1 241 ? -5.992 -27.688 15.984 1 98.31 241 PRO B C 1
ATOM 5628 O O . PRO B 1 241 ? -5.797 -28 17.156 1 98.31 241 PRO B O 1
ATOM 5631 N N . VAL B 1 242 ? -5.508 -28.312 14.914 1 97.31 242 VAL B N 1
ATOM 5632 C CA . VAL B 1 242 ? -4.703 -29.531 15.016 1 97.31 242 VAL B CA 1
ATOM 5633 C C . VAL B 1 242 ? -3.227 -29.188 14.844 1 97.31 242 VAL B C 1
ATOM 5635 O O . VAL B 1 242 ? -2.877 -28.281 14.094 1 97.31 242 VAL B O 1
ATOM 5638 N N . ASP B 1 243 ? -2.414 -29.922 15.5 1 96.06 243 ASP B N 1
ATOM 5639 C CA . ASP B 1 243 ? -0.975 -29.719 15.383 1 96.06 243 ASP B CA 1
ATOM 5640 C C . ASP B 1 243 ? -0.507 -29.922 13.945 1 96.06 243 ASP B C 1
ATOM 5642 O O . ASP B 1 243 ? -0.926 -30.891 13.289 1 96.06 243 ASP B O 1
ATOM 5646 N N . ALA B 1 244 ? 0.364 -29.047 13.461 1 96.38 244 ALA B N 1
ATOM 5647 C CA . ALA B 1 244 ? 0.816 -29.094 12.07 1 96.38 244 ALA B CA 1
ATOM 5648 C C . ALA B 1 244 ? 2.191 -29.734 11.969 1 96.38 244 ALA B C 1
ATOM 5650 O O . ALA B 1 244 ? 2.701 -29.953 10.859 1 96.38 244 ALA B O 1
ATOM 5651 N N . ALA B 1 245 ? 2.811 -30.109 13.039 1 94.25 245 ALA B N 1
ATOM 5652 C CA . ALA B 1 245 ? 4.168 -30.656 12.992 1 94.25 245 ALA B CA 1
ATOM 5653 C C . ALA B 1 245 ? 4.277 -31.781 11.969 1 94.25 245 ALA B C 1
ATOM 5655 O O . ALA B 1 245 ? 3.391 -32.625 11.875 1 94.25 245 ALA B O 1
ATOM 5656 N N . PRO B 1 246 ? 5.316 -31.703 11.203 1 93.62 246 PRO B N 1
ATOM 5657 C CA . PRO B 1 246 ? 6.547 -30.938 11.391 1 93.62 246 PRO B CA 1
ATOM 5658 C C . PRO B 1 246 ? 6.43 -29.5 10.891 1 93.62 246 PRO B C 1
ATOM 5660 O O . PRO B 1 246 ? 7.328 -28.688 11.117 1 93.62 246 PRO B O 1
ATOM 5663 N N . ALA B 1 247 ? 5.406 -29.156 10.133 1 93.88 247 ALA B N 1
ATOM 5664 C CA . ALA B 1 247 ? 5.211 -27.75 9.75 1 93.88 247 ALA B CA 1
ATOM 5665 C C . ALA B 1 247 ? 4.98 -26.875 10.977 1 93.88 247 ALA B C 1
ATOM 5667 O O . ALA B 1 247 ? 4.57 -27.359 12.031 1 93.88 247 ALA B O 1
ATOM 5668 N N . PRO B 1 248 ? 5.316 -25.656 10.852 1 94.5 248 PRO B N 1
ATOM 5669 C CA . PRO B 1 248 ? 5.113 -24.781 12.008 1 94.5 248 PRO B CA 1
ATOM 5670 C C . PRO B 1 248 ? 3.637 -24.531 12.312 1 94.5 248 PRO B C 1
ATOM 5672 O O . PRO B 1 248 ? 2.811 -24.516 11.391 1 94.5 248 PRO B O 1
ATOM 5675 N N . GLY B 1 249 ? 3.316 -24.391 13.562 1 96.75 249 GLY B N 1
ATOM 5676 C CA . GLY B 1 249 ? 2.02 -23.906 14 1 96.75 249 GLY B CA 1
ATOM 5677 C C . GLY B 1 249 ? 0.967 -24.984 14.078 1 96.75 249 GLY B C 1
ATOM 5678 O O . GLY B 1 249 ? 1.261 -26.109 14.484 1 96.75 249 GLY B O 1
ATOM 5679 N N . LYS B 1 250 ? -0.31 -24.531 13.828 1 98.38 250 LYS B N 1
ATOM 5680 C CA . LYS B 1 250 ? -1.458 -25.438 13.93 1 98.38 250 LYS B CA 1
ATOM 5681 C C . LYS B 1 250 ? -2.338 -25.344 12.688 1 98.38 250 LYS B C 1
ATOM 5683 O O . LYS B 1 250 ? -2.352 -24.312 12 1 98.38 250 LYS B O 1
ATOM 5688 N N . ILE B 1 251 ? -3.014 -26.406 12.414 1 98.44 251 ILE B N 1
ATOM 5689 C CA . ILE B 1 251 ? -3.941 -26.484 11.289 1 98.44 251 ILE B CA 1
ATOM 5690 C C . ILE B 1 251 ? -5.312 -25.969 11.719 1 98.44 251 ILE B C 1
ATOM 5692 O O . ILE B 1 251 ? -6.082 -26.688 12.359 1 98.44 251 ILE B O 1
ATOM 5696 N N . GLY B 1 252 ? -5.59 -24.75 11.391 1 98.56 252 GLY B N 1
ATOM 5697 C CA . GLY B 1 252 ? -6.918 -24.188 11.547 1 98.56 252 GLY B CA 1
ATOM 5698 C C . GLY B 1 252 ? -7.727 -24.188 10.266 1 98.56 252 GLY B C 1
ATOM 5699 O O . GLY B 1 252 ? -7.43 -24.953 9.344 1 98.56 252 GLY B O 1
ATOM 5700 N N . PRO B 1 253 ? -8.789 -23.391 10.234 1 98.31 253 PRO B N 1
ATOM 5701 C CA . PRO B 1 253 ? -9.656 -23.406 9.062 1 98.31 253 PRO B CA 1
ATOM 5702 C C . PRO B 1 253 ? -8.93 -22.984 7.781 1 98.31 253 PRO B C 1
ATOM 5704 O O . PRO B 1 253 ? -9.18 -23.562 6.715 1 98.31 253 PRO B O 1
ATOM 5707 N N . ALA B 1 254 ? -8.062 -21.984 7.863 1 98.19 254 ALA B N 1
ATOM 5708 C CA . ALA B 1 254 ? -7.34 -21.531 6.676 1 98.19 254 ALA B CA 1
ATOM 5709 C C . ALA B 1 254 ? -6.449 -22.641 6.121 1 98.19 254 ALA B C 1
ATOM 5711 O O . ALA B 1 254 ? -6.453 -22.906 4.914 1 98.19 254 ALA B O 1
ATOM 5712 N N . GLU B 1 255 ? -5.715 -23.328 6.977 1 97.81 255 GLU B N 1
ATOM 5713 C CA . GLU B 1 255 ? -4.832 -24.422 6.59 1 97.81 255 GLU B CA 1
ATOM 5714 C C . GLU B 1 255 ? -5.629 -25.609 6.039 1 97.81 255 GLU B C 1
ATOM 5716 O O . GLU B 1 255 ? -5.199 -26.266 5.09 1 97.81 255 GLU B O 1
ATOM 5721 N N . PHE B 1 256 ? -6.793 -25.812 6.676 1 98.25 256 PHE B N 1
ATOM 5722 C CA . PHE B 1 256 ? -7.691 -26.859 6.215 1 98.25 256 PHE B CA 1
ATOM 5723 C C . PHE B 1 256 ? -8.156 -26.594 4.789 1 98.25 256 PHE B C 1
ATOM 5725 O O . PHE B 1 256 ? -8.094 -27.484 3.934 1 98.25 256 PHE B O 1
ATOM 5732 N N . GLU B 1 257 ? -8.508 -25.391 4.484 1 97.25 257 GLU B N 1
ATOM 5733 C CA . GLU B 1 257 ? -8.922 -25.016 3.137 1 97.25 257 GLU B CA 1
ATOM 5734 C C . GLU B 1 257 ? -7.781 -25.188 2.141 1 97.25 257 GLU B C 1
ATOM 5736 O O . GLU B 1 257 ? -7.984 -25.688 1.03 1 97.25 257 GLU B O 1
ATOM 5741 N N . ASP B 1 258 ? -6.609 -24.797 2.576 1 95.94 258 ASP B N 1
ATOM 5742 C CA . ASP B 1 258 ? -5.445 -24.922 1.709 1 95.94 258 ASP B CA 1
ATOM 5743 C C . ASP B 1 258 ? -5.148 -26.391 1.392 1 95.94 258 ASP B C 1
ATOM 5745 O O . ASP B 1 258 ? -4.578 -26.703 0.343 1 95.94 258 ASP B O 1
ATOM 5749 N N . THR B 1 259 ? -5.492 -27.25 2.244 1 95.81 259 THR B N 1
ATOM 5750 C CA . THR B 1 259 ? -5.305 -28.688 2.025 1 95.81 259 THR B CA 1
ATOM 5751 C C . THR B 1 259 ? -6.246 -29.188 0.938 1 95.81 259 THR B C 1
ATOM 5753 O O . THR B 1 259 ? -5.91 -30.125 0.205 1 95.81 259 THR B O 1
ATOM 5756 N N . PHE B 1 260 ? -7.328 -28.547 0.784 1 96.12 260 PHE B N 1
ATOM 5757 C CA . PHE B 1 260 ? -8.398 -29.094 -0.043 1 96.12 260 PHE B CA 1
ATOM 5758 C C . PHE B 1 260 ? -8.43 -28.422 -1.409 1 96.12 260 PHE B C 1
ATOM 5760 O O . PHE B 1 260 ? -8.914 -29 -2.383 1 96.12 260 PHE B O 1
ATOM 5767 N N . TYR B 1 261 ? -7.949 -27.156 -1.535 1 90.69 261 TYR B N 1
ATOM 5768 C CA . TYR B 1 261 ? -8.18 -26.438 -2.785 1 90.69 261 TYR B CA 1
ATOM 5769 C C . TYR B 1 261 ? -7.426 -27.094 -3.936 1 90.69 261 TYR B C 1
ATOM 5771 O O . TYR B 1 261 ? -7.855 -27.031 -5.09 1 90.69 261 TYR B O 1
ATOM 5779 N N . GLY B 1 262 ? -6.344 -27.891 -3.596 1 89.94 262 GLY B N 1
ATOM 5780 C CA . GLY B 1 262 ? -5.586 -28.578 -4.629 1 89.94 262 GLY B CA 1
ATOM 5781 C C . GLY B 1 262 ? -6.395 -29.641 -5.352 1 89.94 262 GLY B C 1
ATOM 5782 O O . GLY B 1 262 ? -6.012 -30.078 -6.438 1 89.94 262 GLY B O 1
ATOM 5783 N N . GLY B 1 263 ? -7.492 -30.047 -4.77 1 89.19 263 GLY B N 1
ATOM 5784 C CA . GLY B 1 263 ? -8.375 -31.016 -5.41 1 89.19 263 GLY B CA 1
ATOM 5785 C C . GLY B 1 263 ? -9.008 -30.484 -6.684 1 89.19 263 GLY B C 1
ATOM 5786 O O . GLY B 1 263 ? -9.469 -31.266 -7.52 1 89.19 263 GLY B O 1
ATOM 5787 N N . GLY B 1 264 ? -9.047 -29.156 -6.762 1 89.12 264 GLY B N 1
ATOM 5788 C CA . GLY B 1 264 ? -9.539 -28.547 -7.984 1 89.12 264 GLY B CA 1
ATOM 5789 C C . GLY B 1 264 ? -8.523 -28.547 -9.109 1 89.12 264 GLY B C 1
ATOM 5790 O O . GLY B 1 264 ? -8.891 -28.469 -10.281 1 89.12 264 GLY B O 1
ATOM 5791 N N . TYR B 1 265 ? -7.277 -28.703 -8.734 1 91.06 265 TYR B N 1
ATOM 5792 C CA . TYR B 1 265 ? -6.184 -28.766 -9.695 1 91.06 265 TYR B CA 1
ATOM 5793 C C . TYR B 1 265 ? -5.988 -30.188 -10.195 1 91.06 265 TYR B C 1
ATOM 5795 O O . TYR B 1 265 ? -5.621 -30.406 -11.352 1 91.06 265 TYR B O 1
ATOM 5803 N N . ASN B 1 266 ? -6.168 -31.109 -9.328 1 93.75 266 ASN B N 1
ATOM 5804 C CA . ASN B 1 266 ? -5.828 -32.5 -9.547 1 93.75 266 ASN B CA 1
ATOM 5805 C C . ASN B 1 266 ? -6.742 -33.438 -8.758 1 93.75 266 ASN B C 1
ATOM 5807 O O . ASN B 1 266 ? -6.539 -33.656 -7.562 1 93.75 266 ASN B O 1
ATOM 5811 N N . PHE B 1 267 ? -7.656 -34.094 -9.461 1 94.31 267 PHE B N 1
ATOM 5812 C CA . PHE B 1 267 ? -8.68 -34.906 -8.812 1 94.31 267 PHE B CA 1
ATOM 5813 C C . PHE B 1 267 ? -8.078 -36.188 -8.242 1 94.31 267 PHE B C 1
ATOM 5815 O O . PHE B 1 267 ? -8.734 -36.906 -7.477 1 94.31 267 PHE B O 1
ATOM 5822 N N . LEU B 1 268 ? -6.781 -36.5 -8.547 1 94.88 268 LEU B N 1
ATOM 5823 C CA . LEU B 1 268 ? -6.125 -37.656 -7.961 1 94.88 268 LEU B CA 1
ATOM 5824 C C . LEU B 1 268 ? -5.918 -37.469 -6.461 1 94.88 268 LEU B C 1
ATOM 5826 O O . LEU B 1 268 ? -5.613 -38.438 -5.746 1 94.88 268 LEU B O 1
ATOM 5830 N N . ARG B 1 269 ? -6.211 -36.312 -5.984 1 95 269 ARG B N 1
ATOM 5831 C CA . ARG B 1 269 ? -6.098 -36 -4.562 1 95 269 ARG B CA 1
ATOM 5832 C C . ARG B 1 269 ? -7.391 -36.344 -3.828 1 95 269 ARG B C 1
ATOM 5834 O O . ARG B 1 269 ? -7.422 -36.375 -2.596 1 95 269 ARG B O 1
ATOM 5841 N N . TRP B 1 270 ? -8.484 -36.656 -4.527 1 97.88 270 TRP B N 1
ATOM 5842 C CA . TRP B 1 270 ? -9.828 -36.781 -3.965 1 97.88 270 TRP B CA 1
ATOM 5843 C C . TRP B 1 270 ? -9.875 -37.906 -2.939 1 97.88 270 TRP B C 1
ATOM 5845 O O . TRP B 1 270 ? -10.461 -37.781 -1.866 1 97.88 270 TRP B O 1
ATOM 5855 N N . PRO B 1 271 ? -9.211 -39.094 -3.164 1 97.94 271 PRO B N 1
ATOM 5856 C CA . PRO B 1 271 ? -9.273 -40.156 -2.154 1 97.94 271 PRO B CA 1
ATOM 5857 C C . PRO B 1 271 ? -8.68 -39.75 -0.813 1 97.94 271 PRO B C 1
ATOM 5859 O O . PRO B 1 271 ? -9.25 -40.031 0.24 1 97.94 271 PRO B O 1
ATOM 5862 N N . ARG B 1 272 ? -7.594 -39.062 -0.839 1 96.12 272 ARG B N 1
ATOM 5863 C CA . ARG B 1 272 ? -6.992 -38.594 0.4 1 96.12 272 ARG B CA 1
ATOM 5864 C C . ARG B 1 272 ? -7.863 -37.5 1.049 1 96.12 272 ARG B C 1
ATOM 5866 O O . ARG B 1 272 ? -8.016 -37.469 2.271 1 96.12 272 ARG B O 1
ATOM 5873 N N . MET B 1 273 ? -8.43 -36.594 0.282 1 97.81 273 MET B N 1
ATOM 5874 C CA . MET B 1 273 ? -9.32 -35.562 0.779 1 97.81 273 MET B CA 1
ATOM 5875 C C . MET B 1 273 ? -10.523 -36.188 1.482 1 97.81 273 MET B C 1
ATOM 5877 O O . MET B 1 273 ? -10.859 -35.781 2.602 1 97.81 273 MET B O 1
ATOM 5881 N N . ALA B 1 274 ? -11.133 -37.156 0.813 1 98.69 274 ALA B N 1
ATOM 5882 C CA . ALA B 1 274 ? -12.297 -37.812 1.397 1 98.69 274 ALA B CA 1
ATOM 5883 C C . ALA B 1 274 ? -11.914 -38.594 2.664 1 98.69 274 ALA B C 1
ATOM 5885 O O . ALA B 1 274 ? -12.68 -38.625 3.631 1 98.69 274 ALA B O 1
ATOM 5886 N N . THR B 1 275 ? -10.742 -39.188 2.668 1 98.38 275 THR B N 1
ATOM 5887 C CA . THR B 1 275 ? -10.242 -39.906 3.84 1 98.38 275 THR B CA 1
ATOM 5888 C C . THR B 1 275 ? -10.094 -38.938 5.023 1 98.38 275 THR B C 1
ATOM 5890 O O . THR B 1 275 ? -10.422 -39.312 6.156 1 98.38 275 THR B O 1
ATOM 5893 N N . VAL B 1 276 ? -9.578 -37.75 4.781 1 98.19 276 VAL B N 1
ATOM 5894 C CA . VAL B 1 276 ? -9.406 -36.719 5.824 1 98.19 276 VAL B CA 1
ATOM 5895 C C . VAL B 1 276 ? -10.75 -36.438 6.496 1 98.19 276 VAL B C 1
ATOM 5897 O O . VAL B 1 276 ? -10.852 -36.5 7.727 1 98.19 276 VAL B O 1
ATOM 5900 N N . LEU B 1 277 ? -11.828 -36.188 5.707 1 98.75 277 LEU B N 1
ATOM 5901 C CA . LEU B 1 277 ? -13.148 -35.906 6.258 1 98.75 277 LEU B CA 1
ATOM 5902 C C . LEU B 1 277 ? -13.695 -37.094 7.027 1 98.75 277 LEU B C 1
ATOM 5904 O O . LEU B 1 277 ? -14.18 -36.938 8.156 1 98.75 277 LEU B O 1
ATOM 5908 N N . SER B 1 278 ? -13.594 -38.281 6.434 1 98.69 278 SER B N 1
ATOM 5909 C CA . SER B 1 278 ? -14.125 -39.5 7.035 1 98.69 278 SER B CA 1
ATOM 5910 C C . SER B 1 278 ? -13.445 -39.781 8.367 1 98.69 278 SER B C 1
ATOM 5912 O O . SER B 1 278 ? -14.125 -39.969 9.383 1 98.69 278 SER B O 1
ATOM 5914 N N . ALA B 1 279 ? -12.125 -39.812 8.375 1 98.19 279 ALA B N 1
ATOM 5915 C CA . ALA B 1 279 ? -11.367 -40.156 9.586 1 98.19 279 ALA B CA 1
ATOM 5916 C C . ALA B 1 279 ? -11.664 -39.125 10.695 1 98.19 279 ALA B C 1
ATOM 5918 O O . ALA B 1 279 ? -11.828 -39.531 11.859 1 98.19 279 ALA B O 1
ATOM 5919 N N . TYR B 1 280 ? -11.695 -37.844 10.328 1 98 280 TYR B N 1
ATOM 5920 C CA . TYR B 1 280 ? -11.945 -36.812 11.32 1 98 280 TYR B CA 1
ATOM 5921 C C . TYR B 1 280 ? -13.312 -37 11.961 1 98 280 TYR B C 1
ATOM 5923 O O . TYR B 1 280 ? -13.445 -36.906 13.18 1 98 280 TYR B O 1
ATOM 5931 N N . LEU B 1 281 ? -14.336 -37.25 11.156 1 98.12 281 LEU B N 1
ATOM 5932 C CA . LEU B 1 281 ? -15.719 -37.219 11.641 1 98.12 281 LEU B CA 1
ATOM 5933 C C . LEU B 1 281 ? -16.125 -38.562 12.234 1 98.12 281 LEU B C 1
ATOM 5935 O O . LEU B 1 281 ? -16.875 -38.625 13.211 1 98.12 281 LEU B O 1
ATOM 5939 N N . THR B 1 282 ? -15.641 -39.656 11.703 1 96.94 282 THR B N 1
ATOM 5940 C CA . THR B 1 282 ? -16.141 -41 12.094 1 96.94 282 THR B CA 1
ATOM 5941 C C . THR B 1 282 ? -15.195 -41.625 13.117 1 96.94 282 THR B C 1
ATOM 5943 O O . THR B 1 282 ? -15.633 -42.438 13.945 1 96.94 282 THR B O 1
ATOM 5946 N N . GLN B 1 283 ? -13.922 -41.281 13.047 1 95.19 283 GLN B N 1
ATOM 5947 C CA . GLN B 1 283 ? -12.945 -41.938 13.898 1 95.19 283 GLN B CA 1
ATOM 5948 C C . GLN B 1 283 ? -12.273 -40.969 14.852 1 95.19 283 GLN B C 1
ATOM 5950 O O . GLN B 1 283 ? -11.477 -41.375 15.703 1 95.19 283 GLN B O 1
ATOM 5955 N N . HIS B 1 284 ? -12.523 -39.719 14.664 1 95.56 284 HIS B N 1
ATOM 5956 C CA . HIS B 1 284 ? -11.883 -38.656 15.438 1 95.56 284 HIS B CA 1
ATOM 5957 C C . HIS B 1 284 ? -10.359 -38.75 15.352 1 95.56 284 HIS B C 1
ATOM 5959 O O . HIS B 1 284 ? -9.664 -38.562 16.344 1 95.56 284 HIS B O 1
ATOM 5965 N N . ASP B 1 285 ? -9.914 -39.125 14.195 1 95.81 285 ASP B N 1
ATOM 5966 C CA . ASP B 1 285 ? -8.492 -39.25 13.891 1 95.81 285 ASP B CA 1
ATOM 5967 C C . ASP B 1 285 ? -8.008 -38.094 13.039 1 95.81 285 ASP B C 1
ATOM 5969 O O . ASP B 1 285 ? -8.453 -37.906 11.906 1 95.81 285 ASP B O 1
ATOM 5973 N N . THR B 1 286 ? -7.082 -37.312 13.617 1 96.62 286 THR B N 1
ATOM 5974 C CA . THR B 1 286 ? -6.617 -36.094 12.922 1 96.62 286 THR B CA 1
ATOM 5975 C C . THR B 1 286 ? -5.359 -36.406 12.109 1 96.62 286 THR B C 1
ATOM 5977 O O . THR B 1 286 ? -4.867 -35.531 11.375 1 96.62 286 THR B O 1
ATOM 5980 N N . ARG B 1 287 ? -4.867 -37.594 12.188 1 94.31 287 ARG B N 1
ATOM 5981 C CA . ARG B 1 287 ? -3.598 -37.969 11.562 1 94.31 287 ARG B CA 1
ATOM 5982 C C . ARG B 1 287 ? -3.682 -37.812 10.039 1 94.31 287 ARG B C 1
ATOM 5984 O O . ARG B 1 287 ? -2.766 -37.281 9.406 1 94.31 287 ARG B O 1
ATOM 5991 N N . PRO B 1 288 ? -4.781 -38.219 9.359 1 96.44 288 PRO B N 1
ATOM 5992 C CA . PRO B 1 288 ? -4.867 -38.062 7.91 1 96.44 288 PRO B CA 1
ATOM 5993 C C . PRO B 1 288 ? -4.84 -36.562 7.504 1 96.44 288 PRO B C 1
ATOM 5995 O O . PRO B 1 288 ? -4.254 -36.219 6.473 1 96.44 288 PRO B O 1
ATOM 5998 N N . LEU B 1 289 ? -5.484 -35.75 8.297 1 97.38 289 LEU B N 1
ATOM 5999 C CA . LEU B 1 289 ? -5.445 -34.344 8.008 1 97.38 289 LEU B CA 1
ATOM 6000 C C . LEU B 1 289 ? -4.02 -33.812 8.117 1 97.38 289 LEU B C 1
ATOM 6002 O O . LEU B 1 289 ? -3.562 -33.062 7.246 1 97.38 289 LEU B O 1
ATOM 6006 N N . ASN B 1 290 ? -3.336 -34.156 9.211 1 96.12 290 ASN B N 1
ATOM 6007 C CA . ASN B 1 290 ? -1.951 -33.75 9.398 1 96.12 290 ASN B CA 1
ATOM 6008 C C . ASN B 1 290 ? -1.077 -34.156 8.219 1 96.12 290 ASN B C 1
ATOM 6010 O O . ASN B 1 290 ? -0.329 -33.344 7.676 1 96.12 290 ASN B O 1
ATOM 6014 N N . ILE B 1 291 ? -1.229 -35.344 7.766 1 94.19 291 ILE B N 1
ATOM 6015 C CA . ILE B 1 291 ? -0.438 -35.906 6.668 1 94.19 291 ILE B CA 1
ATOM 6016 C C . ILE B 1 291 ? -0.767 -35.156 5.379 1 94.19 291 ILE B C 1
ATOM 6018 O O . ILE B 1 291 ? 0.135 -34.719 4.656 1 94.19 291 ILE B O 1
ATOM 6022 N N . ALA B 1 292 ? -2.045 -35 5.137 1 95.19 292 ALA B N 1
ATOM 6023 C CA . ALA B 1 292 ? -2.469 -34.312 3.914 1 95.19 292 ALA B CA 1
ATOM 6024 C C . ALA B 1 292 ? -1.973 -32.875 3.879 1 95.19 292 ALA B C 1
ATOM 6026 O O . ALA B 1 292 ? -1.503 -32.406 2.844 1 95.19 292 ALA B O 1
ATOM 6027 N N . TYR B 1 293 ? -2.057 -32.188 5 1 95.56 293 TYR B N 1
ATOM 6028 C CA . TYR B 1 293 ? -1.6 -30.797 5.07 1 95.56 293 TYR B CA 1
ATOM 6029 C C . TYR B 1 293 ? -0.105 -30.703 4.789 1 95.56 293 TYR B C 1
ATOM 6031 O O . TYR B 1 293 ? 0.33 -29.875 3.982 1 95.56 293 TYR B O 1
ATOM 6039 N N . ASN B 1 294 ? 0.67 -31.5 5.414 1 93.19 294 ASN B N 1
ATOM 6040 C CA . ASN B 1 294 ? 2.119 -31.469 5.242 1 93.19 294 ASN B CA 1
ATOM 6041 C C . ASN B 1 294 ? 2.523 -31.859 3.822 1 93.19 294 ASN B C 1
ATOM 6043 O O . ASN B 1 294 ? 3.5 -31.328 3.287 1 93.19 294 ASN B O 1
ATOM 6047 N N . LYS B 1 295 ? 1.717 -32.625 3.186 1 91.44 295 LYS B N 1
ATOM 6048 C CA . LYS B 1 295 ? 2 -33.094 1.832 1 91.44 295 LYS B CA 1
ATOM 6049 C C . LYS B 1 295 ? 1.598 -32.062 0.793 1 91.44 295 LYS B C 1
ATOM 6051 O O . LYS B 1 295 ? 2.264 -31.906 -0.234 1 91.44 295 LYS B O 1
ATOM 6056 N N . TYR B 1 296 ? 0.496 -31.406 1.077 1 92.12 296 TYR B N 1
ATOM 6057 C CA . TYR B 1 296 ? -0.144 -30.656 -0.003 1 92.12 296 TYR B CA 1
ATOM 6058 C C . TYR B 1 296 ? 0 -29.156 0.207 1 92.12 296 TYR B C 1
ATOM 6060 O O . TYR B 1 296 ? -0.01 -28.391 -0.755 1 92.12 296 TYR B O 1
ATOM 6068 N N . ALA B 1 297 ? 0.151 -28.688 1.482 1 92.5 297 ALA B N 1
ATOM 6069 C CA . ALA B 1 297 ? -0.144 -27.266 1.684 1 92.5 297 ALA B CA 1
ATOM 6070 C C . ALA B 1 297 ? 0.884 -26.625 2.607 1 92.5 297 ALA B C 1
ATOM 6072 O O . ALA B 1 297 ? 1.026 -25.406 2.625 1 92.5 297 ALA B O 1
ATOM 6073 N N . ALA B 1 298 ? 1.62 -27.406 3.41 1 92.31 298 ALA B N 1
ATOM 6074 C CA . ALA B 1 298 ? 2.562 -26.844 4.371 1 92.31 298 ALA B CA 1
ATOM 6075 C C . ALA B 1 298 ? 3.619 -26 3.67 1 92.31 298 ALA B C 1
ATOM 6077 O O . ALA B 1 298 ? 4.09 -26.344 2.586 1 92.31 298 ALA B O 1
ATOM 6078 N N . PRO B 1 299 ? 3.896 -24.844 4.332 1 91.25 299 PRO B N 1
ATOM 6079 C CA . PRO B 1 299 ? 4.91 -24 3.705 1 91.25 299 PRO B CA 1
ATOM 6080 C C . PRO B 1 299 ? 6.309 -24.609 3.764 1 91.25 299 PRO B C 1
ATOM 6082 O O . PRO B 1 299 ? 6.594 -25.422 4.645 1 91.25 299 PRO B O 1
ATOM 6085 N N . GLY B 1 300 ? 7.125 -24.219 2.793 1 88.62 300 GLY B N 1
ATOM 6086 C CA . GLY B 1 300 ? 8.539 -24.562 2.84 1 88.62 300 GLY B CA 1
ATOM 6087 C C . GLY B 1 300 ? 9.336 -23.656 3.766 1 88.62 300 GLY B C 1
ATOM 6088 O O . GLY B 1 300 ? 8.789 -23.109 4.723 1 88.62 300 GLY B O 1
ATOM 6089 N N . SER B 1 301 ? 10.594 -23.594 3.488 1 87.81 301 SER B N 1
ATOM 6090 C CA . SER B 1 301 ? 11.508 -22.859 4.352 1 87.81 301 SER B CA 1
ATOM 6091 C C . SER B 1 301 ? 11.43 -21.359 4.098 1 87.81 301 SER B C 1
ATOM 6093 O O . SER B 1 301 ? 11.977 -20.562 4.867 1 87.81 301 SER B O 1
ATOM 6095 N N . ASP B 1 302 ? 10.797 -20.984 3.023 1 91.81 302 ASP B N 1
ATOM 6096 C CA . ASP B 1 302 ? 10.617 -19.578 2.699 1 91.81 302 ASP B CA 1
ATOM 6097 C C . ASP B 1 302 ? 9.258 -19.328 2.041 1 91.81 302 ASP B C 1
ATOM 6099 O O . ASP B 1 302 ? 8.336 -20.125 2.199 1 91.81 302 ASP B O 1
ATOM 6103 N N . ASP B 1 303 ? 9.133 -18.172 1.399 1 90.88 303 ASP B N 1
ATOM 6104 C CA . ASP B 1 303 ? 7.836 -17.812 0.827 1 90.88 303 ASP B CA 1
ATOM 6105 C C . ASP B 1 303 ? 7.738 -18.281 -0.627 1 90.88 303 ASP B C 1
ATOM 6107 O O . ASP B 1 303 ? 6.863 -17.812 -1.367 1 90.88 303 ASP B O 1
ATOM 6111 N N . GLY B 1 304 ? 8.609 -19.156 -1.013 1 90.25 304 GLY B N 1
ATOM 6112 C CA . GLY B 1 304 ? 8.539 -19.828 -2.301 1 90.25 304 GLY B CA 1
ATOM 6113 C C . GLY B 1 304 ? 8.523 -18.859 -3.475 1 90.25 304 GLY B C 1
ATOM 6114 O O . GLY B 1 304 ? 9.359 -17.969 -3.561 1 90.25 304 GLY B O 1
ATOM 6115 N N . THR B 1 305 ? 7.516 -19.109 -4.348 1 92.44 305 THR B N 1
ATOM 6116 C CA . THR B 1 305 ? 7.434 -18.328 -5.574 1 92.44 305 THR B CA 1
ATOM 6117 C C . THR B 1 305 ? 6.465 -17.156 -5.402 1 92.44 305 THR B C 1
ATOM 6119 O O . THR B 1 305 ? 6.141 -16.469 -6.367 1 92.44 305 THR B O 1
ATOM 6122 N N . PHE B 1 306 ? 6.023 -16.938 -4.164 1 96.06 306 PHE B N 1
ATOM 6123 C CA . PHE B 1 306 ? 5.016 -15.922 -3.893 1 96.06 306 PHE B CA 1
ATOM 6124 C C . PHE B 1 306 ? 5.535 -14.531 -4.254 1 96.06 306 PHE B C 1
ATOM 6126 O O . PHE B 1 306 ? 4.785 -13.703 -4.77 1 96.06 306 PHE B O 1
ATOM 6133 N N . PRO B 1 307 ? 6.855 -14.203 -4.047 1 96.25 307 PRO B N 1
ATOM 6134 C CA . PRO B 1 307 ? 7.363 -12.906 -4.504 1 96.25 307 PRO B CA 1
ATOM 6135 C C . PRO B 1 307 ? 7.246 -12.734 -6.016 1 96.2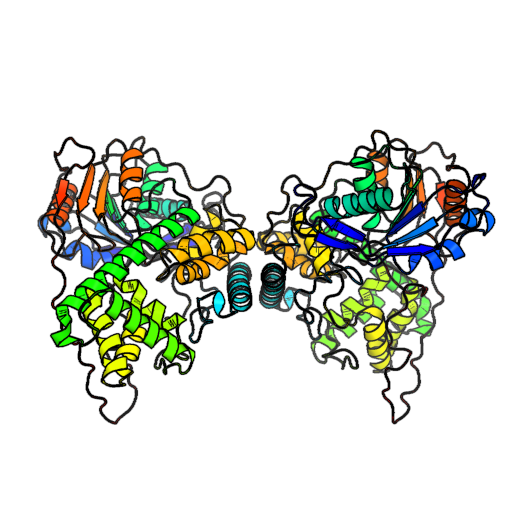5 307 PRO B C 1
ATOM 6137 O O . PRO B 1 307 ? 6.844 -11.664 -6.488 1 96.25 307 PRO B O 1
ATOM 6140 N N . ALA B 1 308 ? 7.578 -13.781 -6.742 1 96.25 308 ALA B N 1
ATOM 6141 C CA . ALA B 1 308 ? 7.516 -13.711 -8.195 1 96.25 308 ALA B CA 1
ATOM 6142 C C . ALA B 1 308 ? 6.07 -13.57 -8.68 1 96.25 308 ALA B C 1
ATOM 6144 O O . ALA B 1 308 ? 5.797 -12.844 -9.633 1 96.25 308 ALA B O 1
ATOM 6145 N N . TYR B 1 309 ? 5.191 -14.305 -8.016 1 95.94 309 TYR B N 1
ATOM 6146 C CA . TYR B 1 309 ? 3.771 -14.188 -8.328 1 95.94 309 TYR B CA 1
ATOM 6147 C C . TYR B 1 309 ? 3.295 -12.75 -8.164 1 95.94 309 TYR B C 1
ATOM 6149 O O . TYR B 1 309 ? 2.678 -12.188 -9.078 1 95.94 309 TYR B O 1
ATOM 6157 N N . ASN B 1 310 ? 3.598 -12.156 -7.062 1 95.19 310 ASN B N 1
ATOM 6158 C CA . ASN B 1 310 ? 3.166 -10.789 -6.805 1 95.19 310 ASN B CA 1
ATOM 6159 C C . ASN B 1 310 ? 3.855 -9.797 -7.738 1 95.19 310 ASN B C 1
ATOM 6161 O O . ASN B 1 310 ? 3.219 -8.875 -8.25 1 95.19 310 ASN B O 1
ATOM 6165 N N . ALA B 1 311 ? 5.141 -10 -7.945 1 94.69 311 ALA B N 1
ATOM 6166 C CA . ALA B 1 311 ? 5.898 -9.094 -8.805 1 94.69 311 ALA B CA 1
ATOM 6167 C C . ALA B 1 311 ? 5.324 -9.062 -10.219 1 94.69 311 ALA B C 1
ATOM 6169 O O . ALA B 1 311 ? 5.312 -8.016 -10.867 1 94.69 311 ALA B O 1
ATOM 6170 N N . ALA B 1 312 ? 4.852 -10.18 -10.648 1 93.06 312 ALA B N 1
ATOM 6171 C CA . ALA B 1 312 ? 4.262 -10.242 -11.984 1 93.06 312 ALA B CA 1
ATOM 6172 C C . ALA B 1 312 ? 2.809 -9.766 -11.961 1 93.06 312 ALA B C 1
ATOM 6174 O O . ALA B 1 312 ? 2.465 -8.773 -12.602 1 93.06 312 ALA B O 1
ATOM 6175 N N . GLN B 1 313 ? 2.021 -10.383 -11.102 1 92.94 313 GLN B N 1
ATOM 6176 C CA . GLN B 1 313 ? 0.578 -10.188 -11.164 1 92.94 313 GLN B CA 1
ATOM 6177 C C . GLN B 1 313 ? 0.183 -8.812 -10.641 1 92.94 313 GLN B C 1
ATOM 6179 O O . GLN B 1 313 ? -0.751 -8.188 -11.156 1 92.94 313 GLN B O 1
ATOM 6184 N N . CYS B 1 314 ? 0.824 -8.32 -9.633 1 92.75 314 CYS B N 1
ATOM 6185 C CA . CYS B 1 314 ? 0.443 -7.023 -9.086 1 92.75 314 CYS B CA 1
ATOM 6186 C C . CYS B 1 314 ? 0.971 -5.887 -9.953 1 92.75 314 CYS B C 1
ATOM 6188 O O . CYS B 1 314 ? 0.329 -4.844 -10.07 1 92.75 314 CYS B O 1
ATOM 6190 N N . THR B 1 315 ? 2.08 -6.066 -10.602 1 90.88 315 THR B N 1
ATOM 6191 C CA . THR B 1 315 ? 2.723 -5.008 -11.367 1 90.88 315 THR B CA 1
ATOM 6192 C C . THR B 1 315 ? 2.111 -4.902 -12.766 1 90.88 315 THR B C 1
ATOM 6194 O O . THR B 1 315 ? 1.958 -3.801 -13.297 1 90.88 315 THR B O 1
ATOM 6197 N N . GLU B 1 316 ? 1.656 -5.996 -13.312 1 88.25 316 GLU B N 1
ATOM 6198 C CA . GLU B 1 316 ? 1.284 -5.977 -14.727 1 88.25 316 GLU B CA 1
ATOM 6199 C C . GLU B 1 316 ? -0.227 -5.852 -14.898 1 88.25 316 GLU B C 1
ATOM 6201 O O . GLU B 1 316 ? -0.723 -5.75 -16.016 1 88.25 316 GLU B O 1
ATOM 6206 N N . ASN B 1 317 ? -0.913 -5.914 -13.805 1 87.62 317 ASN B N 1
ATOM 6207 C CA . ASN B 1 317 ? -2.367 -5.887 -13.898 1 87.62 317 ASN B CA 1
ATOM 6208 C C . ASN B 1 317 ? -2.961 -4.707 -13.141 1 87.62 317 ASN B C 1
ATOM 6210 O O . ASN B 1 317 ? -2.346 -4.195 -12.195 1 87.62 317 ASN B O 1
ATOM 6214 N N . ALA B 1 318 ? -4.148 -4.332 -13.688 1 84.38 318 ALA B N 1
ATOM 6215 C CA . ALA B 1 318 ? -4.926 -3.33 -12.961 1 84.38 318 ALA B CA 1
ATOM 6216 C C . ALA B 1 318 ? -5.73 -3.971 -11.844 1 84.38 318 ALA B C 1
ATOM 6218 O O . ALA B 1 318 ? -6.539 -4.871 -12.086 1 84.38 318 ALA B O 1
ATOM 6219 N N . TRP B 1 319 ? -5.434 -3.68 -10.617 1 88.94 319 TRP B N 1
ATOM 6220 C CA . TRP B 1 319 ? -6.16 -4.18 -9.453 1 88.94 319 TRP B CA 1
ATOM 6221 C C . TRP B 1 319 ? -6.969 -3.066 -8.797 1 88.94 319 TRP B C 1
ATOM 6223 O O . TRP B 1 319 ? -6.5 -1.933 -8.688 1 88.94 319 TRP B O 1
ATOM 6233 N N . PRO B 1 320 ? -8.234 -3.371 -8.43 1 88.69 320 PRO B N 1
ATOM 6234 C CA . PRO B 1 320 ? -8.875 -2.408 -7.527 1 88.69 320 PRO B CA 1
ATOM 6235 C C . PRO B 1 320 ? -8.094 -2.219 -6.23 1 88.69 320 PRO B C 1
ATOM 6237 O O . PRO B 1 320 ? -7.578 -3.189 -5.668 1 88.69 320 PRO B O 1
ATOM 6240 N N . ARG B 1 321 ? -7.914 -1.055 -5.777 1 88.31 321 ARG B N 1
ATOM 6241 C CA . ARG B 1 321 ? -7.172 -0.817 -4.543 1 88.31 321 ARG B CA 1
ATOM 6242 C C . ARG B 1 321 ? -8.102 -0.402 -3.412 1 88.31 321 ARG B C 1
ATOM 6244 O O . ARG B 1 321 ? -7.688 -0.318 -2.254 1 88.31 321 ARG B O 1
ATOM 6251 N N . ASP B 1 322 ? -9.352 -0.172 -3.762 1 89.88 322 ASP B N 1
ATOM 6252 C CA . ASP B 1 322 ? -10.375 0.19 -2.787 1 89.88 322 ASP B CA 1
ATOM 6253 C C . ASP B 1 322 ? -10.953 -1.051 -2.113 1 89.88 322 ASP B C 1
ATOM 6255 O O . ASP B 1 322 ? -11.594 -1.877 -2.768 1 89.88 322 ASP B O 1
ATOM 6259 N N . TRP B 1 323 ? -10.82 -1.147 -0.801 1 93.81 323 TRP B N 1
ATOM 6260 C CA . TRP B 1 323 ? -11.297 -2.287 -0.025 1 93.81 323 TRP B CA 1
ATOM 6261 C C . TRP B 1 323 ? -12.812 -2.451 -0.17 1 93.81 323 TRP B C 1
ATOM 6263 O O . TRP B 1 323 ? -13.32 -3.574 -0.182 1 93.81 323 TRP B O 1
ATOM 6273 N N . GLU B 1 324 ? -13.578 -1.36 -0.391 1 92.94 324 GLU B N 1
ATOM 6274 C CA . GLU B 1 324 ? -15.023 -1.452 -0.557 1 92.94 324 GLU B CA 1
ATOM 6275 C C . GLU B 1 324 ? -15.383 -2.24 -1.812 1 92.94 324 GLU B C 1
ATOM 6277 O O . GLU B 1 324 ? -16.391 -2.959 -1.834 1 92.94 324 GLU B O 1
ATOM 6282 N N . VAL B 1 325 ? -14.57 -2.088 -2.785 1 93.56 325 VAL B N 1
ATOM 6283 C CA . VAL B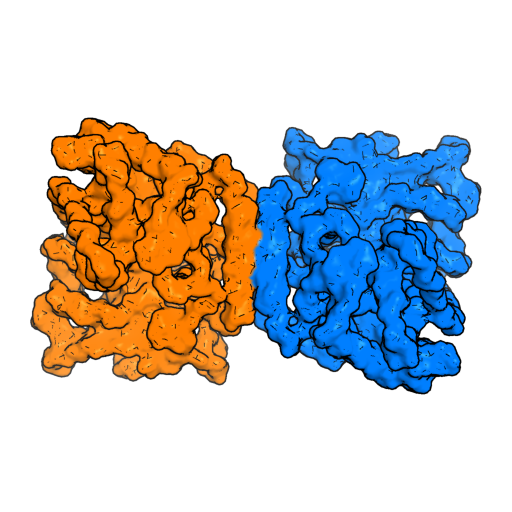 1 325 ? -14.797 -2.809 -4.031 1 93.56 325 VAL B CA 1
ATOM 6284 C C . VAL B 1 325 ? -14.594 -4.305 -3.809 1 93.56 325 VAL B C 1
ATOM 6286 O O . VAL B 1 325 ? -15.43 -5.121 -4.219 1 93.56 325 VAL B O 1
ATOM 6289 N N . TRP B 1 326 ? -13.539 -4.711 -3.172 1 95.25 326 TRP B N 1
ATOM 6290 C CA . TRP B 1 326 ? -13.258 -6.113 -2.883 1 95.25 326 TRP B CA 1
ATOM 6291 C C . TRP B 1 326 ? -14.375 -6.73 -2.045 1 95.25 326 TRP B C 1
ATOM 6293 O O . TRP B 1 326 ? -14.844 -7.828 -2.342 1 95.25 326 TRP B O 1
ATOM 6303 N N . LYS B 1 327 ? -14.781 -5.996 -0.959 1 94.81 327 LYS B N 1
ATOM 6304 C CA . LYS B 1 327 ? -15.844 -6.492 -0.088 1 94.81 327 LYS B CA 1
ATOM 6305 C C . LYS B 1 327 ? -17.094 -6.824 -0.886 1 94.81 327 LYS B C 1
ATOM 6307 O O . LYS B 1 327 ? -17.656 -7.918 -0.758 1 94.81 327 LYS B O 1
ATOM 6312 N N . LYS B 1 328 ? -17.453 -5.895 -1.672 1 95.94 328 LYS B N 1
ATOM 6313 C CA . LYS B 1 328 ? -18.703 -6.031 -2.424 1 95.94 328 LYS B CA 1
ATOM 6314 C C . LYS B 1 328 ? -18.594 -7.145 -3.461 1 95.94 328 LYS B C 1
ATOM 6316 O O . LYS B 1 328 ? -19.453 -8.031 -3.52 1 95.94 328 LYS B O 1
ATOM 6321 N N . ASP B 1 329 ? -17.562 -7.141 -4.301 1 97.12 329 ASP B N 1
ATOM 6322 C CA . ASP B 1 329 ? -17.406 -8.109 -5.383 1 97.12 329 ASP B CA 1
ATOM 6323 C C . ASP B 1 329 ? -17.266 -9.523 -4.832 1 97.12 329 ASP B C 1
ATOM 6325 O O . ASP B 1 329 ? -17.906 -10.453 -5.324 1 97.12 329 ASP B O 1
ATOM 6329 N N . GLN B 1 330 ? -16.484 -9.664 -3.811 1 97.31 330 GLN B N 1
ATOM 6330 C CA . GLN B 1 330 ? -16.172 -11.008 -3.309 1 97.31 330 GLN B CA 1
ATOM 6331 C C . GLN B 1 330 ? -17.359 -11.578 -2.529 1 97.31 330 GLN B C 1
ATOM 6333 O O . GLN B 1 330 ? -17.594 -12.789 -2.535 1 97.31 330 GLN B O 1
ATOM 6338 N N . ALA B 1 331 ? -18.094 -10.695 -1.829 1 97.62 331 ALA B N 1
ATOM 6339 C CA . ALA B 1 331 ? -19.312 -11.172 -1.193 1 97.62 331 ALA B CA 1
ATOM 6340 C C . ALA B 1 331 ? -20.281 -11.742 -2.227 1 97.62 331 ALA B C 1
ATOM 6342 O O . ALA B 1 331 ? -20.922 -12.773 -1.992 1 97.62 331 ALA B O 1
ATOM 6343 N N . LYS B 1 332 ? -20.375 -11.039 -3.328 1 98 332 LYS B N 1
ATOM 6344 C CA . LYS B 1 332 ? -21.25 -11.5 -4.406 1 98 332 LYS B CA 1
ATOM 6345 C C . LYS B 1 332 ? -20.812 -12.867 -4.93 1 98 332 LYS B C 1
ATOM 6347 O O . LYS B 1 332 ? -21.625 -13.766 -5.113 1 98 332 LYS B O 1
ATOM 6352 N N . VAL B 1 333 ? -19.516 -13.07 -5.164 1 98.31 333 VAL B N 1
ATOM 6353 C CA . VAL B 1 333 ? -18.984 -14.328 -5.672 1 98.31 333 VAL B CA 1
ATOM 6354 C C . VAL B 1 333 ? -19.109 -15.414 -4.605 1 98.31 333 VAL B C 1
ATOM 6356 O O . VAL B 1 333 ? -19.469 -16.547 -4.902 1 98.31 333 VAL B O 1
ATOM 6359 N N . ASN B 1 334 ? -18.828 -15.039 -3.361 1 97.94 334 ASN B N 1
ATOM 6360 C CA . ASN B 1 334 ? -18.859 -15.984 -2.256 1 97.94 334 ASN B CA 1
ATOM 6361 C C . ASN B 1 334 ? -20.25 -16.562 -2.047 1 97.94 334 ASN B C 1
ATOM 6363 O O . ASN B 1 334 ? -20.406 -17.688 -1.573 1 97.94 334 ASN B O 1
ATOM 6367 N N . ALA B 1 335 ? -21.266 -15.812 -2.381 1 97.75 335 ALA B N 1
ATOM 6368 C CA . ALA B 1 335 ? -22.641 -16.266 -2.225 1 97.75 335 ALA B CA 1
ATOM 6369 C C . ALA B 1 335 ? -22.906 -17.5 -3.074 1 97.75 335 ALA B C 1
ATOM 6371 O O . ALA B 1 335 ? -23.703 -18.359 -2.695 1 97.75 335 ALA B O 1
ATOM 6372 N N . THR B 1 336 ? -22.172 -17.625 -4.203 1 97.44 336 THR B N 1
ATOM 6373 C CA . THR B 1 336 ? -22.438 -18.75 -5.098 1 97.44 336 THR B CA 1
ATOM 6374 C C . THR B 1 336 ? -21.25 -19.703 -5.16 1 97.44 336 THR B C 1
ATOM 6376 O O . THR B 1 336 ? -21.391 -20.859 -5.547 1 97.44 336 THR B O 1
ATOM 6379 N N . ALA B 1 337 ? -20.109 -19.234 -4.816 1 97.94 337 ALA B N 1
ATOM 6380 C CA . ALA B 1 337 ? -18.875 -20.031 -4.855 1 97.94 337 ALA B CA 1
ATOM 6381 C C . ALA B 1 337 ? -18.078 -19.859 -3.572 1 97.94 337 ALA B C 1
ATOM 6383 O O . ALA B 1 337 ? -16.938 -19.375 -3.609 1 97.94 337 ALA B O 1
ATOM 6384 N N . PRO B 1 338 ? -18.516 -20.328 -2.479 1 97.12 338 PRO B N 1
ATOM 6385 C CA . PRO B 1 338 ? -17.906 -20.031 -1.176 1 97.12 338 PRO B CA 1
ATOM 6386 C C . PRO B 1 338 ? -16.641 -20.844 -0.918 1 97.12 338 PRO B C 1
ATOM 6388 O O . PRO B 1 338 ? -15.883 -20.547 0.01 1 97.12 338 PRO B O 1
ATOM 6391 N N . PHE B 1 339 ? -16.344 -21.875 -1.696 1 97.06 339 PHE B N 1
ATOM 6392 C CA . PHE B 1 339 ? -15.281 -22.828 -1.375 1 97.06 339 PHE B CA 1
ATOM 6393 C C . PHE B 1 339 ? -13.914 -22.141 -1.414 1 97.06 339 PHE B C 1
ATOM 6395 O O . PHE B 1 339 ? -13.078 -22.359 -0.539 1 97.06 339 PHE B O 1
ATOM 6402 N N . TYR B 1 340 ? -13.742 -21.281 -2.387 1 96.69 340 TYR B N 1
ATOM 6403 C CA . TYR B 1 340 ? -12.391 -20.812 -2.68 1 96.69 340 TYR B CA 1
ATOM 6404 C C . TYR B 1 340 ? -12.336 -19.297 -2.697 1 96.69 340 TYR B C 1
ATOM 6406 O O . TYR B 1 340 ? -11.258 -18.703 -2.643 1 96.69 340 TYR B O 1
ATOM 6414 N N . THR B 1 341 ? -13.422 -18.531 -2.621 1 97.88 341 THR B N 1
ATOM 6415 C CA . THR B 1 341 ? -13.523 -17.094 -2.92 1 97.88 341 THR B CA 1
ATOM 6416 C C . THR B 1 341 ? -12.641 -16.281 -1.977 1 97.88 341 THR B C 1
ATOM 6418 O O . THR B 1 341 ? -11.766 -15.547 -2.424 1 97.88 341 THR B O 1
ATOM 6421 N N . TYR B 1 342 ? -12.82 -16.516 -0.686 1 98 342 TYR B N 1
ATOM 6422 C CA . TYR B 1 342 ? -12.086 -15.68 0.252 1 98 342 TYR B CA 1
ATOM 6423 C C . TYR B 1 342 ? -10.641 -16.156 0.389 1 98 342 TYR B C 1
ATOM 6425 O O . TYR B 1 342 ? -9.742 -15.344 0.624 1 98 342 TYR B O 1
ATOM 6433 N N . ASN B 1 343 ? -10.367 -17.453 0.201 1 97.38 343 ASN B N 1
ATOM 6434 C CA . ASN B 1 343 ? -8.992 -17.953 0.112 1 97.38 343 ASN B CA 1
ATOM 6435 C C . ASN B 1 343 ? -8.211 -17.234 -0.985 1 97.38 343 ASN B C 1
ATOM 6437 O O . ASN B 1 343 ? -7.141 -16.688 -0.727 1 97.38 343 ASN B O 1
ATOM 6441 N N . ASN B 1 344 ? -8.781 -17.172 -2.129 1 97.38 344 ASN B N 1
ATOM 6442 C CA . ASN B 1 344 ? -8.188 -16.531 -3.293 1 97.38 344 ASN B CA 1
ATOM 6443 C C . ASN B 1 344 ? -8.039 -15.023 -3.09 1 97.38 344 ASN B C 1
ATOM 6445 O O . ASN B 1 344 ? -7.023 -14.438 -3.461 1 97.38 344 ASN B O 1
ATOM 6449 N N . MET B 1 345 ? -9.07 -14.43 -2.492 1 97.62 345 MET B N 1
ATOM 6450 C CA . MET B 1 345 ? -9.039 -12.992 -2.221 1 97.62 345 MET B CA 1
ATOM 6451 C C . MET B 1 345 ? -7.824 -12.625 -1.382 1 97.62 345 MET B C 1
ATOM 6453 O O . MET B 1 345 ? -7.051 -11.742 -1.76 1 97.62 345 MET B O 1
ATOM 6457 N N . TRP B 1 346 ? -7.637 -13.359 -0.299 1 97.81 346 TRP B N 1
ATOM 6458 C CA . TRP B 1 346 ? -6.566 -13.008 0.628 1 97.81 346 TRP B CA 1
ATOM 6459 C C . TRP B 1 346 ? -5.199 -13.336 0.036 1 97.81 346 TRP B C 1
ATOM 6461 O O . TRP B 1 346 ? -4.215 -12.641 0.304 1 97.81 346 TRP B O 1
ATOM 6471 N N . TYR B 1 347 ? -5.133 -14.336 -0.81 1 96.81 347 TYR B N 1
ATOM 6472 C CA . TYR B 1 347 ? -3.883 -14.656 -1.485 1 96.81 347 TYR B CA 1
ATOM 6473 C C . TYR B 1 347 ? -3.416 -13.5 -2.354 1 96.81 347 TYR B C 1
ATOM 6475 O O . TYR B 1 347 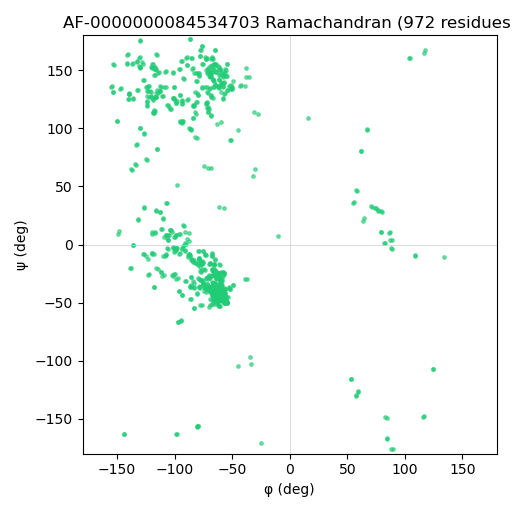? -2.213 -13.281 -2.521 1 96.81 347 TYR B O 1
ATOM 6483 N N . ASN B 1 348 ? -4.309 -12.703 -2.836 1 96.62 348 ASN B N 1
ATOM 6484 C CA . ASN B 1 348 ? -3.98 -11.625 -3.764 1 96.62 348 ASN B CA 1
ATOM 6485 C C . ASN B 1 348 ? -4.031 -10.266 -3.082 1 96.62 348 ASN B C 1
ATOM 6487 O O . ASN B 1 348 ? -3.852 -9.234 -3.732 1 96.62 348 ASN B O 1
ATOM 6491 N N . ALA B 1 349 ? -4.266 -10.195 -1.792 1 96.25 349 ALA B N 1
ATOM 6492 C CA . ALA B 1 349 ? -4.57 -8.953 -1.082 1 96.25 349 ALA B CA 1
ATOM 6493 C C . ALA B 1 349 ? -3.369 -8.016 -1.082 1 96.25 349 ALA B C 1
ATOM 6495 O O . ALA B 1 349 ? -3.527 -6.797 -0.972 1 96.25 349 ALA B O 1
ATOM 6496 N N . ALA B 1 350 ? -2.16 -8.562 -1.183 1 95.69 350 ALA B N 1
ATOM 6497 C CA . ALA B 1 350 ? -0.967 -7.723 -1.214 1 95.69 350 ALA B CA 1
ATOM 6498 C C . ALA B 1 350 ? -1.025 -6.73 -2.373 1 95.69 350 ALA B C 1
ATOM 6500 O O . ALA B 1 350 ? -0.447 -5.645 -2.299 1 95.69 350 ALA B O 1
ATOM 6501 N N . CYS B 1 351 ? -1.771 -7.043 -3.439 1 94 351 CYS B N 1
ATOM 6502 C CA . CYS B 1 351 ? -1.843 -6.191 -4.625 1 94 351 CYS B CA 1
ATOM 6503 C C . CYS B 1 351 ? -2.545 -4.879 -4.309 1 94 351 CYS B C 1
ATOM 6505 O O . CYS B 1 351 ? -2.344 -3.881 -5.004 1 94 351 CYS B O 1
ATOM 6507 N N . MET B 1 352 ? -3.352 -4.812 -3.262 1 92.25 352 MET B N 1
ATOM 6508 C CA . MET B 1 352 ? -3.99 -3.568 -2.846 1 92.25 352 MET B CA 1
ATOM 6509 C C . MET B 1 352 ? -2.953 -2.555 -2.375 1 92.25 352 MET B C 1
ATOM 6511 O O . MET B 1 352 ? -3.164 -1.347 -2.49 1 92.25 352 MET B O 1
ATOM 6515 N N . PHE B 1 353 ? -1.789 -3.055 -1.894 1 92.56 353 PHE B N 1
ATOM 6516 C CA . PHE B 1 353 ? -0.797 -2.215 -1.231 1 92.56 353 PHE B CA 1
ATOM 6517 C C . PHE B 1 353 ? 0.528 -2.248 -1.983 1 92.56 353 PHE B C 1
ATOM 6519 O O . PHE B 1 353 ? 1.541 -1.749 -1.488 1 92.56 353 PHE B O 1
ATOM 6526 N N . TRP B 1 354 ? 0.525 -2.834 -3.15 1 91.69 354 TRP B N 1
ATOM 6527 C CA . TRP B 1 354 ? 1.763 -3.047 -3.895 1 91.69 354 TRP B CA 1
ATOM 6528 C C . TRP B 1 354 ? 2.369 -1.718 -4.332 1 91.69 354 TRP B C 1
ATOM 6530 O O . TRP B 1 354 ? 1.671 -0.857 -4.875 1 91.69 354 TRP B O 1
ATOM 6540 N N . PRO B 1 355 ? 3.639 -1.366 -4.051 1 82.44 355 PRO B N 1
ATOM 6541 C CA . PRO B 1 355 ? 4.219 -0.039 -4.266 1 82.44 355 PRO B CA 1
ATOM 6542 C C . PRO B 1 355 ? 4.512 0.245 -5.738 1 82.44 355 PRO B C 1
ATOM 6544 O O . PRO B 1 355 ? 4.805 1.387 -6.102 1 82.44 355 PRO B O 1
ATOM 6547 N N . TYR B 1 356 ? 4.328 -0.763 -6.664 1 78.56 356 TYR B N 1
ATOM 6548 C CA . TYR B 1 356 ? 4.684 -0.469 -8.047 1 78.56 356 TYR B CA 1
ATOM 6549 C C . TYR B 1 356 ? 3.434 -0.249 -8.891 1 78.56 356 TYR B C 1
ATOM 6551 O O . TYR B 1 356 ? 2.363 -0.774 -8.578 1 78.56 356 TYR B O 1
ATOM 6559 N N . GLN B 1 357 ? 3.436 1.08 -9.422 1 65.38 357 GLN B N 1
ATOM 6560 C CA . GLN B 1 357 ? 2.209 1.421 -10.133 1 65.38 357 GLN B CA 1
ATOM 6561 C C . GLN B 1 357 ? 1.775 0.284 -11.055 1 65.38 357 GLN B C 1
ATOM 6563 O O . GLN B 1 357 ? 2.572 -0.214 -11.852 1 65.38 357 GLN B O 1
ATOM 6568 N N . GLY B 1 358 ? 0.765 -0.576 -10.562 1 65.06 358 GLY B N 1
ATOM 6569 C CA . GLY B 1 358 ? 0.177 -1.477 -11.547 1 65.06 358 GLY B CA 1
ATOM 6570 C C . GLY B 1 358 ? -0.026 -0.833 -12.906 1 65.06 358 GLY B C 1
ATOM 6571 O O . GLY B 1 358 ? -0.158 0.389 -13 1 65.06 358 GLY B O 1
ATOM 6572 N N . ASN B 1 359 ? 0.312 -1.567 -13.945 1 70 359 ASN B N 1
ATOM 6573 C CA . ASN B 1 359 ? 0.07 -1.065 -15.289 1 70 359 ASN B CA 1
ATOM 6574 C C . ASN B 1 359 ? -1.42 -0.877 -15.562 1 70 359 ASN B C 1
ATOM 6576 O O . ASN B 1 359 ? -2.148 -1.852 -15.75 1 70 359 ASN B O 1
ATOM 6580 N N . GLN B 1 360 ? -1.807 0.356 -15.531 1 68.31 360 GLN B N 1
ATOM 6581 C CA . GLN B 1 360 ? -3.225 0.647 -15.711 1 68.31 360 GLN B CA 1
ATOM 6582 C C . GLN B 1 360 ? -3.686 0.282 -17.125 1 68.31 360 GLN B C 1
ATOM 6584 O O . GLN B 1 360 ? -4.871 0.019 -17.344 1 68.31 360 GLN B O 1
ATOM 6589 N N . ALA B 1 361 ? -2.68 0.249 -18.047 1 72.5 361 ALA B N 1
ATOM 6590 C CA . ALA B 1 361 ? -3.004 -0.138 -19.422 1 72.5 361 ALA B CA 1
ATOM 6591 C C . ALA B 1 361 ? -3.141 -1.653 -19.547 1 72.5 361 ALA B C 1
ATOM 6593 O O . ALA B 1 361 ? -3.662 -2.156 -20.547 1 72.5 361 ALA B O 1
ATOM 6594 N N . GLY B 1 362 ? -2.727 -2.283 -18.516 1 73.75 362 GLY B N 1
ATOM 6595 C CA . GLY B 1 362 ? -2.814 -3.734 -18.516 1 73.75 362 GLY B CA 1
ATOM 6596 C C . GLY B 1 362 ? -1.633 -4.406 -19.188 1 73.75 362 GLY B C 1
ATOM 6597 O O . GLY B 1 362 ? -0.59 -3.779 -19.391 1 73.75 362 GLY B O 1
ATOM 6598 N N . ARG B 1 363 ? -1.833 -5.738 -19.438 1 81.81 363 ARG B N 1
ATOM 6599 C CA . ARG B 1 363 ? -0.805 -6.605 -20 1 81.81 363 ARG B CA 1
ATOM 6600 C C . ARG B 1 363 ? -0.581 -6.301 -21.484 1 81.81 363 ARG B C 1
ATOM 6602 O O . ARG B 1 363 ? -1.424 -5.672 -22.125 1 81.81 363 ARG B O 1
ATOM 6609 N N . LEU B 1 364 ? 0.555 -6.707 -21.969 1 87.81 364 LEU B N 1
ATOM 6610 C CA . LEU B 1 364 ? 0.893 -6.605 -23.391 1 87.81 364 LEU B CA 1
ATOM 6611 C C . LEU B 1 364 ? -0.184 -7.25 -24.25 1 87.81 364 LEU B C 1
ATOM 6613 O O . LEU B 1 364 ? -0.632 -8.367 -23.969 1 87.81 364 LEU B O 1
ATOM 6617 N N . LYS B 1 365 ? -0.593 -6.508 -25.297 1 91.38 365 LYS B N 1
ATOM 6618 C CA . LYS B 1 365 ? -1.584 -7.062 -26.219 1 91.38 365 LYS B CA 1
ATOM 6619 C C . LYS B 1 365 ? -0.982 -8.18 -27.078 1 91.38 365 LYS B C 1
ATOM 6621 O O . LYS B 1 365 ? 0.067 -7.996 -27.688 1 91.38 365 LYS B O 1
ATOM 6626 N N . ILE B 1 366 ? -1.643 -9.328 -27.156 1 96.25 366 ILE B N 1
ATOM 6627 C CA . ILE B 1 366 ? -1.209 -10.484 -27.922 1 96.25 366 ILE B CA 1
ATOM 6628 C C . ILE B 1 366 ? -1.983 -10.547 -29.234 1 96.25 366 ILE B C 1
ATOM 6630 O O . ILE B 1 366 ? -3.217 -10.578 -29.234 1 96.25 366 ILE B O 1
ATOM 6634 N N . THR B 1 367 ? -1.188 -10.617 -30.375 1 95.31 367 THR B N 1
ATOM 6635 C CA . THR B 1 367 ? -1.861 -10.625 -31.672 1 95.31 367 THR B CA 1
ATOM 6636 C C . THR B 1 367 ? -1.478 -11.859 -32.469 1 95.31 367 THR B C 1
ATOM 6638 O O . THR B 1 367 ? -2.168 -12.234 -33.438 1 95.31 367 THR B O 1
ATOM 6641 N N . GLY B 1 368 ? -0.35 -12.406 -32.219 1 93.88 368 GLY B N 1
ATOM 6642 C CA . GLY B 1 368 ? 0.115 -13.594 -32.906 1 93.88 368 GLY B CA 1
ATOM 6643 C C . GLY B 1 368 ? 0.748 -13.281 -34.25 1 93.88 368 GLY B C 1
ATOM 6644 O O . GLY B 1 368 ? 1.178 -14.188 -34.969 1 93.88 368 GLY B O 1
ATOM 6645 N N . LYS B 1 369 ? 0.809 -12.023 -34.562 1 95.12 369 LYS B N 1
ATOM 6646 C CA . LYS B 1 369 ? 1.364 -11.648 -35.875 1 95.12 369 LYS B CA 1
ATOM 6647 C C . LYS B 1 369 ? 2.787 -12.18 -36.031 1 95.12 369 LYS B C 1
ATOM 6649 O O . LYS B 1 369 ? 3.641 -11.953 -35.188 1 95.12 369 LYS B O 1
ATOM 6654 N N . GLY B 1 370 ? 3.018 -12.914 -37.125 1 96 370 GLY B N 1
ATOM 6655 C CA . GLY B 1 370 ? 4.352 -13.391 -37.438 1 96 370 GLY B CA 1
ATOM 6656 C C . GLY B 1 370 ? 4.691 -14.719 -36.781 1 96 370 GLY B C 1
ATOM 6657 O O . GLY B 1 370 ? 5.742 -15.297 -37.062 1 96 370 GLY B O 1
ATOM 6658 N N . LEU B 1 371 ? 3.781 -15.328 -36.094 1 97.12 371 LEU B N 1
ATOM 6659 C CA . LEU B 1 371 ? 4.043 -16.578 -35.375 1 97.12 371 LEU B CA 1
ATOM 6660 C C . LEU B 1 371 ? 3.697 -17.781 -36.281 1 97.12 371 LEU B C 1
ATOM 6662 O O . LEU B 1 371 ? 2.754 -17.719 -37.062 1 97.12 371 LEU B O 1
ATOM 6666 N N . PRO B 1 372 ? 4.547 -18.766 -36.094 1 96.69 372 PRO B N 1
ATOM 6667 C CA . PRO B 1 372 ? 4.062 -20.047 -36.625 1 96.69 372 PRO B CA 1
ATOM 6668 C C . PRO B 1 372 ? 2.826 -20.562 -35.906 1 96.69 372 PRO B C 1
ATOM 6670 O O . PRO B 1 372 ? 2.441 -20 -34.875 1 96.69 372 PRO B O 1
ATOM 6673 N N . PRO B 1 373 ? 2.166 -21.562 -36.469 1 96.69 373 PRO B N 1
ATOM 6674 C CA . PRO B 1 373 ? 1.021 -22.109 -35.75 1 96.69 373 PRO B CA 1
ATOM 6675 C C . PRO B 1 373 ? 1.39 -22.594 -34.344 1 96.69 373 PRO B C 1
ATOM 6677 O O . PRO B 1 373 ? 2.373 -23.312 -34.188 1 96.69 373 PRO B O 1
ATOM 6680 N N . VAL B 1 374 ? 0.605 -22.125 -33.438 1 98.44 374 VAL B N 1
ATOM 6681 C CA . VAL B 1 374 ? 0.792 -22.516 -32.031 1 98.44 374 VAL B CA 1
ATOM 6682 C C . VAL B 1 374 ? -0.209 -23.594 -31.656 1 98.44 374 VAL B C 1
ATOM 6684 O O . VAL B 1 374 ? -1.378 -23.531 -32.031 1 98.44 374 VAL B O 1
ATOM 6687 N N . LEU B 1 375 ? 0.232 -24.609 -30.969 1 98.88 375 LEU B N 1
ATOM 6688 C CA . LEU B 1 375 ? -0.641 -25.688 -30.5 1 98.88 375 LEU B CA 1
ATOM 6689 C C . LEU B 1 375 ? -1.137 -25.422 -29.078 1 98.88 375 LEU B C 1
ATOM 6691 O O . LEU B 1 375 ? -0.334 -25.25 -28.172 1 98.88 375 LEU B O 1
ATOM 6695 N N . LEU B 1 376 ? -2.473 -25.359 -28.938 1 98.81 376 LEU B N 1
ATOM 6696 C CA . LEU B 1 376 ? -3.111 -25.016 -27.672 1 98.81 376 LEU B CA 1
ATOM 6697 C C . LEU B 1 376 ? -3.848 -26.219 -27.078 1 98.81 376 LEU B C 1
ATOM 6699 O O . LEU B 1 376 ? -4.512 -26.953 -27.812 1 98.81 376 LEU B O 1
ATOM 6703 N N . PHE B 1 377 ? -3.67 -26.406 -25.766 1 98.88 377 PHE B N 1
ATOM 6704 C CA . PHE B 1 377 ? -4.391 -27.438 -25.031 1 98.88 377 PHE B CA 1
ATOM 6705 C C . PHE B 1 377 ? -5.191 -26.828 -23.891 1 98.88 377 PHE B C 1
ATOM 6707 O O . PHE B 1 377 ? -4.684 -25.969 -23.156 1 98.88 377 PHE B O 1
ATOM 6714 N N . GLN B 1 378 ? -6.457 -27.25 -23.688 1 98.56 378 GLN B N 1
ATOM 6715 C CA . GLN B 1 378 ? -7.305 -26.703 -22.641 1 98.56 378 GLN B CA 1
ATOM 6716 C C . GLN B 1 378 ? -8.359 -27.719 -22.203 1 98.56 378 GLN B C 1
ATOM 6718 O O . GLN B 1 378 ? -8.984 -28.375 -23.047 1 98.56 378 GLN B O 1
ATOM 6723 N N . ALA B 1 379 ? -8.477 -27.891 -20.891 1 98.19 379 ALA B N 1
ATOM 6724 C CA . ALA B 1 379 ? -9.602 -28.656 -20.359 1 98.19 379 ALA B CA 1
ATOM 6725 C C . ALA B 1 379 ? -10.797 -27.766 -20.078 1 98.19 379 ALA B C 1
ATOM 6727 O O . ALA B 1 379 ? -10.633 -26.578 -19.766 1 98.19 379 ALA B O 1
ATOM 6728 N N . THR B 1 380 ? -12.008 -28.312 -20.094 1 98.31 380 THR B N 1
ATOM 6729 C CA . THR B 1 380 ? -13.195 -27.484 -19.922 1 98.31 380 THR B CA 1
ATOM 6730 C C . THR B 1 380 ? -13.477 -27.25 -18.438 1 98.31 380 THR B C 1
ATOM 6732 O O . THR B 1 380 ? -14.266 -26.375 -18.078 1 98.31 380 THR B O 1
ATOM 6735 N N . GLU B 1 381 ? -12.836 -28.016 -17.562 1 97.31 381 GLU B N 1
ATOM 6736 C CA . GLU B 1 381 ? -13.125 -27.891 -16.141 1 97.31 381 GLU B CA 1
ATOM 6737 C C . GLU B 1 381 ? -11.844 -27.656 -15.336 1 97.31 381 GLU B C 1
ATOM 6739 O O . GLU B 1 381 ? -11.688 -28.203 -14.242 1 97.31 381 GLU B O 1
ATOM 6744 N N . ASP B 1 382 ? -10.922 -27 -15.945 1 96.19 382 ASP B N 1
ATOM 6745 C CA . ASP B 1 382 ? -9.703 -26.578 -15.266 1 96.19 382 ASP B CA 1
ATOM 6746 C C . ASP B 1 382 ? -9.992 -25.453 -14.273 1 96.19 382 ASP B C 1
ATOM 6748 O O . ASP B 1 382 ? -10.367 -24.344 -14.68 1 96.19 382 ASP B O 1
ATOM 6752 N N . ALA B 1 383 ? -9.742 -25.688 -13.016 1 95.5 383 ALA B N 1
ATOM 6753 C CA . ALA B 1 383 ? -10.102 -24.719 -11.992 1 95.5 383 ALA B CA 1
ATOM 6754 C C . ALA B 1 383 ? -9.117 -23.547 -11.969 1 95.5 383 ALA B C 1
ATOM 6756 O O . ALA B 1 383 ? -9.492 -22.422 -11.625 1 95.5 383 ALA B O 1
ATOM 6757 N N . ALA B 1 384 ? -7.898 -23.781 -12.312 1 95.38 384 ALA B N 1
ATOM 6758 C CA . ALA B 1 384 ? -6.855 -22.766 -12.227 1 95.38 384 ALA B CA 1
ATOM 6759 C C . ALA B 1 384 ? -6.906 -21.828 -13.43 1 95.38 384 ALA B C 1
ATOM 6761 O O . ALA B 1 384 ? -6.68 -20.625 -13.289 1 95.38 384 ALA B O 1
ATOM 6762 N N . THR B 1 385 ? -7.117 -22.375 -14.617 1 96.25 385 THR B N 1
ATOM 6763 C CA . THR B 1 385 ? -7.238 -21.609 -15.852 1 96.25 385 THR B CA 1
ATOM 6764 C C . THR B 1 385 ? -8.531 -21.969 -16.578 1 96.25 385 THR B C 1
ATOM 6766 O O . THR B 1 385 ? -8.547 -22.875 -17.406 1 96.25 385 THR B O 1
ATOM 6769 N N . PRO B 1 386 ? -9.547 -21.203 -16.359 1 95.81 386 PRO B N 1
ATOM 6770 C CA . PRO B 1 386 ? -10.867 -21.516 -16.906 1 95.81 386 PRO B CA 1
ATOM 6771 C C . PRO B 1 386 ? -10.875 -21.578 -18.438 1 95.81 386 PRO B C 1
ATOM 6773 O O . PRO B 1 386 ? -10.094 -20.891 -19.094 1 95.81 386 PRO B O 1
ATOM 6776 N N . TYR B 1 387 ? -11.773 -22.391 -18.938 1 96.88 387 TYR B N 1
ATOM 6777 C CA . TYR B 1 387 ? -11.914 -22.766 -20.328 1 96.88 387 TYR B CA 1
ATOM 6778 C C . TYR B 1 387 ? -11.906 -21.531 -21.234 1 96.88 387 TYR B C 1
ATOM 6780 O O . TYR B 1 387 ? -11.328 -21.547 -22.312 1 96.88 387 TYR B O 1
ATOM 6788 N N . GLU B 1 388 ? -12.445 -20.453 -20.797 1 95.75 388 GLU B N 1
ATOM 6789 C CA . GLU B 1 388 ? -12.57 -19.203 -21.562 1 95.75 388 GLU B CA 1
ATOM 6790 C C . GLU B 1 388 ? -11.195 -18.656 -21.938 1 95.75 388 GLU B C 1
ATOM 6792 O O . GLU B 1 388 ? -11.047 -18.031 -22.984 1 95.75 388 GLU B O 1
ATOM 6797 N N . GLY B 1 389 ? -10.258 -18.969 -21.141 1 96.12 389 GLY B N 1
ATOM 6798 C CA . GLY B 1 389 ? -8.906 -18.531 -21.453 1 96.12 389 GLY B CA 1
ATOM 6799 C C . GLY B 1 389 ? -8.344 -19.172 -22.719 1 96.12 389 GLY B C 1
ATOM 6800 O O . GLY B 1 389 ? -7.711 -18.5 -23.531 1 96.12 389 GLY B O 1
ATOM 6801 N N . GLY B 1 390 ? -8.562 -20.469 -22.891 1 97.5 390 GLY B N 1
ATOM 6802 C CA . GLY B 1 390 ? -8.148 -21.172 -24.094 1 97.5 390 GLY B CA 1
ATOM 6803 C C . GLY B 1 390 ? -8.797 -20.641 -25.359 1 97.5 390 GLY B C 1
ATOM 6804 O O . GLY B 1 390 ? -8.117 -20.438 -26.359 1 97.5 390 GLY B O 1
ATOM 6805 N N . LEU B 1 391 ? -10.07 -20.344 -25.25 1 97.06 391 LEU B N 1
ATOM 6806 C CA . LEU B 1 391 ? -10.797 -19.797 -26.391 1 97.06 391 LEU B CA 1
ATOM 6807 C C . LEU B 1 391 ? -10.273 -18.422 -26.766 1 97.06 391 LEU B C 1
ATOM 6809 O O . LEU B 1 391 ? -10.062 -18.125 -27.938 1 97.06 391 LEU B O 1
ATOM 6813 N N . ALA B 1 392 ? -10.086 -17.609 -25.766 1 96.81 392 ALA B N 1
ATOM 6814 C CA . ALA B 1 392 ? -9.617 -16.25 -26 1 96.81 392 ALA B CA 1
ATOM 6815 C C . ALA B 1 392 ? -8.219 -16.234 -26.609 1 96.81 392 ALA B C 1
ATOM 6817 O O . ALA B 1 392 ? -7.926 -15.422 -27.484 1 96.81 392 ALA B O 1
ATOM 6818 N N . MET B 1 393 ? -7.379 -17.109 -26.141 1 97.75 393 MET B N 1
ATOM 6819 C CA . MET B 1 393 ? -6.035 -17.203 -26.703 1 97.75 393 MET B CA 1
ATOM 6820 C C . MET B 1 393 ? -6.082 -17.656 -28.156 1 97.75 393 MET B C 1
ATOM 6822 O O . MET B 1 393 ? -5.363 -17.125 -29.016 1 97.75 393 MET B O 1
ATOM 6826 N N . HIS B 1 394 ? -6.887 -18.625 -28.438 1 97.5 394 HIS B N 1
ATOM 6827 C CA . HIS B 1 394 ? -7.062 -19.062 -29.812 1 97.5 394 HIS B CA 1
ATOM 6828 C C . HIS B 1 394 ? -7.492 -17.922 -30.719 1 97.5 394 HIS B C 1
ATOM 6830 O O . HIS B 1 394 ? -6.984 -17.781 -31.828 1 97.5 394 HIS B O 1
ATOM 6836 N N . ASP B 1 395 ? -8.359 -17.125 -30.25 1 96.38 395 ASP B N 1
ATOM 6837 C CA . ASP B 1 395 ? -8.836 -15.969 -31.016 1 96.38 395 ASP B CA 1
ATOM 6838 C C . ASP B 1 395 ? -7.707 -14.969 -31.25 1 96.38 395 ASP B C 1
ATOM 6840 O O . ASP B 1 395 ? -7.641 -14.336 -32.312 1 96.38 395 ASP B O 1
ATOM 6844 N N . ALA B 1 396 ? -6.844 -14.875 -30.281 1 96.69 396 ALA B N 1
ATOM 6845 C CA . ALA B 1 396 ? -5.754 -13.906 -30.344 1 96.69 396 ALA B CA 1
ATOM 6846 C C . ALA B 1 396 ? -4.641 -14.391 -31.266 1 96.69 396 ALA B C 1
ATOM 6848 O O . ALA B 1 396 ? -3.854 -13.594 -31.781 1 96.69 396 ALA B O 1
ATOM 6849 N N . LEU B 1 397 ? -4.578 -15.758 -31.453 1 97.12 397 LEU B N 1
ATOM 6850 C CA . LEU B 1 397 ? -3.539 -16.375 -32.25 1 97.12 397 LEU B CA 1
ATOM 6851 C C . LEU B 1 397 ? -4.141 -17.047 -33.5 1 97.12 397 LEU B C 1
ATOM 6853 O O . LEU B 1 397 ? -4.258 -18.281 -33.531 1 97.12 397 LEU B O 1
ATOM 6857 N N . PRO B 1 398 ? -4.43 -16.375 -34.594 1 89.38 398 PRO B N 1
ATOM 6858 C CA . PRO B 1 398 ? -5.203 -16.922 -35.688 1 89.38 398 PRO B CA 1
ATOM 6859 C C . PRO B 1 398 ? -4.566 -18.172 -36.312 1 89.38 398 PRO B C 1
ATOM 6861 O O . PRO B 1 398 ? -5.273 -19.031 -36.844 1 89.38 398 PRO B O 1
ATOM 6864 N N . GLY B 1 399 ? -3.293 -18.406 -36.219 1 92.62 399 GLY B N 1
ATOM 6865 C CA . GLY B 1 399 ? -2.674 -19.594 -36.812 1 92.62 399 GLY B CA 1
ATOM 6866 C C . GLY B 1 399 ? -2.621 -20.766 -35.844 1 92.62 399 GLY B C 1
ATOM 6867 O O . GLY B 1 399 ? -2.191 -21.859 -36.188 1 92.62 399 GLY B O 1
ATOM 6868 N N . SER B 1 400 ? -3.316 -20.625 -34.75 1 97.12 400 SER B N 1
ATOM 6869 C CA . SER B 1 400 ? -3.215 -21.641 -33.75 1 97.12 400 SER B CA 1
ATOM 6870 C C . SER B 1 400 ? -4.246 -22.75 -33.938 1 97.12 400 SER B C 1
ATOM 6872 O O . SER B 1 400 ? -5.191 -22.578 -34.719 1 97.12 400 SER B O 1
ATOM 6874 N N . LYS B 1 401 ? -3.998 -23.875 -33.344 1 98.38 401 LYS B N 1
ATOM 6875 C CA . LYS B 1 401 ? -4.961 -24.969 -33.25 1 98.38 401 LYS B CA 1
ATOM 6876 C C . LYS B 1 401 ? -5.254 -25.312 -31.797 1 98.38 401 LYS B C 1
ATOM 6878 O O . LYS B 1 401 ? -4.332 -25.531 -31 1 98.38 401 LYS B O 1
ATOM 6883 N N . LEU B 1 402 ? -6.527 -25.406 -31.469 1 98.62 402 LEU B N 1
ATOM 6884 C CA . LEU B 1 402 ? -6.961 -25.641 -30.094 1 98.62 402 LEU B CA 1
ATOM 6885 C C . LEU B 1 402 ? -7.445 -27.078 -29.922 1 98.62 402 LEU B C 1
ATOM 6887 O O . LEU B 1 402 ? -8.352 -27.516 -30.625 1 98.62 402 LEU B O 1
ATOM 6891 N N . VAL B 1 403 ? -6.777 -27.797 -29.031 1 98.88 403 VAL B N 1
ATOM 6892 C CA . VAL B 1 403 ? -7.191 -29.109 -28.578 1 98.88 403 VAL B CA 1
ATOM 6893 C C . VAL B 1 403 ? -7.883 -29.016 -27.219 1 98.88 403 VAL B C 1
ATOM 6895 O O . VAL B 1 403 ? -7.324 -28.453 -26.266 1 98.88 403 VAL B O 1
ATOM 6898 N N . VAL B 1 404 ? -9.125 -29.547 -27.109 1 98.69 404 VAL B N 1
ATOM 6899 C CA . VAL B 1 404 ? -9.906 -29.406 -25.891 1 98.69 404 VAL B CA 1
ATOM 6900 C C . VAL B 1 404 ? -10.148 -30.766 -25.266 1 98.69 404 VAL B C 1
ATOM 6902 O O . VAL B 1 404 ? -10.531 -31.719 -25.953 1 98.69 404 VAL B O 1
ATOM 6905 N N . GLN B 1 405 ? -9.812 -30.891 -24.031 1 98.5 405 GLN B N 1
ATOM 6906 C CA . GLN B 1 405 ? -10.273 -32.031 -23.25 1 98.5 405 GLN B CA 1
ATOM 6907 C C . GLN B 1 405 ? -11.648 -31.781 -22.641 1 98.5 405 GLN B C 1
ATOM 6909 O O . GLN B 1 405 ? -11.75 -31.141 -21.594 1 98.5 405 GLN B O 1
ATOM 6914 N N . ASN B 1 406 ? -12.688 -32.281 -23.281 1 97.88 406 ASN B N 1
ATOM 6915 C CA . ASN B 1 406 ? -14.047 -32.094 -22.812 1 97.88 406 ASN B CA 1
ATOM 6916 C C . ASN B 1 406 ? -14.336 -32.875 -21.531 1 97.88 406 ASN B C 1
ATOM 6918 O O . ASN B 1 406 ? -14.258 -34.094 -21.531 1 97.88 406 ASN B O 1
ATOM 6922 N N . GLY B 1 407 ? -14.625 -32.188 -20.469 1 96.62 407 GLY B N 1
ATOM 6923 C CA . GLY B 1 407 ? -14.836 -32.812 -19.172 1 96.62 407 GLY B CA 1
ATOM 6924 C C . GLY B 1 407 ? -13.555 -32.969 -18.375 1 96.62 407 GLY B C 1
ATOM 6925 O O . GLY B 1 407 ? -13.578 -33.469 -17.25 1 96.62 407 GLY B O 1
ATOM 6926 N N . GLY B 1 408 ? -12.461 -32.594 -19 1 95.25 408 GLY B N 1
ATOM 6927 C CA . GLY B 1 408 ? -11.195 -32.656 -18.281 1 95.25 408 GLY B CA 1
ATOM 6928 C C . GLY B 1 408 ? -11.094 -31.609 -17.172 1 95.25 408 GLY B C 1
ATOM 6929 O O . GLY B 1 408 ? -11.656 -30.516 -17.281 1 95.25 408 GLY B O 1
ATOM 6930 N N . SER B 1 409 ? -10.32 -32.062 -16.125 1 93.19 409 SER B N 1
ATOM 6931 C CA . SER B 1 409 ? -10.266 -31.156 -14.969 1 93.19 409 SER B CA 1
ATOM 6932 C C . SER B 1 409 ? -8.852 -31.031 -14.43 1 93.19 409 SER B C 1
ATOM 6934 O O . SER B 1 409 ? -8.609 -30.328 -13.445 1 93.19 409 SER B O 1
ATOM 6936 N N . PHE B 1 410 ? -7.859 -31.719 -15.016 1 92 410 PHE B N 1
ATOM 6937 C CA . PHE B 1 410 ? -6.469 -31.484 -14.656 1 92 410 PHE B CA 1
ATOM 6938 C C . PHE B 1 410 ? -6.051 -30.062 -15.047 1 92 410 PHE B C 1
ATOM 6940 O O . PHE B 1 410 ? -6.43 -29.562 -16.109 1 92 410 PHE B O 1
ATOM 6947 N N . HIS B 1 411 ? -5.336 -29.469 -14.125 1 94.62 411 HIS B N 1
ATOM 6948 C CA . HIS B 1 411 ? -4.531 -28.312 -14.539 1 94.62 411 HIS B CA 1
ATOM 6949 C C . HIS B 1 411 ? -3.225 -28.766 -15.188 1 94.62 411 HIS B C 1
ATOM 6951 O O . HIS B 1 411 ? -2.469 -29.547 -14.594 1 94.62 411 HIS B O 1
ATOM 6957 N N . GLU B 1 412 ? -2.98 -28.344 -16.422 1 95.62 412 GLU B N 1
ATOM 6958 C CA . GLU B 1 412 ? -1.939 -28.875 -17.297 1 95.62 412 GLU B CA 1
ATOM 6959 C C . GLU B 1 412 ? -2.242 -30.312 -17.688 1 95.62 412 GLU B C 1
ATOM 6961 O O . GLU B 1 412 ? -1.812 -31.266 -17.016 1 95.62 412 GLU B O 1
ATOM 6966 N N . ILE B 1 413 ? -2.789 -30.516 -18.875 1 96.56 413 ILE B N 1
ATOM 6967 C CA . ILE B 1 413 ? -3.48 -31.766 -19.203 1 96.56 413 ILE B CA 1
ATOM 6968 C C . ILE B 1 413 ? -2.559 -32.688 -20.016 1 96.56 413 ILE B C 1
ATOM 6970 O O . ILE B 1 413 ? -2.889 -33.844 -20.266 1 96.56 413 ILE B O 1
ATOM 6974 N N . LEU B 1 414 ? -1.391 -32.219 -20.344 1 96.5 414 LEU B N 1
ATOM 6975 C CA . LEU B 1 414 ? -0.434 -33.031 -21.062 1 96.5 414 LEU B CA 1
ATOM 6976 C C . LEU B 1 414 ? 0.344 -33.938 -20.078 1 96.5 414 LEU B C 1
ATOM 6978 O O . LEU B 1 414 ? 0.504 -33.562 -18.906 1 96.5 414 LEU B O 1
ATOM 6982 N N . PHE B 1 415 ? 0.766 -35.156 -20.469 1 93.88 415 PHE B N 1
ATOM 6983 C CA . PHE B 1 415 ? 1.727 -36.031 -19.828 1 93.88 415 PHE B CA 1
ATOM 6984 C C . PHE B 1 415 ? 1.084 -36.781 -18.672 1 93.88 415 PHE B C 1
ATOM 6986 O O . PHE B 1 415 ? 1.741 -37.062 -17.672 1 93.88 415 PHE B O 1
ATOM 6993 N N . HIS B 1 416 ? -0.211 -37 -18.781 1 91.31 416 HIS B N 1
ATOM 6994 C CA . HIS B 1 416 ? -0.932 -37.844 -17.828 1 91.31 416 HIS B CA 1
ATOM 6995 C C . HIS B 1 416 ? -1.385 -39.156 -18.453 1 91.31 416 HIS B C 1
ATOM 6997 O O . HIS B 1 416 ? -2.426 -39.688 -18.094 1 91.31 416 HIS B O 1
ATOM 7003 N N . ASP B 1 417 ? -0.696 -39.531 -19.531 1 90.88 417 ASP B N 1
ATOM 7004 C CA . ASP B 1 417 ? -0.905 -40.812 -20.203 1 90.88 417 ASP B CA 1
ATOM 7005 C C . ASP B 1 417 ? -2.238 -40.812 -20.938 1 90.88 417 ASP B C 1
ATOM 7007 O O . ASP B 1 417 ? -2.951 -41.812 -20.922 1 90.88 417 ASP B O 1
ATOM 7011 N N . ASN B 1 418 ? -2.656 -39.719 -21.422 1 96.31 418 ASN B N 1
ATOM 7012 C CA . ASN B 1 418 ? -3.766 -39.594 -22.375 1 96.31 418 ASN B CA 1
ATOM 7013 C C . ASN B 1 418 ? -3.275 -39.594 -23.812 1 96.31 418 ASN B C 1
ATOM 7015 O O . ASN B 1 418 ? -2.773 -38.594 -24.297 1 96.31 418 ASN B O 1
ATOM 7019 N N . PRO B 1 419 ? -3.457 -40.719 -24.531 1 97.06 419 PRO B N 1
ATOM 7020 C CA . PRO B 1 419 ? -2.875 -40.812 -25.859 1 97.06 419 PRO B CA 1
ATOM 7021 C C . PRO B 1 419 ? -3.416 -39.75 -26.828 1 97.06 419 PRO B C 1
ATOM 7023 O O . PRO B 1 419 ? -2.68 -39.25 -27.688 1 97.06 419 PRO B O 1
ATOM 7026 N N . CYS B 1 420 ? -4.668 -39.438 -26.703 1 97.94 420 CYS B N 1
ATOM 7027 C CA . CYS B 1 420 ? -5.242 -38.406 -27.562 1 97.94 420 CYS B CA 1
ATOM 7028 C C . CYS B 1 420 ? -4.465 -37.094 -27.438 1 97.94 420 CYS B C 1
ATOM 7030 O O . CYS B 1 420 ? -4.172 -36.469 -28.453 1 97.94 420 CYS B O 1
ATOM 7032 N N . LEU B 1 421 ? -4.121 -36.688 -26.281 1 98.38 421 LEU B N 1
ATOM 7033 C CA . LEU B 1 421 ? -3.398 -35.469 -26.016 1 98.38 421 LEU B CA 1
ATOM 7034 C C . LEU B 1 421 ? -1.914 -35.625 -26.328 1 98.38 421 LEU B C 1
ATOM 7036 O O . LEU B 1 421 ? -1.352 -34.844 -27.109 1 98.38 421 LEU B O 1
ATOM 7040 N N . ASP B 1 422 ? -1.271 -36.625 -25.812 1 97.81 422 ASP B N 1
ATOM 7041 C CA . ASP B 1 422 ? 0.177 -36.812 -25.875 1 97.81 422 ASP B CA 1
ATOM 7042 C C . ASP B 1 422 ? 0.636 -37.094 -27.297 1 97.81 422 ASP B C 1
ATOM 7044 O O . ASP B 1 422 ? 1.706 -36.656 -27.719 1 97.81 422 ASP B O 1
ATOM 7048 N N . ASP B 1 423 ? -0.168 -37.812 -28 1 98 423 ASP B N 1
ATOM 7049 C CA . ASP B 1 423 ? 0.189 -38.094 -29.391 1 98 423 ASP B CA 1
ATOM 7050 C C . ASP B 1 423 ? 0.123 -36.844 -30.234 1 98 423 ASP B C 1
ATOM 7052 O O . ASP B 1 423 ? 0.91 -36.656 -31.172 1 98 423 ASP B O 1
ATOM 7056 N N . THR B 1 424 ? -0.87 -36.031 -29.922 1 98.56 424 THR B N 1
ATOM 7057 C CA . THR B 1 424 ? -0.98 -34.75 -30.641 1 98.56 424 THR B CA 1
ATOM 7058 C C . THR B 1 424 ? 0.24 -33.875 -30.391 1 98.56 424 THR B C 1
ATOM 7060 O O . THR B 1 424 ? 0.802 -33.312 -31.312 1 98.56 424 THR B O 1
ATOM 7063 N N . PHE B 1 425 ? 0.656 -33.781 -29.188 1 98.56 425 PHE B N 1
ATOM 7064 C CA . PHE B 1 425 ? 1.867 -33.062 -28.797 1 98.56 425 PHE B CA 1
ATOM 7065 C C . PHE B 1 425 ? 3.084 -33.625 -29.516 1 98.56 425 PHE B C 1
ATOM 7067 O O . PHE B 1 425 ? 3.859 -32.875 -30.109 1 98.56 425 PHE B O 1
ATOM 7074 N N . THR B 1 426 ? 3.205 -34.906 -29.531 1 98.5 426 THR B N 1
ATOM 7075 C CA . THR B 1 426 ? 4.344 -35.594 -30.109 1 98.5 426 THR B CA 1
ATOM 7076 C C . THR B 1 426 ? 4.395 -35.375 -31.625 1 98.5 426 THR B C 1
ATOM 7078 O O . THR B 1 426 ? 5.465 -35.156 -32.188 1 98.5 426 THR B O 1
ATOM 7081 N N . ALA B 1 427 ? 3.275 -35.469 -32.25 1 98.5 427 ALA B N 1
ATOM 7082 C CA . ALA B 1 427 ? 3.219 -35.281 -33.688 1 98.5 427 ALA B CA 1
ATOM 7083 C C . ALA B 1 427 ? 3.678 -33.875 -34.062 1 98.5 427 ALA B C 1
ATOM 7085 O O . ALA B 1 427 ? 4.418 -33.688 -35.031 1 98.5 427 ALA B O 1
ATOM 7086 N N . TYR B 1 428 ? 3.201 -32.969 -33.312 1 98.56 428 TYR B N 1
ATOM 7087 C CA . TYR B 1 428 ? 3.596 -31.578 -33.562 1 98.56 428 TYR B CA 1
ATOM 7088 C C . TYR B 1 428 ? 5.102 -31.391 -33.406 1 98.56 428 TYR B C 1
ATOM 7090 O O . TYR B 1 428 ? 5.742 -30.719 -34.219 1 98.56 428 TYR B O 1
ATOM 7098 N N . LEU B 1 429 ? 5.691 -31.953 -32.344 1 98.56 429 LEU B N 1
ATOM 7099 C CA . LEU B 1 429 ? 7.133 -31.859 -32.125 1 98.56 429 LEU B CA 1
ATOM 7100 C C . LEU B 1 429 ? 7.895 -32.594 -33.219 1 98.56 429 LEU B C 1
ATOM 7102 O O . LEU B 1 429 ? 8.969 -32.156 -33.656 1 98.56 429 LEU B O 1
ATOM 7106 N N . ARG B 1 430 ? 7.383 -33.688 -33.625 1 98.06 430 ARG B N 1
ATOM 7107 C CA . ARG B 1 430 ? 8.062 -34.562 -34.594 1 98.06 430 ARG B CA 1
ATOM 7108 C C . ARG B 1 430 ? 8.219 -33.875 -35.938 1 98.06 430 ARG B C 1
ATOM 7110 O O . ARG B 1 430 ? 9.32 -33.844 -36.5 1 98.06 430 ARG B O 1
ATOM 7117 N N . ASP B 1 431 ? 7.156 -33.312 -36.469 1 97.56 431 ASP B N 1
ATOM 7118 C CA . ASP B 1 431 ? 7.254 -32.844 -37.844 1 97.56 431 ASP B CA 1
ATOM 7119 C C . ASP B 1 431 ? 6.348 -31.625 -38.062 1 97.56 431 ASP B C 1
ATOM 7121 O O . ASP B 1 431 ? 6.137 -31.203 -39.219 1 97.56 431 ASP B O 1
ATOM 7125 N N . GLY B 1 432 ? 5.793 -31.078 -37.062 1 97.38 432 GLY B N 1
ATOM 7126 C CA . GLY B 1 432 ? 4.965 -29.891 -37.188 1 97.38 432 GLY B CA 1
ATOM 7127 C C . GLY B 1 432 ? 3.516 -30.188 -37.5 1 97.38 432 GLY B C 1
ATOM 7128 O O . GLY B 1 432 ? 2.709 -29.281 -37.719 1 97.38 432 GLY B O 1
ATOM 7129 N N . SER B 1 433 ? 3.156 -31.422 -37.406 1 97.38 433 SER B N 1
ATOM 7130 C CA . SER B 1 433 ? 1.791 -31.844 -37.719 1 97.38 433 SER B CA 1
ATOM 7131 C C . SER B 1 433 ? 0.799 -31.266 -36.719 1 97.38 433 SER B C 1
ATOM 7133 O O . SER B 1 433 ? 1.039 -31.297 -35.5 1 97.38 433 SER B O 1
ATOM 7135 N N . LEU B 1 434 ? -0.295 -30.766 -37.25 1 97.19 434 LEU B N 1
ATOM 7136 C CA . LEU B 1 434 ? -1.372 -30.188 -36.469 1 97.19 434 LEU B CA 1
ATOM 7137 C C . LEU B 1 434 ? -2.674 -30.953 -36.688 1 97.19 434 LEU B C 1
ATOM 7139 O O . LEU B 1 434 ? -2.861 -31.594 -37.719 1 97.19 434 LEU B O 1
ATOM 7143 N N . PRO B 1 435 ? -3.518 -30.875 -35.594 1 97.44 435 PRO B N 1
ATOM 7144 C CA . PRO B 1 435 ? -4.828 -31.5 -35.812 1 97.44 435 PRO B CA 1
ATOM 7145 C C . PRO B 1 435 ? -5.559 -30.922 -37.031 1 97.44 435 PRO B C 1
ATOM 7147 O O . PRO B 1 435 ? -5.441 -29.719 -37.312 1 97.44 435 PRO B O 1
ATOM 7150 N N . GLU B 1 436 ? -6.383 -31.734 -37.656 1 93.25 436 GLU B N 1
ATOM 7151 C CA . GLU B 1 436 ? -6.941 -31.391 -38.969 1 93.25 436 GLU B CA 1
ATOM 7152 C C . GLU B 1 436 ? -8.375 -30.875 -38.844 1 93.25 436 GLU B C 1
ATOM 7154 O O . GLU B 1 436 ? -8.969 -30.422 -39.812 1 93.25 436 GLU B O 1
ATOM 7159 N N . GLY B 1 437 ? -8.828 -30.891 -37.656 1 91.62 437 GLY B N 1
ATOM 7160 C CA . GLY B 1 437 ? -10.18 -30.391 -37.469 1 91.62 437 GLY B CA 1
ATOM 7161 C C . GLY B 1 437 ? -10.359 -28.969 -37.969 1 91.62 437 GLY B C 1
ATOM 7162 O O . GLY B 1 437 ? -9.461 -28.141 -37.812 1 91.62 437 GLY B O 1
ATOM 7163 N N . LYS B 1 438 ? -11.547 -28.594 -38.656 1 86.94 438 LYS B N 1
ATOM 7164 C CA . LYS B 1 438 ? -11.773 -27.297 -39.281 1 86.94 438 LYS B CA 1
ATOM 7165 C C . LYS B 1 438 ? -12.539 -26.359 -38.375 1 86.94 438 LYS B C 1
ATOM 7167 O O . LYS B 1 438 ? -12.617 -25.156 -38.625 1 86.94 438 LYS B O 1
ATOM 7172 N N . GLY B 1 439 ? -13.016 -26.781 -37.312 1 88.19 439 GLY B N 1
ATOM 7173 C CA . GLY B 1 439 ? -13.758 -25.922 -36.406 1 88.19 439 GLY B CA 1
ATOM 7174 C C . GLY B 1 439 ? -12.867 -25.172 -35.406 1 88.19 439 GLY B C 1
ATOM 7175 O O . GLY B 1 439 ? -11.641 -25.266 -35.5 1 88.19 439 GLY B O 1
ATOM 7176 N N . ARG B 1 440 ? -13.555 -24.328 -34.625 1 93.5 440 ARG B N 1
ATOM 7177 C CA . ARG B 1 440 ? -12.859 -23.578 -33.594 1 93.5 440 ARG B CA 1
ATOM 7178 C C . ARG B 1 440 ? -12.031 -24.5 -32.688 1 93.5 440 ARG B C 1
ATOM 7180 O O . ARG B 1 440 ? -10.945 -24.125 -32.25 1 93.5 440 ARG B O 1
ATOM 7187 N N . ILE B 1 441 ? -12.57 -25.625 -32.438 1 97.38 441 ILE B N 1
ATOM 7188 C CA . ILE B 1 441 ? -11.859 -26.703 -31.781 1 97.38 441 ILE B CA 1
ATOM 7189 C C . ILE B 1 441 ? -11.344 -27.719 -32.812 1 97.38 441 ILE B C 1
ATOM 7191 O O . ILE B 1 441 ? -12.133 -28.344 -33.5 1 97.38 441 ILE B O 1
ATOM 7195 N N . ALA B 1 442 ? -10.062 -27.875 -32.781 1 98.06 442 ALA B N 1
ATOM 7196 C CA . ALA B 1 442 ? -9.453 -28.688 -33.844 1 98.06 442 ALA B CA 1
ATOM 7197 C C . ALA B 1 442 ? -9.5 -30.172 -33.469 1 98.06 442 ALA B C 1
ATOM 7199 O O . ALA B 1 442 ? -9.453 -31.031 -34.375 1 98.06 442 ALA B O 1
ATOM 7200 N N . LYS B 1 443 ? -9.492 -30.484 -32.25 1 98.31 443 LYS B N 1
ATOM 7201 C CA . LYS B 1 443 ? -9.523 -31.844 -31.734 1 98.31 443 LYS B CA 1
ATOM 7202 C C . LYS B 1 443 ? -10.109 -31.891 -30.328 1 98.31 443 LYS B C 1
ATOM 7204 O O . LYS B 1 443 ? -9.852 -31.016 -29.5 1 98.31 443 LYS B O 1
ATOM 7209 N N . THR B 1 444 ? -10.969 -32.844 -30.062 1 98.25 444 THR B N 1
ATOM 7210 C CA . THR B 1 444 ? -11.539 -33.062 -28.734 1 98.25 444 THR B CA 1
ATOM 7211 C C . THR B 1 444 ? -11.062 -34.375 -28.156 1 98.25 444 THR B C 1
ATOM 7213 O O . THR B 1 444 ? -11.047 -35.406 -28.859 1 98.25 444 THR B O 1
ATOM 7216 N N . CYS B 1 445 ? -10.609 -34.375 -26.938 1 98.44 445 CYS B N 1
ATOM 7217 C CA . CYS B 1 445 ? -10.148 -35.562 -26.219 1 98.44 445 CYS B CA 1
ATOM 7218 C C . CYS B 1 445 ? -11.016 -35.844 -24.984 1 98.44 445 CYS B C 1
ATOM 7220 O O . CYS B 1 445 ? -11.633 -34.938 -24.453 1 98.44 445 CYS B O 1
ATOM 7222 N N . ALA B 1 446 ? -11.102 -37.094 -24.578 1 97.62 446 ALA B N 1
ATOM 7223 C CA . ALA B 1 446 ? -11.859 -37.5 -23.406 1 97.62 446 ALA B CA 1
ATOM 7224 C C . ALA B 1 446 ? -11.023 -37.344 -22.141 1 97.62 446 ALA B C 1
ATOM 7226 O O . ALA B 1 446 ? -9.797 -37.438 -22.172 1 97.62 446 ALA B O 1
ATOM 7227 N N . PRO B 1 447 ? -11.734 -37.094 -21.062 1 96.44 447 PRO B N 1
ATOM 7228 C CA . PRO B 1 447 ? -10.992 -37.031 -19.812 1 96.44 447 PRO B CA 1
ATOM 7229 C C . PRO B 1 447 ? -10.609 -38.406 -19.25 1 96.44 447 PRO B C 1
ATOM 7231 O O . PRO B 1 447 ? -11.078 -39.406 -19.75 1 96.44 447 PRO B O 1
ATOM 7234 N N . GLU B 1 448 ? -9.719 -38.375 -18.266 1 93.69 448 GLU B N 1
ATOM 7235 C CA . GLU B 1 448 ? -9.398 -39.594 -17.5 1 93.69 448 GLU B CA 1
ATOM 7236 C C . GLU B 1 448 ? -10.547 -39.969 -16.578 1 93.69 448 GLU B C 1
ATOM 7238 O O . GLU B 1 448 ? -11.398 -39.156 -16.25 1 93.69 448 GLU B O 1
ATOM 7243 N N . ALA B 1 449 ? -10.516 -41.219 -16.188 1 93.62 449 ALA B N 1
ATOM 7244 C CA . ALA B 1 449 ? -11.508 -41.688 -15.234 1 93.62 449 ALA B CA 1
ATOM 7245 C C . ALA B 1 449 ? -11.258 -41.094 -13.844 1 93.62 449 ALA B C 1
ATOM 7247 O O . ALA B 1 449 ? -10.109 -40.812 -13.484 1 93.62 449 ALA B O 1
ATOM 7248 N N . ASP B 1 450 ? -12.398 -40.969 -13.094 1 94.75 450 ASP B N 1
ATOM 7249 C CA . ASP B 1 450 ? -12.25 -40.594 -11.695 1 94.75 450 ASP B CA 1
ATOM 7250 C C . ASP B 1 450 ? -11.453 -41.656 -10.922 1 94.75 450 ASP B C 1
ATOM 7252 O O . ASP B 1 450 ? -11.445 -42.812 -11.305 1 94.75 450 ASP B O 1
ATOM 7256 N N . PRO B 1 451 ? -10.75 -41.25 -9.922 1 96.12 451 PRO B N 1
ATOM 7257 C CA . PRO B 1 451 ? -10.031 -42.25 -9.133 1 96.12 451 PRO B CA 1
ATOM 7258 C C . PRO B 1 451 ? -10.977 -43.188 -8.383 1 96.12 451 PRO B C 1
ATOM 7260 O O . PRO B 1 451 ? -12.109 -42.812 -8.062 1 96.12 451 PRO B O 1
ATOM 7263 N N . ALA B 1 452 ? -10.461 -44.344 -8.109 1 97 452 ALA B N 1
ATOM 7264 C CA . ALA B 1 452 ? -11.219 -45.281 -7.27 1 97 452 ALA B CA 1
ATOM 7265 C C . ALA B 1 452 ? -11.289 -44.781 -5.828 1 97 452 ALA B C 1
ATOM 7267 O O . ALA B 1 452 ? -10.305 -44.281 -5.293 1 97 452 ALA B O 1
ATOM 7268 N N . PRO B 1 453 ? -12.531 -44.875 -5.328 1 97.81 453 PRO B N 1
ATOM 7269 C CA . PRO B 1 453 ? -12.625 -44.469 -3.924 1 97.81 453 PRO B CA 1
ATOM 7270 C C . PRO B 1 453 ? -11.922 -45.438 -2.977 1 97.81 453 PRO B C 1
ATOM 7272 O O . PRO B 1 453 ? -12.305 -46.625 -2.896 1 97.81 453 PRO B O 1
ATOM 7275 N N . VAL B 1 454 ? -10.867 -45.031 -2.391 1 97.5 454 VAL B N 1
ATOM 7276 C CA . VAL B 1 454 ? -10.117 -45.844 -1.438 1 97.5 454 VAL B CA 1
ATOM 7277 C C . VAL B 1 454 ? -9.812 -45.031 -0.185 1 97.5 454 VAL B C 1
ATOM 7279 O O . VAL B 1 454 ? -9.547 -43.844 -0.271 1 97.5 454 VAL B O 1
ATOM 7282 N N . PHE B 1 455 ? -10.062 -45.625 0.94 1 97.19 455 PHE B N 1
ATOM 7283 C CA . PHE B 1 455 ? -9.617 -45 2.188 1 97.19 455 PHE B CA 1
ATOM 7284 C C . PHE B 1 455 ? -8.094 -45.094 2.309 1 97.19 455 PHE B C 1
ATOM 7286 O O . PHE B 1 455 ? -7.527 -46.188 2.379 1 97.19 455 PHE B O 1
ATOM 7293 N N . VAL B 1 456 ? -7.43 -43.969 2.277 1 95.56 456 VAL B N 1
ATOM 7294 C CA . VAL B 1 456 ? -5.973 -43.875 2.34 1 95.56 456 VAL B CA 1
ATOM 7295 C C . VAL B 1 456 ? -5.512 -44 3.791 1 95.56 456 VAL B C 1
ATOM 7297 O O . VAL B 1 456 ? -5.379 -42.969 4.477 1 95.56 456 VAL B O 1
ATOM 7300 N N . THR B 1 457 ? -5.219 -45.125 4.262 1 90 457 THR B N 1
ATOM 7301 C CA . THR B 1 457 ? -4.871 -45.375 5.656 1 90 457 THR B CA 1
ATOM 7302 C C . THR B 1 457 ? -3.521 -44.75 6.004 1 90 457 THR B C 1
ATOM 7304 O O . THR B 1 457 ? -2.535 -44.969 5.297 1 90 457 THR B O 1
ATOM 7307 N N . PRO B 1 458 ? -3.588 -44 7.066 1 86.94 458 PRO B N 1
ATOM 7308 C CA . PRO B 1 458 ? -2.289 -43.469 7.496 1 86.94 458 PRO B CA 1
ATOM 7309 C C . PRO B 1 458 ? -1.359 -44.562 8.023 1 86.94 458 PRO B C 1
ATOM 7311 O O . PRO B 1 458 ? -1.826 -45.562 8.555 1 86.94 458 PRO B O 1
ATOM 7314 N N . PRO B 1 459 ? -0.141 -44.375 7.84 1 80 459 PRO B N 1
ATOM 7315 C CA . PRO B 1 459 ? 0.775 -45.344 8.43 1 80 459 PRO B CA 1
ATOM 7316 C C . PRO B 1 459 ? 0.68 -45.406 9.945 1 80 459 PRO B C 1
ATOM 7318 O O . PRO B 1 459 ? 0.268 -44.438 10.586 1 80 459 PRO B O 1
ATOM 7321 N N . PRO B 1 460 ? 0.8 -46.656 10.648 1 72.25 460 PRO B N 1
ATOM 7322 C CA . PRO B 1 460 ? 0.718 -46.75 12.102 1 72.25 460 PRO B CA 1
ATOM 7323 C C . PRO B 1 460 ? 1.642 -45.781 12.812 1 72.25 460 PRO B C 1
ATOM 7325 O O . PRO B 1 460 ? 2.701 -45.438 12.289 1 72.25 460 PRO B O 1
ATOM 7328 N N . ALA B 1 461 ? 1.077 -45.094 13.961 1 58.62 461 ALA B N 1
ATOM 7329 C CA . ALA B 1 461 ? 1.853 -44.156 14.758 1 58.62 461 ALA B CA 1
ATOM 7330 C C . ALA B 1 461 ? 3.113 -44.812 15.312 1 58.62 461 ALA B C 1
ATOM 7332 O O . ALA B 1 461 ? 3.039 -45.656 16.203 1 58.62 461 ALA B O 1
ATOM 7333 N N . THR B 1 462 ? 4.016 -45.719 15.062 1 50.53 462 THR B N 1
ATOM 7334 C CA . THR B 1 462 ? 5.145 -46.219 15.836 1 50.53 462 THR B CA 1
ATOM 7335 C C . THR B 1 462 ? 5.832 -45.094 16.594 1 50.53 462 THR B C 1
ATOM 7337 O O . THR B 1 462 ? 5.801 -43.938 16.156 1 50.53 462 THR B O 1
ATOM 7340 N N . ALA B 1 463 ? 6.457 -45.5 18.172 1 40.22 463 ALA B N 1
ATOM 7341 C CA . ALA B 1 463 ? 7.109 -44.656 19.172 1 40.22 463 ALA B CA 1
ATOM 7342 C C . ALA B 1 463 ? 7.941 -43.562 18.5 1 40.22 463 ALA B C 1
ATOM 7344 O O . ALA B 1 463 ? 7.918 -42.406 18.922 1 40.22 463 ALA B O 1
ATOM 7345 N N . LYS B 1 464 ? 9.414 -44 18.594 1 38.44 464 LYS B N 1
ATOM 7346 C CA . LYS B 1 464 ? 10.477 -43 18.531 1 38.44 464 LYS B CA 1
ATOM 7347 C C . LYS B 1 464 ? 10.211 -42 17.422 1 38.44 464 LYS B C 1
ATOM 7349 O O . LYS B 1 464 ? 10.383 -40.781 17.625 1 38.44 464 LYS B O 1
ATOM 7354 N N . ALA B 1 465 ? 11 -42.188 16.297 1 36.31 465 ALA B N 1
ATOM 7355 C CA . ALA B 1 465 ? 11.461 -41.156 15.359 1 36.31 465 ALA B CA 1
ATOM 7356 C C . ALA B 1 465 ? 10.297 -40.594 14.57 1 36.31 465 ALA B C 1
ATOM 7358 O O . ALA B 1 465 ? 9.695 -41.281 13.742 1 36.31 465 ALA B O 1
ATOM 7359 N N . LEU B 1 466 ? 9.297 -39.906 15.039 1 39 466 LEU B N 1
ATOM 7360 C CA . LEU B 1 466 ? 8.852 -38.688 14.367 1 39 466 LEU B CA 1
ATOM 7361 C C . LEU B 1 466 ? 9.844 -38.281 13.289 1 39 466 LEU B C 1
ATOM 7363 O O . LEU B 1 466 ? 10.508 -37.25 13.43 1 39 466 LEU B O 1
ATOM 7367 N N . THR B 1 467 ? 10.711 -39.062 13.07 1 36.38 467 THR B N 1
ATOM 7368 C CA . THR B 1 467 ? 11.438 -38.656 11.867 1 36.38 467 THR B CA 1
ATOM 7369 C C . THR B 1 467 ? 10.469 -38.188 10.781 1 36.38 467 THR B C 1
ATOM 7371 O O . THR B 1 467 ? 9.312 -38.625 10.758 1 36.38 467 THR B O 1
ATOM 7374 N N . ALA B 1 468 ? 10.781 -37.125 10.117 1 43.66 468 ALA B N 1
ATOM 7375 C CA . ALA B 1 468 ? 10.102 -36.562 8.961 1 43.66 468 ALA B CA 1
ATOM 7376 C C . ALA B 1 468 ? 9.461 -37.656 8.102 1 43.66 468 ALA B C 1
ATOM 7378 O O . ALA B 1 468 ? 10.172 -38.406 7.441 1 43.66 468 ALA B O 1
ATOM 7379 N N . ASP B 1 469 ? 8.625 -38.375 8.641 1 42.94 469 ASP B N 1
ATOM 7380 C CA . ASP B 1 469 ? 7.867 -39.438 8.016 1 42.94 469 ASP B CA 1
ATOM 7381 C C . ASP B 1 469 ? 7.688 -39.188 6.516 1 42.94 469 ASP B C 1
ATOM 7383 O O . ASP B 1 469 ? 7.281 -38.125 6.109 1 42.94 469 ASP B O 1
ATOM 7387 N N . ALA B 1 470 ? 8.328 -40.031 5.707 1 48 470 ALA B N 1
ATOM 7388 C CA . ALA B 1 470 ? 8.289 -40.094 4.246 1 48 470 ALA B CA 1
ATOM 7389 C C . ALA B 1 470 ? 6.891 -39.781 3.721 1 48 470 ALA B C 1
ATOM 7391 O O . ALA B 1 470 ? 6.738 -39.188 2.65 1 48 470 ALA B O 1
ATOM 7392 N N . ASP B 1 471 ? 5.914 -40.094 4.508 1 48.06 471 ASP B N 1
ATOM 7393 C CA . ASP B 1 471 ? 4.559 -39.906 4.004 1 48.06 471 ASP B CA 1
ATOM 7394 C C . ASP B 1 471 ? 4.148 -38.438 4.102 1 48.06 471 ASP B C 1
ATOM 7396 O O . ASP B 1 471 ? 3.266 -37.969 3.371 1 48.06 471 ASP B O 1
ATOM 7400 N N . ALA B 1 472 ? 4.941 -37.625 4.988 1 57.56 472 ALA B N 1
ATOM 7401 C CA . ALA B 1 472 ? 4.609 -36.219 5.148 1 57.56 472 ALA B CA 1
ATOM 7402 C C . ALA B 1 472 ? 5.562 -35.344 4.352 1 57.56 472 ALA B C 1
ATOM 7404 O O . ALA B 1 472 ? 5.5 -34.094 4.434 1 57.56 472 ALA B O 1
ATOM 7405 N N . ALA B 1 473 ? 6.297 -35.938 3.557 1 71.81 473 ALA B N 1
ATOM 7406 C CA . ALA B 1 473 ? 7.215 -35.156 2.75 1 71.81 473 ALA B CA 1
ATOM 7407 C C . ALA B 1 473 ? 6.488 -34.5 1.569 1 71.81 473 ALA B C 1
ATOM 7409 O O . ALA B 1 473 ? 5.516 -35.062 1.054 1 71.81 473 ALA B O 1
ATOM 7410 N N . ARG B 1 474 ? 6.953 -33.312 1.181 1 77.06 474 ARG B N 1
ATOM 7411 C CA . ARG B 1 474 ? 6.402 -32.625 0.033 1 77.06 474 ARG B CA 1
ATOM 7412 C C . ARG B 1 474 ? 6.531 -33.438 -1.24 1 77.06 474 ARG B C 1
ATOM 7414 O O . ARG B 1 474 ? 7.551 -34.094 -1.455 1 77.06 474 ARG B O 1
ATOM 7421 N N . LEU B 1 475 ? 5.578 -33.406 -1.986 1 82.5 475 LEU B N 1
ATOM 7422 C CA . LEU B 1 475 ? 5.535 -34.156 -3.23 1 82.5 475 LEU B CA 1
ATOM 7423 C C . LEU B 1 475 ? 6.637 -33.719 -4.184 1 82.5 475 LEU B C 1
ATOM 7425 O O . LEU B 1 475 ? 6.895 -32.5 -4.316 1 82.5 475 LEU B O 1
ATOM 7429 N N . ALA B 1 476 ? 7.285 -34.75 -4.77 1 83.31 476 ALA B N 1
ATOM 7430 C CA . ALA B 1 476 ? 8.18 -34.438 -5.883 1 83.31 476 ALA B CA 1
ATOM 7431 C C . ALA B 1 476 ? 7.398 -33.875 -7.07 1 83.31 476 ALA B C 1
ATOM 7433 O O . ALA B 1 476 ? 6.23 -34.219 -7.27 1 83.31 476 ALA B O 1
ATOM 7434 N N . PRO B 1 477 ? 8.039 -33.094 -7.891 1 83.12 477 PRO B N 1
ATOM 7435 C CA . PRO B 1 477 ? 7.324 -32.5 -9.016 1 83.12 477 PRO B CA 1
ATOM 7436 C C . PRO B 1 477 ? 6.773 -33.531 -9.992 1 83.12 477 PRO B C 1
ATOM 7438 O O . PRO B 1 477 ? 5.77 -33.281 -10.664 1 83.12 477 PRO B O 1
ATOM 7441 N N . GLY B 1 478 ? 7.352 -34.688 -10.047 1 82.38 478 GLY B N 1
ATOM 7442 C CA . GLY B 1 478 ? 6.887 -35.719 -10.969 1 82.38 478 GLY B CA 1
ATOM 7443 C C . GLY B 1 478 ? 5.828 -36.625 -10.375 1 82.38 478 GLY B C 1
ATOM 7444 O O . GLY B 1 478 ? 5.309 -37.5 -11.062 1 82.38 478 GLY B O 1
ATOM 7445 N N . ASP B 1 479 ? 5.453 -36.375 -9.125 1 88.25 479 ASP B N 1
ATOM 7446 C CA . ASP B 1 479 ? 4.418 -37.188 -8.484 1 88.25 479 ASP B CA 1
ATOM 7447 C C . ASP B 1 479 ? 3.066 -36.969 -9.172 1 88.25 479 ASP B C 1
ATOM 7449 O O . ASP B 1 479 ? 2.709 -35.844 -9.531 1 88.25 479 ASP B O 1
ATOM 7453 N N . PRO B 1 480 ? 2.295 -38 -9.32 1 87.56 480 PRO B N 1
ATOM 7454 C CA . PRO B 1 480 ? 1.009 -37.906 -10.016 1 87.56 480 PRO B CA 1
ATOM 7455 C C . PRO B 1 480 ? 0.039 -36.938 -9.305 1 87.56 480 PRO B C 1
ATOM 7457 O O . PRO B 1 480 ? -0.855 -36.375 -9.945 1 87.56 480 PRO B O 1
ATOM 7460 N N . GLU B 1 481 ? 0.205 -36.75 -8.039 1 88.94 481 GLU B N 1
ATOM 7461 C CA . GLU B 1 481 ? -0.686 -35.875 -7.289 1 88.94 481 GLU B CA 1
ATOM 7462 C C . GLU B 1 481 ? -0.14 -34.438 -7.234 1 88.94 481 GLU B C 1
ATOM 7464 O O . GLU B 1 481 ? -0.772 -33.562 -6.664 1 88.94 481 GLU B O 1
ATOM 7469 N N . ALA B 1 482 ? 1.025 -34.219 -7.848 1 87.06 482 ALA B N 1
ATOM 7470 C CA . ALA B 1 482 ? 1.635 -32.906 -7.801 1 87.06 482 ALA B CA 1
ATOM 7471 C C . ALA B 1 482 ? 0.829 -31.906 -8.617 1 87.06 482 ALA B C 1
ATOM 7473 O O . ALA B 1 482 ? 0.198 -32.281 -9.617 1 87.06 482 ALA B O 1
ATOM 7474 N N . VAL B 1 483 ? 0.787 -30.688 -8.109 1 82.56 483 VAL B N 1
ATOM 7475 C CA . VAL B 1 483 ? 0.194 -29.562 -8.836 1 82.56 483 VAL B CA 1
ATOM 7476 C C . VAL B 1 483 ? 1.277 -28.562 -9.203 1 82.56 483 VAL B C 1
ATOM 7478 O O . VAL B 1 483 ? 2.195 -28.312 -8.422 1 82.56 483 VAL B O 1
ATOM 7481 N N . HIS B 1 484 ? 1.235 -28.188 -10.406 1 77.62 484 HIS B N 1
ATOM 7482 C CA . HIS B 1 484 ? 2.162 -27.156 -10.875 1 77.62 484 HIS B CA 1
ATOM 7483 C C . HIS B 1 484 ? 1.418 -25.891 -11.297 1 77.62 484 HIS B C 1
ATOM 7485 O O . HIS B 1 484 ? 0.207 -25.938 -11.531 1 77.62 484 HIS B O 1
ATOM 7491 N N . GLY B 1 485 ? 2.195 -24.875 -11.383 1 71.94 485 GLY B N 1
ATOM 7492 C CA . GLY B 1 485 ? 1.583 -23.625 -11.812 1 71.94 485 GLY B CA 1
ATOM 7493 C C . GLY B 1 485 ? 0.547 -23.094 -10.836 1 71.94 485 GLY B C 1
ATOM 7494 O O . GLY B 1 485 ? -0.501 -22.594 -11.25 1 71.94 485 GLY B O 1
ATOM 7495 N N . VAL B 1 486 ? 0.806 -23.641 -9.578 1 53.84 486 VAL B N 1
ATOM 7496 C CA . VAL B 1 486 ? -0.188 -23.188 -8.617 1 53.84 486 VAL B CA 1
ATOM 7497 C C . VAL B 1 486 ? -0.292 -21.656 -8.664 1 53.84 486 VAL B C 1
ATOM 7499 O O . VAL B 1 486 ? 0.668 -20.953 -8.344 1 53.84 486 VAL B O 1
ATOM 7502 N N . LEU B 1 487 ? -1.243 -21.219 -9.586 1 43.66 487 LEU B N 1
ATOM 7503 C CA . LEU B 1 487 ? -1.617 -19.812 -9.711 1 43.66 487 LEU B CA 1
ATOM 7504 C C . LEU B 1 487 ? -2.496 -19.375 -8.539 1 43.66 487 LEU B C 1
ATOM 7506 O O . LEU B 1 487 ? -3.625 -19.844 -8.398 1 43.66 487 LEU B O 1
ATOM 7510 N N . ARG B 1 488 ? -1.832 -19.344 -7.297 1 43.81 488 ARG B N 1
ATOM 7511 C CA . ARG B 1 488 ? -2.67 -18.484 -6.473 1 43.81 488 ARG B CA 1
ATOM 7512 C C . ARG B 1 488 ? -2.996 -17.188 -7.195 1 43.81 488 ARG B C 1
ATOM 7514 O O . ARG B 1 488 ? -2.215 -16.719 -8.023 1 43.81 488 ARG B O 1
#

Organism: Streptomyces rubellomurinus (strain ATCC 31215) (NCBI:txid359131)

Secondary structure (DSSP, 8-state):
-EEEESSTTSTTS-EEEE-EEEE---S-GGG---EEEEE--TTT---TTHHHHHHTTS-HHHHTTSEEEEEPPTTSTTSBS---S-TTTTPSSPPPS-GGGS-HHHHHHHHHHHHHHHHHHHTTTGGG-SHHHHHHHHHHHHHHHT-S-EEEEEETHHHHHHHHHHHH-GGGEEEEEEES---SS--HHHHHHHHHHHHHHHHHHHHHHHHHTHHHH-S-SSHHHHHHHHHHHHHHHHHSPEE-TTSSSEE-HHHHHHHHHGGGT-GGGHHHHHHHHHIIIII---HHHHHHHHHHT---SS-TTHHHHHHHHHHHS-----HHHHHHHHHHHHHH-TTTHHHHHHHTGGGGS-SS---TT-SPPP--TTPPPEEEEEETT-SSS-HHHHHHHHHH-TT-EEEEETT---SS-TTSS-HHHHHHHHHHHHH-------SSSSEEEPPPPPPP----PPPP--SS-----GGGSPPPTTSTT---S---/-EEEESSTTSTTS-EEEE-EEEE---S-GGG---EEEEE--TTT---TTHHHHHHTTS-HHHHTTSEEEEEPPTTSTTSBS---S-TTTTPSSPPPS-GGGS-HHHHHHHHHHHHHHHHHHHTTTGGG-SHHHHHHHHHHHHHHHT-S-EEEEEETHHHHHHHHHHHH-GGGEEEEEEES---SS--HHHHHHHHHHHHHHHHHHHHHHHHHTHHHH-S-SSHHHHHHHHHHHHHHHHHSPEE-TTSSSEE-HHHHHHHHHGGGT-GGGHHHHHHHHHIIIII---HHHHHHHHHHT---SS-TTHHHHHHHHHHHS-----HHHHHHHHHHHHHH-TTTHHHHHHHTGGGGG-SS---TT-SPPP--TTPPPEEEEEETT-SSS-HHHHHHHHHH-TT-EEEEETT---SS-TTSS-HHHHHHHHHHHHH-------SSSSEEEPPPPPPP----PPPP--SS-----GGGSPPPTTSTT---S---

Solvent-accessible surface area (backbone atoms only — not comparable to full-atom values): 49332 Å² total; per-residue (Å²): 110,42,80,42,44,51,42,78,91,42,65,86,53,63,67,36,29,31,26,58,47,74,44,72,47,70,43,59,77,92,60,42,73,46,40,31,42,40,33,44,11,22,43,32,43,65,8,62,66,44,33,67,53,54,43,70,73,39,62,64,82,51,38,26,18,26,26,27,27,10,31,21,37,72,43,16,78,78,6,41,57,54,55,69,50,48,47,62,75,67,48,37,64,59,70,54,49,50,61,90,72,73,28,54,46,60,50,38,24,52,22,18,28,45,32,21,34,34,40,59,75,33,46,90,47,42,86,45,39,28,57,68,46,48,26,50,50,51,50,50,51,37,58,73,70,70,47,81,47,34,28,38,41,13,19,26,42,15,24,48,32,49,48,48,30,37,53,77,40,18,83,34,48,60,44,43,38,32,24,20,21,61,39,60,76,72,46,59,62,59,47,50,55,51,24,18,49,34,31,26,53,38,49,51,49,50,22,41,56,50,11,77,35,24,92,77,41,68,46,36,78,39,35,67,41,29,50,48,47,53,51,50,52,39,54,48,20,65,76,55,52,40,71,27,70,90,40,62,51,31,35,25,40,36,52,51,49,49,40,50,57,54,40,22,36,32,57,72,40,43,33,53,55,48,29,25,54,24,33,38,73,76,63,68,37,60,63,48,44,39,36,45,26,37,33,64,47,49,61,67,91,39,42,66,40,52,55,40,30,45,28,22,57,37,35,38,21,53,64,81,32,48,55,59,55,52,53,53,54,47,51,60,47,29,75,79,11,60,81,36,31,46,55,53,49,61,71,52,42,27,48,34,24,45,33,70,56,41,28,78,86,39,62,75,83,54,56,42,70,72,42,54,57,32,44,34,36,28,23,60,46,11,14,78,25,42,39,66,13,37,56,48,34,45,69,32,23,77,61,40,44,33,34,36,24,58,77,13,34,43,53,46,68,66,85,72,82,45,62,71,53,45,50,49,55,46,40,28,72,63,74,63,50,69,74,79,43,87,53,88,58,20,42,77,34,77,47,80,78,79,69,75,84,47,74,63,74,66,78,82,85,72,86,74,82,76,66,82,47,76,78,37,42,64,64,51,86,84,39,88,70,47,79,67,27,67,60,116,114,43,79,42,43,52,42,77,92,40,66,85,54,63,68,36,29,31,24,57,48,72,45,70,47,70,42,58,76,94,60,42,72,46,40,32,42,40,33,45,10,21,43,32,41,65,7,62,66,44,32,68,52,54,44,68,73,38,62,63,81,51,37,27,18,27,26,27,29,10,31,21,39,71,43,15,76,77,6,41,57,55,55,68,52,47,45,62,72,66,47,38,62,57,70,54,49,50,61,91,72,72,31,54,47,61,50,39,24,51,24,17,28,46,31,21,32,34,42,58,75,34,45,89,48,43,86,46,39,27,57,68,46,47,27,50,49,52,50,50,49,37,56,72,70,70,46,79,47,37,28,37,42,14,20,25,42,15,25,50,34,49,48,49,30,37,53,78,40,18,82,35,47,62,46,42,38,31,25,21,21,62,40,60,75,69,46,59,62,60,47,50,54,50,23,20,48,36,32,26,52,38,48,51,49,50,21,40,55,49,10,75,35,24,92,76,40,67,47,36,79,37,35,69,41,29,51,48,48,51,50,51,52,39,55,48,20,66,75,54,53,41,70,28,72,91,41,62,50,32,35,26,39,38,50,50,48,50,41,51,57,52,38,22,36,32,59,73,40,43,33,52,54,49,29,26,53,23,33,39,74,77,64,69,36,60,62,47,44,39,35,45,26,36,33,66,49,49,61,67,91,38,42,65,40,53,56,40,30,45,30,21,56,34,33,38,20,53,65,79,31,45,57,57,56,52,54,54,55,48,52,59,47,30,74,79,13,59,80,34,32,46,57,55,48,61,72,52,43,27,48,34,25,42,34,52,78,37,28,78,84,39,60,75,83,55,57,43,67,71,43,55,56,33,44,34,36,28,22,60,47,10,13,77,27,43,38,66,14,38,56,49,36,46,69,32,23,77,60,40,44,33,35,35,25,58,78,14,35,42,52,45,69,67,83,71,84,45,63,70,53,44,48,50,54,48,40,28,72,62,75,62,50,68,75,79,42,86,52,87,58,20,41,79,34,78,46,80,79,80,68,75,85,47,74,62,74,67,78,80,86,71,88,80,75,79,46,88,46,78,78,37,43,64,64,51,84,85,40,89,70,47,78,65,26,69,55,120

pLDDT: mean 93.86, std 10.12, range [34.25, 98.94]

Foldseek 3Di:
DAKACLDPVCGVDDIWFKDKDKDAAQDPPVQADEEEEEAAAAVFDWFRVPLVQVLVLFDVSLSNRYIYMIITFDLADPIPPPDFQFFCLQAPPDDALDVVVVCVVVLLVSLLSSLVSSCVPPVVRLLQLALLNRLVVVVSVCVVSVHQAYHYEYFFNGLVSVLSNCQVCQRRYDAYEYFLFQAFADFVVVSLLLLLLLLLVLLLVLLQVLLVVCVAQVQHNHSVSVVVLLVVVQVVLQVPFADQPVFHYTQHNLLLLQLCSLCLQAVVCSQLNSLCSRCCPPVVDNVSVSLSSLAGPGRDSGPHCLSSLCSHNLAQGDDDLDVVVLVVVLVVSCVNRVSCSSVSCSSNSSSSNNDNPHDPVHHDQGQQPSHAEYEYEEECSASSRHPVRRLNVCVSNVNYAYEYAYVARHRGQPSPPFCQRPVQVNVCSNPNDHQCQPDSHRYYGYYDDRDDNHNDDDDDPDPDDDDPPPSSHYDDCSDSSDGTNPND/DAKACLDPVCGVDDIWFKDKDKDAAQDPPVQADEEEEEAAAAVFDWFRVPLVQVLVLFDVSLSNRYIYMIITADLADPIPPPDFQFFCLQAPPDDDLDVVVVCVVVLLVSLLSSLVSSCVPPVPRLLSLALLNRLVVVVSVCVVSVHQAYHYEYFFNGLVSVLSNCQVCQRRYDAYEYFLFQAFDDFVVVSLLLLLLLLLVLLLVLLQVLLVVCVAQVQHNHSVSVVVLLVVVQVVLQVPFAPQPVFHYTHHNLLLLQLCSLCLQAVVCSQLNSLCSRCCPPVVDNVSVSLSSLAGPGRDSGPHCLSSLCSHNLAQGDDDLDVVVLVVVLVVSCVNRVSCSSVSCSSNSSSSNNPHPRDPVHHDQGQQPSHAEYEYEHECSASSRHPVRRLNVCVSNVNYAYEYAYVARHRGQESPPFCQRPVQVNVCSNPNDHQPQPDSHRYYGYYDDRDDNHNDDDDDPDPDPPPVPPSSHYDDCSDSSDGTNPND

Nearest PDB structures (foldseek):
  8e19-assembly1_A  TM=8.846E-01  e=5.109E-28  Streptomyces sp. CB03234
  5uno-assembly1_A  TM=8.432E-01  e=2.691E-28  Mycobacterium tuberculosis H37Rv
  8g5u-assembly4_D  TM=8.696E-01  e=1.561E-26  Streptomyces sp. CB03234
  5uoh-assembly1_A  TM=8.412E-01  e=2.281E-27  Mycobacterium tuberculosis H37Rv
  8ooh-assembly1_A  TM=5.470E-01  e=7.401E-06  Haloferax mediterranei